Protein 4YO0 (pdb70)

Structure (mmCIF, N/CA/C/O backbone):
data_4YO0
#
_entry.id   4YO0
#
_cell.length_a   42.180
_cell.length_b   80.010
_cell.length_c   132.520
_cell.angle_alpha   90.00
_cell.angle_beta   96.61
_cell.angle_gamma   90.00
#
_symmetry.space_group_name_H-M   'P 1 21 1'
#
loop_
_entity.id
_entity.type
_entity.pdbx_description
1 polymer 'Heavy chain of antigen binding fragment, Fab'
2 polymer 'Light chain of antigen binding fragment, Fab'
3 polymer 'PA14 peptide'
4 non-polymer 1,2-ETHANEDIOL
5 water water
#
loop_
_atom_site.group_PDB
_atom_site.id
_atom_site.type_symbol
_atom_site.label_atom_id
_atom_site.label_alt_id
_atom_site.label_comp_id
_atom_site.label_asym_id
_atom_site.label_entity_id
_atom_site.label_seq_id
_atom_site.pdbx_PDB_ins_code
_atom_site.Cartn_x
_atom_site.Cartn_y
_atom_site.Cartn_z
_atom_site.occupancy
_atom_site.B_iso_or_equiv
_atom_site.auth_seq_id
_atom_site.auth_comp_id
_atom_site.auth_asym_id
_atom_site.auth_atom_id
_atom_site.pdbx_PDB_model_num
ATOM 1 N N . GLU A 1 20 ? -70.909 16.399 -45.027 1.00 62.34 20 GLU A N 1
ATOM 2 C CA . GLU A 1 20 ? -69.894 17.434 -45.274 1.00 65.85 20 GLU A CA 1
ATOM 3 C C . GLU A 1 20 ? -68.554 16.890 -45.813 1.00 66.50 20 GLU A C 1
ATOM 4 O O . GLU A 1 20 ? -67.729 16.354 -45.029 1.00 60.07 20 GLU A O 1
ATOM 10 N N . VAL A 1 21 ? -68.341 17.088 -47.127 1.00 66.92 21 VAL A N 1
ATOM 11 C CA . VAL A 1 21 ? -67.197 16.498 -47.819 1.00 57.24 21 VAL A CA 1
ATOM 12 C C . VAL A 1 21 ? -65.914 16.958 -47.157 1.00 54.96 21 VAL A C 1
ATOM 13 O O . VAL A 1 21 ? -65.701 18.155 -46.914 1.00 53.08 21 VAL A O 1
ATOM 17 N N . GLN A 1 22 ? -65.044 15.997 -46.839 1.00 44.07 22 GLN A N 1
ATOM 18 C CA . GLN A 1 22 ? -63.781 16.338 -46.224 1.00 43.48 22 GLN A CA 1
ATOM 19 C C . GLN A 1 22 ? -62.773 15.507 -46.953 1.00 33.83 22 GLN A C 1
ATOM 20 O O . GLN A 1 22 ? -63.027 14.318 -47.172 1.00 39.53 22 GLN A O 1
ATOM 26 N N . LEU A 1 23 ? -61.682 16.149 -47.346 1.00 33.86 23 LEU A N 1
ATOM 27 C CA . LEU A 1 23 ? -60.550 15.539 -48.010 1.00 29.51 23 LEU A CA 1
ATOM 28 C C . LEU A 1 23 ? -59.319 15.998 -47.247 1.00 36.72 23 LEU A C 1
ATOM 29 O O . LEU A 1 23 ? -58.956 17.173 -47.292 1.00 36.35 23 LEU A O 1
ATOM 34 N N . VAL A 1 24 ? -58.697 15.103 -46.470 1.00 32.00 24 VAL A N 1
ATOM 35 C CA . VAL A 1 24 ? -57.630 15.539 -45.584 1.00 37.23 24 VAL A CA 1
ATOM 36 C C . VAL A 1 24 ? -56.335 14.885 -46.023 1.00 34.11 24 VAL A C 1
ATOM 37 O O . VAL A 1 24 ? -56.181 13.665 -45.898 1.00 34.16 24 VAL A O 1
ATOM 41 N N . GLU A 1 25 ? -55.387 15.686 -46.503 1.00 31.85 25 GLU A N 1
ATOM 42 C CA . GLU A 1 25 ? -54.135 15.198 -47.021 1.00 31.09 25 GLU A CA 1
ATOM 43 C C . GLU A 1 25 ? -53.083 15.159 -45.925 1.00 33.28 25 GLU A C 1
ATOM 44 O O . GLU A 1 25 ? -53.133 15.945 -44.963 1.00 33.76 25 GLU A O 1
ATOM 50 N N . SER A 1 26 ? -52.162 14.197 -46.052 1.00 30.00 26 SER A N 1
ATOM 51 C CA . SER A 1 26 ? -51.015 14.048 -45.155 1.00 30.01 26 SER A CA 1
ATOM 52 C C . SER A 1 26 ? -49.861 13.411 -45.913 1.00 32.25 26 SER A C 1
ATOM 53 O O . SER A 1 26 ? -50.011 12.891 -47.037 1.00 31.59 26 SER A O 1
ATOM 56 N N . GLY A 1 27 ? -48.680 13.494 -45.315 1.00 30.18 27 GLY A N 1
ATOM 57 C CA . GLY A 1 27 ? -47.523 12.848 -45.868 1.00 30.81 27 GLY A CA 1
ATOM 58 C C . GLY A 1 27 ? -46.519 13.738 -46.590 1.00 34.00 27 GLY A C 1
ATOM 59 O O . GLY A 1 27 ? -45.507 13.219 -47.084 1.00 40.96 27 GLY A O 1
ATOM 60 N N . GLY A 1 28 ? -46.726 15.034 -46.632 1.00 36.40 28 GLY A N 1
ATOM 61 C CA . GLY A 1 28 ? -45.773 15.897 -47.291 1.00 41.46 28 GLY A CA 1
ATOM 62 C C . GLY A 1 28 ? -44.585 16.225 -46.401 1.00 42.73 28 GLY A C 1
ATOM 63 O O . GLY A 1 28 ? -44.356 15.625 -45.348 1.00 44.42 28 GLY A O 1
ATOM 64 N N . GLY A 1 29 ? -43.833 17.218 -46.837 1.00 30.47 29 GLY A N 1
ATOM 65 C CA . GLY A 1 29 ? -42.629 17.581 -46.110 1.00 29.00 29 GLY A CA 1
ATOM 66 C C . GLY A 1 29 ? -41.468 17.649 -47.083 1.00 30.73 29 GLY A C 1
ATOM 67 O O . GLY A 1 29 ? -41.650 17.854 -48.287 1.00 32.83 29 GLY A O 1
ATOM 68 N N . LEU A 1 30 ? -40.265 17.521 -46.547 1.00 27.72 30 LEU A N 1
ATOM 69 C CA . LEU A 1 30 ? -39.016 17.652 -47.284 1.00 26.53 30 LEU A CA 1
ATOM 70 C C . LEU A 1 30 ? -38.492 16.260 -47.604 1.00 29.30 30 LEU A C 1
ATOM 71 O O . LEU A 1 30 ? -38.447 15.399 -46.720 1.00 33.37 30 LEU A O 1
ATOM 76 N N . VAL A 1 31 ? -38.056 16.051 -48.849 1.00 25.51 31 VAL A N 1
ATOM 77 C CA . VAL A 1 31 ? -37.505 14.750 -49.254 1.00 25.09 31 VAL A CA 1
ATOM 78 C C . VAL A 1 31 ? -36.282 14.976 -50.143 1.00 28.47 31 VAL A C 1
ATOM 79 O O . VAL A 1 31 ? -36.188 15.996 -50.855 1.00 28.67 31 VAL A O 1
ATOM 83 N N . GLN A 1 32 ? -35.295 14.018 -50.086 1.00 30.24 32 GLN A N 1
ATOM 84 C CA . GLN A 1 32 ? -34.099 14.175 -50.909 1.00 26.84 32 GLN A CA 1
ATOM 85 C C . GLN A 1 32 ? -34.390 13.757 -52.341 1.00 29.72 32 GLN A C 1
ATOM 86 O O . GLN A 1 32 ? -35.191 12.851 -52.576 1.00 31.36 32 GLN A O 1
ATOM 92 N N . PRO A 1 33 ? -33.730 14.372 -53.327 1.00 31.38 33 PRO A N 1
ATOM 93 C CA . PRO A 1 33 ? -33.835 13.869 -54.704 1.00 27.70 33 PRO A CA 1
ATOM 94 C C . PRO A 1 33 ? -33.496 12.400 -54.823 1.00 28.47 33 PRO A C 1
ATOM 95 O O . PRO A 1 33 ? -32.527 11.899 -54.217 1.00 30.65 33 PRO A O 1
ATOM 99 N N . GLY A 1 34 ? -34.261 11.750 -55.700 1.00 27.34 34 GLY A N 1
ATOM 100 C CA . GLY A 1 34 ? -34.103 10.340 -55.976 1.00 29.20 34 GLY A CA 1
ATOM 101 C C . GLY A 1 34 ? -34.840 9.456 -55.007 1.00 30.24 34 GLY A C 1
ATOM 102 O O . GLY A 1 34 ? -34.947 8.254 -55.265 1.00 34.58 34 GLY A O 1
ATOM 103 N N A ARG A 1 35 ? -35.346 10.005 -53.907 0.54 28.72 35 ARG A N 1
ATOM 104 N N B ARG A 1 35 ? -35.322 9.978 -53.891 0.46 28.35 35 ARG A N 1
ATOM 105 C CA A ARG A 1 35 ? -36.145 9.285 -52.926 0.54 26.97 35 ARG A CA 1
ATOM 106 C CA B ARG A 1 35 ? -36.099 9.157 -52.977 0.46 27.32 35 ARG A CA 1
ATOM 107 C C A ARG A 1 35 ? -37.640 9.337 -53.232 0.54 28.39 35 ARG A C 1
ATOM 108 C C B ARG A 1 35 ? -37.581 9.130 -53.373 0.46 28.61 35 ARG A C 1
ATOM 109 O O A ARG A 1 35 ? -38.104 10.102 -54.078 0.54 27.27 35 ARG A O 1
ATOM 110 O O B ARG A 1 35 ? -37.989 9.633 -54.440 0.46 23.57 35 ARG A O 1
ATOM 125 N N . SER A 1 36 ? -38.399 8.523 -52.498 1.00 28.45 36 SER A N 1
ATOM 126 C CA . SER A 1 36 ? -39.831 8.296 -52.722 1.00 29.38 36 SER A CA 1
ATOM 127 C C . SER A 1 36 ? -40.633 8.928 -51.597 1.00 27.50 36 SER A C 1
ATOM 128 O O . SER A 1 36 ? -40.141 9.117 -50.468 1.00 32.69 36 SER A O 1
ATOM 131 N N . LEU A 1 37 ? -41.898 9.233 -51.883 1.00 25.69 37 LEU A N 1
ATOM 132 C CA . LEU A 1 37 ? -42.781 9.757 -50.852 1.00 25.43 37 LEU A CA 1
ATOM 133 C C . LEU A 1 37 ? -44.194 9.266 -51.200 1.00 26.85 37 LEU A C 1
ATOM 134 O O . LEU A 1 37 ? -44.535 9.230 -52.384 1.00 31.52 37 LEU A O 1
ATOM 139 N N A LYS A 1 38 ? -45.029 8.932 -50.220 0.50 22.98 38 LYS A N 1
ATOM 140 N N B LYS A 1 38 ? -44.981 8.915 -50.169 0.50 22.16 38 LYS A N 1
ATOM 141 C CA A LYS A 1 38 ? -46.413 8.588 -50.565 0.50 22.76 38 LYS A CA 1
ATOM 142 C CA B LYS A 1 38 ? -46.400 8.567 -50.310 0.50 24.00 38 LYS A CA 1
ATOM 143 C C A LYS A 1 38 ? -47.402 9.455 -49.802 0.50 26.50 38 LYS A C 1
ATOM 144 C C B LYS A 1 38 ? -47.291 9.671 -49.725 0.50 26.74 38 LYS A C 1
ATOM 145 O O A LYS A 1 38 ? -47.470 9.378 -48.570 0.50 28.69 38 LYS A O 1
ATOM 146 O O B LYS A 1 38 ? -47.183 9.989 -48.533 0.50 25.11 38 LYS A O 1
ATOM 157 N N . LEU A 1 39 ? -48.178 10.251 -50.547 1.00 21.80 39 LEU A N 1
ATOM 158 C CA . LEU A 1 39 ? -49.180 11.177 -50.002 1.00 23.10 39 LEU A CA 1
ATOM 159 C C . LEU A 1 39 ? -50.481 10.412 -49.808 1.00 25.84 39 LEU A C 1
ATOM 160 O O . LEU A 1 39 ? -50.780 9.483 -50.574 1.00 25.47 39 LEU A O 1
ATOM 165 N N . SER A 1 40 ? -51.230 10.790 -48.775 1.00 25.76 40 SER A N 1
ATOM 166 C CA . SER A 1 40 ? -52.520 10.192 -48.455 1.00 27.56 40 SER A CA 1
ATOM 167 C C . SER A 1 40 ? -53.579 11.256 -48.470 1.00 30.60 40 SER A C 1
ATOM 168 O O . SER A 1 40 ? -53.323 12.399 -48.107 1.00 30.93 40 SER A O 1
ATOM 171 N N . CYS A 1 41 ? -54.782 10.850 -48.856 1.00 26.32 41 CYS A N 1
ATOM 172 C CA . CYS A 1 41 ? -55.941 11.725 -48.863 1.00 31.35 41 CYS A CA 1
ATOM 173 C C . CYS A 1 41 ? -57.089 10.934 -48.250 1.00 31.81 41 CYS A C 1
ATOM 174 O O . CYS A 1 41 ? -57.701 10.100 -48.934 1.00 30.64 41 CYS A O 1
ATOM 177 N N . ALA A 1 42 ? -57.424 11.248 -46.997 1.00 27.45 42 ALA A N 1
ATOM 178 C CA . ALA A 1 42 ? -58.441 10.551 -46.237 1.00 31.62 42 ALA A CA 1
ATOM 179 C C . ALA A 1 42 ? -59.762 11.244 -46.512 1.00 38.21 42 ALA A C 1
ATOM 180 O O . ALA A 1 42 ? -59.909 12.445 -46.240 1.00 38.51 42 ALA A O 1
ATOM 182 N N . ALA A 1 43 ? -60.696 10.506 -47.082 1.00 32.95 43 ALA A N 1
ATOM 183 C CA . ALA A 1 43 ? -61.959 11.083 -47.492 1.00 38.64 43 ALA A CA 1
ATOM 184 C C . ALA A 1 43 ? -63.076 10.683 -46.548 1.00 45.35 43 ALA A C 1
ATOM 185 O O . ALA A 1 43 ? -63.037 9.641 -45.879 1.00 45.24 43 ALA A O 1
ATOM 187 N N . SER A 1 44 ? -64.066 11.546 -46.477 1.00 45.52 44 SER A N 1
ATOM 188 C CA . SER A 1 44 ? -65.227 11.254 -45.640 1.00 45.28 44 SER A CA 1
ATOM 189 C C . SER A 1 44 ? -66.295 12.279 -45.972 1.00 50.88 44 SER A C 1
ATOM 190 O O . SER A 1 44 ? -66.038 13.271 -46.655 1.00 51.98 44 SER A O 1
ATOM 193 N N . GLY A 1 45 ? -67.484 12.062 -45.421 1.00 52.13 45 GLY A N 1
ATOM 194 C CA . GLY A 1 45 ? -68.535 13.050 -45.557 1.00 60.01 45 GLY A CA 1
ATOM 195 C C . GLY A 1 45 ? -69.254 12.985 -46.878 1.00 57.45 45 GLY A C 1
ATOM 196 O O . GLY A 1 45 ? -69.922 13.961 -47.260 1.00 55.75 45 GLY A O 1
ATOM 197 N N . PHE A 1 46 ? -69.106 11.861 -47.582 1.00 51.12 46 PHE A N 1
ATOM 198 C CA . PHE A 1 46 ? -69.730 11.497 -48.853 1.00 48.24 46 PHE A CA 1
ATOM 199 C C . PHE A 1 46 ? -69.389 10.030 -49.099 1.00 43.53 46 PHE A C 1
ATOM 200 O O . PHE A 1 46 ? -68.456 9.493 -48.491 1.00 46.40 46 PHE A O 1
ATOM 208 N N . THR A 1 47 ? -70.133 9.392 -50.005 1.00 48.97 47 THR A N 1
ATOM 209 C CA . THR A 1 47 ? -69.931 7.972 -50.313 1.00 43.41 47 THR A CA 1
ATOM 210 C C . THR A 1 47 ? -68.672 7.800 -51.121 1.00 46.37 47 THR A C 1
ATOM 211 O O . THR A 1 47 ? -68.651 7.979 -52.344 1.00 43.17 47 THR A O 1
ATOM 215 N N . PHE A 1 48 ? -67.629 7.362 -50.447 1.00 47.97 48 PHE A N 1
ATOM 216 C CA . PHE A 1 48 ? -66.313 7.367 -51.060 1.00 44.06 48 PHE A CA 1
ATOM 217 C C . PHE A 1 48 ? -66.262 6.612 -52.393 1.00 45.26 48 PHE A C 1
ATOM 218 O O . PHE A 1 48 ? -65.725 7.136 -53.372 1.00 43.09 48 PHE A O 1
ATOM 226 N N . SER A 1 49 ? -66.739 5.349 -52.430 1.00 40.74 49 SER A N 1
ATOM 227 C CA . SER A 1 49 ? -66.787 4.473 -53.625 1.00 42.24 49 SER A CA 1
ATOM 228 C C . SER A 1 49 ? -67.739 4.920 -54.775 1.00 44.63 49 SER A C 1
ATOM 229 O O . SER A 1 49 ? -67.776 4.251 -55.828 1.00 41.19 49 SER A O 1
ATOM 232 N N . ASN A 1 50 ? -68.485 6.032 -54.660 1.00 37.42 50 ASN A N 1
ATOM 233 C CA . ASN A 1 50 ? -69.309 6.481 -55.789 1.00 36.25 50 ASN A CA 1
ATOM 234 C C . ASN A 1 50 ? -68.625 7.505 -56.716 1.00 32.40 50 ASN A C 1
ATOM 235 O O . ASN A 1 50 ? -69.228 7.898 -57.733 1.00 33.74 50 ASN A O 1
ATOM 240 N N . TYR A 1 51 ? -67.376 7.887 -56.448 1.00 28.70 51 TYR A N 1
ATOM 241 C CA . TYR A 1 51 ? -66.703 8.975 -57.153 1.00 27.72 51 TYR A CA 1
ATOM 242 C C . TYR A 1 51 ? -65.231 8.694 -57.375 1.00 28.43 51 TYR A C 1
ATOM 243 O O . TYR A 1 51 ? -64.531 8.191 -56.477 1.00 29.29 51 TYR A O 1
ATOM 252 N N . GLY A 1 52 ? -64.746 9.075 -58.559 1.00 22.80 52 GLY A N 1
ATOM 253 C CA . GLY A 1 52 ? -63.304 9.118 -58.820 1.00 22.77 52 GLY A CA 1
ATOM 254 C C . GLY A 1 52 ? -62.603 10.168 -57.990 1.00 25.74 52 GLY A C 1
ATOM 255 O O . GLY A 1 52 ? -63.204 11.005 -57.328 1.00 25.30 52 GLY A O 1
ATOM 256 N N A MET A 1 53 ? -61.277 10.092 -58.016 0.52 24.75 53 MET A N 1
ATOM 257 N N B MET A 1 53 ? -61.303 10.142 -58.128 0.48 24.52 53 MET A N 1
ATOM 258 C CA A MET A 1 53 ? -60.398 11.032 -57.313 0.52 25.88 53 MET A CA 1
ATOM 259 C CA B MET A 1 53 ? -60.421 11.029 -57.417 0.48 26.02 53 MET A CA 1
ATOM 260 C C A MET A 1 53 ? -59.163 11.338 -58.138 0.52 22.48 53 MET A C 1
ATOM 261 C C B MET A 1 53 ? -59.307 11.441 -58.345 0.48 22.86 53 MET A C 1
ATOM 262 O O A MET A 1 53 ? -58.614 10.498 -58.840 0.52 21.42 53 MET A O 1
ATOM 263 O O B MET A 1 53 ? -59.007 10.780 -59.337 0.48 22.41 53 MET A O 1
ATOM 272 N N . ALA A 1 54 ? -58.681 12.576 -58.020 1.00 25.44 54 ALA A N 1
ATOM 273 C CA . ALA A 1 54 ? -57.527 13.013 -58.793 1.00 26.17 54 ALA A CA 1
ATOM 274 C C . ALA A 1 54 ? -56.499 13.661 -57.877 1.00 23.63 54 ALA A C 1
ATOM 275 O O . ALA A 1 54 ? -56.802 14.045 -56.721 1.00 25.65 54 ALA A O 1
ATOM 277 N N . TRP A 1 55 ? -55.268 13.687 -58.384 1.00 21.52 55 TRP A N 1
ATOM 278 C CA . TRP A 1 55 ? -54.216 14.498 -57.783 1.00 24.58 55 TRP A CA 1
ATOM 279 C C . TRP A 1 55 ? -53.798 15.582 -58.755 1.00 19.85 55 TRP A C 1
ATOM 280 O O . TRP A 1 55 ? -53.580 15.363 -59.957 1.00 21.93 55 TRP A O 1
ATOM 291 N N . VAL A 1 56 ? -53.624 16.799 -58.227 1.00 19.36 56 VAL A N 1
ATOM 292 C CA . VAL A 1 56 ? -53.275 17.982 -59.014 1.00 20.54 56 VAL A CA 1
ATOM 293 C C . VAL A 1 56 ? -52.216 18.709 -58.222 1.00 21.68 56 VAL A C 1
ATOM 294 O O . VAL A 1 56 ? -52.417 18.909 -57.017 1.00 26.68 56 VAL A O 1
ATOM 298 N N . ARG A 1 57 ? -51.145 19.165 -58.874 1.00 21.11 57 ARG A N 1
ATOM 299 C CA . ARG A 1 57 ? -50.138 19.953 -58.135 1.00 19.92 57 ARG A CA 1
ATOM 300 C C . ARG A 1 57 ? -50.110 21.402 -58.615 1.00 21.27 57 ARG A C 1
ATOM 301 O O . ARG A 1 57 ? -50.580 21.733 -59.705 1.00 22.49 57 ARG A O 1
ATOM 309 N N . GLN A 1 58 ? -49.530 22.257 -57.765 1.00 21.34 58 GLN A N 1
ATOM 310 C CA . GLN A 1 58 ? -49.513 23.708 -58.052 1.00 20.91 58 GLN A CA 1
ATOM 311 C C . GLN A 1 58 ? -48.152 24.304 -57.745 1.00 25.34 58 GLN A C 1
ATOM 312 O O . GLN A 1 58 ? -47.591 24.109 -56.658 1.00 25.93 58 GLN A O 1
ATOM 318 N N . THR A 1 59 ? -47.690 25.188 -58.640 1.00 28.31 59 THR A N 1
ATOM 319 C CA . THR A 1 59 ? -46.530 26.046 -58.397 1.00 33.13 59 THR A CA 1
ATOM 320 C C . THR A 1 59 ? -46.864 27.431 -58.927 1.00 31.19 59 THR A C 1
ATOM 321 O O . THR A 1 59 ? -47.763 27.578 -59.757 1.00 33.51 59 THR A O 1
ATOM 325 N N . PRO A 1 60 ? -46.144 28.448 -58.491 1.00 38.13 60 PRO A N 1
ATOM 326 C CA . PRO A 1 60 ? -46.386 29.774 -59.102 1.00 42.76 60 PRO A CA 1
ATOM 327 C C . PRO A 1 60 ? -46.037 29.840 -60.581 1.00 45.75 60 PRO A C 1
ATOM 328 O O . PRO A 1 60 ? -46.745 30.510 -61.359 1.00 44.77 60 PRO A O 1
ATOM 332 N N . THR A 1 61 ? -45.015 29.109 -61.018 1.00 41.66 61 THR A N 1
ATOM 333 C CA . THR A 1 61 ? -44.581 29.202 -62.411 1.00 49.48 61 THR A CA 1
ATOM 334 C C . THR A 1 61 ? -45.324 28.264 -63.343 1.00 47.20 61 THR A C 1
ATOM 335 O O . THR A 1 61 ? -45.508 28.581 -64.523 1.00 47.51 61 THR A O 1
ATOM 339 N N . LYS A 1 62 ? -45.724 27.083 -62.883 1.00 40.34 62 LYS A N 1
ATOM 340 C CA . LYS A 1 62 ? -46.420 26.190 -63.790 1.00 44.86 62 LYS A CA 1
ATOM 341 C C . LYS A 1 62 ? -47.915 26.081 -63.524 1.00 39.02 62 LYS A C 1
ATOM 342 O O . LYS A 1 62 ? -48.579 25.304 -64.212 1.00 39.23 62 LYS A O 1
ATOM 348 N N . GLY A 1 63 ? -48.461 26.813 -62.549 1.00 32.85 63 GLY A N 1
ATOM 349 C CA . GLY A 1 63 ? -49.913 26.809 -62.303 1.00 29.54 63 GLY A CA 1
ATOM 350 C C . GLY A 1 63 ? -50.391 25.458 -61.752 1.00 27.98 63 GLY A C 1
ATOM 351 O O . GLY A 1 63 ? -49.652 24.752 -61.058 1.00 30.31 63 GLY A O 1
ATOM 352 N N . LEU A 1 64 ? -51.629 25.105 -62.090 1.00 24.61 64 LEU A N 1
ATOM 353 C CA . LEU A 1 64 ? -52.198 23.783 -61.736 1.00 22.17 64 LEU A CA 1
ATOM 354 C C . LEU A 1 64 ? -51.882 22.758 -62.820 1.00 25.99 64 LEU A C 1
ATOM 355 O O . LEU A 1 64 ? -52.138 23.008 -64.000 1.00 27.48 64 LEU A O 1
ATOM 360 N N . GLU A 1 65 ? -51.362 21.587 -62.417 1.00 23.72 65 GLU A N 1
ATOM 361 C CA . GLU A 1 65 ? -51.042 20.524 -63.367 1.00 28.62 65 GLU A CA 1
ATOM 362 C C . GLU A 1 65 ? -51.750 19.266 -62.890 1.00 22.84 65 GLU A C 1
ATOM 363 O O . GLU A 1 65 ? -51.484 18.794 -61.789 1.00 22.05 65 GLU A O 1
ATOM 369 N N . TRP A 1 66 ? -52.580 18.661 -63.762 1.00 20.94 66 TRP A N 1
ATOM 370 C CA . TRP A 1 66 ? -53.185 17.373 -63.380 1.00 22.16 66 TRP A CA 1
ATOM 371 C C . TRP A 1 66 ? -52.129 16.267 -63.422 1.00 23.40 66 TRP A C 1
ATOM 372 O O . TRP A 1 66 ? -51.412 16.139 -64.408 1.00 22.42 66 TRP A O 1
ATOM 383 N N . ILE A 1 67 ? -52.040 15.469 -62.357 1.00 20.79 67 ILE A N 1
ATOM 384 C CA A ILE A 1 67 ? -51.053 14.383 -62.286 0.39 18.73 67 ILE A CA 1
ATOM 385 C CA B ILE A 1 67 ? -51.051 14.369 -62.261 0.61 18.41 67 ILE A CA 1
ATOM 386 C C . ILE A 1 67 ? -51.685 13.055 -62.653 1.00 21.35 67 ILE A C 1
ATOM 387 O O . ILE A 1 67 ? -51.180 12.343 -63.515 1.00 23.04 67 ILE A O 1
ATOM 396 N N . ALA A 1 68 ? -52.828 12.752 -62.053 1.00 21.50 68 ALA A N 1
ATOM 397 C CA . ALA A 1 68 ? -53.437 11.432 -62.262 1.00 19.81 68 ALA A CA 1
ATOM 398 C C . ALA A 1 68 ? -54.874 11.428 -61.755 1.00 18.98 68 ALA A C 1
ATOM 399 O O . ALA A 1 68 ? -55.198 12.137 -60.782 1.00 20.85 68 ALA A O 1
ATOM 401 N N . SER A 1 69 ? -55.706 10.518 -62.324 1.00 20.87 69 SER A N 1
ATOM 402 C CA . SER A 1 69 ? -57.032 10.264 -61.786 1.00 20.01 69 SER A CA 1
ATOM 403 C C . SER A 1 69 ? -57.249 8.761 -61.640 1.00 24.37 69 SER A C 1
ATOM 404 O O . SER A 1 69 ? -56.712 7.975 -62.435 1.00 23.76 69 SER A O 1
ATOM 407 N N . ILE A 1 70 ? -58.127 8.395 -60.704 1.00 22.51 70 ILE A N 1
ATOM 408 C CA . ILE A 1 70 ? -58.524 6.975 -60.555 1.00 19.73 70 ILE A CA 1
ATOM 409 C C . ILE A 1 70 ? -60.059 6.899 -60.484 1.00 21.86 70 ILE A C 1
ATOM 410 O O . ILE A 1 70 ? -60.724 7.834 -59.983 1.00 25.53 70 ILE A O 1
ATOM 415 N N . SER A 1 71 ? -60.668 5.858 -61.111 1.00 21.55 71 SER A N 1
ATOM 416 C CA . SER A 1 71 ? -62.120 5.826 -61.220 1.00 23.63 71 SER A CA 1
ATOM 417 C C . SER A 1 71 ? -62.796 5.462 -59.913 1.00 23.87 71 SER A C 1
ATOM 418 O O . SER A 1 71 ? -62.151 5.011 -58.952 1.00 26.42 71 SER A O 1
ATOM 421 N N . ALA A 1 72 ? -64.145 5.634 -59.900 1.00 26.22 72 ALA A N 1
ATOM 422 C CA . ALA A 1 72 ? -64.918 5.296 -58.706 1.00 28.18 72 ALA A CA 1
ATOM 423 C C . ALA A 1 72 ? -64.692 3.854 -58.235 1.00 31.34 72 ALA A C 1
ATOM 424 O O . ALA A 1 72 ? -64.490 3.627 -57.048 1.00 32.64 72 ALA A O 1
ATOM 426 N N . GLY A 1 73 ? -64.671 2.916 -59.136 1.00 34.43 73 GLY A N 1
ATOM 427 C CA . GLY A 1 73 ? -64.328 1.585 -58.602 1.00 32.59 73 GLY A CA 1
ATOM 428 C C . GLY A 1 73 ? -62.878 1.187 -58.354 1.00 34.37 73 GLY A C 1
ATOM 429 O O . GLY A 1 73 ? -62.615 -0.002 -58.074 1.00 36.55 73 GLY A O 1
ATOM 430 N N . GLY A 1 74 ? -61.917 2.082 -58.391 1.00 29.68 74 GLY A N 1
ATOM 431 C CA . GLY A 1 74 ? -60.519 1.933 -58.243 1.00 31.58 74 GLY A CA 1
ATOM 432 C C . GLY A 1 74 ? -59.818 1.108 -59.310 1.00 32.28 74 GLY A C 1
ATOM 433 O O . GLY A 1 74 ? -58.604 0.925 -59.200 1.00 36.13 74 GLY A O 1
ATOM 434 N N . ASP A 1 75 ? -60.510 0.761 -60.397 1.00 31.34 75 ASP A N 1
ATOM 435 C CA . ASP A 1 75 ? -59.962 -0.214 -61.344 1.00 32.77 75 ASP A CA 1
ATOM 436 C C . ASP A 1 75 ? -59.409 0.422 -62.643 1.00 30.75 75 ASP A C 1
ATOM 437 O O . ASP A 1 75 ? -58.951 -0.321 -63.551 1.00 30.48 75 ASP A O 1
ATOM 442 N N . LYS A 1 76 ? -59.587 1.731 -62.835 1.00 26.54 76 LYS A N 1
ATOM 443 C CA . LYS A 1 76 ? -59.130 2.415 -64.044 1.00 26.87 76 LYS A CA 1
ATOM 444 C C . LYS A 1 76 ? -58.319 3.627 -63.631 1.00 26.14 76 LYS A C 1
ATOM 445 O O . LYS A 1 76 ? -58.741 4.378 -62.746 1.00 26.73 76 LYS A O 1
ATOM 451 N N . THR A 1 77 ? -57.123 3.766 -64.185 1.00 21.93 77 THR A N 1
ATOM 452 C CA . THR A 1 77 ? -56.291 4.918 -63.850 1.00 21.02 77 THR A CA 1
ATOM 453 C C . THR A 1 77 ? -55.862 5.656 -65.106 1.00 22.83 77 THR A C 1
ATOM 454 O O . THR A 1 77 ? -55.782 5.087 -66.193 1.00 23.28 77 THR A O 1
ATOM 458 N N . TYR A 1 78 ? -55.652 6.963 -64.942 1.00 23.63 78 TYR A N 1
ATOM 459 C CA . TYR A 1 78 ? -55.309 7.862 -66.040 1.00 23.97 78 TYR A CA 1
ATOM 460 C C . TYR A 1 78 ? -54.191 8.785 -65.590 1.00 20.57 78 TYR A C 1
ATOM 461 O O . TYR A 1 78 ? -54.280 9.375 -64.501 1.00 22.35 78 TYR A O 1
ATOM 470 N N . TYR A 1 79 ? -53.122 8.880 -66.379 1.00 19.86 79 TYR A N 1
ATOM 471 C CA . TYR A 1 79 ? -51.978 9.694 -65.984 1.00 24.09 79 TYR A CA 1
ATOM 472 C C . TYR A 1 79 ? -51.815 10.886 -66.940 1.00 23.02 79 TYR A C 1
ATOM 473 O O . TYR A 1 79 ? -51.862 10.675 -68.155 1.00 24.46 79 TYR A O 1
ATOM 482 N N . GLY A 1 80 ? -51.477 12.004 -66.375 1.00 25.10 80 GLY A N 1
ATOM 483 C CA . GLY A 1 80 ? -51.141 13.203 -67.143 1.00 27.23 80 GLY A CA 1
ATOM 484 C C . GLY A 1 80 ? -49.683 13.217 -67.567 1.00 31.28 80 GLY A C 1
ATOM 485 O O . GLY A 1 80 ? -48.831 12.587 -66.939 1.00 28.28 80 GLY A O 1
ATOM 486 N N . ASP A 1 81 ? -49.390 13.964 -68.631 1.00 26.07 81 ASP A N 1
ATOM 487 C CA . ASP A 1 81 ? -48.065 13.991 -69.201 1.00 23.79 81 ASP A CA 1
ATOM 488 C C . ASP A 1 81 ? -47.076 14.893 -68.432 1.00 24.45 81 ASP A C 1
ATOM 489 O O . ASP A 1 81 ? -45.928 15.012 -68.855 1.00 29.23 81 ASP A O 1
ATOM 494 N N . SER A 1 82 ? -47.496 15.530 -67.365 1.00 27.86 82 SER A N 1
ATOM 495 C CA A SER A 1 82 ? -46.564 16.424 -66.681 0.52 30.93 82 SER A CA 1
ATOM 496 C CA B SER A 1 82 ? -46.613 16.428 -66.623 0.48 30.89 82 SER A CA 1
ATOM 497 C C . SER A 1 82 ? -45.498 15.657 -65.917 1.00 28.00 82 SER A C 1
ATOM 498 O O . SER A 1 82 ? -44.398 16.206 -65.687 1.00 28.98 82 SER A O 1
ATOM 503 N N . VAL A 1 83 ? -45.771 14.374 -65.573 1.00 27.29 83 VAL A N 1
ATOM 504 C CA . VAL A 1 83 ? -44.841 13.523 -64.881 1.00 24.63 83 VAL A CA 1
ATOM 505 C C . VAL A 1 83 ? -44.883 12.209 -65.672 1.00 24.44 83 VAL A C 1
ATOM 506 O O . VAL A 1 83 ? -45.983 11.700 -65.979 1.00 28.35 83 VAL A O 1
ATOM 510 N N . LYS A 1 84 ? -43.709 11.770 -66.109 1.00 25.90 84 LYS A N 1
ATOM 511 C CA . LYS A 1 84 ? -43.636 10.703 -67.109 1.00 23.78 84 LYS A CA 1
ATOM 512 C C . LYS A 1 84 ? -43.708 9.289 -66.467 1.00 22.14 84 LYS A C 1
ATOM 513 O O . LYS A 1 84 ? -42.852 8.418 -66.724 1.00 26.05 84 LYS A O 1
ATOM 519 N N . GLY A 1 85 ? -44.764 9.132 -65.665 1.00 27.19 85 GLY A N 1
ATOM 520 C CA . GLY A 1 85 ? -45.093 7.838 -65.038 1.00 28.12 85 GLY A CA 1
ATOM 521 C C . GLY A 1 85 ? -44.428 7.598 -63.702 1.00 32.59 85 GLY A C 1
ATOM 522 O O . GLY A 1 85 ? -44.627 6.546 -63.080 1.00 32.32 85 GLY A O 1
ATOM 523 N N . ARG A 1 86 ? -43.646 8.562 -63.199 1.00 25.85 86 ARG A N 1
ATOM 524 C CA . ARG A 1 86 ? -42.949 8.325 -61.959 1.00 22.95 86 ARG A CA 1
ATOM 525 C C . ARG A 1 86 ? -43.897 8.315 -60.780 1.00 24.12 86 ARG A C 1
ATOM 526 O O . ARG A 1 86 ? -43.481 7.883 -59.680 1.00 26.99 86 ARG A O 1
ATOM 534 N N . PHE A 1 87 ? -45.088 8.892 -60.923 1.00 23.50 87 PHE A N 1
ATOM 535 C CA . PHE A 1 87 ? -46.051 8.917 -59.829 1.00 22.55 87 PHE A CA 1
ATOM 536 C C . PHE A 1 87 ? -47.158 7.926 -60.170 1.00 27.39 87 PHE A C 1
ATOM 537 O O . PHE A 1 87 ? -47.605 7.879 -61.324 1.00 27.52 87 PHE A O 1
ATOM 545 N N . SER A 1 88 ? -47.646 7.182 -59.182 1.00 24.93 88 SER A N 1
ATOM 546 C CA . SER A 1 88 ? -48.727 6.212 -59.450 1.00 22.40 88 SER A CA 1
ATOM 547 C C . SER A 1 88 ? -49.802 6.429 -58.400 1.00 24.89 88 SER A C 1
ATOM 548 O O . SER A 1 88 ? -49.521 6.738 -57.234 1.00 26.26 88 SER A O 1
ATOM 551 N N . ILE A 1 89 ? -51.043 6.233 -58.799 1.00 23.15 89 ILE A N 1
ATOM 552 C CA . ILE A 1 89 ? -52.212 6.535 -57.966 1.00 22.56 89 ILE A CA 1
ATOM 553 C C . ILE A 1 89 ? -52.902 5.217 -57.575 1.00 25.02 89 ILE A C 1
ATOM 554 O O . ILE A 1 89 ? -52.971 4.242 -58.367 1.00 26.09 89 ILE A O 1
ATOM 559 N N . SER A 1 90 ? -53.382 5.147 -56.317 1.00 23.96 90 SER A N 1
ATOM 560 C CA . SER A 1 90 ? -54.083 3.969 -55.805 1.00 26.05 90 SER A CA 1
ATOM 561 C C . SER A 1 90 ? -55.118 4.406 -54.762 1.00 25.95 90 SER A C 1
ATOM 562 O O . SER A 1 90 ? -55.189 5.596 -54.397 1.00 24.45 90 SER A O 1
ATOM 565 N N . ARG A 1 91 ? -55.954 3.470 -54.321 1.00 29.76 91 ARG A N 1
ATOM 566 C CA A ARG A 1 91 ? -56.943 3.762 -53.285 0.57 28.23 91 ARG A CA 1
ATOM 567 C CA B ARG A 1 91 ? -56.921 3.753 -53.273 0.43 28.70 91 ARG A CA 1
ATOM 568 C C . ARG A 1 91 ? -57.191 2.500 -52.465 1.00 34.30 91 ARG A C 1
ATOM 569 O O . ARG A 1 91 ? -56.904 1.361 -52.897 1.00 38.45 91 ARG A O 1
ATOM 584 N N . ASP A 1 92 ? -57.681 2.716 -51.240 1.00 31.51 92 ASP A N 1
ATOM 585 C CA . ASP A 1 92 ? -58.036 1.639 -50.298 1.00 32.46 92 ASP A CA 1
ATOM 586 C C . ASP A 1 92 ? -59.454 1.976 -49.876 1.00 39.00 92 ASP A C 1
ATOM 587 O O . ASP A 1 92 ? -59.673 2.893 -49.083 1.00 38.13 92 ASP A O 1
ATOM 592 N N . ASN A 1 93 ? -60.456 1.318 -50.461 1.00 53.68 93 ASN A N 1
ATOM 593 C CA . ASN A 1 93 ? -61.797 1.847 -50.257 1.00 55.64 93 ASN A CA 1
ATOM 594 C C . ASN A 1 93 ? -62.299 1.532 -48.861 1.00 46.26 93 ASN A C 1
ATOM 595 O O . ASN A 1 93 ? -63.144 2.258 -48.342 1.00 48.09 93 ASN A O 1
ATOM 600 N N . ALA A 1 94 ? -61.717 0.551 -48.221 1.00 44.12 94 ALA A N 1
ATOM 601 C CA . ALA A 1 94 ? -62.130 0.201 -46.864 1.00 54.22 94 ALA A CA 1
ATOM 602 C C . ALA A 1 94 ? -61.651 1.225 -45.845 1.00 52.74 94 ALA A C 1
ATOM 603 O O . ALA A 1 94 ? -62.345 1.492 -44.857 1.00 52.90 94 ALA A O 1
ATOM 605 N N . LYS A 1 95 ? -60.480 1.815 -46.070 1.00 42.85 95 LYS A N 1
ATOM 606 C CA . LYS A 1 95 ? -60.031 2.952 -45.287 1.00 38.98 95 LYS A CA 1
ATOM 607 C C . LYS A 1 95 ? -60.502 4.281 -45.853 1.00 34.68 95 LYS A C 1
ATOM 608 O O . LYS A 1 95 ? -60.066 5.324 -45.343 1.00 35.76 95 LYS A O 1
ATOM 614 N N . THR A 1 96 ? -61.307 4.253 -46.918 1.00 34.67 96 THR A N 1
ATOM 615 C CA . THR A 1 96 ? -61.730 5.408 -47.701 1.00 34.16 96 THR A CA 1
ATOM 616 C C . THR A 1 96 ? -60.612 6.428 -47.866 1.00 36.45 96 THR A C 1
ATOM 617 O O . THR A 1 96 ? -60.750 7.600 -47.535 1.00 33.83 96 THR A O 1
ATOM 621 N N . THR A 1 97 ? -59.485 5.960 -48.409 1.00 31.56 97 THR A N 1
ATOM 622 C CA . THR A 1 97 ? -58.296 6.786 -48.516 1.00 29.34 97 THR A CA 1
ATOM 623 C C . THR A 1 97 ? -57.708 6.592 -49.898 1.00 32.23 97 THR A C 1
ATOM 624 O O . THR A 1 97 ? -57.720 5.472 -50.421 1.00 32.08 97 THR A O 1
ATOM 628 N N . HIS A 1 98 ? -57.250 7.671 -50.509 1.00 24.39 98 HIS A N 1
ATOM 629 C CA A HIS A 1 98 ? -56.529 7.679 -51.780 0.53 22.07 98 HIS A CA 1
ATOM 630 C CA B HIS A 1 98 ? -56.465 7.415 -51.698 0.47 24.05 98 HIS A CA 1
ATOM 631 C C . HIS A 1 98 ? -55.059 7.961 -51.534 1.00 24.78 98 HIS A C 1
ATOM 632 O O . HIS A 1 98 ? -54.731 8.704 -50.604 1.00 26.41 98 HIS A O 1
ATOM 645 N N . TYR A 1 99 ? -54.200 7.496 -52.461 1.00 24.69 99 TYR A N 1
ATOM 646 C CA . TYR A 1 99 ? -52.758 7.669 -52.297 1.00 24.23 99 TYR A CA 1
ATOM 647 C C . TYR A 1 99 ? -52.088 8.068 -53.588 1.00 26.41 99 TYR A C 1
ATOM 648 O O . TYR A 1 99 ? -52.456 7.571 -54.664 1.00 23.56 99 TYR A O 1
ATOM 657 N N . LEU A 1 100 ? -51.003 8.890 -53.476 1.00 22.44 100 LEU A N 1
ATOM 658 C CA . LEU A 1 100 ? -50.133 9.182 -54.601 1.00 19.99 100 LEU A CA 1
ATOM 659 C C . LEU A 1 100 ? -48.727 8.734 -54.213 1.00 22.41 100 LEU A C 1
ATOM 660 O O . LEU A 1 100 ? -48.172 9.231 -53.228 1.00 23.96 100 LEU A O 1
ATOM 665 N N . GLN A 1 101 ? -48.220 7.719 -54.883 1.00 22.11 101 GLN A N 1
ATOM 666 C CA . GLN A 1 101 ? -46.870 7.213 -54.626 1.00 20.83 101 GLN A CA 1
ATOM 667 C C . GLN A 1 101 ? -45.932 7.957 -55.571 1.00 22.99 101 GLN A C 1
ATOM 668 O O . GLN A 1 101 ? -46.050 7.860 -56.807 1.00 24.84 101 GLN A O 1
ATOM 674 N N . MET A 1 102 ? -44.979 8.742 -55.000 1.00 23.31 102 MET A N 1
ATOM 675 C CA . MET A 1 102 ? -44.157 9.609 -55.822 1.00 22.61 102 MET A CA 1
ATOM 676 C C . MET A 1 102 ? -42.750 9.004 -55.778 1.00 26.67 102 MET A C 1
ATOM 677 O O . MET A 1 102 ? -42.082 9.062 -54.739 1.00 29.29 102 MET A O 1
ATOM 682 N N . ASP A 1 103 ? -42.303 8.410 -56.879 1.00 23.47 103 ASP A N 1
ATOM 683 C CA . ASP A 1 103 ? -40.975 7.808 -56.930 1.00 25.03 103 ASP A CA 1
ATOM 684 C C . ASP A 1 103 ? -39.982 8.701 -57.685 1.00 28.39 103 ASP A C 1
ATOM 685 O O . ASP A 1 103 ? -40.359 9.564 -58.508 1.00 26.57 103 ASP A O 1
ATOM 690 N N . SER A 1 104 ? -38.693 8.417 -57.461 1.00 26.62 104 SER A N 1
ATOM 691 C CA . SER A 1 104 ? -37.598 9.072 -58.173 1.00 28.43 104 SER A CA 1
ATOM 692 C C . SER A 1 104 ? -37.792 10.594 -58.192 1.00 24.82 104 SER A C 1
ATOM 693 O O . SER A 1 104 ? -37.824 11.229 -59.259 1.00 27.81 104 SER A O 1
ATOM 696 N N . LEU A 1 105 ? -37.922 11.150 -57.009 1.00 24.27 105 LEU A N 1
ATOM 697 C CA . LEU A 1 105 ? -38.299 12.570 -56.956 1.00 24.46 105 LEU A CA 1
ATOM 698 C C . LEU A 1 105 ? -37.171 13.476 -57.426 1.00 27.56 105 LEU A C 1
ATOM 699 O O . LEU A 1 105 ? -35.991 13.182 -57.254 1.00 28.72 105 LEU A O 1
ATOM 704 N N . ARG A 1 106 ? -37.568 14.612 -58.036 1.00 25.70 106 ARG A N 1
ATOM 705 C CA . ARG A 1 106 ? -36.672 15.556 -58.664 1.00 29.55 106 ARG A CA 1
ATOM 706 C C . ARG A 1 106 ? -36.958 16.937 -58.059 1.00 27.67 106 ARG A C 1
ATOM 707 O O . ARG A 1 106 ? -38.087 17.179 -57.608 1.00 26.97 106 ARG A O 1
ATOM 715 N N . SER A 1 107 ? -35.953 17.799 -58.077 1.00 32.48 107 SER A N 1
ATOM 716 C CA . SER A 1 107 ? -36.098 19.186 -57.597 1.00 29.24 107 SER A CA 1
ATOM 717 C C . SER A 1 107 ? -37.362 19.836 -58.158 1.00 31.47 107 SER A C 1
ATOM 718 O O . SER A 1 107 ? -38.107 20.503 -57.432 1.00 35.49 107 SER A O 1
ATOM 721 N N . GLU A 1 108 ? -37.621 19.647 -59.465 1.00 32.59 108 GLU A N 1
ATOM 722 C CA . GLU A 1 108 ? -38.759 20.271 -60.148 1.00 36.44 108 GLU A CA 1
ATOM 723 C C . GLU A 1 108 ? -40.105 19.758 -59.679 1.00 29.96 108 GLU A C 1
ATOM 724 O O . GLU A 1 108 ? -41.127 20.304 -60.134 1.00 31.31 108 GLU A O 1
ATOM 730 N N . ASP A 1 109 ? -40.158 18.642 -58.853 1.00 23.21 109 ASP A N 1
ATOM 731 C CA . ASP A 1 109 ? -41.408 18.188 -58.311 1.00 21.46 109 ASP A CA 1
ATOM 732 C C . ASP A 1 109 ? -41.841 18.963 -57.072 1.00 21.98 109 ASP A C 1
ATOM 733 O O . ASP A 1 109 ? -42.943 18.721 -56.549 1.00 25.32 109 ASP A O 1
ATOM 738 N N . THR A 1 110 ? -41.036 19.911 -56.593 1.00 24.22 110 THR A N 1
ATOM 739 C CA . THR A 1 110 ? -41.469 20.734 -55.470 1.00 25.18 110 THR A CA 1
ATOM 740 C C . THR A 1 110 ? -42.758 21.467 -55.813 1.00 24.70 110 THR A C 1
ATOM 741 O O . THR A 1 110 ? -42.818 22.146 -56.841 1.00 28.00 110 THR A O 1
ATOM 745 N N . ALA A 1 111 ? -43.766 21.375 -54.940 1.00 23.30 111 ALA A N 1
ATOM 746 C CA . ALA A 1 111 ? -45.102 21.887 -55.284 1.00 22.87 111 ALA A CA 1
ATOM 747 C C . ALA A 1 111 ? -46.033 21.691 -54.092 1.00 23.96 111 ALA A C 1
ATOM 748 O O . ALA A 1 111 ? -45.736 20.932 -53.156 1.00 25.64 111 ALA A O 1
ATOM 750 N N . THR A 1 112 ? -47.206 22.326 -54.168 1.00 25.28 112 THR A N 1
ATOM 751 C CA . THR A 1 112 ? -48.314 21.973 -53.280 1.00 26.31 112 THR A CA 1
ATOM 752 C C . THR A 1 112 ? -49.137 20.929 -54.022 1.00 24.91 112 THR A C 1
ATOM 753 O O . THR A 1 112 ? -49.402 21.074 -55.212 1.00 24.01 112 THR A O 1
ATOM 757 N N . TYR A 1 113 ? -49.380 19.780 -53.373 1.00 22.61 113 TYR A N 1
ATOM 758 C CA . TYR A 1 113 ? -50.146 18.677 -53.959 1.00 22.00 113 TYR A CA 1
ATOM 759 C C . TYR A 1 113 ? -51.545 18.642 -53.342 1.00 23.96 113 TYR A C 1
ATOM 760 O O . TYR A 1 113 ? -51.690 18.601 -52.109 1.00 24.91 113 TYR A O 1
ATOM 769 N N . TYR A 1 114 ? -52.557 18.638 -54.198 1.00 19.95 114 TYR A N 1
ATOM 770 C CA . TYR A 1 114 ? -53.975 18.547 -53.814 1.00 23.95 114 TYR A CA 1
ATOM 771 C C . TYR A 1 114 ? -54.541 17.200 -54.259 1.00 23.35 114 TYR A C 1
ATOM 772 O O . TYR A 1 114 ? -54.244 16.737 -55.358 1.00 23.78 114 TYR A O 1
ATOM 781 N N . CYS A 1 115 ? -55.373 16.591 -53.435 1.00 24.89 115 CYS A N 1
ATOM 782 C CA . CYS A 1 115 ? -56.335 15.649 -54.006 1.00 25.25 115 CYS A CA 1
ATOM 783 C C . CYS A 1 115 ? -57.641 16.400 -54.275 1.00 26.73 115 CYS A C 1
ATOM 784 O O . CYS A 1 115 ? -57.899 17.471 -53.674 1.00 26.56 115 CYS A O 1
ATOM 787 N N . ALA A 1 116 ? -58.413 15.907 -55.266 1.00 23.40 116 ALA A N 1
ATOM 788 C CA . ALA A 1 116 ? -59.695 16.510 -55.625 1.00 23.65 116 ALA A CA 1
ATOM 789 C C . ALA A 1 116 ? -60.735 15.489 -56.073 1.00 30.19 116 ALA A C 1
ATOM 790 O O . ALA A 1 116 ? -60.497 14.699 -56.996 1.00 36.57 116 ALA A O 1
ATOM 792 N N . LYS A 1 117 ? -61.896 15.555 -55.456 1.00 22.54 117 LYS A N 1
ATOM 793 C CA . LYS A 1 117 ? -62.979 14.653 -55.792 1.00 25.44 117 LYS A CA 1
ATOM 794 C C . LYS A 1 117 ? -63.572 15.068 -57.140 1.00 27.22 117 LYS A C 1
ATOM 795 O O . LYS A 1 117 ? -63.625 16.277 -57.472 1.00 25.37 117 LYS A O 1
ATOM 801 N N . THR A 1 118 ? -64.036 14.090 -57.928 1.00 22.16 118 THR A N 1
ATOM 802 C CA . THR A 1 118 ? -64.699 14.386 -59.175 1.00 22.91 118 THR A CA 1
ATOM 803 C C . THR A 1 118 ? -66.196 14.135 -59.104 1.00 26.56 118 THR A C 1
ATOM 804 O O . THR A 1 118 ? -66.692 13.422 -58.224 1.00 28.10 118 THR A O 1
ATOM 808 N N . SER A 1 119 ? -66.932 14.876 -59.980 1.00 24.53 119 SER A N 1
ATOM 809 C CA . SER A 1 119 ? -68.346 14.597 -60.208 1.00 27.89 119 SER A CA 1
ATOM 810 C C . SER A 1 119 ? -68.617 14.707 -61.731 1.00 27.51 119 SER A C 1
ATOM 811 O O . SER A 1 119 ? -69.126 15.711 -62.284 1.00 28.66 119 SER A O 1
ATOM 814 N N . ARG A 1 120 ? -68.192 13.646 -62.436 1.00 27.82 120 ARG A N 1
ATOM 815 C CA . ARG A 1 120 ? -68.294 13.425 -63.882 1.00 28.31 120 ARG A CA 1
ATOM 816 C C . ARG A 1 120 ? -67.515 14.411 -64.738 1.00 28.27 120 ARG A C 1
ATOM 817 O O . ARG A 1 120 ? -66.746 13.984 -65.593 1.00 28.41 120 ARG A O 1
ATOM 825 N N . VAL A 1 121 ? -67.694 15.725 -64.524 1.00 26.76 121 VAL A N 1
ATOM 826 C CA . VAL A 1 121 ? -67.220 16.744 -65.483 1.00 25.63 121 VAL A CA 1
ATOM 827 C C . VAL A 1 121 ? -66.423 17.854 -64.835 1.00 25.56 121 VAL A C 1
ATOM 828 O O . VAL A 1 121 ? -65.995 18.778 -65.551 1.00 25.27 121 VAL A O 1
ATOM 832 N N . TYR A 1 122 ? -66.198 17.812 -63.527 1.00 26.02 122 TYR A N 1
ATOM 833 C CA . TYR A 1 122 ? -65.508 18.881 -62.811 1.00 25.76 122 TYR A CA 1
ATOM 834 C C . TYR A 1 122 ? -65.055 18.360 -61.462 1.00 29.61 122 TYR A C 1
ATOM 835 O O . TYR A 1 122 ? -65.378 17.225 -61.071 1.00 25.98 122 TYR A O 1
ATOM 844 N N . PHE A 1 123 ? -64.219 19.151 -60.789 1.00 23.53 123 PHE A N 1
ATOM 845 C CA . PHE A 1 123 ? -63.666 18.811 -59.468 1.00 23.71 123 PHE A CA 1
ATOM 846 C C . PHE A 1 123 ? -64.553 19.509 -58.448 1.00 29.79 123 PHE A C 1
ATOM 847 O O . PHE A 1 123 ? -64.613 20.751 -58.427 1.00 27.99 123 PHE A O 1
ATOM 855 N N . ASP A 1 124 ? -65.377 18.751 -57.711 1.00 24.67 124 ASP A N 1
ATOM 856 C CA . ASP A 1 124 ? -66.384 19.379 -56.856 1.00 25.25 124 ASP A CA 1
ATOM 857 C C . ASP A 1 124 ? -65.839 19.799 -55.484 1.00 31.13 124 ASP A C 1
ATOM 858 O O . ASP A 1 124 ? -66.282 20.838 -54.942 1.00 33.44 124 ASP A O 1
ATOM 863 N N . TYR A 1 125 ? -64.815 19.136 -54.987 1.00 26.42 125 TYR A N 1
ATOM 864 C CA . TYR A 1 125 ? -64.133 19.478 -53.749 1.00 28.23 125 TYR A CA 1
ATOM 865 C C . TYR A 1 125 ? -62.645 19.203 -53.836 1.00 29.47 125 TYR A C 1
ATOM 866 O O . TYR A 1 125 ? -62.180 18.227 -54.452 1.00 27.68 125 TYR A O 1
ATOM 875 N N . TRP A 1 126 ? -61.885 20.040 -53.135 1.00 29.18 126 TRP A N 1
ATOM 876 C CA . TRP A 1 126 ? -60.437 19.937 -53.104 1.00 26.14 126 TRP A CA 1
ATOM 877 C C . TRP A 1 126 ? -59.962 19.742 -51.666 1.00 25.71 126 TRP A C 1
ATOM 878 O O . TRP A 1 126 ? -60.507 20.349 -50.738 1.00 28.49 126 TRP A O 1
ATOM 889 N N . GLY A 1 127 ? -58.905 18.944 -51.498 1.00 27.78 127 GLY A N 1
ATOM 890 C CA . GLY A 1 127 ? -58.236 18.848 -50.209 1.00 28.15 127 GLY A CA 1
ATOM 891 C C . GLY A 1 127 ? -57.528 20.123 -49.840 1.00 30.47 127 GLY A C 1
ATOM 892 O O . GLY A 1 127 ? -57.535 21.117 -50.585 1.00 31.02 127 GLY A O 1
ATOM 893 N N . GLN A 1 128 ? -56.951 20.134 -48.635 1.00 34.56 128 GLN A N 1
ATOM 894 C CA . GLN A 1 128 ? -56.360 21.377 -48.132 1.00 32.45 128 GLN A CA 1
ATOM 895 C C . GLN A 1 128 ? -54.978 21.654 -48.729 1.00 30.38 128 GLN A C 1
ATOM 896 O O . GLN A 1 128 ? -54.497 22.797 -48.617 1.00 34.69 128 GLN A O 1
ATOM 902 N N . GLY A 1 129 ? -54.394 20.693 -49.437 1.00 28.46 129 GLY A N 1
ATOM 903 C CA . GLY A 1 129 ? -53.084 20.818 -50.036 1.00 28.02 129 GLY A CA 1
ATOM 904 C C . GLY A 1 129 ? -51.976 20.417 -49.068 1.00 28.50 129 GLY A C 1
ATOM 905 O O . GLY A 1 129 ? -52.039 20.829 -47.902 1.00 33.35 129 GLY A O 1
ATOM 906 N N . VAL A 1 130 ? -50.921 19.760 -49.529 1.00 27.20 130 VAL A N 1
ATOM 907 C CA . VAL A 1 130 ? -49.720 19.608 -48.715 1.00 28.84 130 VAL A CA 1
ATOM 908 C C . VAL A 1 130 ? -48.503 19.956 -49.536 1.00 26.94 130 VAL A C 1
ATOM 909 O O . VAL A 1 130 ? -48.455 19.702 -50.732 1.00 30.02 130 VAL A O 1
ATOM 913 N N . MET A 1 131 ? -47.521 20.590 -48.875 1.00 28.79 131 MET A N 1
ATOM 914 C CA A MET A 1 131 ? -46.302 21.019 -49.539 0.44 29.16 131 MET A CA 1
ATOM 915 C CA B MET A 1 131 ? -46.303 21.032 -49.538 0.56 29.03 131 MET A CA 1
ATOM 916 C C . MET A 1 131 ? -45.311 19.877 -49.591 1.00 29.70 131 MET A C 1
ATOM 917 O O . MET A 1 131 ? -45.090 19.204 -48.580 1.00 30.42 131 MET A O 1
ATOM 926 N N . VAL A 1 132 ? -44.721 19.655 -50.767 1.00 25.98 132 VAL A N 1
ATOM 927 C CA . VAL A 1 132 ? -43.636 18.687 -50.943 1.00 26.14 132 VAL A CA 1
ATOM 928 C C . VAL A 1 132 ? -42.448 19.500 -51.437 1.00 32.70 132 VAL A C 1
ATOM 929 O O . VAL A 1 132 ? -42.589 20.268 -52.399 1.00 28.68 132 VAL A O 1
ATOM 933 N N . THR A 1 133 ? -41.316 19.413 -50.727 1.00 26.76 133 THR A N 1
ATOM 934 C CA . THR A 1 133 ? -40.082 20.107 -51.106 1.00 26.26 133 THR A CA 1
ATOM 935 C C . THR A 1 133 ? -39.013 19.055 -51.341 1.00 26.56 133 THR A C 1
ATOM 936 O O . THR A 1 133 ? -38.728 18.228 -50.450 1.00 27.88 133 THR A O 1
ATOM 940 N N . VAL A 1 134 ? -38.465 19.027 -52.556 1.00 25.05 134 VAL A N 1
ATOM 941 C CA . VAL A 1 134 ? -37.471 18.027 -52.968 1.00 27.07 134 VAL A CA 1
ATOM 942 C C . VAL A 1 134 ? -36.141 18.732 -53.016 1.00 27.85 134 VAL A C 1
ATOM 943 O O . VAL A 1 134 ? -35.905 19.588 -53.881 1.00 32.73 134 VAL A O 1
ATOM 947 N N . SER A 1 135 ? -35.270 18.421 -52.053 1.00 27.39 135 SER A N 1
ATOM 948 C CA . SER A 1 135 ? -34.066 19.226 -51.894 1.00 32.58 135 SER A CA 1
ATOM 949 C C . SER A 1 135 ? -33.023 18.432 -51.145 1.00 34.32 135 SER A C 1
ATOM 950 O O . SER A 1 135 ? -33.340 17.685 -50.203 1.00 31.18 135 SER A O 1
ATOM 953 N N . SER A 1 136 ? -31.776 18.542 -51.587 1.00 31.45 136 SER A N 1
ATOM 954 C CA . SER A 1 136 ? -30.700 18.007 -50.790 1.00 34.37 136 SER A CA 1
ATOM 955 C C . SER A 1 136 ? -30.177 18.999 -49.740 1.00 34.01 136 SER A C 1
ATOM 956 O O . SER A 1 136 ? -29.271 18.661 -48.979 1.00 39.76 136 SER A O 1
ATOM 959 N N . ALA A 1 137 ? -30.719 20.215 -49.672 1.00 33.68 137 ALA A N 1
ATOM 960 C CA . ALA A 1 137 ? -30.402 21.050 -48.515 1.00 43.50 137 ALA A CA 1
ATOM 961 C C . ALA A 1 137 ? -31.044 20.440 -47.267 1.00 49.07 137 ALA A C 1
ATOM 962 O O . ALA A 1 137 ? -32.157 19.888 -47.331 1.00 51.79 137 ALA A O 1
ATOM 964 N N . GLU A 1 138 ? -30.366 20.552 -46.136 1.00 79.46 138 GLU A N 1
ATOM 965 C CA . GLU A 1 138 ? -30.937 20.151 -44.844 1.00 82.82 138 GLU A CA 1
ATOM 966 C C . GLU A 1 138 ? -32.232 20.897 -44.487 1.00 73.57 138 GLU A C 1
ATOM 967 O O . GLU A 1 138 ? -32.448 22.051 -44.869 1.00 72.95 138 GLU A O 1
ATOM 973 N N . THR A 1 139 ? -33.096 20.210 -43.731 1.00 61.11 139 THR A N 1
ATOM 974 C CA . THR A 1 139 ? -34.109 20.888 -42.944 1.00 57.50 139 THR A CA 1
ATOM 975 C C . THR A 1 139 ? -33.391 21.814 -41.966 1.00 51.33 139 THR A C 1
ATOM 976 O O . THR A 1 139 ? -32.377 21.442 -41.377 1.00 57.84 139 THR A O 1
ATOM 980 N N . THR A 1 140 ? -33.867 23.043 -41.837 1.00 48.05 140 THR A N 1
ATOM 981 C CA . THR A 1 140 ? -33.329 23.960 -40.827 1.00 45.84 140 THR A CA 1
ATOM 982 C C . THR A 1 140 ? -34.465 24.443 -39.935 1.00 46.07 140 THR A C 1
ATOM 983 O O . THR A 1 140 ? -35.440 25.044 -40.422 1.00 43.50 140 THR A O 1
ATOM 987 N N . ALA A 1 141 ? -34.306 24.233 -38.623 1.00 49.57 141 ALA A N 1
ATOM 988 C CA . ALA A 1 141 ? -35.278 24.718 -37.639 1.00 41.16 141 ALA A CA 1
ATOM 989 C C . ALA A 1 141 ? -35.070 26.191 -37.338 1.00 42.44 141 ALA A C 1
ATOM 990 O O . ALA A 1 141 ? -33.930 26.664 -37.317 1.00 46.90 141 ALA A O 1
ATOM 992 N N . PRO A 1 142 ? -36.159 26.919 -37.102 1.00 42.05 142 PRO A N 1
ATOM 993 C CA . PRO A 1 142 ? -36.049 28.346 -36.815 1.00 37.95 142 PRO A CA 1
ATOM 994 C C . PRO A 1 142 ? -35.437 28.603 -35.456 1.00 42.09 142 PRO A C 1
ATOM 995 O O . PRO A 1 142 ? -35.568 27.818 -34.520 1.00 44.43 142 PRO A O 1
ATOM 999 N N . SER A 1 143 ? -34.786 29.748 -35.354 1.00 42.20 143 SER A N 1
ATOM 1000 C CA . SER A 1 143 ? -34.516 30.360 -34.064 1.00 44.38 143 SER A CA 1
ATOM 1001 C C . SER A 1 143 ? -35.684 31.283 -33.741 1.00 38.55 143 SER A C 1
ATOM 1002 O O . SER A 1 143 ? -36.084 32.091 -34.575 1.00 40.06 143 SER A O 1
ATOM 1005 N N . VAL A 1 144 ? -36.260 31.140 -32.556 1.00 38.93 144 VAL A N 1
ATOM 1006 C CA . VAL A 1 144 ? -37.410 31.936 -32.173 1.00 35.19 144 VAL A CA 1
ATOM 1007 C C . VAL A 1 144 ? -36.984 32.939 -31.101 1.00 30.27 144 VAL A C 1
ATOM 1008 O O . VAL A 1 144 ? -36.404 32.550 -30.077 1.00 35.28 144 VAL A O 1
ATOM 1012 N N . TYR A 1 145 ? -37.315 34.229 -31.326 1.00 32.31 145 TYR A N 1
ATOM 1013 C CA . TYR A 1 145 ? -36.981 35.305 -30.405 1.00 33.52 145 TYR A CA 1
ATOM 1014 C C . TYR A 1 145 ? -38.214 36.101 -30.005 1.00 32.24 145 TYR A C 1
ATOM 1015 O O . TYR A 1 145 ? -39.078 36.403 -30.847 1.00 33.64 145 TYR A O 1
ATOM 1024 N N . PRO A 1 146 ? -38.290 36.495 -28.730 1.00 37.74 146 PRO A N 1
ATOM 1025 C CA . PRO A 1 146 ? -39.445 37.248 -28.235 1.00 38.37 146 PRO A CA 1
ATOM 1026 C C . PRO A 1 146 ? -39.293 38.717 -28.564 1.00 41.45 146 PRO A C 1
ATOM 1027 O O . PRO A 1 146 ? -38.207 39.287 -28.420 1.00 45.88 146 PRO A O 1
ATOM 1031 N N . LEU A 1 147 ? -40.395 39.328 -28.998 1.00 34.71 147 LEU A N 1
ATOM 1032 C CA . LEU A 1 147 ? -40.420 40.770 -29.287 1.00 32.24 147 LEU A CA 1
ATOM 1033 C C . LEU A 1 147 ? -41.352 41.475 -28.303 1.00 38.52 147 LEU A C 1
ATOM 1034 O O . LEU A 1 147 ? -42.577 41.310 -28.351 1.00 33.41 147 LEU A O 1
ATOM 1039 N N . ALA A 1 148 ? -40.762 42.246 -27.390 1.00 43.22 148 ALA A N 1
ATOM 1040 C CA . ALA A 1 148 ? -41.562 43.035 -26.482 1.00 42.30 148 ALA A CA 1
ATOM 1041 C C . ALA A 1 148 ? -41.494 44.494 -26.910 1.00 49.12 148 ALA A C 1
ATOM 1042 O O . ALA A 1 148 ? -40.505 44.907 -27.526 1.00 49.56 148 ALA A O 1
ATOM 1044 N N . PRO A 1 149 ? -42.527 45.307 -26.618 1.00 53.41 149 PRO A N 1
ATOM 1045 C CA . PRO A 1 149 ? -42.503 46.755 -26.872 1.00 58.86 149 PRO A CA 1
ATOM 1046 C C . PRO A 1 149 ? -41.322 47.425 -26.185 1.00 63.22 149 PRO A C 1
ATOM 1047 O O . PRO A 1 149 ? -41.170 47.113 -25.002 1.00 64.78 149 PRO A O 1
ATOM 1051 N N . SER A 1 157 ? -55.701 50.895 -23.162 1.00 86.71 157 SER A N 1
ATOM 1052 C CA . SER A 1 157 ? -54.482 50.929 -23.965 1.00 80.49 157 SER A CA 1
ATOM 1053 C C . SER A 1 157 ? -54.134 49.507 -24.423 1.00 73.10 157 SER A C 1
ATOM 1054 O O . SER A 1 157 ? -54.122 48.590 -23.612 1.00 72.48 157 SER A O 1
ATOM 1057 N N . MET A 1 158 ? -53.890 49.310 -25.713 1.00 66.55 158 MET A N 1
ATOM 1058 C CA . MET A 1 158 ? -53.541 47.989 -26.219 1.00 64.07 158 MET A CA 1
ATOM 1059 C C . MET A 1 158 ? -52.051 47.932 -26.546 1.00 58.42 158 MET A C 1
ATOM 1060 O O . MET A 1 158 ? -51.386 48.954 -26.723 1.00 59.63 158 MET A O 1
ATOM 1065 N N . VAL A 1 159 ? -51.503 46.718 -26.546 1.00 46.16 159 VAL A N 1
ATOM 1066 C CA . VAL A 1 159 ? -50.067 46.521 -26.674 1.00 46.02 159 VAL A CA 1
ATOM 1067 C C . VAL A 1 159 ? -49.846 45.437 -27.714 1.00 40.78 159 VAL A C 1
ATOM 1068 O O . VAL A 1 159 ? -50.574 44.441 -27.740 1.00 44.32 159 VAL A O 1
ATOM 1072 N N . THR A 1 160 ? -48.845 45.606 -28.578 1.00 37.35 160 THR A N 1
ATOM 1073 C CA . THR A 1 160 ? -48.561 44.575 -29.576 1.00 35.90 160 THR A CA 1
ATOM 1074 C C . THR A 1 160 ? -47.263 43.851 -29.244 1.00 36.34 160 THR A C 1
ATOM 1075 O O . THR A 1 160 ? -46.203 44.485 -29.076 1.00 36.17 160 THR A O 1
ATOM 1079 N N . LEU A 1 161 ? -47.352 42.525 -29.197 1.00 33.05 161 LEU A N 1
ATOM 1080 C CA . LEU A 1 161 ? -46.270 41.643 -28.840 1.00 31.04 161 LEU A CA 1
ATOM 1081 C C . LEU A 1 161 ? -45.951 40.812 -30.071 1.00 30.82 161 LEU A C 1
ATOM 1082 O O . LEU A 1 161 ? -46.802 40.649 -30.952 1.00 34.13 161 LEU A O 1
ATOM 1087 N N . GLY A 1 162 ? -44.718 40.269 -30.147 1.00 28.66 162 GLY A N 1
ATOM 1088 C CA . GLY A 1 162 ? -44.393 39.513 -31.341 1.00 29.24 162 GLY A CA 1
ATOM 1089 C C . GLY A 1 162 ? -43.428 38.384 -31.074 1.00 31.03 162 GLY A C 1
ATOM 1090 O O . GLY A 1 162 ? -42.827 38.295 -30.017 1.00 29.05 162 GLY A O 1
ATOM 1091 N N . CYS A 1 163 ? -43.257 37.566 -32.122 1.00 31.02 163 CYS A N 1
ATOM 1092 C CA A CYS A 1 163 ? -42.314 36.465 -32.102 0.45 32.93 163 CYS A CA 1
ATOM 1093 C CA B CYS A 1 163 ? -42.418 36.394 -32.132 0.55 33.03 163 CYS A CA 1
ATOM 1094 C C . CYS A 1 163 ? -41.629 36.426 -33.451 1.00 32.70 163 CYS A C 1
ATOM 1095 O O . CYS A 1 163 ? -42.253 36.421 -34.514 1.00 32.81 163 CYS A O 1
ATOM 1100 N N . LEU A 1 164 ? -40.319 36.538 -33.406 1.00 25.00 164 LEU A N 1
ATOM 1101 C CA . LEU A 1 164 ? -39.504 36.524 -34.619 1.00 27.15 164 LEU A CA 1
ATOM 1102 C C . LEU A 1 164 ? -39.082 35.093 -34.877 1.00 28.52 164 LEU A C 1
ATOM 1103 O O . LEU A 1 164 ? -38.544 34.465 -33.973 1.00 32.81 164 LEU A O 1
ATOM 1108 N N . VAL A 1 165 ? -39.376 34.578 -36.079 1.00 27.46 165 VAL A N 1
ATOM 1109 C CA . VAL A 1 165 ? -39.143 33.154 -36.413 1.00 28.16 165 VAL A CA 1
ATOM 1110 C C . VAL A 1 165 ? -38.091 33.192 -37.500 1.00 32.15 165 VAL A C 1
ATOM 1111 O O . VAL A 1 165 ? -38.409 33.366 -38.685 1.00 33.47 165 VAL A O 1
ATOM 1115 N N . LYS A 1 166 ? -36.830 32.999 -37.108 1.00 35.42 166 LYS A N 1
ATOM 1116 C CA . LYS A 1 166 ? -35.696 33.363 -37.938 1.00 37.82 166 LYS A CA 1
ATOM 1117 C C . LYS A 1 166 ? -34.970 32.148 -38.517 1.00 38.91 166 LYS A C 1
ATOM 1118 O O . LYS A 1 166 ? -34.470 31.277 -37.774 1.00 39.69 166 LYS A O 1
ATOM 1124 N N . GLY A 1 167 ? -34.890 32.104 -39.851 1.00 37.28 167 GLY A N 1
ATOM 1125 C CA . GLY A 1 167 ? -33.941 31.241 -40.563 1.00 38.04 167 GLY A CA 1
ATOM 1126 C C . GLY A 1 167 ? -34.333 29.794 -40.691 1.00 42.62 167 GLY A C 1
ATOM 1127 O O . GLY A 1 167 ? -33.566 28.918 -40.309 1.00 44.50 167 GLY A O 1
ATOM 1128 N N . TYR A 1 168 ? -35.517 29.505 -41.205 1.00 40.26 168 TYR A N 1
ATOM 1129 C CA . TYR A 1 168 ? -35.933 28.110 -41.280 1.00 38.50 168 TYR A CA 1
ATOM 1130 C C . TYR A 1 168 ? -36.058 27.701 -42.736 1.00 39.44 168 TYR A C 1
ATOM 1131 O O . TYR A 1 168 ? -36.074 28.546 -43.635 1.00 40.85 168 TYR A O 1
ATOM 1140 N N . PHE A 1 169 ? -36.122 26.379 -42.968 1.00 40.42 169 PHE A N 1
ATOM 1141 C CA . PHE A 1 169 ? -36.309 25.806 -44.292 1.00 40.79 169 PHE A CA 1
ATOM 1142 C C . PHE A 1 169 ? -36.777 24.370 -44.180 1.00 44.07 169 PHE A C 1
ATOM 1143 O O . PHE A 1 169 ? -36.214 23.626 -43.378 1.00 48.17 169 PHE A O 1
ATOM 1151 N N . PRO A 1 170 ? -37.770 23.962 -45.000 1.00 44.03 170 PRO A N 1
ATOM 1152 C CA . PRO A 1 170 ? -38.611 24.781 -45.907 1.00 42.71 170 PRO A CA 1
ATOM 1153 C C . PRO A 1 170 ? -39.828 25.361 -45.201 1.00 40.34 170 PRO A C 1
ATOM 1154 O O . PRO A 1 170 ? -40.022 25.253 -43.986 1.00 40.96 170 PRO A O 1
ATOM 1158 N N . GLU A 1 171 ? -40.662 26.043 -45.966 1.00 39.60 171 GLU A N 1
ATOM 1159 C CA . GLU A 1 171 ? -41.976 26.400 -45.451 1.00 38.30 171 GLU A CA 1
ATOM 1160 C C . GLU A 1 171 ? -42.758 25.082 -45.300 1.00 40.82 171 GLU A C 1
ATOM 1161 O O . GLU A 1 171 ? -42.450 24.148 -45.962 1.00 44.14 171 GLU A O 1
ATOM 1167 N N . PRO A 1 172 ? -43.806 25.099 -44.467 1.00 40.26 172 PRO A N 1
ATOM 1168 C CA . PRO A 1 172 ? -44.304 26.259 -43.733 1.00 39.32 172 PRO A CA 1
ATOM 1169 C C . PRO A 1 172 ? -43.907 26.263 -42.228 1.00 39.85 172 PRO A C 1
ATOM 1170 O O . PRO A 1 172 ? -43.318 25.234 -41.754 1.00 41.17 172 PRO A O 1
ATOM 1174 N N . VAL A 1 173 ? -44.239 27.318 -41.481 1.00 34.27 173 VAL A N 1
ATOM 1175 C CA . VAL A 1 173 ? -44.277 27.232 -40.028 1.00 35.55 173 VAL A CA 1
ATOM 1176 C C . VAL A 1 173 ? -45.690 27.607 -39.605 1.00 40.20 173 VAL A C 1
ATOM 1177 O O . VAL A 1 173 ? -46.427 28.276 -40.340 1.00 44.90 173 VAL A O 1
ATOM 1181 N N . THR A 1 174 ? -46.081 27.187 -38.412 1.00 37.27 174 THR A N 1
ATOM 1182 C CA . THR A 1 174 ? -47.347 27.660 -37.861 1.00 41.18 174 THR A CA 1
ATOM 1183 C C . THR A 1 174 ? -47.018 28.420 -36.597 1.00 36.48 174 THR A C 1
ATOM 1184 O O . THR A 1 174 ? -46.108 28.028 -35.868 1.00 42.00 174 THR A O 1
ATOM 1188 N N . VAL A 1 175 ? -47.759 29.481 -36.319 1.00 33.58 175 VAL A N 1
ATOM 1189 C CA . VAL A 1 175 ? -47.558 30.202 -35.068 1.00 31.63 175 VAL A CA 1
ATOM 1190 C C . VAL A 1 175 ? -48.921 30.426 -34.415 1.00 36.35 175 VAL A C 1
ATOM 1191 O O . VAL A 1 175 ? -49.842 30.946 -35.052 1.00 41.66 175 VAL A O 1
ATOM 1195 N N . THR A 1 176 ? -49.045 30.063 -33.148 1.00 39.01 176 THR A N 1
ATOM 1196 C CA . THR A 1 176 ? -50.231 30.410 -32.371 1.00 39.89 176 THR A CA 1
ATOM 1197 C C . THR A 1 176 ? -49.812 31.163 -31.123 1.00 39.23 176 THR A C 1
ATOM 1198 O O . THR A 1 176 ? -48.638 31.186 -30.747 1.00 38.26 176 THR A O 1
ATOM 1202 N N . TRP A 1 177 ? -50.821 31.747 -30.476 1.00 40.01 177 TRP A N 1
ATOM 1203 C CA . TRP A 1 177 ? -50.639 32.561 -29.278 1.00 36.18 177 TRP A CA 1
ATOM 1204 C C . TRP A 1 177 ? -51.535 31.994 -28.189 1.00 39.27 177 TRP A C 1
ATOM 1205 O O . TRP A 1 177 ? -52.768 31.964 -28.329 1.00 40.17 177 TRP A O 1
ATOM 1216 N N . ASN A 1 178 ? -50.903 31.591 -27.082 1.00 37.72 178 ASN A N 1
ATOM 1217 C CA . ASN A 1 178 ? -51.563 30.988 -25.933 1.00 41.93 178 ASN A CA 1
ATOM 1218 C C . ASN A 1 178 ? -52.383 29.781 -26.389 1.00 43.20 178 ASN A C 1
ATOM 1219 O O . ASN A 1 178 ? -53.526 29.582 -25.981 1.00 44.86 178 ASN A O 1
ATOM 1224 N N . SER A 1 179 ? -51.743 28.963 -27.237 1.00 45.75 179 SER A N 1
ATOM 1225 C CA . SER A 1 179 ? -52.335 27.743 -27.787 1.00 45.80 179 SER A CA 1
ATOM 1226 C C . SER A 1 179 ? -53.614 28.041 -28.571 1.00 49.46 179 SER A C 1
ATOM 1227 O O . SER A 1 179 ? -54.562 27.252 -28.577 1.00 51.54 179 SER A O 1
ATOM 1230 N N . GLY A 1 180 ? -53.660 29.184 -29.243 1.00 50.69 180 GLY A N 1
ATOM 1231 C CA . GLY A 1 180 ? -54.873 29.551 -29.919 1.00 51.78 180 GLY A CA 1
ATOM 1232 C C . GLY A 1 180 ? -55.915 30.207 -29.049 1.00 52.60 180 GLY A C 1
ATOM 1233 O O . GLY A 1 180 ? -56.964 30.588 -29.567 1.00 55.27 180 GLY A O 1
ATOM 1234 N N . ALA A 1 181 ? -55.679 30.355 -27.742 1.00 51.05 181 ALA A N 1
ATOM 1235 C CA . ALA A 1 181 ? -56.655 31.062 -26.929 1.00 50.12 181 ALA A CA 1
ATOM 1236 C C . ALA A 1 181 ? -56.662 32.552 -27.248 1.00 52.78 181 ALA A C 1
ATOM 1237 O O . ALA A 1 181 ? -57.684 33.223 -27.024 1.00 56.24 181 ALA A O 1
ATOM 1239 N N . LEU A 1 182 ? -55.549 33.077 -27.774 1.00 45.16 182 LEU A N 1
ATOM 1240 C CA . LEU A 1 182 ? -55.514 34.434 -28.329 1.00 48.20 182 LEU A CA 1
ATOM 1241 C C . LEU A 1 182 ? -55.648 34.274 -29.834 1.00 49.33 182 LEU A C 1
ATOM 1242 O O . LEU A 1 182 ? -54.694 33.910 -30.520 1.00 52.18 182 LEU A O 1
ATOM 1247 N N . SER A 1 183 ? -56.836 34.531 -30.343 1.00 50.53 183 SER A N 1
ATOM 1248 C CA . SER A 1 183 ? -57.075 34.407 -31.768 1.00 50.88 183 SER A CA 1
ATOM 1249 C C . SER A 1 183 ? -57.379 35.733 -32.446 1.00 54.74 183 SER A C 1
ATOM 1250 O O . SER A 1 183 ? -56.843 36.010 -33.531 1.00 56.57 183 SER A O 1
ATOM 1253 N N . SER A 1 184 ? -58.212 36.580 -31.856 1.00 58.34 184 SER A N 1
ATOM 1254 C CA . SER A 1 184 ? -58.358 37.900 -32.449 1.00 64.94 184 SER A CA 1
ATOM 1255 C C . SER A 1 184 ? -57.140 38.752 -32.093 1.00 60.40 184 SER A C 1
ATOM 1256 O O . SER A 1 184 ? -56.487 38.555 -31.067 1.00 62.59 184 SER A O 1
ATOM 1259 N N . GLY A 1 185 ? -56.806 39.678 -32.969 1.00 55.43 185 GLY A N 1
ATOM 1260 C CA . GLY A 1 185 ? -55.626 40.484 -32.750 1.00 53.73 185 GLY A CA 1
ATOM 1261 C C . GLY A 1 185 ? -54.338 39.883 -33.271 1.00 50.67 185 GLY A C 1
ATOM 1262 O O . GLY A 1 185 ? -53.271 40.482 -33.084 1.00 50.20 185 GLY A O 1
ATOM 1263 N N . VAL A 1 186 ? -54.405 38.748 -33.949 1.00 45.47 186 VAL A N 1
ATOM 1264 C CA . VAL A 1 186 ? -53.223 38.030 -34.392 1.00 40.70 186 VAL A CA 1
ATOM 1265 C C . VAL A 1 186 ? -52.959 38.330 -35.854 1.00 38.11 186 VAL A C 1
ATOM 1266 O O . VAL A 1 186 ? -53.887 38.310 -36.674 1.00 40.00 186 VAL A O 1
ATOM 1270 N N . HIS A 1 187 ? -51.688 38.547 -36.190 1.00 41.75 187 HIS A N 1
ATOM 1271 C CA . HIS A 1 187 ? -51.228 38.656 -37.571 1.00 43.48 187 HIS A CA 1
ATOM 1272 C C . HIS A 1 187 ? -49.969 37.818 -37.717 1.00 39.15 187 HIS A C 1
ATOM 1273 O O . HIS A 1 187 ? -48.960 38.102 -37.053 1.00 38.37 187 HIS A O 1
ATOM 1280 N N . THR A 1 188 ? -50.016 36.786 -38.559 1.00 38.80 188 THR A N 1
ATOM 1281 C CA . THR A 1 188 ? -48.806 36.086 -38.948 1.00 37.46 188 THR A CA 1
ATOM 1282 C C . THR A 1 188 ? -48.419 36.532 -40.363 1.00 40.42 188 THR A C 1
ATOM 1283 O O . THR A 1 188 ? -49.207 36.411 -41.314 1.00 42.37 188 THR A O 1
ATOM 1287 N N . PHE A 1 189 ? -47.222 37.146 -40.474 1.00 33.56 189 PHE A N 1
ATOM 1288 C CA . PHE A 1 189 ? -46.876 37.894 -41.684 1.00 32.12 189 PHE A CA 1
ATOM 1289 C C . PHE A 1 189 ? -46.160 36.956 -42.638 1.00 38.69 189 PHE A C 1
ATOM 1290 O O . PHE A 1 189 ? -45.370 36.127 -42.194 1.00 38.19 189 PHE A O 1
ATOM 1298 N N . PRO A 1 190 ? -46.434 37.034 -43.927 1.00 42.71 190 PRO A N 1
ATOM 1299 C CA . PRO A 1 190 ? -45.645 36.270 -44.904 1.00 39.38 190 PRO A CA 1
ATOM 1300 C C . PRO A 1 190 ? -44.143 36.423 -44.708 1.00 37.13 190 PRO A C 1
ATOM 1301 O O . PRO A 1 190 ? -43.624 37.485 -44.335 1.00 34.08 190 PRO A O 1
ATOM 1305 N N . ALA A 1 191 ? -43.448 35.333 -44.947 1.00 38.40 191 ALA A N 1
ATOM 1306 C CA . ALA A 1 191 ? -42.012 35.253 -44.772 1.00 28.68 191 ALA A CA 1
ATOM 1307 C C . ALA A 1 191 ? -41.238 35.950 -45.888 1.00 32.52 191 ALA A C 1
ATOM 1308 O O . ALA A 1 191 ? -41.702 36.105 -47.039 1.00 38.02 191 ALA A O 1
ATOM 1310 N N . VAL A 1 192 ? -40.027 36.377 -45.546 1.00 32.69 192 VAL A N 1
ATOM 1311 C CA . VAL A 1 192 ? -39.035 36.703 -46.543 1.00 34.01 192 VAL A CA 1
ATOM 1312 C C . VAL A 1 192 ? -38.127 35.501 -46.694 1.00 34.86 192 VAL A C 1
ATOM 1313 O O . VAL A 1 192 ? -37.887 34.726 -45.741 1.00 34.78 192 VAL A O 1
ATOM 1317 N N . LEU A 1 193 ? -37.531 35.404 -47.869 1.00 37.16 193 LEU A N 1
ATOM 1318 C CA . LEU A 1 193 ? -36.553 34.364 -48.179 1.00 39.19 193 LEU A CA 1
ATOM 1319 C C . LEU A 1 193 ? -35.216 35.037 -48.501 1.00 38.78 193 LEU A C 1
ATOM 1320 O O . LEU A 1 193 ? -35.165 35.906 -49.367 1.00 45.31 193 LEU A O 1
ATOM 1325 N N . GLN A 1 194 ? -34.158 34.663 -47.779 1.00 44.23 194 GLN A N 1
ATOM 1326 C CA . GLN A 1 194 ? -32.813 35.213 -47.941 1.00 48.77 194 GLN A CA 1
ATOM 1327 C C . GLN A 1 194 ? -31.768 34.121 -47.708 1.00 52.05 194 GLN A C 1
ATOM 1328 O O . GLN A 1 194 ? -31.863 33.367 -46.733 1.00 48.05 194 GLN A O 1
ATOM 1334 N N . SER A 1 195 ? -30.740 34.077 -48.565 1.00 55.94 195 SER A N 1
ATOM 1335 C CA . SER A 1 195 ? -29.689 33.058 -48.486 1.00 58.44 195 SER A CA 1
ATOM 1336 C C . SER A 1 195 ? -30.253 31.670 -48.177 1.00 52.30 195 SER A C 1
ATOM 1337 O O . SER A 1 195 ? -29.678 30.933 -47.369 1.00 57.88 195 SER A O 1
ATOM 1340 N N . GLY A 1 196 ? -31.389 31.324 -48.800 1.00 51.03 196 GLY A N 1
ATOM 1341 C CA . GLY A 1 196 ? -32.028 30.010 -48.712 1.00 48.89 196 GLY A CA 1
ATOM 1342 C C . GLY A 1 196 ? -32.869 29.748 -47.477 1.00 48.86 196 GLY A C 1
ATOM 1343 O O . GLY A 1 196 ? -33.462 28.665 -47.369 1.00 46.51 196 GLY A O 1
ATOM 1344 N N . LEU A 1 197 ? -32.904 30.669 -46.525 1.00 44.27 197 LEU A N 1
ATOM 1345 C CA . LEU A 1 197 ? -33.683 30.515 -45.309 1.00 44.19 197 LEU A CA 1
ATOM 1346 C C . LEU A 1 197 ? -34.795 31.558 -45.232 1.00 42.93 197 LEU A C 1
ATOM 1347 O O . LEU A 1 197 ? -34.601 32.720 -45.612 1.00 40.16 197 LEU A O 1
ATOM 1352 N N . TYR A 1 198 ? -35.953 31.128 -44.707 1.00 35.96 198 TYR A N 1
ATOM 1353 C CA . TYR A 1 198 ? -37.122 31.968 -44.453 1.00 34.14 198 TYR A CA 1
ATOM 1354 C C . TYR A 1 198 ? -37.088 32.594 -43.068 1.00 34.87 198 TYR A C 1
ATOM 1355 O O . TYR A 1 198 ? -36.618 31.976 -42.105 1.00 36.27 198 TYR A O 1
ATOM 1364 N N . THR A 1 199 ? -37.565 33.843 -42.990 1.00 33.26 199 THR A N 1
ATOM 1365 C CA . THR A 1 199 ? -37.805 34.504 -41.713 1.00 33.28 199 THR A CA 1
ATOM 1366 C C . THR A 1 199 ? -39.186 35.133 -41.738 1.00 30.22 199 THR A C 1
ATOM 1367 O O . THR A 1 199 ? -39.533 35.829 -42.708 1.00 33.00 199 THR A O 1
ATOM 1371 N N . LEU A 1 200 ? -39.946 34.962 -40.654 1.00 29.07 200 LEU A N 1
ATOM 1372 C CA . LEU A 1 200 ? -41.169 35.715 -40.535 1.00 31.19 200 LEU A CA 1
ATOM 1373 C C . LEU A 1 200 ? -41.301 36.213 -39.118 1.00 27.01 200 LEU A C 1
ATOM 1374 O O . LEU A 1 200 ? -40.534 35.830 -38.219 1.00 28.93 200 LEU A O 1
ATOM 1379 N N . THR A 1 201 ? -42.303 37.066 -38.931 1.00 28.59 201 THR A N 1
ATOM 1380 C CA . THR A 1 201 ? -42.723 37.468 -37.596 1.00 27.10 201 THR A CA 1
ATOM 1381 C C . THR A 1 201 ? -44.222 37.269 -37.462 1.00 25.50 201 THR A C 1
ATOM 1382 O O . THR A 1 201 ? -44.964 37.376 -38.446 1.00 29.81 201 THR A O 1
ATOM 1386 N N . SER A 1 202 ? -44.667 36.899 -36.261 1.00 26.40 202 SER A N 1
ATOM 1387 C CA . SER A 1 202 ? -46.091 36.916 -35.914 1.00 28.10 202 SER A CA 1
ATOM 1388 C C . SER A 1 202 ? -46.331 37.869 -34.763 1.00 32.30 202 SER A C 1
ATOM 1389 O O . SER A 1 202 ? -45.511 37.954 -33.850 1.00 32.07 202 SER A O 1
ATOM 1392 N N . SER A 1 203 ? -47.477 38.559 -34.762 1.00 32.53 203 SER A N 1
ATOM 1393 C CA . SER A 1 203 ? -47.764 39.508 -33.697 1.00 32.33 203 SER A CA 1
ATOM 1394 C C . SER A 1 203 ? -49.138 39.204 -33.120 1.00 31.51 203 SER A C 1
ATOM 1395 O O . SER A 1 203 ? -49.983 38.578 -33.780 1.00 33.64 203 SER A O 1
ATOM 1398 N N . VAL A 1 204 ? -49.363 39.656 -31.883 1.00 31.53 204 VAL A N 1
ATOM 1399 C CA . VAL A 1 204 ? -50.699 39.690 -31.286 1.00 35.88 204 VAL A CA 1
ATOM 1400 C C . VAL A 1 204 ? -50.843 40.999 -30.516 1.00 36.97 204 VAL A C 1
ATOM 1401 O O . VAL A 1 204 ? -49.877 41.488 -29.910 1.00 35.54 204 VAL A O 1
ATOM 1405 N N . THR A 1 205 ? -52.057 41.581 -30.552 1.00 35.26 205 THR A N 1
ATOM 1406 C CA . THR A 1 205 ? -52.391 42.790 -29.808 1.00 36.90 205 THR A CA 1
ATOM 1407 C C . THR A 1 205 ? -53.391 42.425 -28.707 1.00 39.05 205 THR A C 1
ATOM 1408 O O . THR A 1 205 ? -54.375 41.717 -28.960 1.00 47.98 205 THR A O 1
ATOM 1412 N N . VAL A 1 206 ? -53.066 42.792 -27.470 1.00 42.04 206 VAL A N 1
ATOM 1413 C CA . VAL A 1 206 ? -53.904 42.480 -26.313 1.00 41.64 206 VAL A CA 1
ATOM 1414 C C . VAL A 1 206 ? -54.073 43.758 -25.505 1.00 47.99 206 VAL A C 1
ATOM 1415 O O . VAL A 1 206 ? -53.251 44.683 -25.614 1.00 45.58 206 VAL A O 1
ATOM 1419 N N . PRO A 1 207 ? -55.117 43.838 -24.674 1.00 49.23 207 PRO A N 1
ATOM 1420 C CA . PRO A 1 207 ? -55.190 44.954 -23.723 1.00 54.67 207 PRO A CA 1
ATOM 1421 C C . PRO A 1 207 ? -53.955 44.932 -22.831 1.00 56.98 207 PRO A C 1
ATOM 1422 O O . PRO A 1 207 ? -53.468 43.865 -22.448 1.00 51.93 207 PRO A O 1
ATOM 1426 N N . SER A 1 208 ? -53.420 46.120 -22.536 1.00 60.11 208 SER A N 1
ATOM 1427 C CA . SER A 1 208 ? -52.217 46.181 -21.710 1.00 61.88 208 SER A CA 1
ATOM 1428 C C . SER A 1 208 ? -52.449 45.539 -20.344 1.00 63.83 208 SER A C 1
ATOM 1429 O O . SER A 1 208 ? -51.505 45.012 -19.733 1.00 59.65 208 SER A O 1
ATOM 1432 N N . SER A 1 209 ? -53.701 45.558 -19.866 1.00 63.55 209 SER A N 1
ATOM 1433 C CA . SER A 1 209 ? -54.067 44.872 -18.626 1.00 67.26 209 SER A CA 1
ATOM 1434 C C . SER A 1 209 ? -53.864 43.368 -18.732 1.00 64.03 209 SER A C 1
ATOM 1435 O O . SER A 1 209 ? -53.578 42.711 -17.718 1.00 65.86 209 SER A O 1
ATOM 1438 N N . THR A 1 210 ? -54.054 42.802 -19.930 1.00 59.23 210 THR A N 1
ATOM 1439 C CA . THR A 1 210 ? -53.762 41.384 -20.132 1.00 56.57 210 THR A CA 1
ATOM 1440 C C . THR A 1 210 ? -52.271 41.118 -19.991 1.00 56.20 210 THR A C 1
ATOM 1441 O O . THR A 1 210 ? -51.856 40.176 -19.305 1.00 56.97 210 THR A O 1
ATOM 1445 N N . TRP A 1 211 ? -51.446 41.950 -20.628 1.00 48.40 211 TRP A N 1
ATOM 1446 C CA . TRP A 1 211 ? -50.018 41.702 -20.598 1.00 43.82 211 TRP A CA 1
ATOM 1447 C C . TRP A 1 211 ? -49.467 41.822 -19.189 1.00 46.36 211 TRP A C 1
ATOM 1448 O O . TRP A 1 211 ? -48.601 41.037 -18.780 1.00 50.78 211 TRP A O 1
ATOM 1459 N N . SER A 1 212 ? -49.993 42.755 -18.397 1.00 47.28 212 SER A N 1
ATOM 1460 C CA . SER A 1 212 ? -49.441 42.935 -17.068 1.00 49.89 212 SER A CA 1
ATOM 1461 C C . SER A 1 212 ? -49.924 41.894 -16.069 1.00 52.02 212 SER A C 1
ATOM 1462 O O . SER A 1 212 ? -49.434 41.880 -14.934 1.00 55.09 212 SER A O 1
ATOM 1465 N N . SER A 1 213 ? -50.914 41.068 -16.411 1.00 51.78 213 SER A N 1
ATOM 1466 C CA . SER A 1 213 ? -51.441 40.137 -15.417 1.00 54.50 213 SER A CA 1
ATOM 1467 C C . SER A 1 213 ? -51.519 38.693 -15.888 1.00 53.30 213 SER A C 1
ATOM 1468 O O . SER A 1 213 ? -51.797 37.821 -15.057 1.00 55.77 213 SER A O 1
ATOM 1471 N N . GLN A 1 214 ? -51.295 38.425 -17.166 1.00 55.43 214 GLN A N 1
ATOM 1472 C CA . GLN A 1 214 ? -51.402 37.107 -17.774 1.00 54.26 214 GLN A CA 1
ATOM 1473 C C . GLN A 1 214 ? -50.182 36.809 -18.628 1.00 47.56 214 GLN A C 1
ATOM 1474 O O . GLN A 1 214 ? -49.795 37.623 -19.475 1.00 44.55 214 GLN A O 1
ATOM 1480 N N . ALA A 1 215 ? -49.674 35.583 -18.544 1.00 47.76 215 ALA A N 1
ATOM 1481 C CA . ALA A 1 215 ? -48.608 35.198 -19.474 1.00 45.18 215 ALA A CA 1
ATOM 1482 C C . ALA A 1 215 ? -49.089 35.162 -20.922 1.00 43.10 215 ALA A C 1
ATOM 1483 O O . ALA A 1 215 ? -50.188 34.693 -21.216 1.00 47.07 215 ALA A O 1
ATOM 1485 N N . VAL A 1 216 ? -48.260 35.666 -21.839 1.00 38.54 216 VAL A N 1
ATOM 1486 C CA . VAL A 1 216 ? -48.483 35.591 -23.278 1.00 36.68 216 VAL A CA 1
ATOM 1487 C C . VAL A 1 216 ? -47.298 34.851 -23.890 1.00 42.22 216 VAL A C 1
ATOM 1488 O O . VAL A 1 216 ? -46.147 35.281 -23.740 1.00 40.21 216 VAL A O 1
ATOM 1492 N N . THR A 1 217 ? -47.582 33.761 -24.615 1.00 36.75 217 THR A N 1
ATOM 1493 C CA . THR A 1 217 ? -46.555 32.891 -25.169 1.00 38.13 217 THR A CA 1
ATOM 1494 C C . THR A 1 217 ? -46.880 32.622 -26.623 1.00 37.96 217 THR A C 1
ATOM 1495 O O . THR A 1 217 ? -48.041 32.385 -26.965 1.00 41.43 217 THR A O 1
ATOM 1499 N N . CYS A 1 218 ? -45.877 32.700 -27.496 1.00 34.01 218 CYS A N 1
ATOM 1500 C CA . CYS A 1 218 ? -46.088 32.236 -28.850 1.00 33.39 218 CYS A CA 1
ATOM 1501 C C . CYS A 1 218 ? -45.614 30.806 -28.965 1.00 36.20 218 CYS A C 1
ATOM 1502 O O . CYS A 1 218 ? -44.670 30.375 -28.291 1.00 41.96 218 CYS A O 1
ATOM 1505 N N . ASN A 1 219 ? -46.290 30.070 -29.837 1.00 35.28 219 ASN A N 1
ATOM 1506 C CA . ASN A 1 219 ? -46.064 28.635 -29.999 1.00 35.23 219 ASN A CA 1
ATOM 1507 C C . ASN A 1 219 ? -45.721 28.427 -31.458 1.00 37.40 219 ASN A C 1
ATOM 1508 O O . ASN A 1 219 ? -46.598 28.600 -32.319 1.00 38.86 219 ASN A O 1
ATOM 1513 N N . VAL A 1 220 ? -44.461 28.069 -31.740 1.00 33.92 220 VAL A N 1
ATOM 1514 C CA . VAL A 1 220 ? -43.942 28.003 -33.099 1.00 33.72 220 VAL A CA 1
ATOM 1515 C C . VAL A 1 220 ? -43.773 26.531 -33.449 1.00 39.97 220 VAL A C 1
ATOM 1516 O O . VAL A 1 220 ? -43.170 25.775 -32.688 1.00 46.58 220 VAL A O 1
ATOM 1520 N N . ALA A 1 221 ? -44.338 26.111 -34.565 1.00 39.29 221 ALA A N 1
ATOM 1521 C CA . ALA A 1 221 ? -44.150 24.740 -35.033 1.00 38.28 221 ALA A CA 1
ATOM 1522 C C . ALA A 1 221 ? -43.578 24.766 -36.438 1.00 39.76 221 ALA A C 1
ATOM 1523 O O . ALA A 1 221 ? -44.055 25.514 -37.290 1.00 38.58 221 ALA A O 1
ATOM 1525 N N . HIS A 1 222 ? -42.540 23.970 -36.671 1.00 42.21 222 HIS A N 1
ATOM 1526 C CA . HIS A 1 222 ? -41.916 23.844 -37.989 1.00 42.37 222 HIS A CA 1
ATOM 1527 C C . HIS A 1 222 ? -42.077 22.388 -38.384 1.00 45.47 222 HIS A C 1
ATOM 1528 O O . HIS A 1 222 ? -41.218 21.560 -38.048 1.00 49.05 222 HIS A O 1
ATOM 1535 N N . PRO A 1 223 ? -43.158 22.023 -39.088 1.00 47.19 223 PRO A N 1
ATOM 1536 C CA . PRO A 1 223 ? -43.450 20.581 -39.238 1.00 51.11 223 PRO A CA 1
ATOM 1537 C C . PRO A 1 223 ? -42.339 19.805 -39.907 1.00 50.24 223 PRO A C 1
ATOM 1538 O O . PRO A 1 223 ? -42.187 18.602 -39.644 1.00 53.76 223 PRO A O 1
ATOM 1542 N N . ALA A 1 224 ? -41.518 20.451 -40.737 1.00 48.68 224 ALA A N 1
ATOM 1543 C CA . ALA A 1 224 ? -40.625 19.625 -41.554 1.00 51.51 224 ALA A CA 1
ATOM 1544 C C . ALA A 1 224 ? -39.397 19.188 -40.758 1.00 52.71 224 ALA A C 1
ATOM 1545 O O . ALA A 1 224 ? -38.791 18.166 -41.076 1.00 56.20 224 ALA A O 1
ATOM 1547 N N . SER A 1 225 ? -39.030 19.950 -39.728 1.00 54.30 225 SER A N 1
ATOM 1548 C CA . SER A 1 225 ? -38.002 19.571 -38.766 1.00 57.79 225 SER A CA 1
ATOM 1549 C C . SER A 1 225 ? -38.580 18.945 -37.498 1.00 58.17 225 SER A C 1
ATOM 1550 O O . SER A 1 225 ? -37.818 18.630 -36.576 1.00 55.24 225 SER A O 1
ATOM 1553 N N . SER A 1 226 ? -39.905 18.745 -37.449 1.00 57.47 226 SER A N 1
ATOM 1554 C CA . SER A 1 226 ? -40.626 18.204 -36.290 1.00 56.07 226 SER A CA 1
ATOM 1555 C C . SER A 1 226 ? -40.345 18.990 -35.008 1.00 60.61 226 SER A C 1
ATOM 1556 O O . SER A 1 226 ? -40.406 18.434 -33.910 1.00 60.44 226 SER A O 1
ATOM 1559 N N . THR A 1 227 ? -40.043 20.280 -35.123 1.00 56.82 227 THR A N 1
ATOM 1560 C CA . THR A 1 227 ? -39.699 21.061 -33.938 1.00 58.33 227 THR A CA 1
ATOM 1561 C C . THR A 1 227 ? -40.857 21.940 -33.488 1.00 47.53 227 THR A C 1
ATOM 1562 O O . THR A 1 227 ? -41.687 22.397 -34.283 1.00 47.68 227 THR A O 1
ATOM 1566 N N . LYS A 1 228 ? -40.927 22.147 -32.173 1.00 44.95 228 LYS A N 1
ATOM 1567 C CA . LYS A 1 228 ? -41.939 22.987 -31.567 1.00 47.25 228 LYS A CA 1
ATOM 1568 C C . LYS A 1 228 ? -41.230 23.782 -30.488 1.00 46.07 228 LYS A C 1
ATOM 1569 O O . LYS A 1 228 ? -40.520 23.212 -29.660 1.00 52.04 228 LYS A O 1
ATOM 1575 N N . VAL A 1 229 ? -41.430 25.098 -30.496 1.00 42.42 229 VAL A N 1
ATOM 1576 C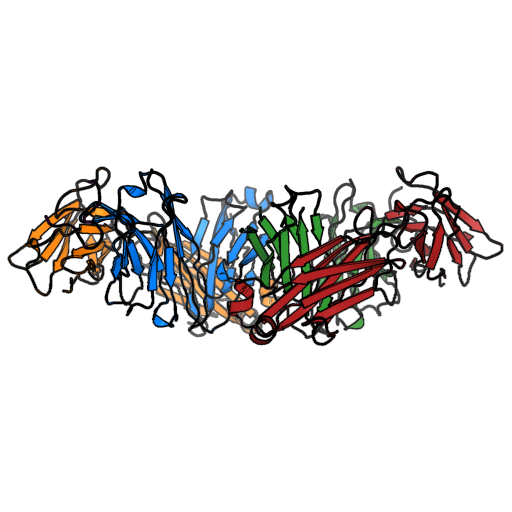 CA . VAL A 1 229 ? -40.771 25.991 -29.548 1.00 44.61 229 VAL A CA 1
ATOM 1577 C C . VAL A 1 229 ? -41.841 26.870 -28.926 1.00 41.83 229 VAL A C 1
ATOM 1578 O O . VAL A 1 229 ? -42.670 27.439 -29.650 1.00 41.40 229 VAL A O 1
ATOM 1582 N N . ASP A 1 230 ? -41.820 27.012 -27.608 1.00 44.30 230 ASP A N 1
ATOM 1583 C CA . ASP A 1 230 ? -42.603 28.070 -26.958 1.00 44.77 230 ASP A CA 1
ATOM 1584 C C . ASP A 1 230 ? -41.688 29.185 -26.450 1.00 44.96 230 ASP A C 1
ATOM 1585 O O . ASP A 1 230 ? -40.663 28.916 -25.815 1.00 47.67 230 ASP A O 1
ATOM 1590 N N . LYS A 1 231 ? -42.081 30.438 -26.695 1.00 42.38 231 LYS A N 1
ATOM 1591 C CA . LYS A 1 231 ? -41.405 31.611 -26.140 1.00 45.04 231 LYS A CA 1
ATOM 1592 C C . LYS A 1 231 ? -42.425 32.482 -25.420 1.00 40.13 231 LYS A C 1
ATOM 1593 O O . LYS A 1 231 ? -43.330 33.028 -26.075 1.00 37.76 231 LYS A O 1
ATOM 1599 N N . LYS A 1 232 ? -42.240 32.640 -24.097 1.00 40.16 232 LYS A N 1
ATOM 1600 C CA . LYS A 1 232 ? -42.987 33.587 -23.278 1.00 40.71 232 LYS A CA 1
ATOM 1601 C C . LYS A 1 232 ? -42.470 34.998 -23.560 1.00 44.86 232 LYS A C 1
ATOM 1602 O O . LYS A 1 232 ? -41.255 35.215 -23.614 1.00 42.85 232 LYS A O 1
ATOM 1608 N N . ILE A 1 233 ? -43.378 35.956 -23.759 1.00 37.97 233 ILE A N 1
ATOM 1609 C CA . ILE A 1 233 ? -42.967 37.330 -24.013 1.00 37.11 233 ILE A CA 1
ATOM 1610 C C . ILE A 1 233 ? -42.936 38.045 -22.672 1.00 42.70 233 ILE A C 1
ATOM 1611 O O . ILE A 1 233 ? -43.988 38.291 -22.075 1.00 44.64 233 ILE A O 1
ATOM 1616 N N . VAL A 1 234 ? -41.739 38.372 -22.184 1.00 46.78 234 VAL A N 1
ATOM 1617 C CA . VAL A 1 234 ? -41.616 39.018 -20.884 1.00 53.66 234 VAL A CA 1
ATOM 1618 C C . VAL A 1 234 ? -41.339 40.519 -21.017 1.00 56.07 234 VAL A C 1
ATOM 1619 O O . VAL A 1 234 ? -40.599 40.957 -21.917 1.00 53.24 234 VAL A O 1
ATOM 1623 N N . PRO A 1 235 ? -41.946 41.351 -20.158 1.00 64.11 235 PRO A N 1
ATOM 1624 C CA . PRO A 1 235 ? -41.724 42.802 -20.099 1.00 66.36 235 PRO A CA 1
ATOM 1625 C C . PRO A 1 235 ? -40.307 43.148 -19.667 1.00 71.80 235 PRO A C 1
ATOM 1626 O O . PRO A 1 235 ? -39.749 44.102 -20.202 1.00 76.62 235 PRO A O 1
ATOM 1638 N N . PHE B 2 21 ? -54.276 20.259 -75.346 1.00 37.54 21 PHE B N 1
ATOM 1639 C CA . PHE B 2 21 ? -54.555 21.642 -75.720 1.00 37.70 21 PHE B CA 1
ATOM 1640 C C . PHE B 2 21 ? -54.114 22.496 -74.539 1.00 36.37 21 PHE B C 1
ATOM 1641 O O . PHE B 2 21 ? -53.793 21.984 -73.459 1.00 31.06 21 PHE B O 1
ATOM 1649 N N . VAL B 2 22 ? -54.015 23.783 -74.758 1.00 30.80 22 VAL B N 1
ATOM 1650 C CA . VAL B 2 22 ? -53.719 24.676 -73.651 1.00 33.05 22 VAL B CA 1
ATOM 1651 C C . VAL B 2 22 ? -54.871 25.650 -73.504 1.00 27.28 22 VAL B C 1
ATOM 1652 O O . VAL B 2 22 ? -55.598 25.945 -74.462 1.00 28.94 22 VAL B O 1
ATOM 1656 N N . LEU B 2 23 ? -55.041 26.141 -72.278 1.00 24.93 23 LEU B N 1
ATOM 1657 C CA . LEU B 2 23 ? -56.046 27.173 -71.995 1.00 23.29 23 LEU B CA 1
ATOM 1658 C C . LEU B 2 23 ? -55.275 28.385 -71.560 1.00 24.67 23 LEU B C 1
ATOM 1659 O O . LEU B 2 23 ? -54.571 28.318 -70.554 1.00 26.92 23 LEU B O 1
ATOM 1664 N N . THR B 2 24 ? -55.453 29.495 -72.265 1.00 22.57 24 THR B N 1
ATOM 1665 C CA . THR B 2 24 ? -54.685 30.677 -71.936 1.00 23.37 24 THR B CA 1
ATOM 1666 C C . THR B 2 24 ? -55.564 31.682 -71.207 1.00 26.81 24 THR B C 1
ATOM 1667 O O . THR B 2 24 ? -56.627 32.063 -71.695 1.00 27.74 24 THR B O 1
ATOM 1671 N N . GLN B 2 25 ? -55.108 32.123 -70.044 1.00 23.83 25 GLN B N 1
ATOM 1672 C CA . GLN B 2 25 ? -55.750 33.176 -69.247 1.00 22.37 25 GLN B CA 1
ATOM 1673 C C . GLN B 2 25 ? -54.817 34.359 -69.088 1.00 23.41 25 GLN B C 1
ATOM 1674 O O . GLN B 2 25 ? -53.599 34.167 -69.055 1.00 26.58 25 GLN B O 1
ATOM 1680 N N . PRO B 2 26 ? -55.329 35.584 -69.096 1.00 22.18 26 PRO B N 1
ATOM 1681 C CA . PRO B 2 26 ? -54.481 36.708 -68.699 1.00 26.34 26 PRO B CA 1
ATOM 1682 C C . PRO B 2 26 ? -53.852 36.450 -67.342 1.00 26.06 26 PRO B C 1
ATOM 1683 O O . PRO B 2 26 ? -54.458 35.835 -66.462 1.00 24.92 26 PRO B O 1
ATOM 1687 N N . ASN B 2 27 ? -52.695 37.088 -67.130 1.00 24.85 27 ASN B N 1
ATOM 1688 C CA . ASN B 2 27 ? -52.033 36.998 -65.837 1.00 26.90 27 ASN B CA 1
ATOM 1689 C C . ASN B 2 27 ? -52.810 37.752 -64.766 1.00 24.55 27 ASN B C 1
ATOM 1690 O O . ASN B 2 27 ? -52.954 37.262 -63.638 1.00 24.66 27 ASN B O 1
ATOM 1695 N N . SER B 2 28 ? -53.292 38.981 -65.090 1.00 21.71 28 SER B N 1
ATOM 1696 C CA . SER B 2 28 ? -53.949 39.755 -64.040 1.00 24.45 28 SER B CA 1
ATOM 1697 C C . SER B 2 28 ? -54.928 40.771 -64.647 1.00 22.32 28 SER B C 1
ATOM 1698 O O . SER B 2 28 ? -54.746 41.216 -65.776 1.00 24.26 28 SER B O 1
ATOM 1701 N N . VAL B 2 29 ? -55.966 41.090 -63.879 1.00 20.85 29 VAL B N 1
ATOM 1702 C CA . VAL B 2 29 ? -56.884 42.202 -64.181 1.00 22.05 29 VAL B CA 1
ATOM 1703 C C . VAL B 2 29 ? -57.077 43.017 -62.912 1.00 22.76 29 VAL B C 1
ATOM 1704 O O . VAL B 2 29 ? -57.280 42.471 -61.831 1.00 23.37 29 VAL B O 1
ATOM 1708 N N . SER B 2 30 ? -56.999 44.334 -63.042 1.00 23.78 30 SER B N 1
ATOM 1709 C CA . SER B 2 30 ? -57.287 45.272 -61.950 1.00 24.33 30 SER B CA 1
ATOM 1710 C C . SER B 2 30 ? -58.553 46.066 -62.294 1.00 22.63 30 SER B C 1
ATOM 1711 O O . SER B 2 30 ? -58.667 46.640 -63.380 1.00 24.67 30 SER B O 1
ATOM 1714 N N . THR B 2 31 ? -59.532 46.066 -61.393 1.00 23.47 31 THR B N 1
ATOM 1715 C CA . THR B 2 31 ? -60.800 46.668 -61.678 1.00 26.77 31 THR B CA 1
ATOM 1716 C C . THR B 2 31 ? -61.194 47.503 -60.458 1.00 26.95 31 THR B C 1
ATOM 1717 O O . THR B 2 31 ? -60.397 47.660 -59.532 1.00 30.70 31 THR B O 1
ATOM 1721 N N . ASN B 2 32 ? -62.455 47.946 -60.422 1.00 26.39 32 ASN B N 1
ATOM 1722 C CA . ASN B 2 32 ? -62.864 48.896 -59.400 1.00 26.75 32 ASN B CA 1
ATOM 1723 C C . ASN B 2 32 ? -64.135 48.364 -58.786 1.00 28.18 32 ASN B C 1
ATOM 1724 O O . ASN B 2 32 ? -64.978 47.809 -59.492 1.00 29.04 32 ASN B O 1
ATOM 1729 N N . LEU B 2 33 ? -64.258 48.530 -57.469 1.00 26.90 33 LEU B N 1
ATOM 1730 C CA . LEU B 2 33 ? -65.450 48.171 -56.717 1.00 29.90 33 LEU B CA 1
ATOM 1731 C C . LEU B 2 33 ? -66.723 48.583 -57.444 1.00 25.78 33 LEU B C 1
ATOM 1732 O O . LEU B 2 33 ? -66.915 49.778 -57.797 1.00 29.51 33 LEU B O 1
ATOM 1737 N N . GLY B 2 34 ? -67.585 47.589 -57.701 1.00 29.13 34 GLY B N 1
ATOM 1738 C CA . GLY B 2 34 ? -68.865 47.836 -58.329 1.00 31.10 34 GLY B CA 1
ATOM 1739 C C . GLY B 2 34 ? -68.889 47.657 -59.839 1.00 27.76 34 GLY B C 1
ATOM 1740 O O . GLY B 2 34 ? -69.979 47.692 -60.443 1.00 31.81 34 GLY B O 1
ATOM 1741 N N . SER B 2 35 ? -67.735 47.483 -60.450 1.00 28.42 35 SER B N 1
ATOM 1742 C CA . SER B 2 35 ? -67.660 47.331 -61.878 1.00 25.73 35 SER B CA 1
ATOM 1743 C C . SER B 2 35 ? -68.095 45.930 -62.278 1.00 26.30 35 SER B C 1
ATOM 1744 O O . SER B 2 35 ? -68.135 45.016 -61.452 1.00 28.24 35 SER B O 1
ATOM 1747 N N . THR B 2 36 ? -68.369 45.757 -63.567 1.00 27.25 36 THR B N 1
ATOM 1748 C CA . THR B 2 36 ? -68.396 44.411 -64.152 1.00 26.03 36 THR B CA 1
ATOM 1749 C C . THR B 2 36 ? -66.990 44.078 -64.657 1.00 28.33 36 THR B C 1
ATOM 1750 O O . THR B 2 36 ? -66.291 44.971 -65.128 1.00 27.67 36 THR B O 1
ATOM 1754 N N . VAL B 2 37 ? -66.572 42.817 -64.518 1.00 24.76 37 VAL B N 1
ATOM 1755 C CA . VAL B 2 37 ? -65.252 42.415 -65.012 1.00 24.39 37 VAL B CA 1
ATOM 1756 C C . VAL B 2 37 ? -65.399 41.028 -65.643 1.00 25.38 37 VAL B C 1
ATOM 1757 O O . VAL B 2 37 ? -66.252 40.246 -65.218 1.00 27.98 37 VAL B O 1
ATOM 1761 N N . LYS B 2 38 ? -64.750 40.839 -66.780 1.00 24.48 38 LYS B N 1
ATOM 1762 C CA . LYS B 2 38 ? -64.800 39.568 -67.515 1.00 23.85 38 LYS B CA 1
ATOM 1763 C C . LYS B 2 38 ? -63.416 38.967 -67.563 1.00 23.63 38 LYS B C 1
ATOM 1764 O O . LYS B 2 38 ? -62.464 39.637 -67.985 1.00 27.22 38 LYS B O 1
ATOM 1770 N N . LEU B 2 39 ? -63.309 37.673 -67.133 1.00 21.65 39 LEU B N 1
ATOM 1771 C CA . LEU B 2 39 ? -62.043 36.951 -67.112 1.00 26.58 39 LEU B CA 1
ATOM 1772 C C . LEU B 2 39 ? -62.137 35.889 -68.209 1.00 27.31 39 LEU B C 1
ATOM 1773 O O . LEU B 2 39 ? -63.122 35.145 -68.256 1.00 26.43 39 LEU B O 1
ATOM 1778 N N . SER B 2 40 ? -61.166 35.882 -69.127 1.00 22.49 40 SER B N 1
ATOM 1779 C CA . SER B 2 40 ? -61.254 34.978 -70.282 1.00 22.91 40 SER B CA 1
ATOM 1780 C C . SER B 2 40 ? -60.341 33.775 -70.158 1.00 25.56 40 SER B C 1
ATOM 1781 O O . SER B 2 40 ? -59.310 33.796 -69.459 1.00 23.88 40 SER B O 1
ATOM 1784 N N . CYS B 2 41 ? -60.670 32.746 -70.978 1.00 25.51 41 CYS B N 1
ATOM 1785 C CA . CYS B 2 41 ? -59.987 31.441 -70.927 1.00 24.53 41 CYS B CA 1
ATOM 1786 C C . CYS B 2 41 ? -60.080 30.876 -72.342 1.00 23.52 41 CYS B C 1
ATOM 1787 O O . CYS B 2 41 ? -61.162 30.457 -72.738 1.00 26.98 41 CYS B O 1
ATOM 1790 N N . LYS B 2 42 ? -59.019 31.001 -73.140 1.00 24.36 42 LYS B N 1
ATOM 1791 C CA . LYS B 2 42 ? -59.055 30.713 -74.579 1.00 25.48 42 LYS B CA 1
ATOM 1792 C C . LYS B 2 42 ? -58.391 29.360 -74.863 1.00 28.10 42 LYS B C 1
ATOM 1793 O O . LYS B 2 42 ? -57.252 29.120 -74.452 1.00 26.89 42 LYS B O 1
ATOM 1799 N N . ARG B 2 43 ? -59.092 28.492 -75.587 1.00 26.95 43 ARG B N 1
ATOM 1800 C CA . ARG B 2 43 ? -58.596 27.142 -75.928 1.00 27.92 43 ARG B CA 1
ATOM 1801 C C . ARG B 2 43 ? -57.777 27.203 -77.219 1.00 31.21 43 ARG B C 1
ATOM 1802 O O . ARG B 2 43 ? -58.214 27.796 -78.231 1.00 34.03 43 ARG B O 1
ATOM 1810 N N . SER B 2 44 ? -56.565 26.628 -77.168 1.00 31.61 44 SER B N 1
ATOM 1811 C CA . SER B 2 44 ? -55.603 26.754 -78.253 1.00 31.44 44 SER B CA 1
ATOM 1812 C C . SER B 2 44 ? -56.025 25.969 -79.484 1.00 35.91 44 SER B C 1
ATOM 1813 O O . SER B 2 44 ? -55.851 26.431 -80.615 1.00 38.60 44 SER B O 1
ATOM 1816 N N . THR B 2 45 ? -56.503 24.736 -79.293 1.00 38.01 45 THR B N 1
ATOM 1817 C CA . THR B 2 45 ? -56.889 23.935 -80.433 1.00 39.64 45 THR B CA 1
ATOM 1818 C C . THR B 2 45 ? -58.089 23.107 -80.012 1.00 34.07 45 THR B C 1
ATOM 1819 O O . THR B 2 45 ? -58.216 22.722 -78.832 1.00 33.73 45 THR B O 1
ATOM 1823 N N . GLY B 2 46 ? -58.983 22.891 -80.976 1.00 41.64 46 GLY B N 1
ATOM 1824 C CA . GLY B 2 46 ? -60.277 22.306 -80.677 1.00 47.00 46 GLY B CA 1
ATOM 1825 C C . GLY B 2 46 ? -61.268 23.310 -80.135 1.00 41.81 46 GLY B C 1
ATOM 1826 O O . GLY B 2 46 ? -60.860 24.294 -79.492 1.00 35.66 46 GLY B O 1
ATOM 1827 N N . ASN B 2 47 ? -62.558 23.054 -80.354 1.00 38.25 47 ASN B N 1
ATOM 1828 C CA A ASN B 2 47 ? -63.588 24.003 -79.948 0.55 38.40 47 ASN B CA 1
ATOM 1829 C CA B ASN B 2 47 ? -63.615 23.986 -79.954 0.45 38.50 47 ASN B CA 1
ATOM 1830 C C . ASN B 2 47 ? -63.771 24.048 -78.439 1.00 35.71 47 ASN B C 1
ATOM 1831 O O . ASN B 2 47 ? -63.906 23.015 -77.771 1.00 34.46 47 ASN B O 1
ATOM 1840 N N . ILE B 2 48 ? -63.828 25.280 -77.899 1.00 33.12 48 ILE B N 1
ATOM 1841 C CA . ILE B 2 48 ? -64.053 25.491 -76.467 1.00 25.62 48 ILE B CA 1
ATOM 1842 C C . ILE B 2 48 ? -65.381 24.817 -76.051 1.00 34.23 48 ILE B C 1
ATOM 1843 O O . ILE B 2 48 ? -65.553 24.369 -74.897 1.00 32.40 48 ILE B O 1
ATOM 1848 N N . GLY B 2 49 ? -66.352 24.829 -76.946 1.00 35.05 49 GLY B N 1
ATOM 1849 C CA . GLY B 2 49 ? -67.666 24.296 -76.672 1.00 37.58 49 GLY B CA 1
ATOM 1850 C C . GLY B 2 49 ? -67.722 22.782 -76.695 1.00 36.74 49 GLY B C 1
ATOM 1851 O O . GLY B 2 49 ? -68.810 22.231 -76.499 1.00 38.27 49 GLY B O 1
ATOM 1852 N N . SER B 2 50 ? -66.621 22.126 -77.056 1.00 32.39 50 SER B N 1
ATOM 1853 C CA . SER B 2 50 ? -66.687 20.674 -77.234 1.00 31.85 50 SER B CA 1
ATOM 1854 C C . SER B 2 50 ? -66.656 19.898 -75.927 1.00 34.13 50 SER B C 1
ATOM 1855 O O . SER B 2 50 ? -67.063 18.702 -75.979 1.00 36.63 50 SER B O 1
ATOM 1858 N N . ASN B 2 51 ? -66.278 20.519 -74.799 1.00 34.34 51 ASN B N 1
ATOM 1859 C CA . ASN B 2 51 ? -66.387 19.877 -73.490 1.00 34.40 51 ASN B CA 1
ATOM 1860 C C . ASN B 2 51 ? -66.640 20.966 -72.478 1.00 31.79 51 ASN B C 1
ATOM 1861 O O . ASN B 2 51 ? -66.343 22.140 -72.753 1.00 32.51 51 ASN B O 1
ATOM 1866 N N . TYR B 2 52 ? -67.202 20.592 -71.315 1.00 29.22 52 TYR B N 1
ATOM 1867 C CA . TYR B 2 52 ? -67.526 21.616 -70.308 1.00 29.35 52 TYR B CA 1
ATOM 1868 C C . TYR B 2 52 ? -66.285 22.369 -69.840 1.00 26.03 52 TYR B C 1
ATOM 1869 O O . TYR B 2 52 ? -65.159 21.835 -69.783 1.00 27.32 52 TYR B O 1
ATOM 1878 N N . VAL B 2 53 ? -66.490 23.657 -69.496 1.00 24.09 53 VAL B N 1
ATOM 1879 C CA . VAL B 2 53 ? -65.486 24.463 -68.828 1.00 22.84 53 VAL B CA 1
ATOM 1880 C C . VAL B 2 53 ? -65.976 24.808 -67.431 1.00 22.50 53 VAL B C 1
ATOM 1881 O O . VAL B 2 53 ? -67.161 25.115 -67.236 1.00 26.06 53 VAL B O 1
ATOM 1885 N N . ASN B 2 54 ? -65.082 24.750 -66.478 1.00 21.78 54 ASN B N 1
ATOM 1886 C CA . ASN B 2 54 ? -65.353 25.040 -65.084 1.00 22.34 54 ASN B CA 1
ATOM 1887 C C . ASN B 2 54 ? -64.400 26.125 -64.626 1.00 23.03 54 ASN B C 1
ATOM 1888 O O . ASN B 2 54 ? -63.307 26.295 -65.166 1.00 21.67 54 ASN B O 1
ATOM 1893 N N . TRP B 2 55 ? -64.804 26.803 -63.568 1.00 23.84 55 TRP B N 1
ATOM 1894 C CA . TRP B 2 55 ? -64.046 27.879 -62.959 1.00 21.27 55 TRP B CA 1
ATOM 1895 C C . TRP B 2 55 ? -63.916 27.685 -61.456 1.00 21.21 55 TRP B C 1
ATOM 1896 O O . TRP B 2 55 ? -64.918 27.451 -60.741 1.00 25.12 55 TRP B O 1
ATOM 1907 N N . TYR B 2 56 ? -62.683 27.883 -60.968 1.00 23.60 56 TYR B N 1
ATOM 1908 C CA . TYR B 2 56 ? -62.329 27.755 -59.559 1.00 23.17 56 TYR B CA 1
ATOM 1909 C C . TYR B 2 56 ? -61.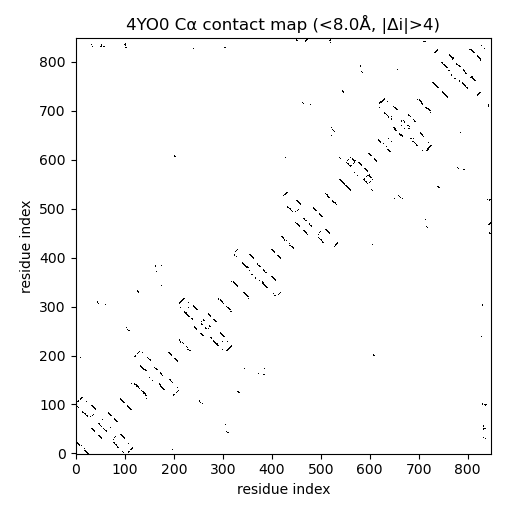751 29.068 -59.069 1.00 25.66 56 TYR B C 1
ATOM 1910 O O . TYR B 2 56 ? -60.994 29.732 -59.792 1.00 25.22 56 TYR B O 1
ATOM 1919 N N . GLN B 2 57 ? -62.157 29.438 -57.851 1.00 24.58 57 GLN B N 1
ATOM 1920 C CA . GLN B 2 57 ? -61.608 30.601 -57.154 1.00 26.14 57 GLN B CA 1
ATOM 1921 C C . GLN B 2 57 ? -60.581 30.088 -56.164 1.00 26.95 57 GLN B C 1
ATOM 1922 O O . GLN B 2 57 ? -60.858 29.135 -55.414 1.00 28.36 57 GLN B O 1
ATOM 1928 N N . GLN B 2 58 ? -59.428 30.735 -56.076 1.00 24.82 58 GLN B N 1
ATOM 1929 C CA . GLN B 2 58 ? -58.462 30.355 -55.037 1.00 25.64 58 GLN B CA 1
ATOM 1930 C C . GLN B 2 58 ? -57.987 31.619 -54.312 1.00 28.61 58 GLN B C 1
ATOM 1931 O O . GLN B 2 58 ? -57.321 32.463 -54.930 1.00 28.05 58 GLN B O 1
ATOM 1937 N N . HIS B 2 59 ? -58.381 31.771 -53.056 1.00 29.19 59 HIS B N 1
ATOM 1938 C CA . HIS B 2 59 ? -57.827 32.830 -52.229 1.00 31.65 59 HIS B CA 1
ATOM 1939 C C . HIS B 2 59 ? -56.403 32.533 -51.823 1.00 32.73 59 HIS B C 1
ATOM 1940 O O . HIS B 2 59 ? -55.962 31.387 -51.699 1.00 34.91 59 HIS B O 1
ATOM 1947 N N . GLU B 2 60 ? -55.714 33.603 -51.474 1.00 37.42 60 GLU B N 1
ATOM 1948 C CA . GLU B 2 60 ? -54.368 33.555 -50.939 1.00 43.97 60 GLU B CA 1
ATOM 1949 C C . GLU B 2 60 ? -54.153 32.445 -49.903 1.00 43.94 60 GLU B C 1
ATOM 1950 O O . GLU B 2 60 ? -54.752 32.468 -48.828 1.00 40.05 60 GLU B O 1
ATOM 1956 N N . GLY B 2 61 ? -53.300 31.485 -50.207 1.00 46.04 61 GLY B N 1
ATOM 1957 C CA . GLY B 2 61 ? -52.986 30.492 -49.197 1.00 48.66 61 GLY B CA 1
ATOM 1958 C C . GLY B 2 61 ? -54.039 29.426 -48.976 1.00 47.95 61 GLY B C 1
ATOM 1959 O O . GLY B 2 61 ? -53.910 28.660 -48.021 1.00 50.44 61 GLY B O 1
ATOM 1960 N N . ARG B 2 62 ? -55.068 29.335 -49.815 1.00 43.06 62 ARG B N 1
ATOM 1961 C CA . ARG B 2 62 ? -56.198 28.441 -49.556 1.00 38.27 62 ARG B CA 1
ATOM 1962 C C . ARG B 2 62 ? -56.384 27.514 -50.736 1.00 33.85 62 ARG B C 1
ATOM 1963 O O . ARG B 2 62 ? -55.803 27.705 -51.801 1.00 36.25 62 ARG B O 1
ATOM 1971 N N . SER B 2 63 ? -57.253 26.498 -50.561 1.00 41.27 63 SER B N 1
ATOM 1972 C CA . SER B 2 63 ? -57.619 25.557 -51.599 1.00 36.20 63 SER B CA 1
ATOM 1973 C C . SER B 2 63 ? -58.618 26.159 -52.576 1.00 36.92 63 SER B C 1
ATOM 1974 O O . SER B 2 63 ? -59.460 26.963 -52.173 1.00 37.71 63 SER B O 1
ATOM 1977 N N . PRO B 2 64 ? -58.603 25.719 -53.847 1.00 31.31 64 PRO B N 1
ATOM 1978 C CA . PRO B 2 64 ? -59.651 26.122 -54.797 1.00 30.65 64 PRO B CA 1
ATOM 1979 C C . PRO B 2 64 ? -61.061 25.718 -54.380 1.00 30.21 64 PRO B C 1
ATOM 1980 O O . PRO B 2 64 ? -61.263 24.707 -53.718 1.00 30.03 64 PRO B O 1
ATOM 1984 N N . THR B 2 65 ? -62.054 26.535 -54.796 1.00 28.57 65 THR B N 1
ATOM 1985 C CA . THR B 2 65 ? -63.467 26.173 -54.677 1.00 29.44 65 THR B CA 1
ATOM 1986 C C . THR B 2 65 ? -64.199 26.476 -55.994 1.00 29.66 65 THR B C 1
ATOM 1987 O O . THR B 2 65 ? -63.797 27.338 -56.760 1.00 27.95 65 THR B O 1
ATOM 1991 N N . THR B 2 66 ? -65.305 25.750 -56.262 1.00 29.13 66 THR B N 1
ATOM 1992 C CA . THR B 2 66 ? -66.016 25.948 -57.527 1.00 25.50 66 THR B CA 1
ATOM 1993 C C . THR B 2 66 ? -66.829 27.239 -57.548 1.00 27.92 66 THR B C 1
ATOM 1994 O O . THR B 2 66 ? -67.732 27.431 -56.699 1.00 32.15 66 THR B O 1
ATOM 1998 N N . MET B 2 67 ? -66.580 28.037 -58.575 1.00 28.86 67 MET B N 1
ATOM 1999 C CA . MET B 2 67 ? -67.446 29.177 -58.894 1.00 29.51 67 MET B CA 1
ATOM 2000 C C . MET B 2 67 ? -68.539 28.820 -59.898 1.00 27.80 67 MET B C 1
ATOM 2001 O O . MET B 2 67 ? -69.707 29.199 -59.731 1.00 30.30 67 MET B O 1
ATOM 2006 N N . ILE B 2 68 ? -68.130 28.191 -60.997 1.00 26.08 68 ILE B N 1
ATOM 2007 C CA . ILE B 2 68 ? -69.010 27.811 -62.088 1.00 24.57 68 ILE B CA 1
ATOM 2008 C C . ILE B 2 68 ? -68.640 26.395 -62.504 1.00 26.86 68 ILE B C 1
ATOM 2009 O O . ILE B 2 68 ? -67.460 26.095 -62.659 1.00 26.36 68 ILE B O 1
ATOM 2014 N N . TYR B 2 69 ? -69.619 25.557 -62.753 1.00 26.36 69 TYR B N 1
ATOM 2015 C CA . TYR B 2 69 ? -69.311 24.274 -63.399 1.00 27.04 69 TYR B CA 1
ATOM 2016 C C . TYR B 2 69 ? -70.276 24.059 -64.559 1.00 32.90 69 TYR B C 1
ATOM 2017 O O . TYR B 2 69 ? -71.271 24.784 -64.702 1.00 31.52 69 TYR B O 1
ATOM 2026 N N . ARG B 2 70 ? -69.906 23.145 -65.466 1.00 28.97 70 ARG B N 1
ATOM 2027 C CA . ARG B 2 70 ? -70.738 22.835 -66.639 1.00 28.21 70 ARG B CA 1
ATOM 2028 C C . ARG B 2 70 ? -71.074 24.133 -67.403 1.00 31.98 70 ARG B C 1
ATOM 2029 O O . ARG B 2 70 ? -72.237 24.390 -67.741 1.00 34.07 70 ARG B O 1
ATOM 2037 N N . ASP B 2 71 ? -70.037 24.916 -67.664 1.00 30.45 71 ASP B N 1
ATOM 2038 C CA . ASP B 2 71 ? -70.056 26.172 -68.456 1.00 28.84 71 ASP B CA 1
ATOM 2039 C C . ASP B 2 71 ? -70.685 27.333 -67.722 1.00 32.69 71 ASP B C 1
ATOM 2040 O O . ASP B 2 71 ? -70.186 28.455 -67.829 1.00 31.57 71 ASP B O 1
ATOM 2045 N N . ASP B 2 72 ? -71.852 27.111 -67.102 1.00 31.76 72 ASP B N 1
ATOM 2046 C CA . ASP B 2 72 ? -72.623 28.264 -66.630 1.00 33.57 72 ASP B CA 1
ATOM 2047 C C . ASP B 2 72 ? -73.464 27.937 -65.397 1.00 37.56 72 ASP B C 1
ATOM 2048 O O . ASP B 2 72 ? -74.320 28.753 -65.023 1.00 40.53 72 ASP B O 1
ATOM 2053 N N . LYS B 2 73 ? -73.216 26.802 -64.716 1.00 32.05 73 LYS B N 1
ATOM 2054 C CA . LYS B 2 73 ? -74.028 26.453 -63.563 1.00 33.05 73 LYS B CA 1
ATOM 2055 C C . LYS B 2 73 ? -73.285 26.953 -62.331 1.00 36.12 73 LYS B C 1
ATOM 2056 O O . LYS B 2 73 ? -72.055 26.842 -62.245 1.00 31.49 73 LYS B O 1
ATOM 2062 N N . ARG B 2 74 ? -74.052 27.426 -61.356 1.00 38.29 74 ARG B N 1
ATOM 2063 C CA A ARG B 2 74 ? -73.507 28.057 -60.169 0.45 37.96 74 ARG B CA 1
ATOM 2064 C CA B ARG B 2 74 ? -73.503 28.057 -60.172 0.55 37.56 74 ARG B CA 1
ATOM 2065 C C . ARG B 2 74 ? -73.834 27.202 -58.955 1.00 43.02 74 ARG B C 1
ATOM 2066 O O . ARG B 2 74 ? -75.013 26.923 -58.707 1.00 50.42 74 ARG B O 1
ATOM 2081 N N . PRO B 2 75 ? -72.852 26.726 -58.203 1.00 40.21 75 PRO B N 1
ATOM 2082 C CA . PRO B 2 75 ? -73.174 26.055 -56.943 1.00 47.38 75 PRO B CA 1
ATOM 2083 C C . PRO B 2 75 ? -74.044 26.964 -56.090 1.00 47.64 75 PRO B C 1
ATOM 2084 O O . PRO B 2 75 ? -73.953 28.194 -56.170 1.00 45.33 75 PRO B O 1
ATOM 2088 N N . ASP B 2 76 ? -74.963 26.370 -55.328 1.00 53.26 76 ASP B N 1
ATOM 2089 C CA . ASP B 2 76 ? -75.707 27.193 -54.385 1.00 56.38 76 ASP B CA 1
ATOM 2090 C C . ASP B 2 76 ? -74.717 27.701 -53.339 1.00 54.16 76 ASP B C 1
ATOM 2091 O O . ASP B 2 76 ? -73.741 27.025 -52.995 1.00 61.71 76 ASP B O 1
ATOM 2096 N N . GLY B 2 77 ? -74.889 28.938 -52.910 1.00 52.28 77 GLY B N 1
ATOM 2097 C CA . GLY B 2 77 ? -73.878 29.536 -52.080 1.00 52.78 77 GLY B CA 1
ATOM 2098 C C . GLY B 2 77 ? -72.926 30.483 -52.802 1.00 44.29 77 GLY B C 1
ATOM 2099 O O . GLY B 2 77 ? -72.396 31.402 -52.170 1.00 49.18 77 GLY B O 1
ATOM 2100 N N . VAL B 2 78 ? -72.666 30.286 -54.084 1.00 41.54 78 VAL B N 1
ATOM 2101 C CA A VAL B 2 78 ? -71.837 31.307 -54.714 0.19 40.47 78 VAL B CA 1
ATOM 2102 C CA B VAL B 2 78 ? -71.860 31.251 -54.838 0.81 40.53 78 VAL B CA 1
ATOM 2103 C C . VAL B 2 78 ? -72.753 32.430 -55.188 1.00 42.31 78 VAL B C 1
ATOM 2104 O O . VAL B 2 78 ? -73.857 32.200 -55.700 1.00 42.69 78 VAL B O 1
ATOM 2111 N N . PRO B 2 79 ? -72.343 33.684 -54.928 1.00 39.09 79 PRO B N 1
ATOM 2112 C CA . PRO B 2 79 ? -73.197 34.852 -55.204 1.00 41.04 79 PRO B CA 1
ATOM 2113 C C . PRO B 2 79 ? -73.642 34.906 -56.653 1.00 35.33 79 PRO B C 1
ATOM 2114 O O . PRO B 2 79 ? -72.882 34.572 -57.561 1.00 34.61 79 PRO B O 1
ATOM 2118 N N . ASP B 2 80 ? -74.869 35.400 -56.865 1.00 40.00 80 ASP B N 1
ATOM 2119 C CA . ASP B 2 80 ? -75.409 35.416 -58.230 1.00 42.36 80 ASP B CA 1
ATOM 2120 C C . ASP B 2 80 ? -74.754 36.481 -59.122 1.00 43.53 80 ASP B C 1
ATOM 2121 O O . ASP B 2 80 ? -74.997 36.498 -60.339 1.00 37.12 80 ASP B O 1
ATOM 2126 N N . ARG B 2 81 ? -73.860 37.297 -58.568 1.00 36.14 81 ARG B N 1
ATOM 2127 C CA . ARG B 2 81 ? -73.073 38.171 -59.440 1.00 34.61 81 ARG B CA 1
ATOM 2128 C C . ARG B 2 81 ? -72.019 37.443 -60.273 1.00 34.30 81 ARG B C 1
ATOM 2129 O O . ARG B 2 81 ? -71.497 38.058 -61.209 1.00 33.76 81 ARG B O 1
ATOM 2137 N N . PHE B 2 82 ? -71.704 36.144 -59.980 1.00 29.52 82 PHE B N 1
ATOM 2138 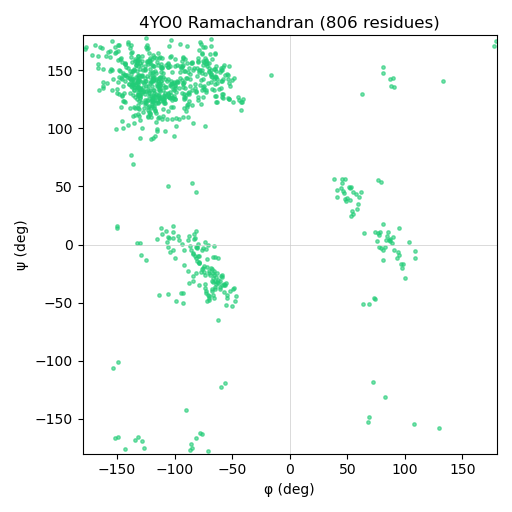C CA . PHE B 2 82 ? -70.880 35.339 -60.869 1.00 28.39 82 PHE B CA 1
ATOM 2139 C C . PHE B 2 82 ? -71.716 34.655 -61.941 1.00 34.67 82 PHE B C 1
ATOM 2140 O O . PHE B 2 82 ? -72.768 34.074 -61.656 1.00 36.20 82 PHE B O 1
ATOM 2148 N N . SER B 2 83 ? -71.223 34.690 -63.171 1.00 30.45 83 SER B N 1
ATOM 2149 C CA . SER B 2 83 ? -71.885 33.934 -64.218 1.00 32.43 83 SER B CA 1
ATOM 2150 C C . SER B 2 83 ? -70.860 33.459 -65.225 1.00 30.85 83 SER B C 1
ATOM 2151 O O . SER B 2 83 ? -69.805 34.053 -65.390 1.00 30.85 83 SER B O 1
ATOM 2154 N N . GLY B 2 84 ? -71.142 32.322 -65.852 1.00 28.02 84 GLY B N 1
ATOM 2155 C CA . GLY B 2 84 ? -70.269 31.818 -66.882 1.00 29.64 84 GLY B CA 1
ATOM 2156 C C . GLY B 2 84 ? -70.917 31.865 -68.246 1.00 29.28 84 GLY B C 1
ATOM 2157 O O . GLY B 2 84 ? -72.129 31.686 -68.383 1.00 31.68 84 GLY B O 1
ATOM 2158 N N . SER B 2 85 ? -70.076 31.964 -69.269 1.00 29.49 85 SER B N 1
ATOM 2159 C CA . SER B 2 85 ? -70.584 31.856 -70.623 1.00 31.51 85 SER B CA 1
ATOM 2160 C C . SER B 2 85 ? -69.469 31.309 -71.514 1.00 28.52 85 SER B C 1
ATOM 2161 O O . SER B 2 85 ? -68.301 31.196 -71.124 1.00 29.69 85 SER B O 1
ATOM 2164 N N . ILE B 2 86 ? -69.878 30.958 -72.738 1.00 33.12 86 ILE B N 1
ATOM 2165 C CA .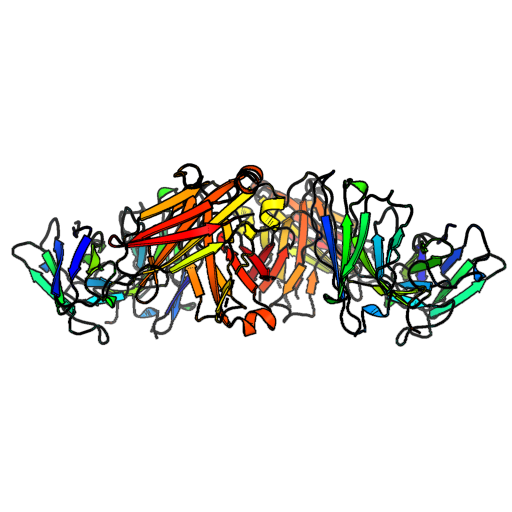 ILE B 2 86 ? -68.956 30.475 -73.749 1.00 34.22 86 ILE B CA 1
ATOM 2166 C C . ILE B 2 86 ? -69.074 31.363 -74.979 1.00 40.26 86 ILE B C 1
ATOM 2167 O O . ILE B 2 86 ? -70.164 31.487 -75.544 1.00 44.60 86 ILE B O 1
ATOM 2172 N N . ASP B 2 87 ? -67.944 31.939 -75.419 1.00 35.65 87 ASP B N 1
ATOM 2173 C CA . ASP B 2 87 ? -67.878 32.809 -76.619 1.00 38.43 87 ASP B CA 1
ATOM 2174 C C . ASP B 2 87 ? -67.159 32.056 -77.745 1.00 42.11 87 ASP B C 1
ATOM 2175 O O . ASP B 2 87 ? -65.926 32.062 -77.826 1.00 39.21 87 ASP B O 1
ATOM 2180 N N . ARG B 2 88 ? -67.936 31.447 -78.648 1.00 45.56 88 ARG B N 1
ATOM 2181 C CA . ARG B 2 88 ? -67.351 30.636 -79.702 1.00 48.45 88 ARG B CA 1
ATOM 2182 C C . ARG B 2 88 ? -66.548 31.459 -80.700 1.00 47.23 88 ARG B C 1
ATOM 2183 O O . ARG B 2 88 ? -65.578 30.931 -81.263 1.00 49.14 88 ARG B O 1
ATOM 2191 N N . SER B 2 89 ? -66.930 32.724 -80.942 1.00 50.91 89 SER B N 1
ATOM 2192 C CA . SER B 2 89 ? -66.202 33.556 -81.913 1.00 52.92 89 SER B CA 1
ATOM 2193 C C . SER B 2 89 ? -64.743 33.780 -81.504 1.00 49.48 89 SER B C 1
ATOM 2194 O O . SER B 2 89 ? -63.867 33.809 -82.373 1.00 55.18 89 SER B O 1
ATOM 2197 N N . SER B 2 90 ? -64.438 33.813 -80.205 1.00 40.96 90 SER B N 1
ATOM 2198 C CA . SER B 2 90 ? -63.055 33.917 -79.746 1.00 36.42 90 SER B CA 1
ATOM 2199 C C . SER B 2 90 ? -62.534 32.610 -79.156 1.00 36.23 90 SER B C 1
ATOM 2200 O O . SER B 2 90 ? -61.511 32.617 -78.449 1.00 35.28 90 SER B O 1
ATOM 2203 N N . ASN B 2 91 ? -63.270 31.526 -79.338 1.00 34.45 91 ASN B N 1
ATOM 2204 C CA . ASN B 2 91 ? -62.925 30.211 -78.753 1.00 35.81 91 ASN B CA 1
ATOM 2205 C C . ASN B 2 91 ? -62.557 30.303 -77.264 1.00 33.45 91 ASN B C 1
ATOM 2206 O O . ASN B 2 91 ? -61.635 29.635 -76.774 1.00 30.11 91 ASN B O 1
ATOM 2211 N N . SER B 2 92 ? -63.352 31.075 -76.500 1.00 29.29 92 SER B N 1
ATOM 2212 C CA . SER B 2 92 ? -63.044 31.363 -75.109 1.00 25.60 92 SER B CA 1
ATOM 2213 C C . SER B 2 92 ? -64.228 31.163 -74.182 1.00 27.51 92 SER B C 1
ATOM 2214 O O . SER B 2 92 ? -65.380 31.368 -74.567 1.00 34.18 92 SER B O 1
ATOM 2217 N N . ALA B 2 93 ? -63.938 30.721 -72.995 1.00 24.91 93 ALA B N 1
ATOM 2218 C CA . ALA B 2 93 ? -64.915 30.748 -71.899 1.00 24.67 93 ALA B CA 1
ATOM 2219 C C . ALA B 2 93 ? -64.683 32.045 -71.134 1.00 27.22 93 ALA B C 1
ATOM 2220 O O . ALA B 2 93 ? -63.545 32.565 -71.101 1.00 25.86 93 ALA B O 1
ATOM 2222 N N . LEU B 2 94 ? -65.752 32.517 -70.486 1.00 26.43 94 LEU B N 1
ATOM 2223 C CA . LEU B 2 94 ? -65.746 33.832 -69.817 1.00 24.85 94 LEU B CA 1
ATOM 2224 C C . LEU B 2 94 ? -66.369 33.705 -68.440 1.00 25.37 94 LEU B C 1
ATOM 2225 O O . LEU B 2 94 ? -67.492 33.193 -68.314 1.00 27.43 94 LEU B O 1
ATOM 2230 N N . LEU B 2 95 ? -65.675 34.157 -67.415 1.00 22.66 95 LEU B N 1
ATOM 2231 C CA . LEU B 2 95 ? -66.277 34.316 -66.107 1.00 24.41 95 LEU B CA 1
ATOM 2232 C C . LEU B 2 95 ? -66.589 35.803 -65.938 1.00 24.02 95 LEU B C 1
ATOM 2233 O O . LEU B 2 95 ? -65.673 36.610 -65.959 1.00 25.40 95 LEU B O 1
ATOM 2238 N N . THR B 2 96 ? -67.867 36.142 -65.782 1.00 23.85 96 THR B N 1
ATOM 2239 C CA . THR B 2 96 ? -68.251 37.557 -65.647 1.00 26.93 96 THR B CA 1
ATOM 2240 C C . THR B 2 96 ? -68.597 37.747 -64.194 1.00 26.27 96 THR B C 1
ATOM 2241 O O . THR B 2 96 ? -69.412 36.966 -63.661 1.00 29.60 96 THR B O 1
ATOM 2245 N N . ILE B 2 97 ? -68.038 38.794 -63.548 1.00 24.96 97 ILE B N 1
ATOM 2246 C CA . ILE B 2 97 ? -68.443 39.112 -62.192 1.00 25.26 97 ILE B CA 1
ATOM 2247 C C . ILE B 2 97 ? -69.075 40.511 -62.270 1.00 29.11 97 ILE B C 1
ATOM 2248 O O . ILE B 2 97 ? -68.383 41.481 -62.612 1.00 28.86 97 ILE B O 1
ATOM 2253 N N . ASN B 2 98 ? -70.375 40.614 -61.988 1.00 26.32 98 ASN B N 1
ATOM 2254 C CA . ASN B 2 98 ? -71.044 41.926 -61.930 1.00 27.77 98 ASN B CA 1
ATOM 2255 C C . ASN B 2 98 ? -70.890 42.492 -60.506 1.00 30.14 98 ASN B C 1
ATOM 2256 O O . ASN B 2 98 ? -70.653 41.737 -59.545 1.00 30.23 98 ASN B O 1
ATOM 2261 N N . ASN B 2 99 ? -70.892 43.827 -60.389 1.00 29.12 99 ASN B N 1
ATOM 2262 C CA . ASN B 2 99 ? -70.863 44.488 -59.078 1.00 30.98 99 ASN B CA 1
ATOM 2263 C C . ASN B 2 99 ? -69.719 43.925 -58.230 1.00 29.62 99 ASN B C 1
ATOM 2264 O O . ASN B 2 99 ? -69.892 43.558 -57.078 1.00 33.58 99 ASN B O 1
ATOM 2269 N N . VAL B 2 100 ? -68.533 43.870 -58.820 1.00 27.55 100 VAL B N 1
ATOM 2270 C CA . VAL B 2 100 ? -67.399 43.213 -58.176 1.00 26.21 100 VAL B CA 1
ATOM 2271 C C . VAL B 2 100 ? -67.099 43.836 -56.803 1.00 29.48 100 VAL B C 1
ATOM 2272 O O . VAL B 2 100 ? -67.193 45.048 -56.577 1.00 28.58 100 VAL B O 1
ATOM 2276 N N . GLN B 2 101 ? -66.713 42.958 -55.866 1.00 28.78 101 GLN B N 1
ATOM 2277 C CA . GLN B 2 101 ? -66.516 43.309 -54.477 1.00 32.70 101 GLN B CA 1
ATOM 2278 C C . GLN B 2 101 ? -65.068 42.987 -54.095 1.00 31.69 101 GLN B C 1
ATOM 2279 O O . GLN B 2 101 ? -64.394 42.151 -54.747 1.00 27.33 101 GLN B O 1
ATOM 2285 N N . THR B 2 102 ? -64.585 43.662 -53.020 1.00 31.16 102 THR B N 1
ATOM 2286 C CA . THR B 2 102 ? -63.194 43.414 -52.674 1.00 33.42 102 THR B CA 1
ATOM 2287 C C . THR B 2 102 ? -62.980 41.975 -52.190 1.00 35.30 102 THR B C 1
ATOM 2288 O O . THR B 2 102 ? -61.900 41.431 -52.422 1.00 32.65 102 THR B O 1
ATOM 2292 N N . GLU B 2 103 ? -63.998 41.325 -51.581 1.00 33.83 103 GLU B N 1
ATOM 2293 C CA . GLU B 2 103 ? -63.886 39.886 -51.246 1.00 36.67 103 GLU B CA 1
ATOM 2294 C C . GLU B 2 103 ? -63.706 38.971 -52.455 1.00 35.66 103 GLU B C 1
ATOM 2295 O O . GLU B 2 103 ? -63.390 37.802 -52.256 1.00 33.07 103 GLU B O 1
ATOM 2301 N N . ASP B 2 104 ? -63.897 39.455 -53.691 1.00 31.85 104 ASP B N 1
ATOM 2302 C CA . ASP B 2 104 ? -63.684 38.674 -54.903 1.00 26.46 104 ASP B CA 1
ATOM 2303 C C . ASP B 2 104 ? -62.216 38.671 -55.338 1.00 25.37 104 ASP B C 1
ATOM 2304 O O . ASP B 2 104 ? -61.859 37.960 -56.310 1.00 25.42 104 ASP B O 1
ATOM 2309 N N . GLU B 2 105 ? -61.359 39.497 -54.694 1.00 28.09 105 GLU B N 1
ATOM 2310 C CA . GLU B 2 105 ? -59.923 39.392 -54.983 1.00 24.13 105 GLU B CA 1
ATOM 2311 C C . GLU B 2 105 ? -59.455 37.965 -54.670 1.00 23.69 105 GLU B C 1
ATOM 2312 O O . GLU B 2 105 ? -59.657 37.442 -53.557 1.00 31.10 105 GLU B O 1
ATOM 2318 N N . ALA B 2 106 ? -58.821 37.382 -55.676 1.00 24.50 106 ALA B N 1
ATOM 2319 C CA . ALA B 2 106 ? -58.510 35.936 -55.689 1.00 26.66 106 ALA B CA 1
ATOM 2320 C C . ALA B 2 106 ? -57.840 35.655 -57.018 1.00 24.93 106 ALA B C 1
ATOM 2321 O O . ALA B 2 106 ? -57.849 36.483 -57.936 1.00 24.89 106 ALA B O 1
ATOM 2323 N N . ASP B 2 107 ? -57.302 34.406 -57.137 1.00 24.44 107 ASP B N 1
ATOM 2324 C CA A ASP B 2 107 ? -56.859 33.872 -58.409 0.39 25.85 107 ASP B CA 1
ATOM 2325 C CA B ASP B 2 107 ? -56.873 33.885 -58.422 0.61 25.94 107 ASP B CA 1
ATOM 2326 C C . ASP B 2 107 ? -57.996 32.997 -58.936 1.00 25.37 107 ASP B C 1
ATOM 2327 O O . ASP B 2 107 ? -58.593 32.238 -58.164 1.00 28.46 107 ASP B O 1
ATOM 2336 N N . TYR B 2 108 ? -58.280 33.104 -60.218 1.00 21.97 108 TYR B N 1
ATOM 2337 C CA . TYR B 2 108 ? -59.368 32.342 -60.847 1.00 22.17 108 TYR B CA 1
ATOM 2338 C C . TYR B 2 108 ? -58.768 31.470 -61.927 1.00 26.03 108 TYR B C 1
ATOM 2339 O O . TYR B 2 108 ? -58.116 31.975 -62.812 1.00 21.77 108 TYR B O 1
ATOM 2348 N N . PHE B 2 109 ? -59.017 30.154 -61.863 1.00 21.28 109 PHE B N 1
ATOM 2349 C CA . PHE B 2 109 ? -58.545 29.160 -62.825 1.00 23.61 109 PHE B CA 1
ATOM 2350 C C . PHE B 2 109 ? -59.704 28.569 -63.617 1.00 19.69 109 PHE B C 1
ATOM 2351 O O . PHE B 2 109 ? -60.713 28.161 -63.039 1.00 24.96 109 PHE B O 1
ATOM 2359 N N . CYS B 2 110 ? -59.563 28.507 -64.939 1.00 19.56 110 CYS B N 1
ATOM 2360 C CA . CYS B 2 110 ? -60.486 27.753 -65.775 1.00 20.79 110 CYS B CA 1
ATOM 2361 C C . CYS B 2 110 ? -59.929 26.334 -65.975 1.00 23.53 110 CYS B C 1
ATOM 2362 O O . CYS B 2 110 ? -58.736 26.058 -65.768 1.00 20.78 110 CYS B O 1
ATOM 2365 N N . HIS B 2 111 ? -60.842 25.441 -66.370 1.00 21.40 111 HIS B N 1
ATOM 2366 C CA . HIS B 2 111 ? -60.552 23.989 -66.399 1.00 18.90 111 HIS B CA 1
ATOM 2367 C C . HIS B 2 111 ? -61.395 23.402 -67.517 1.00 23.34 111 HIS B C 1
ATOM 2368 O O . HIS B 2 111 ? -62.609 23.616 -67.518 1.00 23.89 111 HIS B O 1
ATOM 2375 N N . SER B 2 112 ? -60.794 22.552 -68.370 1.00 21.87 112 SER B N 1
ATOM 2376 C CA . SER B 2 112 ? -61.580 21.739 -69.313 1.00 21.29 112 SER B CA 1
ATOM 2377 C C . SER B 2 112 ? -60.821 20.434 -69.548 1.00 22.76 112 SER B C 1
ATOM 2378 O O . SER B 2 112 ? -59.838 20.140 -68.844 1.00 22.24 112 SER B O 1
ATOM 2381 N N . TYR B 2 113 ? -61.218 19.706 -70.589 1.00 24.49 113 TYR B N 1
ATOM 2382 C CA . TYR B 2 113 ? -60.646 18.363 -70.732 1.00 24.57 113 TYR B CA 1
ATOM 2383 C C . TYR B 2 113 ? -60.974 17.873 -72.124 1.00 24.29 113 TYR B C 1
ATOM 2384 O O . TYR B 2 113 ? -61.914 18.356 -72.764 1.00 26.51 113 TYR B O 1
ATOM 2393 N N . SER B 2 114 ? -60.241 16.841 -72.565 1.00 25.03 114 SER B N 1
ATOM 2394 C CA . SER B 2 114 ? -60.710 16.041 -73.668 1.00 25.12 114 SER B CA 1
ATOM 2395 C C . SER B 2 114 ? -60.138 14.642 -73.391 1.00 26.49 114 SER B C 1
ATOM 2396 O O . SER B 2 114 ? -60.639 13.968 -72.486 1.00 32.16 114 SER B O 1
ATOM 2399 N N . SER B 2 115 ? -59.056 14.264 -74.064 1.00 29.73 115 SER B N 1
ATOM 2400 C CA . SER B 2 115 ? -58.374 13.036 -73.706 1.00 29.92 115 SER B CA 1
ATOM 2401 C C . SER B 2 115 ? -57.504 13.182 -72.430 1.00 27.64 115 SER B C 1
ATOM 2402 O O . SER B 2 115 ? -57.165 12.135 -71.797 1.00 29.40 115 SER B O 1
ATOM 2405 N N . GLY B 2 116 ? -57.092 14.421 -72.126 1.00 27.07 116 GLY B N 1
ATOM 2406 C CA . GLY B 2 116 ? -56.458 14.764 -70.870 1.00 26.63 116 GLY B CA 1
ATOM 2407 C C . GLY B 2 116 ? -57.193 15.897 -70.154 1.00 27.72 116 GLY B C 1
ATOM 2408 O O . GLY B 2 116 ? -58.174 16.480 -70.653 1.00 26.49 116 GLY B O 1
ATOM 2409 N N . ILE B 2 117 ? -56.692 16.224 -68.973 1.00 22.99 117 ILE B N 1
ATOM 2410 C CA . ILE B 2 117 ? -57.285 17.313 -68.156 1.00 22.50 117 ILE B CA 1
ATOM 2411 C C . ILE B 2 117 ? -56.370 18.542 -68.121 1.00 22.11 117 ILE B C 1
ATOM 2412 O O . ILE B 2 117 ? -55.155 18.402 -67.944 1.00 22.97 117 ILE B O 1
ATOM 2417 N N . VAL B 2 118 ? -56.935 19.718 -68.398 1.00 20.87 118 VAL B N 1
ATOM 2418 C CA . VAL B 2 118 ? -56.171 20.963 -68.653 1.00 22.63 118 VAL B CA 1
ATOM 2419 C C . VAL B 2 118 ? -56.677 22.089 -67.754 1.00 21.61 118 VAL B C 1
ATOM 2420 O O . VAL B 2 118 ? -57.886 22.271 -67.628 1.00 21.76 118 VAL B O 1
ATOM 2424 N N . PHE B 2 119 ? -55.750 22.848 -67.148 1.00 21.46 119 PHE B N 1
ATOM 2425 C CA . PHE B 2 119 ? -56.071 24.084 -66.413 1.00 20.17 119 PHE B CA 1
ATOM 2426 C C . PHE B 2 119 ? -55.508 25.267 -67.160 1.00 23.47 119 PHE B C 1
ATOM 2427 O O . PHE B 2 119 ? -54.381 25.192 -67.652 1.00 22.97 119 PHE B O 1
ATOM 2435 N N . GLY B 2 120 ? -56.228 26.369 -67.125 1.00 23.17 120 GLY B N 1
ATOM 2436 C CA . GLY B 2 120 ? -55.592 27.633 -67.499 1.00 23.31 120 GLY B CA 1
ATOM 2437 C C . GLY B 2 120 ? -54.540 28.037 -66.460 1.00 22.96 120 GLY B C 1
ATOM 2438 O O . GLY B 2 120 ? -54.434 27.488 -65.334 1.00 22.81 120 GLY B O 1
ATOM 2439 N N . GLY B 2 121 ? -53.745 29.087 -66.804 1.00 24.36 121 GLY B N 1
ATOM 2440 C CA . GLY B 2 121 ? -52.689 29.480 -65.873 1.00 22.82 121 GLY B CA 1
ATOM 2441 C C . GLY B 2 121 ? -53.108 30.339 -64.692 1.00 22.93 121 GLY B C 1
ATOM 2442 O O . GLY B 2 121 ? -52.252 30.701 -63.860 1.00 26.49 121 GLY B O 1
ATOM 2443 N N . GLY B 2 122 ? -54.392 30.720 -64.630 1.00 23.34 122 GLY B N 1
ATOM 2444 C CA . GLY B 2 122 ? -54.874 31.533 -63.522 1.00 25.12 122 GLY B CA 1
ATOM 2445 C C . GLY B 2 122 ? -54.766 33.040 -63.788 1.00 24.92 122 GLY B C 1
ATOM 2446 O O . GLY B 2 122 ? -53.748 33.512 -64.300 1.00 24.28 122 GLY B O 1
ATOM 2447 N N . THR B 2 123 ? -55.838 33.720 -63.447 1.00 18.14 123 THR B N 1
ATOM 2448 C CA . THR B 2 123 ? -55.875 35.220 -63.477 1.00 18.94 123 THR B CA 1
ATOM 2449 C C . THR B 2 123 ? -56.022 35.690 -62.053 1.00 20.87 123 THR B C 1
ATOM 2450 O O . THR B 2 123 ? -57.047 35.430 -61.403 1.00 24.68 123 THR B O 1
ATOM 2454 N N . LYS B 2 124 ? -55.115 36.628 -61.654 1.00 23.89 124 LYS B N 1
ATOM 2455 C CA . LYS B 2 124 ? -55.199 37.313 -60.369 1.00 23.74 124 LYS B CA 1
ATOM 2456 C C . LYS B 2 124 ? -56.071 38.561 -60.509 1.00 24.84 124 LYS B C 1
ATOM 2457 O O . LYS B 2 124 ? -55.774 39.401 -61.349 1.00 25.20 124 LYS B O 1
ATOM 2463 N N . LEU B 2 125 ? -57.156 38.656 -59.739 1.00 24.20 125 LEU B N 1
ATOM 2464 C CA . LEU B 2 125 ? -58.081 39.787 -59.798 1.00 23.72 125 LEU B CA 1
ATOM 2465 C C . LEU B 2 125 ? -57.799 40.719 -58.646 1.00 23.34 125 LEU B C 1
ATOM 2466 O O . LEU B 2 125 ? -57.811 40.295 -57.494 1.00 26.24 125 LEU B O 1
ATOM 2471 N N . THR B 2 126 ? -57.563 42.020 -58.938 1.00 21.40 126 THR B N 1
ATOM 2472 C CA . THR B 2 126 ? -57.382 43.066 -57.953 1.00 28.86 126 THR B CA 1
ATOM 2473 C C . THR B 2 126 ? -58.586 44.014 -58.079 1.00 24.71 126 THR B C 1
ATOM 2474 O O . THR B 2 126 ? -59.050 44.293 -59.179 1.00 24.17 126 THR B O 1
ATOM 2478 N N . VAL B 2 127 ? -59.150 44.440 -56.941 1.00 26.67 127 VAL B N 1
ATOM 2479 C CA . VAL B 2 127 ? -60.323 45.289 -56.853 1.00 28.85 127 VAL B CA 1
ATOM 2480 C C . VAL B 2 127 ? -59.951 46.537 -56.046 1.00 30.32 127 VAL B C 1
ATOM 2481 O O . VAL B 2 127 ? -59.723 46.463 -54.827 1.00 34.99 127 VAL B O 1
ATOM 2485 N N . LEU B 2 128 ? -59.879 47.675 -56.719 1.00 24.68 128 LEU B N 1
ATOM 2486 C CA . LEU B 2 128 ? -59.666 48.949 -56.057 1.00 30.28 128 LEU B CA 1
ATOM 2487 C C . LEU B 2 128 ? -60.982 49.610 -55.655 1.00 32.75 128 LEU B C 1
ATOM 2488 O O . LEU B 2 128 ? -62.051 49.178 -56.043 1.00 33.71 128 LEU B O 1
ATOM 2493 N N . GLY B 2 129 ? -60.903 50.699 -54.875 1.00 34.20 129 GLY B N 1
ATOM 2494 C CA . GLY B 2 129 ? -62.054 51.575 -54.691 1.00 38.70 129 GLY B CA 1
ATOM 2495 C C . GLY B 2 129 ? -62.724 51.536 -53.335 1.00 42.64 129 GLY B C 1
ATOM 2496 O O . GLY B 2 129 ? -63.578 52.412 -53.046 1.00 43.13 129 GLY B O 1
ATOM 2497 N N . GLN B 2 130 ? -62.377 50.565 -52.496 1.00 44.02 130 GLN B N 1
ATOM 2498 C CA . GLN B 2 130 ? -62.703 50.677 -51.083 1.00 51.45 130 GLN B CA 1
ATOM 2499 C C . GLN B 2 130 ? -62.028 51.937 -50.517 1.00 52.65 130 GLN B C 1
ATOM 2500 O O . GLN B 2 130 ? -61.038 52.439 -51.073 1.00 48.67 130 GLN B O 1
ATOM 2506 N N . PRO B 2 131 ? -62.614 52.542 -49.474 1.00 65.81 131 PRO B N 1
ATOM 2507 C CA . PRO B 2 131 ? -61.935 53.625 -48.753 1.00 62.04 131 PRO B CA 1
ATOM 2508 C C . PRO B 2 131 ? -60.472 53.385 -48.446 1.00 55.30 131 PRO B C 1
ATOM 2509 O O . PRO B 2 131 ? -60.128 52.399 -47.794 1.00 55.69 131 PRO B O 1
ATOM 2513 N N . LYS B 2 132 ? -59.604 54.298 -48.876 1.00 52.93 132 LYS B N 1
ATOM 2514 C CA . LYS B 2 132 ? -58.173 54.203 -48.583 1.00 51.83 132 LYS B CA 1
ATOM 2515 C C . LYS B 2 132 ? -57.913 54.013 -47.093 1.00 56.21 132 LYS B C 1
ATOM 2516 O O . LYS B 2 132 ? -58.542 54.659 -46.249 1.00 57.82 132 LYS B O 1
ATOM 2522 N N . SER B 2 133 ? -56.984 53.106 -46.763 1.00 53.12 133 SER B N 1
ATOM 2523 C CA . SER B 2 133 ? -56.618 52.848 -45.376 1.00 54.09 133 SER B CA 1
ATOM 2524 C C . SER B 2 133 ? -55.101 52.968 -45.276 1.00 53.15 133 SER B C 1
ATOM 2525 O O . SER B 2 133 ? -54.375 52.176 -45.879 1.00 44.24 133 SER B O 1
ATOM 2528 N N . THR B 2 134 ? -54.619 53.965 -44.544 1.00 51.37 134 THR B N 1
ATOM 2529 C CA . THR B 2 134 ? -53.188 54.206 -44.381 1.00 49.79 134 THR B CA 1
ATOM 2530 C C . THR B 2 134 ? -52.593 53.179 -43.413 1.00 43.11 134 THR B C 1
ATOM 2531 O O . THR B 2 134 ? -53.249 52.803 -42.436 1.00 42.81 134 THR B O 1
ATOM 2535 N N . PRO B 2 135 ? -51.370 52.701 -43.654 1.00 41.79 135 PRO B N 1
ATOM 2536 C CA . PRO B 2 135 ? -50.842 51.629 -42.787 1.00 40.94 135 PRO B CA 1
ATOM 2537 C C . PRO B 2 135 ? -50.525 52.091 -41.373 1.00 42.90 135 PRO B C 1
ATOM 2538 O O . PRO B 2 135 ? -50.193 53.255 -41.126 1.00 47.21 135 PRO B O 1
ATOM 2542 N N . THR B 2 136 ? -50.676 51.131 -40.454 1.00 48.28 136 THR B N 1
ATOM 2543 C CA . THR B 2 136 ? -50.167 51.145 -39.080 1.00 48.81 136 THR B CA 1
ATOM 2544 C C . THR B 2 136 ? -48.801 50.459 -39.036 1.00 39.09 136 THR B C 1
ATOM 2545 O O . THR B 2 136 ? -48.581 49.441 -39.700 1.00 40.79 136 THR B O 1
ATOM 2549 N N . LEU B 2 137 ? -47.879 51.050 -38.285 1.00 43.17 137 LEU B N 1
ATOM 2550 C CA . LEU B 2 137 ? -46.513 50.551 -38.121 1.00 41.14 137 LEU B CA 1
ATOM 2551 C C . LEU B 2 137 ? -46.260 50.067 -36.708 1.00 40.56 137 LEU B C 1
ATOM 2552 O O . LEU B 2 137 ? -46.588 50.749 -35.736 1.00 42.80 137 LEU B O 1
ATOM 2557 N N . THR B 2 138 ? -45.625 48.899 -36.586 1.00 35.86 138 THR B N 1
ATOM 2558 C CA . THR B 2 138 ? -45.121 48.451 -35.306 1.00 38.43 138 THR B CA 1
ATOM 2559 C C . THR B 2 138 ? -43.655 48.098 -35.499 1.00 34.41 138 THR B C 1
ATOM 2560 O O . THR B 2 138 ? -43.323 47.369 -36.437 1.00 38.18 138 THR B O 1
ATOM 2564 N N . VAL B 2 139 ? -42.791 48.579 -34.612 1.00 34.81 139 VAL B N 1
ATOM 2565 C CA . VAL B 2 139 ? -41.374 48.281 -34.743 1.00 38.43 139 VAL B CA 1
ATOM 2566 C C . VAL B 2 139 ? -40.860 47.639 -33.461 1.00 40.86 139 VAL B C 1
ATOM 2567 O O . VAL B 2 139 ? -41.298 47.947 -32.342 1.00 41.69 139 VAL B O 1
ATOM 2571 N N . PHE B 2 140 ? -39.921 46.711 -33.633 1.00 37.58 140 PHE B N 1
ATOM 2572 C CA . PHE B 2 140 ? -39.358 45.994 -32.519 1.00 34.85 140 PHE B CA 1
ATOM 2573 C C . PHE B 2 140 ? -37.846 46.013 -32.653 1.00 42.21 140 PHE B C 1
ATOM 2574 O O . PHE B 2 140 ? -37.320 45.712 -33.742 1.00 36.65 140 PHE B O 1
ATOM 2582 N N . PRO B 2 141 ? -37.128 46.269 -31.565 1.00 38.34 141 PRO B N 1
ATOM 2583 C CA . PRO B 2 141 ? -35.681 46.150 -31.585 1.00 39.86 141 PRO B CA 1
ATOM 2584 C C . PRO B 2 141 ? -35.248 44.695 -31.494 1.00 41.65 141 PRO B C 1
ATOM 2585 O O . PRO B 2 141 ? -36.076 43.790 -31.268 1.00 44.03 141 PRO B O 1
ATOM 2589 N N . PRO B 2 142 ? -33.948 44.425 -31.615 1.00 44.25 142 PRO B N 1
ATOM 2590 C CA . PRO B 2 142 ? -33.475 43.065 -31.402 1.00 42.03 142 PRO B CA 1
ATOM 2591 C C . PRO B 2 142 ? -33.679 42.633 -29.967 1.00 43.92 142 PRO B C 1
ATOM 2592 O O . PRO B 2 142 ? -33.655 43.433 -29.029 1.00 45.90 142 PRO B O 1
ATOM 2596 N N . SER B 2 143 ? -33.863 41.330 -29.800 1.00 45.51 143 SER B N 1
ATOM 2597 C CA . SER B 2 143 ? -34.073 40.770 -28.494 1.00 45.83 143 SER B CA 1
ATOM 2598 C C . SER B 2 143 ? -32.727 40.552 -27.800 1.00 47.37 143 SER B C 1
ATOM 2599 O O . SER B 2 143 ? -31.684 40.356 -28.430 1.00 48.02 143 SER B O 1
ATOM 2602 N N . THR B 2 144 ? -32.734 40.597 -26.484 1.00 52.31 144 THR B N 1
ATOM 2603 C CA . THR B 2 144 ? -31.468 40.308 -25.817 1.00 57.62 144 THR B CA 1
ATOM 2604 C C . THR B 2 144 ? -30.933 38.926 -26.206 1.00 57.40 144 THR B C 1
ATOM 2605 O O . THR B 2 144 ? -29.715 38.745 -26.344 1.00 57.55 144 THR B O 1
ATOM 2609 N N . GLU B 2 145 ? -31.823 37.952 -26.437 1.00 55.32 145 GLU B N 1
ATOM 2610 C CA . GLU B 2 145 ? -31.351 36.604 -26.757 1.00 58.73 145 GLU B CA 1
ATOM 2611 C C . GLU B 2 145 ? -30.607 36.600 -28.084 1.00 54.03 145 GLU B C 1
ATOM 2612 O O . GLU B 2 145 ? -29.572 35.932 -28.213 1.00 57.08 145 GLU B O 1
ATOM 2618 N N . GLU B 2 146 ? -31.087 37.386 -29.058 1.00 49.51 146 GLU B N 1
ATOM 2619 C CA . GLU B 2 146 ? -30.449 37.436 -30.371 1.00 51.03 146 GLU B CA 1
ATOM 2620 C C . GLU B 2 146 ? -29.096 38.144 -30.298 1.00 50.72 146 GLU B C 1
ATOM 2621 O O . GLU B 2 146 ? -28.105 37.686 -30.883 1.00 52.52 146 GLU B O 1
ATOM 2627 N N . LEU B 2 147 ? -29.054 39.286 -29.611 1.00 53.14 147 LEU B N 1
ATOM 2628 C CA . LEU B 2 147 ? -27.797 39.996 -29.381 1.00 59.93 147 LEU B CA 1
ATOM 2629 C C . LEU B 2 147 ? -26.747 39.129 -28.696 1.00 64.15 147 LEU B C 1
ATOM 2630 O O . LEU B 2 147 ? -25.543 39.298 -28.947 1.00 61.53 147 LEU B O 1
ATOM 2635 N N . GLN B 2 148 ? -27.161 38.235 -27.794 1.00 65.05 148 GLN B N 1
ATOM 2636 C CA . GLN B 2 148 ? -26.189 37.345 -27.166 1.00 67.74 148 GLN B CA 1
ATOM 2637 C C . GLN B 2 148 ? -25.380 36.566 -28.203 1.00 68.26 148 GLN B C 1
ATOM 2638 O O . GLN B 2 148 ? -24.197 36.294 -27.984 1.00 76.08 148 GLN B O 1
ATOM 2644 N N . GLY B 2 149 ? -25.988 36.216 -29.343 1.00 65.39 149 GLY B N 1
ATOM 2645 C CA . GLY B 2 149 ? -25.324 35.628 -30.488 1.00 66.93 149 GLY B CA 1
ATOM 2646 C C . GLY B 2 149 ? -24.654 36.589 -31.447 1.00 71.75 149 GLY B C 1
ATOM 2647 O O . GLY B 2 149 ? -24.243 36.156 -32.528 1.00 70.83 149 GLY B O 1
ATOM 2648 N N . ASN B 2 150 ? -24.553 37.880 -31.092 1.00 73.84 150 ASN B N 1
ATOM 2649 C CA . ASN B 2 150 ? -23.888 38.951 -31.837 1.00 77.60 150 ASN B CA 1
ATOM 2650 C C . ASN B 2 150 ? -24.663 39.423 -33.066 1.00 74.05 150 ASN B C 1
ATOM 2651 O O . ASN B 2 150 ? -24.117 40.179 -33.873 1.00 80.04 150 ASN B O 1
ATOM 2656 N N . LYS B 2 151 ? -25.915 39.015 -33.235 1.00 67.66 151 LYS B N 1
ATOM 2657 C CA . LYS B 2 151 ? -26.716 39.410 -34.386 1.00 63.07 151 LYS B CA 1
ATOM 2658 C C . LYS B 2 151 ? -27.872 40.287 -33.938 1.00 51.70 151 LYS B C 1
ATOM 2659 O O . LYS B 2 151 ? -28.260 40.284 -32.775 1.00 54.19 151 LYS B O 1
ATOM 2665 N N . ALA B 2 152 ? -28.439 41.036 -34.877 1.00 47.93 152 ALA B N 1
ATOM 2666 C CA . ALA B 2 152 ? -29.547 41.920 -34.551 1.00 49.84 152 ALA B CA 1
ATOM 2667 C C . ALA B 2 152 ? -30.467 42.023 -35.749 1.00 50.34 152 ALA B C 1
ATOM 2668 O O . ALA B 2 152 ? -30.009 42.287 -36.867 1.00 56.02 152 ALA B O 1
ATOM 2670 N N . THR B 2 153 ? -31.759 41.809 -35.521 1.00 43.64 153 THR B N 1
ATOM 2671 C CA . THR B 2 153 ? -32.757 41.935 -36.570 1.00 43.22 153 THR B CA 1
ATOM 2672 C C . THR B 2 153 ? -33.752 42.967 -36.104 1.00 41.35 153 THR B C 1
ATOM 2673 O O . THR B 2 153 ? -34.387 42.778 -35.061 1.00 43.52 153 THR B O 1
ATOM 2677 N N . LEU B 2 154 ? -33.871 44.055 -36.859 1.00 36.08 154 LEU B N 1
ATOM 2678 C CA . LEU B 2 154 ? -34.896 45.057 -36.607 1.00 38.29 154 LEU B CA 1
ATOM 2679 C C . LEU B 2 154 ? -36.124 44.691 -37.416 1.00 35.76 154 LEU B C 1
ATOM 2680 O O . LEU B 2 154 ? -36.021 44.296 -38.579 1.00 36.97 154 LEU B O 1
ATOM 2685 N N . VAL B 2 155 ? -37.278 44.762 -36.776 1.00 34.35 155 VAL B N 1
ATOM 2686 C CA . VAL B 2 155 ? -38.526 44.264 -37.353 1.00 30.51 155 VAL B CA 1
ATOM 2687 C C . VAL B 2 155 ? -39.442 45.458 -37.528 1.00 35.81 155 VAL B C 1
ATOM 2688 O O . VAL B 2 155 ? -39.706 46.182 -36.562 1.00 36.24 155 VAL B O 1
ATOM 2692 N N . CYS B 2 156 ? -39.997 45.602 -38.733 1.00 30.55 156 CYS B N 1
ATOM 2693 C CA . CYS B 2 156 ? -41.038 46.582 -38.976 1.00 34.05 156 CYS B CA 1
ATOM 2694 C C . CYS B 2 156 ? -42.266 45.859 -39.525 1.00 33.55 156 CYS B C 1
ATOM 2695 O O . CYS B 2 156 ? -42.202 45.304 -40.614 1.00 31.61 156 CYS B O 1
ATOM 2698 N N . LEU B 2 157 ? -43.388 45.929 -38.806 1.00 31.31 157 LEU B N 1
ATOM 2699 C CA . LEU B 2 157 ? -44.637 45.282 -39.208 1.00 29.38 157 LEU B CA 1
ATOM 2700 C C . LEU B 2 157 ? -45.601 46.354 -39.719 1.00 29.96 157 LEU B C 1
ATOM 2701 O O . LEU B 2 157 ? -45.816 47.361 -39.026 1.00 34.82 157 LEU B O 1
ATOM 2706 N N . ILE B 2 158 ? -46.171 46.130 -40.902 1.00 31.37 158 ILE B N 1
ATOM 2707 C CA . ILE B 2 158 ? -47.021 47.115 -41.621 1.00 29.96 158 ILE B CA 1
ATOM 2708 C C . ILE B 2 158 ? -48.399 46.481 -41.793 1.00 35.37 158 ILE B C 1
ATOM 2709 O O . ILE B 2 158 ? -48.513 45.398 -42.389 1.00 37.09 158 ILE B O 1
ATOM 2714 N N . SER B 2 159 ? -49.442 47.099 -41.237 1.00 36.87 159 SER B N 1
ATOM 2715 C CA . SER B 2 159 ? -50.729 46.410 -41.278 1.00 38.34 159 SER B CA 1
ATOM 2716 C C . SER B 2 159 ? -51.893 47.357 -41.546 1.00 40.96 159 SER B C 1
ATOM 2717 O O . SER B 2 159 ? -51.750 48.584 -41.592 1.00 36.58 159 SER B O 1
ATOM 2720 N N . ASP B 2 160 ? -53.064 46.751 -41.738 1.00 41.37 160 ASP B N 1
ATOM 2721 C CA . ASP B 2 160 ? -54.313 47.496 -41.808 1.00 49.20 160 ASP B CA 1
ATOM 2722 C C . ASP B 2 160 ? -54.282 48.501 -42.953 1.00 47.84 160 ASP B C 1
ATOM 2723 O O . ASP B 2 160 ? -54.698 49.641 -42.784 1.00 49.45 160 ASP B O 1
ATOM 2728 N N . PHE B 2 161 ? -53.729 48.128 -44.117 1.00 42.43 161 PHE B N 1
ATOM 2729 C CA . PHE B 2 161 ? -53.715 49.104 -45.214 1.00 44.43 161 PHE B CA 1
ATOM 2730 C C . PHE B 2 161 ? -54.409 48.564 -46.458 1.00 39.82 161 PHE B C 1
ATOM 2731 O O . PHE B 2 161 ? -54.548 47.349 -46.663 1.00 43.88 161 PHE B O 1
ATOM 2739 N N . TYR B 2 162 ? -54.883 49.514 -47.279 1.00 45.54 162 TYR B N 1
ATOM 2740 C CA . TYR B 2 162 ? -55.607 49.235 -48.490 1.00 44.09 162 TYR B CA 1
ATOM 2741 C C . TYR B 2 162 ? -55.545 50.519 -49.311 1.00 41.46 162 TYR B C 1
ATOM 2742 O O . TYR B 2 162 ? -55.752 51.582 -48.742 1.00 48.47 162 TYR B O 1
ATOM 2751 N N . PRO B 2 163 ? -55.244 50.420 -50.624 1.00 36.97 163 PRO B N 1
ATOM 2752 C CA . PRO B 2 163 ? -54.923 49.199 -51.362 1.00 38.69 163 PRO B CA 1
ATOM 2753 C C . PRO B 2 163 ? -53.484 48.718 -51.075 1.00 39.73 163 PRO B C 1
ATOM 2754 O O . PRO B 2 163 ? -52.910 49.169 -50.078 1.00 37.24 163 PRO B O 1
ATOM 2758 N N . SER B 2 164 ? -52.900 47.834 -51.906 1.00 37.37 164 SER B N 1
ATOM 2759 C CA . SER B 2 164 ? -51.837 46.995 -51.353 1.00 37.76 164 SER B CA 1
ATOM 2760 C C . SER B 2 164 ? -50.408 47.446 -51.654 1.00 36.57 164 SER B C 1
ATOM 2761 O O . SER B 2 164 ? -49.503 46.930 -51.003 1.00 39.53 164 SER B O 1
ATOM 2764 N N . ASP B 2 165 ? -50.150 48.404 -52.576 1.00 39.06 165 ASP B N 1
ATOM 2765 C CA . ASP B 2 165 ? -48.744 48.743 -52.816 1.00 39.36 165 ASP B CA 1
ATOM 2766 C C . ASP B 2 165 ? -48.180 49.589 -51.676 1.00 39.78 165 ASP B C 1
ATOM 2767 O O . ASP B 2 165 ? -48.779 50.593 -51.251 1.00 38.50 165 ASP B O 1
ATOM 2772 N N . VAL B 2 166 ? -46.986 49.248 -51.245 1.00 41.09 166 VAL B N 1
ATOM 2773 C CA . VAL B 2 166 ? -46.255 50.084 -50.304 1.00 36.67 166 VAL B CA 1
ATOM 2774 C C . VAL B 2 166 ? -44.804 50.179 -50.744 1.00 46.22 166 VAL B C 1
ATOM 2775 O O . VAL B 2 166 ? -44.251 49.261 -51.347 1.00 45.04 166 VAL B O 1
ATOM 2779 N N . GLU B 2 167 ? -44.176 51.308 -50.442 1.00 40.92 167 GLU B N 1
ATOM 2780 C CA . GLU B 2 167 ? -42.740 51.465 -50.601 1.00 38.37 167 GLU B CA 1
ATOM 2781 C C . GLU B 2 167 ? -42.162 51.505 -49.193 1.00 42.68 167 GLU B C 1
ATOM 2782 O O . GLU B 2 167 ? -42.568 52.349 -48.385 1.00 42.43 167 GLU B O 1
ATOM 2788 N N . VAL B 2 168 ? -41.243 50.592 -48.874 1.00 39.64 168 VAL B N 1
ATOM 2789 C CA . VAL B 2 168 ? -40.644 50.531 -47.545 1.00 36.62 168 VAL B CA 1
ATOM 2790 C C . VAL B 2 168 ? -39.198 50.958 -47.650 1.00 43.72 168 VAL B C 1
ATOM 2791 O O . VAL B 2 168 ? -38.479 50.506 -48.547 1.00 47.81 168 VAL B O 1
ATOM 2795 N N . ALA B 2 169 ? -38.771 51.833 -46.747 1.00 49.04 169 ALA B N 1
ATOM 2796 C CA . ALA B 2 169 ? -37.405 52.328 -46.753 1.00 51.89 169 ALA B CA 1
ATOM 2797 C C . ALA B 2 169 ? -36.900 52.357 -45.321 1.00 51.51 169 ALA B C 1
ATOM 2798 O O . ALA B 2 169 ? -37.664 52.664 -44.397 1.00 53.03 169 ALA B O 1
ATOM 2800 N N . TRP B 2 170 ? -35.620 52.036 -45.134 1.00 47.19 170 TRP B N 1
ATOM 2801 C CA . TRP B 2 170 ? -35.026 52.126 -43.811 1.00 46.98 170 TRP B CA 1
ATOM 2802 C C . TRP B 2 170 ? -34.006 53.249 -43.780 1.00 50.84 170 TRP B C 1
ATOM 2803 O O . TRP B 2 170 ? -33.361 53.572 -44.789 1.00 53.90 170 TRP B O 1
ATOM 2814 N N . LYS B 2 171 ? -33.890 53.860 -42.606 1.00 53.26 171 LYS B N 1
ATOM 2815 C CA . LYS B 2 171 ? -32.899 54.895 -42.358 1.00 58.29 171 LYS B CA 1
ATOM 2816 C C . LYS B 2 171 ? -31.982 54.416 -41.252 1.00 59.47 171 LYS B C 1
ATOM 2817 O O . LYS B 2 171 ? -32.395 53.681 -40.349 1.00 57.73 171 LYS B O 1
ATOM 2823 N N . ALA B 2 172 ? -30.738 54.845 -41.325 1.00 65.69 172 ALA B N 1
ATOM 2824 C CA . ALA B 2 172 ? -29.864 54.831 -40.166 1.00 65.74 172 ALA B CA 1
ATOM 2825 C C . ALA B 2 172 ? -29.368 56.254 -40.013 1.00 72.39 172 ALA B C 1
ATOM 2826 O O . ALA B 2 172 ? -28.830 56.827 -40.965 1.00 74.81 172 ALA B O 1
ATOM 2828 N N . ASN B 2 173 ? -29.629 56.853 -38.853 1.00 78.12 173 ASN B N 1
ATOM 2829 C CA . ASN B 2 173 ? -29.333 58.273 -38.596 1.00 78.73 173 ASN B CA 1
ATOM 2830 C C . ASN B 2 173 ? -29.974 59.216 -39.626 1.00 76.36 173 ASN B C 1
ATOM 2831 O O . ASN B 2 173 ? -29.487 60.327 -39.854 1.00 82.36 173 ASN B O 1
ATOM 2836 N N . GLY B 2 174 ? -31.074 58.810 -40.257 1.00 67.76 174 GLY B N 1
ATOM 2837 C CA . GLY B 2 174 ? -31.732 59.684 -41.207 1.00 70.55 174 GLY B CA 1
ATOM 2838 C C . GLY B 2 174 ? -31.252 59.544 -42.631 1.00 72.75 174 GLY B C 1
ATOM 2839 O O . GLY B 2 174 ? -31.825 60.179 -43.528 1.00 78.56 174 GLY B O 1
ATOM 2840 N N . ALA B 2 175 ? -30.273 58.768 -42.860 1.00 69.76 175 ALA B N 1
ATOM 2841 C CA . ALA B 2 175 ? -29.715 58.427 -44.154 1.00 70.43 175 ALA B CA 1
ATOM 2842 C C . ALA B 2 175 ? -30.263 57.088 -44.633 1.00 64.54 175 ALA B C 1
ATOM 2843 O O . ALA B 2 175 ? -30.447 56.154 -43.822 1.00 61.25 175 ALA B O 1
ATOM 2845 N N . PRO B 2 176 ? -30.577 56.973 -45.922 1.00 63.98 176 PRO B N 1
ATOM 2846 C CA . PRO B 2 176 ? -31.147 55.718 -46.433 1.00 66.82 176 PRO B CA 1
ATOM 2847 C C . PRO B 2 176 ? -30.134 54.591 -46.340 1.00 59.91 176 PRO B C 1
ATOM 2848 O O . PRO B 2 176 ? -28.985 54.748 -46.773 1.00 67.15 176 PRO B O 1
ATOM 2852 N N . ILE B 2 177 ? -30.584 53.446 -45.821 1.00 63.84 177 ILE B N 1
ATOM 2853 C CA . ILE B 2 177 ? -29.755 52.257 -45.705 1.00 66.52 177 ILE B CA 1
ATOM 2854 C C . ILE B 2 177 ? -30.425 51.142 -46.502 1.00 68.80 177 ILE B C 1
ATOM 2855 O O . ILE B 2 177 ? -31.618 50.870 -46.323 1.00 62.66 177 ILE B O 1
ATOM 2860 N N . SER B 2 178 ? -29.662 50.523 -47.399 1.00 74.07 178 SER B N 1
ATOM 2861 C CA . SER B 2 178 ? -30.143 49.467 -48.281 1.00 74.47 178 SER B CA 1
ATOM 2862 C C . SER B 2 178 ? -29.664 48.078 -47.888 1.00 69.98 178 SER B C 1
ATOM 2863 O O . SER B 2 178 ? -30.442 47.116 -47.926 1.00 67.11 178 SER B O 1
ATOM 2866 N N . GLN B 2 179 ? -28.394 47.946 -47.514 1.00 69.17 179 GLN B N 1
ATOM 2867 C CA . GLN B 2 179 ? -27.816 46.633 -47.266 1.00 67.36 179 GLN B CA 1
ATOM 2868 C C . GLN B 2 179 ? -28.436 45.986 -46.032 1.00 62.24 179 GLN B C 1
ATOM 2869 O O . GLN B 2 179 ? -28.577 46.617 -44.982 1.00 63.51 179 GLN B O 1
ATOM 2875 N N . GLY B 2 180 ? -28.794 44.719 -46.150 1.00 58.13 180 GLY B N 1
ATOM 2876 C CA . GLY B 2 180 ? -29.382 44.018 -45.031 1.00 56.21 180 GLY B CA 1
ATOM 2877 C C . GLY B 2 180 ? -30.883 44.106 -44.940 1.00 50.66 180 GLY B C 1
ATOM 2878 O O . GLY B 2 180 ? -31.461 43.628 -43.959 1.00 51.47 180 GLY B O 1
ATOM 2879 N N . VAL B 2 181 ? -31.543 44.682 -45.931 1.00 48.51 181 VAL B N 1
ATOM 2880 C CA . VAL B 2 181 ? -32.987 44.864 -45.876 1.00 42.11 181 VAL B CA 1
ATOM 2881 C C . VAL B 2 181 ? -33.693 43.766 -46.666 1.00 44.49 181 VAL B C 1
ATOM 2882 O O . VAL B 2 181 ? -33.377 43.540 -47.838 1.00 47.28 181 VAL B O 1
ATOM 2886 N N . ASP B 2 182 ? -34.700 43.136 -46.055 1.00 40.88 182 ASP B N 1
ATOM 2887 C CA . ASP B 2 182 ? -35.596 42.238 -46.774 1.00 41.56 182 ASP B CA 1
ATOM 2888 C C . ASP B 2 182 ? -37.042 42.614 -46.464 1.00 39.83 182 ASP B C 1
ATOM 2889 O O . ASP B 2 182 ? -37.417 42.706 -45.290 1.00 39.29 182 ASP B O 1
ATOM 2894 N N . THR B 2 183 ? -37.842 42.857 -47.511 1.00 35.22 183 THR B N 1
ATOM 2895 C CA . THR B 2 183 ? -39.240 43.244 -47.366 1.00 33.64 183 THR B CA 1
ATOM 2896 C C . THR B 2 183 ? -40.126 42.232 -48.077 1.00 36.34 183 THR B C 1
ATOM 2897 O O . THR B 2 183 ? -39.855 41.868 -49.216 1.00 40.61 183 THR B O 1
ATOM 2901 N N . ALA B 2 184 ? -41.175 41.791 -47.400 1.00 35.02 184 ALA B N 1
ATOM 2902 C CA . ALA B 2 184 ? -42.110 40.828 -47.969 1.00 38.17 184 ALA B CA 1
ATOM 2903 C C . ALA B 2 184 ? -43.154 41.543 -48.813 1.00 37.98 184 ALA B C 1
ATOM 2904 O O . ALA B 2 184 ? -43.470 42.711 -48.569 1.00 38.02 184 ALA B O 1
ATOM 2906 N N . ASN B 2 185 ? -43.649 40.846 -49.837 1.00 41.83 185 ASN B N 1
ATOM 2907 C CA . ASN B 2 185 ? -44.757 41.353 -50.655 1.00 42.11 185 ASN B CA 1
ATOM 2908 C C . ASN B 2 185 ? -46.021 41.400 -49.802 1.00 37.64 185 ASN B C 1
ATOM 2909 O O . ASN B 2 185 ? -46.205 40.550 -48.944 1.00 38.09 185 ASN B O 1
ATOM 2914 N N . PRO B 2 186 ? -46.896 42.386 -49.979 1.00 37.81 186 PRO B N 1
ATOM 2915 C CA . PRO B 2 186 ? -48.081 42.450 -49.102 1.00 38.88 186 PRO B CA 1
ATOM 2916 C C . PRO B 2 186 ? -48.994 41.266 -49.348 1.00 40.93 186 PRO B C 1
ATOM 2917 O O . PRO B 2 186 ? -49.105 40.786 -50.465 1.00 50.07 186 PRO B O 1
ATOM 2921 N N . THR B 2 187 ? -49.714 40.861 -48.316 1.00 38.67 187 THR B N 1
ATOM 2922 C CA . THR B 2 187 ? -50.707 39.825 -48.499 1.00 44.96 187 THR B CA 1
ATOM 2923 C C . THR B 2 187 ? -51.988 40.260 -47.828 1.00 38.80 187 THR B C 1
ATOM 2924 O O . THR B 2 187 ? -51.974 41.011 -46.844 1.00 43.00 187 THR B O 1
ATOM 2928 N N . LYS B 2 188 ? -53.092 39.814 -48.398 1.00 41.77 188 LYS B N 1
ATOM 2929 C CA . LYS B 2 188 ? -54.378 40.114 -47.822 1.00 47.01 188 LYS B CA 1
ATOM 2930 C C . LYS B 2 188 ? -54.661 39.147 -46.690 1.00 55.07 188 LYS B C 1
ATOM 2931 O O . LYS B 2 188 ? -54.470 37.929 -46.825 1.00 65.91 188 LYS B O 1
ATOM 2937 N N . GLN B 2 189 ? -55.088 39.695 -45.570 1.00 51.59 189 GLN B N 1
ATOM 2938 C CA . GLN B 2 189 ? -55.605 38.925 -44.455 1.00 57.11 189 GLN B CA 1
ATOM 2939 C C . GLN B 2 189 ? -56.853 39.656 -44.015 1.00 61.56 189 GLN B C 1
ATOM 2940 O O . GLN B 2 189 ? -56.789 40.841 -43.659 1.00 62.15 189 GLN B O 1
ATOM 2946 N N . GLY B 2 190 ? -57.984 38.970 -44.103 1.00 67.52 190 GLY B N 1
ATOM 2947 C CA . GLY B 2 190 ? -59.270 39.569 -43.828 1.00 71.37 190 GLY B CA 1
ATOM 2948 C C . GLY B 2 190 ? -59.697 40.527 -44.914 1.00 68.90 190 GLY B C 1
ATOM 2949 O O . GLY B 2 190 ? -59.890 40.136 -46.069 1.00 71.11 190 GLY B O 1
ATOM 2950 N N . ASN B 2 191 ? -59.856 41.789 -44.534 1.00 64.21 191 ASN B N 1
ATOM 2951 C CA . ASN B 2 191 ? -60.320 42.835 -45.419 1.00 62.39 191 ASN B CA 1
ATOM 2952 C C . ASN B 2 191 ? -59.223 43.778 -45.858 1.00 58.92 191 ASN B C 1
ATOM 2953 O O . ASN B 2 191 ? -59.504 44.694 -46.617 1.00 60.14 191 ASN B O 1
ATOM 2958 N N . LYS B 2 192 ? -57.995 43.608 -45.376 1.00 60.92 192 LYS B N 1
ATOM 2959 C CA . LYS B 2 192 ? -56.930 44.553 -45.685 1.00 59.94 192 LYS B CA 1
ATOM 2960 C C . LYS B 2 192 ? -55.624 43.796 -45.862 1.00 50.90 192 LYS B C 1
ATOM 2961 O O . LYS B 2 192 ? -55.575 42.554 -45.788 1.00 50.51 192 LYS B O 1
ATOM 2967 N N . TYR B 2 193 ? -54.552 44.557 -46.073 1.00 41.43 193 TYR B N 1
ATOM 2968 C CA . TYR B 2 193 ? -53.259 43.998 -46.424 1.00 40.07 193 TYR B CA 1
ATOM 2969 C C . TYR B 2 193 ? -52.278 44.191 -45.264 1.00 35.78 193 TYR B C 1
ATOM 2970 O O . TYR B 2 193 ? -52.412 45.123 -44.469 1.00 38.99 193 TYR B O 1
ATOM 2979 N N . ILE B 2 194 ? -51.293 43.283 -45.177 1.00 36.39 194 ILE B N 1
ATOM 2980 C CA . ILE B 2 194 ? -50.210 43.365 -44.197 1.00 35.80 194 ILE B CA 1
ATOM 2981 C C . ILE B 2 194 ? -48.907 43.132 -44.940 1.00 31.32 194 ILE B C 1
ATOM 2982 O O . ILE B 2 194 ? -48.889 42.542 -46.029 1.00 35.33 194 ILE B O 1
ATOM 2987 N N . ALA B 2 195 ? -47.808 43.646 -44.360 1.00 34.24 195 ALA B N 1
ATOM 2988 C CA . ALA B 2 195 ? -46.475 43.476 -44.947 1.00 31.16 195 ALA B CA 1
ATOM 2989 C C . ALA B 2 195 ? -45.467 43.609 -43.817 1.00 30.56 195 ALA B C 1
ATOM 2990 O O . ALA B 2 195 ? -45.817 44.069 -42.736 1.00 32.15 195 ALA B O 1
ATOM 2992 N N . SER B 2 196 ? -44.241 43.127 -44.040 1.00 31.58 196 SER B N 1
ATOM 2993 C CA . SER B 2 196 ? -43.200 43.260 -43.017 1.00 31.96 196 SER B CA 1
ATOM 2994 C C . SER B 2 196 ? -41.871 43.514 -43.697 1.00 33.80 196 SER B C 1
ATOM 2995 O O . SER B 2 196 ? -41.671 43.150 -44.853 1.00 32.94 196 SER B O 1
ATOM 2998 N N . SER B 2 197 ? -40.952 44.153 -42.961 1.00 30.24 197 SER B N 1
ATOM 2999 C CA . SER B 2 197 ? -39.623 44.462 -43.474 1.00 32.20 197 SER B CA 1
ATOM 3000 C C . SER B 2 197 ? -38.627 44.243 -42.337 1.00 35.09 197 SER B C 1
ATOM 3001 O O . SER B 2 197 ? -38.959 44.435 -41.161 1.00 34.85 197 SER B O 1
ATOM 3004 N N . PHE B 2 198 ? -37.445 43.760 -42.686 1.00 36.78 198 PHE B N 1
ATOM 3005 C CA . PHE B 2 198 ? -36.431 43.412 -41.714 1.00 38.40 198 PHE B CA 1
ATOM 3006 C C . PHE B 2 198 ? -35.134 44.109 -42.092 1.00 39.49 198 PHE B C 1
ATOM 3007 O O . PHE B 2 198 ? -34.781 44.180 -43.274 1.00 41.05 198 PHE B O 1
ATOM 3015 N N . LEU B 2 199 ? -34.422 44.603 -41.083 1.00 39.82 199 LEU B N 1
ATOM 3016 C CA . LEU B 2 199 ? -33.070 45.133 -41.237 1.00 39.96 199 LEU B CA 1
ATOM 3017 C C . LEU B 2 199 ? -32.113 44.220 -40.475 1.00 41.99 199 LEU B C 1
ATOM 3018 O O . LEU B 2 199 ? -32.110 44.222 -39.230 1.00 45.48 199 LEU B O 1
ATOM 3023 N N . ARG B 2 200 ? -31.291 43.461 -41.228 1.00 41.66 200 ARG B N 1
ATOM 3024 C CA . ARG B 2 200 ? -30.230 42.598 -40.692 1.00 46.09 200 ARG B CA 1
ATOM 3025 C C . ARG B 2 200 ? -29.019 43.438 -40.290 1.00 53.17 200 ARG B C 1
ATOM 3026 O O . ARG B 2 200 ? -28.427 44.124 -41.139 1.00 55.64 200 ARG B O 1
ATOM 3034 N N . LEU B 2 201 ? -28.638 43.369 -39.012 1.00 56.26 201 LEU B N 1
ATOM 3035 C CA . LEU B 2 201 ? -27.442 44.037 -38.506 1.00 60.77 201 LEU B CA 1
ATOM 3036 C C . LEU B 2 201 ? -26.603 43.075 -37.685 1.00 65.41 201 LEU B C 1
ATOM 3037 O O . LEU B 2 201 ? -27.087 42.045 -37.202 1.00 62.75 201 LEU B O 1
ATOM 3042 N N . THR B 2 202 ? -25.331 43.432 -37.538 1.00 71.94 202 THR B N 1
ATOM 3043 C CA . THR B 2 202 ? -24.521 42.871 -36.472 1.00 75.80 202 THR B CA 1
ATOM 3044 C C . THR B 2 202 ? -24.845 43.594 -35.168 1.00 72.94 202 THR B C 1
ATOM 3045 O O . THR B 2 202 ? -25.360 44.720 -35.162 1.00 71.34 202 THR B O 1
ATOM 3049 N N . ALA B 2 203 ? -24.557 42.915 -34.054 1.00 71.73 203 ALA B N 1
ATOM 3050 C CA . ALA B 2 203 ? -24.726 43.531 -32.744 1.00 72.27 203 ALA B CA 1
ATOM 3051 C C . ALA B 2 203 ? -24.071 44.909 -32.698 1.00 77.26 203 ALA B C 1
ATOM 3052 O O . ALA B 2 203 ? -24.631 45.847 -32.121 1.00 76.37 203 ALA B O 1
ATOM 3054 N N . GLU B 2 204 ? -22.905 45.061 -33.345 1.00 83.04 204 GLU B N 1
ATOM 3055 C CA . GLU B 2 204 ? -22.168 46.326 -33.280 1.00 91.58 204 GLU B CA 1
ATOM 3056 C C . GLU B 2 204 ? -22.841 47.414 -34.103 1.00 86.79 204 GLU B C 1
ATOM 3057 O O . GLU B 2 204 ? -22.861 48.582 -33.697 1.00 86.13 204 GLU B O 1
ATOM 3063 N N . GLN B 2 205 ? -23.348 47.064 -35.282 1.00 83.47 205 GLN B N 1
ATOM 3064 C CA . GLN B 2 205 ? -24.035 48.060 -36.096 1.00 84.60 205 GLN B CA 1
ATOM 3065 C C . GLN B 2 205 ? -25.242 48.626 -35.359 1.00 84.11 205 GLN B C 1
ATOM 3066 O O . GLN B 2 205 ? -25.538 49.822 -35.464 1.00 87.31 205 GLN B O 1
ATOM 3072 N N . TRP B 2 206 ? -25.942 47.786 -34.589 1.00 79.19 206 TRP B N 1
ATOM 3073 C CA . TRP B 2 206 ? -27.104 48.265 -33.840 1.00 71.54 206 TRP B CA 1
ATOM 3074 C C . TRP B 2 206 ? -26.678 49.181 -32.693 1.00 73.69 206 TRP B C 1
ATOM 3075 O O . TRP B 2 206 ? -27.218 50.288 -32.533 1.00 69.07 206 TRP B O 1
ATOM 3086 N N . ARG B 2 207 ? -25.680 48.746 -31.911 1.00 77.12 207 ARG B N 1
ATOM 3087 C CA . ARG B 2 207 ? -25.144 49.554 -30.814 1.00 89.04 207 ARG B CA 1
ATOM 3088 C C . ARG B 2 207 ? -24.481 50.835 -31.310 1.00 93.73 207 ARG B C 1
ATOM 3089 O O . ARG B 2 207 ? -24.431 51.828 -30.575 1.00 94.20 207 ARG B O 1
ATOM 3097 N N . SER B 2 208 ? -23.956 50.829 -32.538 1.00 97.96 208 SER B N 1
ATOM 3098 C CA . SER B 2 208 ? -23.205 51.959 -33.077 1.00 105.83 208 SER B CA 1
ATOM 3099 C C . SER B 2 208 ? -24.050 53.225 -33.192 1.00 105.53 208 SER B C 1
ATOM 3100 O O . SER B 2 208 ? -23.769 54.227 -32.525 1.00 110.01 208 SER B O 1
ATOM 3103 N N . ARG B 2 209 ? -25.072 53.198 -34.041 1.00 98.33 209 ARG B N 1
ATOM 3104 C CA . ARG B 2 209 ? -25.866 54.395 -34.266 1.00 100.48 209 ARG B CA 1
ATOM 3105 C C . ARG B 2 209 ? -26.862 54.598 -33.135 1.00 95.68 209 ARG B C 1
ATOM 3106 O O . ARG B 2 209 ? -27.079 53.719 -32.297 1.00 92.08 209 ARG B O 1
ATOM 3114 N N . ASN B 2 210 ? -27.461 55.786 -33.098 1.00 95.96 210 ASN B N 1
ATOM 3115 C CA . ASN B 2 210 ? -28.460 56.075 -32.080 1.00 95.07 210 ASN B CA 1
ATOM 3116 C C . ASN B 2 210 ? -29.859 56.222 -32.664 1.00 91.50 210 ASN B C 1
ATOM 3117 O O . ASN B 2 210 ? -30.761 56.702 -31.969 1.00 95.45 210 ASN B O 1
ATOM 3122 N N . SER B 2 211 ? -30.070 55.804 -33.913 1.00 81.65 211 SER B N 1
ATOM 3123 C CA . SER B 2 211 ? -31.425 55.772 -34.448 1.00 73.14 211 SER B CA 1
ATOM 3124 C C . SER B 2 211 ? -31.521 54.959 -35.732 1.00 61.55 211 SER B C 1
ATOM 3125 O O . SER B 2 211 ? -30.706 55.151 -36.639 1.00 65.56 211 SER B O 1
ATOM 3128 N N . PHE B 2 212 ? -32.517 54.070 -35.833 1.00 53.59 212 PHE B N 1
ATOM 3129 C CA . PHE B 2 212 ? -32.968 53.546 -37.120 1.00 50.22 212 PHE B CA 1
ATOM 3130 C C . PHE B 2 212 ? -34.446 53.857 -37.297 1.00 50.15 212 PHE B C 1
ATOM 3131 O O . PHE B 2 212 ? -35.185 53.924 -36.313 1.00 54.16 212 PHE B O 1
ATOM 3139 N N . THR B 2 213 ? -34.886 54.003 -38.554 1.00 47.20 213 THR B N 1
ATOM 3140 C CA . THR B 2 213 ? -36.272 54.343 -38.880 1.00 45.47 213 THR B CA 1
ATOM 3141 C C . THR B 2 213 ? -36.792 53.413 -39.965 1.00 48.02 213 THR B C 1
ATOM 3142 O O . THR B 2 213 ? -36.119 53.196 -40.977 1.00 48.22 213 THR B O 1
ATOM 3146 N N . CYS B 2 214 ? -37.954 52.815 -39.715 1.00 41.23 214 CYS B N 1
ATOM 3147 C CA . CYS B 2 214 ? -38.759 52.198 -40.757 1.00 37.04 214 CYS B CA 1
ATOM 3148 C C . CYS B 2 214 ? -39.707 53.262 -41.315 1.00 42.64 214 CYS B C 1
ATOM 3149 O O . CYS B 2 214 ? -40.524 53.825 -40.579 1.00 42.56 214 CYS B O 1
ATOM 3152 N N . GLN B 2 215 ? -39.594 53.542 -42.606 1.00 39.74 215 GLN B N 1
ATOM 3153 C CA . GLN B 2 215 ? -40.452 54.517 -43.265 1.00 40.55 215 GLN B CA 1
ATOM 3154 C C . GLN B 2 215 ? -41.282 53.813 -44.338 1.00 42.70 215 GLN B C 1
ATOM 3155 O O . GLN B 2 215 ? -40.723 53.129 -45.211 1.00 44.55 215 GLN B O 1
ATOM 3161 N N . VAL B 2 216 ? -42.604 53.998 -44.299 1.00 37.05 216 VAL B N 1
ATOM 3162 C CA . VAL B 2 216 ? -43.492 53.396 -45.287 1.00 37.18 216 VAL B CA 1
ATOM 3163 C C . VAL B 2 216 ? -44.299 54.475 -45.993 1.00 39.57 216 VAL B C 1
ATOM 3164 O O . VAL B 2 216 ? -44.876 55.357 -45.340 1.00 41.30 216 VAL B O 1
ATOM 3168 N N . THR B 2 217 ? -44.319 54.414 -47.326 1.00 36.77 217 THR B N 1
ATOM 3169 C CA . THR B 2 217 ? -45.124 55.294 -48.163 1.00 37.03 217 THR B CA 1
ATOM 3170 C C . THR B 2 217 ? -46.201 54.496 -48.869 1.00 41.46 217 THR B C 1
ATOM 3171 O O . THR B 2 217 ? -45.908 53.453 -49.483 1.00 41.30 217 THR B O 1
ATOM 3175 N N . HIS B 2 218 ? -47.426 55.019 -48.814 1.00 36.91 218 HIS B N 1
ATOM 3176 C CA . HIS B 2 218 ? -48.632 54.330 -49.261 1.00 39.92 218 HIS B CA 1
ATOM 3177 C C . HIS B 2 218 ? -49.558 55.391 -49.821 1.00 41.69 218 HIS B C 1
ATOM 3178 O O . HIS B 2 218 ? -49.978 56.304 -49.092 1.00 40.96 218 HIS B O 1
ATOM 3185 N N . GLU B 2 219 ? -49.875 55.268 -51.101 1.00 40.51 219 GLU B N 1
ATOM 3186 C CA . GLU B 2 219 ? -50.733 56.257 -51.771 1.00 44.54 219 GLU B CA 1
ATOM 3187 C C . GLU B 2 219 ? -50.223 57.687 -51.565 1.00 47.53 219 GLU B C 1
ATOM 3188 O O . GLU B 2 219 ? -51.000 58.627 -51.391 1.00 45.78 219 GLU B O 1
ATOM 3194 N N . GLY B 2 220 ? -48.906 57.870 -51.576 1.00 47.67 220 GLY B N 1
ATOM 3195 C CA . GLY B 2 220 ? -48.371 59.211 -51.383 1.00 46.47 220 GLY B CA 1
ATOM 3196 C C . GLY B 2 220 ? -48.318 59.696 -49.947 1.00 46.81 220 GLY B C 1
ATOM 3197 O O . GLY B 2 220 ? -47.931 60.856 -49.705 1.00 49.80 220 GLY B O 1
ATOM 3198 N N . ASN B 2 221 ? -48.796 58.916 -48.997 1.00 44.51 221 ASN B N 1
ATOM 3199 C CA . ASN B 2 221 ? -48.744 59.296 -47.589 1.00 46.48 221 ASN B CA 1
ATOM 3200 C C . ASN B 2 221 ? -47.614 58.546 -46.932 1.00 46.40 221 ASN B C 1
ATOM 3201 O O . ASN B 2 221 ? -47.435 57.364 -47.202 1.00 43.40 221 ASN B O 1
ATOM 3206 N N . THR B 2 222 ? -46.853 59.198 -46.070 1.00 48.48 222 THR B N 1
ATOM 3207 C CA . THR B 2 222 ? -45.722 58.502 -45.452 1.00 49.42 222 THR B CA 1
ATOM 3208 C C . THR B 2 222 ? -45.892 58.412 -43.938 1.00 47.11 222 THR B C 1
ATOM 3209 O O . THR B 2 222 ? -46.179 59.419 -43.286 1.00 51.11 222 THR B O 1
ATOM 3213 N N . VAL B 2 223 ? -45.665 57.218 -43.382 1.00 46.78 223 VAL B N 1
ATOM 3214 C CA . VAL B 2 223 ? -45.669 56.967 -41.944 1.00 47.13 223 VAL B CA 1
ATOM 3215 C C . VAL B 2 223 ? -44.293 56.428 -41.575 1.00 48.49 223 VAL B C 1
ATOM 3216 O O . VAL B 2 223 ? -43.724 55.613 -42.317 1.00 47.33 223 VAL B O 1
ATOM 3220 N N . GLU B 2 224 ? -43.755 56.843 -40.421 1.00 48.09 224 GLU B N 1
ATOM 3221 C CA . GLU B 2 224 ? -42.493 56.248 -39.990 1.00 49.61 224 GLU B CA 1
ATOM 3222 C C . GLU B 2 224 ? -42.428 56.056 -38.480 1.00 47.27 224 GLU B C 1
ATOM 3223 O O . GLU B 2 224 ? -43.069 56.774 -37.698 1.00 51.47 224 GLU B O 1
ATOM 3229 N N . LYS B 2 225 ? -41.585 55.104 -38.077 1.00 45.38 225 LYS B N 1
ATOM 3230 C CA . LYS B 2 225 ? -41.265 54.896 -36.678 1.00 45.27 225 LYS B CA 1
ATOM 3231 C C . LYS B 2 225 ? -39.789 54.574 -36.547 1.00 52.00 225 LYS B C 1
ATOM 3232 O O . LYS B 2 225 ? -39.191 53.953 -37.439 1.00 46.95 225 LYS B O 1
ATOM 3238 N N . SER B 2 226 ? -39.230 54.926 -35.390 1.00 50.54 226 SER B N 1
ATOM 3239 C CA . SER B 2 226 ? -37.806 54.741 -35.125 1.00 46.17 226 SER B CA 1
ATOM 3240 C C . SER B 2 226 ? -37.500 53.830 -33.933 1.00 50.85 226 SER B C 1
ATOM 3241 O O . SER B 2 226 ? -38.328 53.601 -33.045 1.00 51.49 226 SER B O 1
ATOM 3244 N N . LEU B 2 227 ? -36.268 53.322 -33.935 1.00 53.23 227 LEU B N 1
ATOM 3245 C CA . LEU B 2 227 ? -35.743 52.376 -32.948 1.00 52.78 227 LEU B CA 1
ATOM 3246 C C . LEU B 2 227 ? -34.396 52.914 -32.514 1.00 61.88 227 LEU B C 1
ATOM 3247 O O . LEU B 2 227 ? -33.647 53.446 -33.339 1.00 60.90 227 LEU B O 1
ATOM 3252 N N . SER B 2 228 ? -34.106 52.801 -31.214 1.00 65.92 228 SER B N 1
ATOM 3253 C CA . SER B 2 228 ? -32.907 53.402 -30.624 1.00 68.27 228 SER B CA 1
ATOM 3254 C C . SER B 2 228 ? -32.486 52.530 -29.450 1.00 68.47 228 SER B C 1
ATOM 3255 O O . SER B 2 228 ? -33.348 52.174 -28.627 1.00 65.88 228 SER B O 1
ATOM 3258 N N . PRO B 2 229 ? -31.204 52.131 -29.367 1.00 71.17 229 PRO B N 1
ATOM 3259 C CA . PRO B 2 229 ? -30.645 51.438 -28.186 1.00 78.32 229 PRO B CA 1
ATOM 3260 C C . PRO B 2 229 ? -30.778 52.220 -26.869 1.00 79.06 229 PRO B C 1
ATOM 3261 O O . PRO B 2 229 ? -31.482 51.751 -25.973 1.00 77.63 229 PRO B O 1
ATOM 3265 N N . GLU C 1 20 ? -47.425 21.622 -2.051 1.00 56.88 20 GLU C N 1
ATOM 3266 C CA . GLU C 1 20 ? -46.104 21.004 -2.082 1.00 51.47 20 GLU C CA 1
ATOM 3267 C C . GLU C 1 20 ? -45.009 21.989 -2.499 1.00 47.01 20 GLU C C 1
ATOM 3268 O O . GLU C 1 20 ? -45.159 22.708 -3.475 1.00 50.32 20 GLU C O 1
ATOM 3274 N N . VAL C 1 21 ? -43.916 21.981 -1.750 1.00 48.79 21 VAL C N 1
ATOM 3275 C CA . VAL C 1 21 ? -42.683 22.606 -2.207 1.00 39.20 21 VAL C CA 1
ATOM 3276 C C . VAL C 1 21 ? -42.331 22.061 -3.595 1.00 43.57 21 VAL C C 1
ATOM 3277 O O . VAL C 1 21 ? -42.324 20.840 -3.806 1.00 42.46 21 VAL C O 1
ATOM 3281 N N . GLN C 1 22 ? -42.143 22.961 -4.587 1.00 43.09 22 GLN C N 1
ATOM 3282 C CA . GLN C 1 22 ? -41.591 22.580 -5.887 1.00 38.73 22 GLN C CA 1
ATOM 3283 C C . GLN C 1 22 ? -40.446 23.482 -6.294 1.00 40.17 22 GLN C C 1
ATOM 3284 O O . GLN C 1 22 ? -40.499 24.714 -6.113 1.00 37.12 22 GLN C O 1
ATOM 3290 N N . LEU C 1 23 ? -39.424 22.884 -6.885 1.00 35.07 23 LEU C N 1
ATOM 3291 C CA . LEU C 1 23 ? -38.244 23.618 -7.368 1.00 31.15 23 LEU C CA 1
ATOM 3292 C C . LEU C 1 23 ? -38.023 23.100 -8.787 1.00 36.34 23 LEU C C 1
ATOM 3293 O O . LEU C 1 23 ? -37.903 21.875 -8.983 1.00 35.61 23 LEU C O 1
ATOM 3298 N N . VAL C 1 24 ? -38.082 23.998 -9.778 1.00 35.05 24 VAL C N 1
ATOM 3299 C CA . VAL C 1 24 ? -38.021 23.614 -11.184 1.00 36.07 24 VAL C CA 1
ATOM 3300 C C . VAL C 1 24 ? -36.877 24.338 -11.870 1.00 39.21 24 VAL C C 1
ATOM 3301 O O . VAL C 1 24 ? -36.936 25.573 -12.057 1.00 34.84 24 VAL C O 1
ATOM 3305 N N A GLU C 1 25 ? -35.913 23.575 -12.347 0.46 36.85 25 GLU C N 1
ATOM 3306 N N B GLU C 1 25 ? -35.822 23.596 -12.228 0.54 36.41 25 GLU C N 1
ATOM 3307 C CA A GLU C 1 25 ? -34.748 24.105 -13.019 0.46 34.75 25 GLU C CA 1
ATOM 3308 C CA B GLU C 1 25 ? -34.685 24.134 -12.972 0.54 34.60 25 GLU C CA 1
ATOM 3309 C C A GLU C 1 25 ? -34.949 24.193 -14.524 0.46 37.95 25 GLU C C 1
ATOM 3310 C C B GLU C 1 25 ? -34.983 24.242 -14.469 0.54 38.13 25 GLU C C 1
ATOM 3311 O O A GLU C 1 25 ? -35.679 23.400 -15.137 0.46 37.53 25 GLU C O 1
ATOM 3312 O O B GLU C 1 25 ? -35.808 23.500 -15.028 0.54 38.51 25 GLU C O 1
ATOM 3323 N N . SER C 1 26 ? -34.282 25.181 -15.120 1.00 37.81 26 SER C N 1
ATOM 3324 C CA . SER C 1 26 ? -34.259 25.308 -16.571 1.00 36.68 26 SER C CA 1
ATOM 3325 C C . SER C 1 26 ? -32.943 25.958 -16.987 1.00 43.43 26 SER C C 1
ATOM 3326 O O . SER C 1 26 ? -32.172 26.447 -16.153 1.00 42.75 26 SER C O 1
ATOM 3329 N N . GLY C 1 27 ? -32.690 25.957 -18.291 1.00 43.39 27 GLY C N 1
ATOM 3330 C CA . GLY C 1 27 ? -31.603 26.700 -18.875 1.00 48.87 27 GLY C CA 1
ATOM 3331 C C . GLY C 1 27 ? -30.309 25.957 -19.090 1.00 51.92 27 GLY C C 1
ATOM 3332 O O . GLY C 1 27 ? -29.275 26.609 -19.308 1.00 58.00 27 GLY C O 1
ATOM 3333 N N . GLY C 1 28 ? -30.313 24.640 -19.004 1.00 51.08 28 GLY C N 1
ATOM 3334 C CA . GLY C 1 28 ? -29.118 23.863 -19.235 1.00 53.26 28 GLY C CA 1
ATOM 3335 C C . GLY C 1 28 ? -29.018 23.499 -20.700 1.00 57.32 28 GLY C C 1
ATOM 3336 O O . GLY C 1 28 ? -29.381 24.309 -21.558 1.00 64.43 28 GLY C O 1
ATOM 3337 N N . GLY C 1 29 ? -28.544 22.305 -21.015 1.00 50.58 29 GLY C N 1
ATOM 3338 C CA . GLY C 1 29 ? -28.320 21.979 -22.405 1.00 45.76 29 GLY C CA 1
ATOM 3339 C C . GLY C 1 29 ? -26.843 21.939 -22.706 1.00 45.97 29 GLY C C 1
ATOM 3340 O O . GLY C 1 29 ? -26.007 21.802 -21.807 1.00 48.53 29 GLY C O 1
ATOM 3341 N N . LEU C 1 30 ? -26.513 22.177 -23.955 1.00 41.86 30 LEU C N 1
ATOM 3342 C CA . LEU C 1 30 ? -25.165 22.055 -24.479 1.00 43.49 30 LEU C CA 1
ATOM 3343 C C . LEU C 1 30 ? -24.527 23.434 -24.586 1.00 46.69 30 LEU C C 1
ATOM 3344 O O . LEU C 1 30 ? -25.166 24.364 -25.078 1.00 51.82 30 LEU C O 1
ATOM 3349 N N . VAL C 1 31 ? -23.245 23.542 -24.227 1.00 44.53 31 VAL C N 1
ATOM 3350 C CA . VAL C 1 31 ? -22.501 24.797 -24.361 1.00 48.01 31 VAL C CA 1
ATOM 3351 C C . VAL C 1 31 ? -21.055 24.496 -24.784 1.00 49.51 31 VAL C C 1
ATOM 3352 O O . VAL C 1 31 ? -20.492 23.456 -24.427 1.00 55.44 31 VAL C O 1
ATOM 3356 N N . GLN C 1 32 ? -20.450 25.392 -25.607 1.00 52.06 32 GLN C N 1
ATOM 3357 C CA . GLN C 1 32 ? -19.058 25.172 -26.011 1.00 52.25 32 GLN C CA 1
ATOM 3358 C C . GLN C 1 32 ? -18.044 25.567 -24.925 1.00 53.47 32 GLN C C 1
ATOM 3359 O O . GLN C 1 32 ? -18.264 26.523 -24.167 1.00 49.96 32 GLN C O 1
ATOM 3365 N N . PRO C 1 33 ? -16.881 24.903 -24.886 1.00 57.02 33 PRO C N 1
ATOM 3366 C CA . PRO C 1 33 ? -15.844 25.268 -23.900 1.00 59.10 33 PRO C CA 1
ATOM 3367 C C . PRO C 1 33 ? -15.481 26.743 -23.906 1.00 57.75 33 PRO C C 1
ATOM 3368 O O . PRO C 1 33 ? -15.317 27.355 -24.962 1.00 52.69 33 PRO C O 1
ATOM 3372 N N . GLY C 1 34 ? -15.308 27.293 -22.700 1.00 51.21 34 GLY C N 1
ATOM 3373 C CA . GLY C 1 34 ? -14.981 28.703 -22.525 1.00 53.40 34 GLY C CA 1
ATOM 3374 C C . GLY C 1 34 ? -16.163 29.643 -22.606 1.00 54.14 34 GLY C C 1
ATOM 3375 O O . GLY C 1 34 ? -16.019 30.824 -22.223 1.00 51.16 34 GLY C O 1
ATOM 3376 N N . ARG C 1 35 ? -17.328 29.172 -23.081 1.00 50.80 35 ARG C N 1
ATOM 3377 C CA . ARG C 1 35 ? -18.505 30.022 -23.108 1.00 52.03 35 ARG C CA 1
ATOM 3378 C C . ARG C 1 35 ? -19.236 29.963 -21.766 1.00 53.69 35 ARG C C 1
ATOM 3379 O O . ARG C 1 35 ? -18.768 29.344 -20.800 1.00 51.94 35 ARG C O 1
ATOM 3387 N N . SER C 1 36 ? -20.427 30.567 -21.718 1.00 53.22 36 SER C N 1
ATOM 3388 C CA . SER C 1 36 ? -21.155 30.776 -20.478 1.00 51.25 36 SER C CA 1
ATOM 3389 C C . SER C 1 36 ? -22.581 30.263 -20.593 1.00 47.94 36 SER C C 1
ATOM 3390 O O . SER C 1 36 ? -23.103 30.043 -21.692 1.00 49.90 36 SER C O 1
ATOM 3393 N N . LEU C 1 37 ? -23.208 30.073 -19.425 1.00 44.43 37 LEU C N 1
ATOM 3394 C CA . LEU C 1 37 ? -24.561 29.542 -19.309 1.00 42.77 37 LEU C CA 1
ATOM 3395 C C . LEU C 1 37 ? -25.179 30.051 -18.007 1.00 44.99 37 LEU C C 1
ATOM 3396 O O . LEU C 1 37 ? -24.493 30.112 -16.990 1.00 51.09 37 LEU C O 1
ATOM 3401 N N . LYS C 1 38 ? -26.474 30.374 -18.020 1.00 39.70 38 LYS C N 1
ATOM 3402 C CA . LYS C 1 38 ? -27.190 30.779 -16.810 1.00 40.94 38 LYS C CA 1
ATOM 3403 C C . LYS C 1 38 ? -28.295 29.784 -16.519 1.00 40.04 38 LYS C C 1
ATOM 3404 O O . LYS C 1 38 ? -29.148 29.535 -17.385 1.00 43.64 38 LYS C O 1
ATOM 3410 N N . LEU C 1 39 ? -28.238 29.124 -15.342 1.00 32.35 39 LEU C N 1
ATOM 3411 C CA . LEU C 1 39 ? -29.329 28.242 -14.942 1.00 33.09 39 LEU C CA 1
ATOM 3412 C C . LEU C 1 39 ? -30.323 28.983 -14.055 1.00 34.18 39 LEU C C 1
ATOM 3413 O O . LEU C 1 39 ? -29.951 29.923 -13.338 1.00 37.12 39 LEU C O 1
ATOM 3418 N N . SER C 1 40 ? -31.595 28.541 -14.095 1.00 36.81 40 SER C N 1
ATOM 3419 C CA . SER C 1 40 ? -32.691 29.149 -13.336 1.00 36.34 40 SER C CA 1
ATOM 3420 C C . SER C 1 40 ? -33.371 28.087 -12.501 1.00 39.44 40 SER C C 1
ATOM 3421 O O . SER C 1 40 ? -33.493 26.938 -12.935 1.00 37.76 40 SER C O 1
ATOM 3424 N N . CYS C 1 41 ? -33.795 28.437 -11.295 1.00 33.81 41 CYS C N 1
ATOM 3425 C CA . CYS C 1 41 ? -34.555 27.525 -10.451 1.00 34.01 41 CYS C CA 1
ATOM 3426 C C . CYS C 1 41 ? -35.768 28.270 -9.928 1.00 36.34 41 CYS C C 1
ATOM 3427 O O . CYS C 1 41 ? -35.628 29.235 -9.161 1.00 38.47 41 CYS C O 1
ATOM 3430 N N . ALA C 1 42 ? -36.941 27.871 -10.366 1.00 37.14 42 ALA C N 1
ATOM 3431 C CA . ALA C 1 42 ? -38.197 28.554 -10.066 1.00 37.64 42 ALA C CA 1
ATOM 3432 C C . ALA C 1 42 ? -38.919 27.826 -8.946 1.00 41.48 42 ALA C C 1
ATOM 3433 O O . ALA C 1 42 ? -39.195 26.627 -9.062 1.00 40.59 42 ALA C O 1
ATOM 3435 N N . ALA C 1 43 ? -39.260 28.543 -7.890 1.00 35.81 43 ALA C N 1
ATOM 3436 C CA . ALA C 1 43 ? -39.780 27.937 -6.680 1.00 36.46 43 ALA C CA 1
ATOM 3437 C C . ALA C 1 43 ? -41.255 28.251 -6.495 1.00 39.40 43 ALA C C 1
ATOM 3438 O O . ALA C 1 43 ? -41.724 29.357 -6.826 1.00 43.90 43 ALA C O 1
ATOM 3440 N N . SER C 1 44 ? -41.967 27.300 -5.893 1.00 40.72 44 SER C N 1
ATOM 3441 C CA A SER C 1 44 ? -43.382 27.439 -5.583 0.59 42.89 44 SER C CA 1
ATOM 3442 C CA B SER C 1 44 ? -43.383 27.446 -5.579 0.41 42.72 44 SER C CA 1
ATOM 3443 C C . SER C 1 44 ? -43.711 26.631 -4.333 1.00 37.56 44 SER C C 1
ATOM 3444 O O . SER C 1 44 ? -42.952 25.757 -3.930 1.00 41.88 44 SER C O 1
ATOM 3449 N N . GLY C 1 45 ? -44.851 26.948 -3.700 1.00 41.29 45 GLY C N 1
ATOM 3450 C CA . GLY C 1 45 ? -45.403 26.181 -2.575 1.00 40.92 45 GLY C CA 1
ATOM 3451 C C . GLY C 1 45 ? -44.866 26.500 -1.189 1.00 45.28 45 GLY C C 1
ATOM 3452 O O . GLY C 1 45 ? -45.172 25.777 -0.231 1.00 46.77 45 GLY C O 1
ATOM 3453 N N . PHE C 1 46 ? -44.061 27.535 -1.047 1.00 41.78 46 PHE C N 1
ATOM 3454 C CA . PHE C 1 46 ? -43.575 27.985 0.251 1.00 42.44 46 PHE C CA 1
ATOM 3455 C C . PHE C 1 46 ? -43.254 29.458 0.085 1.00 39.42 46 PHE C C 1
ATOM 3456 O O . PHE C 1 46 ? -43.267 29.977 -1.028 1.00 41.08 46 PHE C O 1
ATOM 3464 N N . THR C 1 47 ? -42.881 30.128 1.169 1.00 39.93 47 THR C N 1
ATOM 3465 C CA .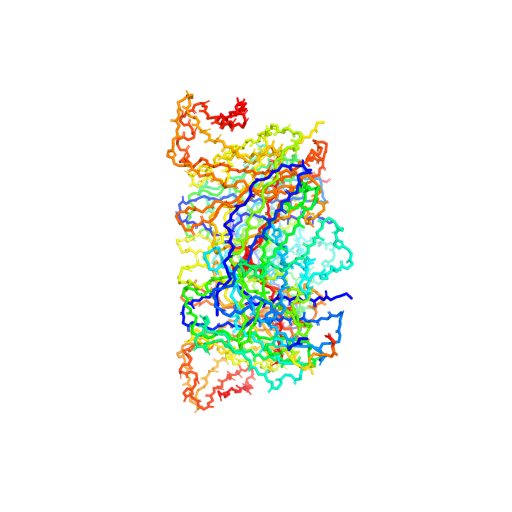 THR C 1 47 ? -42.478 31.528 1.034 1.00 39.14 47 THR C CA 1
ATOM 3466 C C . THR C 1 47 ? -41.005 31.572 0.629 1.00 35.89 47 THR C C 1
ATOM 3467 O O . THR C 1 47 ? -40.117 31.369 1.458 1.00 36.54 47 THR C O 1
ATOM 3471 N N . PHE C 1 48 ? -40.749 31.879 -0.648 1.00 35.79 48 PHE C N 1
ATOM 3472 C CA . PHE C 1 48 ? -39.379 31.800 -1.190 1.00 32.91 48 PHE C CA 1
ATOM 3473 C C . PHE C 1 48 ? -38.376 32.627 -0.376 1.00 34.15 48 PHE C C 1
ATOM 3474 O O . PHE C 1 48 ? -37.243 32.186 -0.128 1.00 31.38 48 PHE C O 1
ATOM 3482 N N . SER C 1 49 ? -38.746 33.893 -0.031 1.00 37.25 49 SER C N 1
ATOM 3483 C CA . SER C 1 49 ? -37.821 34.814 0.637 1.00 38.05 49 SER C CA 1
ATOM 3484 C C . SER C 1 49 ? -37.552 34.484 2.113 1.00 36.95 49 SER C C 1
ATOM 3485 O O . SER C 1 49 ? -36.789 35.233 2.775 1.00 34.34 49 SER C O 1
ATOM 3488 N N . ASN C 1 50 ? -38.132 33.389 2.633 1.00 33.44 50 ASN C N 1
ATOM 3489 C CA . ASN C 1 50 ? -37.860 32.913 3.990 1.00 34.40 50 ASN C CA 1
ATOM 3490 C C . ASN C 1 50 ? -36.721 31.901 4.072 1.00 33.60 50 ASN C C 1
ATOM 3491 O O . ASN C 1 50 ? -36.336 31.539 5.180 1.00 29.74 50 ASN C O 1
ATOM 3496 N N . TYR C 1 51 ? -36.148 31.464 2.949 1.00 29.48 51 TYR C N 1
ATOM 3497 C CA . TYR C 1 51 ? -35.150 30.401 2.940 1.00 26.26 51 TYR C CA 1
ATOM 3498 C C . TYR C 1 51 ? -34.018 30.671 1.988 1.00 25.92 51 TYR C C 1
ATOM 3499 O O . TYR C 1 51 ? -34.222 31.177 0.878 1.00 28.66 51 TYR C O 1
ATOM 3508 N N . GLY C 1 52 ? -32.828 30.264 2.416 1.00 26.58 52 GLY C N 1
ATOM 3509 C CA . GLY C 1 52 ? -31.690 30.220 1.524 1.00 22.49 52 GLY C CA 1
ATOM 3510 C C . GLY C 1 52 ? -31.886 29.192 0.409 1.00 23.42 52 GLY C C 1
ATOM 3511 O O . GLY C 1 52 ? -32.629 28.206 0.495 1.00 26.75 52 GLY C O 1
ATOM 3512 N N . MET C 1 53 ? -31.041 29.327 -0.585 1.00 25.60 53 MET C N 1
ATOM 3513 C CA . MET C 1 53 ? -31.085 28.472 -1.758 1.00 23.82 53 MET C CA 1
ATOM 3514 C C . MET C 1 53 ? -29.670 28.077 -2.120 1.00 27.03 53 MET C C 1
ATOM 3515 O O . MET C 1 53 ? -28.707 28.731 -1.748 1.00 23.03 53 MET C O 1
ATOM 3520 N N . ALA C 1 54 ? -29.531 26.963 -2.838 1.00 23.63 54 ALA C N 1
ATOM 3521 C CA . ALA C 1 54 ? -28.191 26.465 -3.141 1.00 23.39 54 ALA C CA 1
ATOM 3522 C C . ALA C 1 54 ? -28.185 25.769 -4.499 1.00 20.59 54 ALA C C 1
ATOM 3523 O O . ALA C 1 54 ? -29.234 25.368 -5.025 1.00 23.85 54 ALA C O 1
ATOM 3525 N N . TRP C 1 55 ? -26.949 25.655 -5.069 1.00 21.02 55 TRP C N 1
ATOM 3526 C CA . TRP C 1 55 ? -26.735 24.814 -6.258 1.00 25.13 55 TRP C CA 1
ATOM 3527 C C . TRP C 1 55 ? -25.721 23.745 -5.884 1.00 20.27 55 TRP C C 1
ATOM 3528 O O . TRP C 1 55 ? -24.662 24.040 -5.265 1.00 21.07 55 TRP C O 1
ATOM 3539 N N . VAL C 1 56 ? -26.015 22.491 -6.310 1.00 20.40 56 VAL C N 1
ATOM 3540 C CA . VAL C 1 56 ? -25.134 21.358 -6.059 1.00 22.61 56 VAL C CA 1
ATOM 3541 C C . VAL C 1 56 ? -25.040 20.590 -7.350 1.00 24.36 56 VAL C C 1
ATOM 3542 O O . VAL C 1 56 ? -26.072 20.418 -8.007 1.00 26.41 56 VAL C O 1
ATOM 3546 N N . ARG C 1 57 ? -23.843 20.142 -7.715 1.00 20.96 57 ARG C N 1
ATOM 3547 C CA . ARG C 1 57 ? -23.722 19.407 -8.968 1.00 23.85 57 ARG C CA 1
ATOM 3548 C C . ARG C 1 57 ? -23.280 17.974 -8.732 1.00 23.62 57 ARG C C 1
ATOM 3549 O O . ARG C 1 57 ? -22.795 17.611 -7.668 1.00 22.55 57 ARG C O 1
ATOM 3557 N N . GLN C 1 58 ? -23.530 17.114 -9.738 1.00 22.59 58 GLN C N 1
ATOM 3558 C CA . GLN C 1 58 ? -23.255 15.686 -9.580 1.00 22.13 58 GLN C CA 1
ATOM 3559 C C . GLN C 1 58 ? -22.623 15.147 -10.828 1.00 25.49 58 GLN C C 1
ATOM 3560 O O . GLN C 1 58 ? -23.137 15.380 -11.929 1.00 26.13 58 GLN C O 1
ATOM 3566 N N . THR C 1 59 ? -21.577 14.316 -10.644 1.00 30.60 59 THR C N 1
ATOM 3567 C CA . THR C 1 59 ? -21.037 13.426 -11.671 1.00 40.23 59 THR C CA 1
ATOM 3568 C C . THR C 1 59 ? -20.832 12.036 -11.090 1.00 38.93 59 THR C C 1
ATOM 3569 O O . THR C 1 59 ? -20.752 11.885 -9.871 1.00 40.68 59 THR C O 1
ATOM 3573 N N . PRO C 1 60 ? -20.760 10.985 -11.931 1.00 42.78 60 PRO C N 1
ATOM 3574 C CA . PRO C 1 60 ? -20.288 9.689 -11.397 1.00 48.67 60 PRO C CA 1
ATOM 3575 C C . PRO C 1 60 ? -18.883 9.795 -10.811 1.00 50.65 60 PRO C C 1
ATOM 3576 O O . PRO C 1 60 ? -18.585 9.201 -9.764 1.00 51.93 60 PRO C O 1
ATOM 3580 N N . THR C 1 61 ? -18.041 10.629 -11.409 1.00 53.56 61 THR C N 1
ATOM 3581 C CA . THR C 1 61 ? -16.664 10.733 -10.952 1.00 61.38 61 THR C CA 1
ATOM 3582 C C . THR C 1 61 ? -16.544 11.469 -9.615 1.00 58.50 61 THR C C 1
ATOM 3583 O O . THR C 1 61 ? -15.778 11.045 -8.744 1.00 61.32 61 THR C O 1
ATOM 3587 N N . LYS C 1 62 ? -17.280 12.551 -9.407 1.00 52.52 62 LYS C N 1
ATOM 3588 C CA . LYS C 1 62 ? -16.968 13.400 -8.263 1.00 52.83 62 LYS C CA 1
ATOM 3589 C C . LYS C 1 62 ? -18.067 13.459 -7.215 1.00 45.90 62 LYS C C 1
ATOM 3590 O O . LYS C 1 62 ? -17.952 14.258 -6.261 1.00 45.12 62 LYS C O 1
ATOM 3596 N N . GLY C 1 63 ? -19.143 12.674 -7.375 1.00 34.22 63 GLY C N 1
ATOM 3597 C CA . GLY C 1 63 ? -20.262 12.631 -6.435 1.00 29.15 63 GLY C CA 1
ATOM 3598 C C . GLY C 1 63 ? -21.027 13.951 -6.456 1.00 34.07 63 GLY C C 1
ATOM 3599 O O . GLY C 1 63 ? -21.107 14.617 -7.489 1.00 33.12 63 GLY C O 1
ATOM 3600 N N . LEU C 1 64 ? -21.663 14.269 -5.313 1.00 26.88 64 LEU C N 1
ATOM 3601 C CA . LEU C 1 64 ? -22.349 15.560 -5.110 1.00 21.15 64 LEU C CA 1
ATOM 3602 C C . LEU C 1 64 ? -21.338 16.594 -4.639 1.00 27.83 64 LEU C C 1
ATOM 3603 O O . LEU C 1 64 ? -20.592 16.336 -3.703 1.00 27.30 64 LEU C O 1
ATOM 3608 N N . GLU C 1 65 ? -21.346 17.788 -5.249 1.00 23.85 65 GLU C N 1
ATOM 3609 C CA . GLU C 1 65 ? -20.361 18.837 -4.935 1.00 25.37 65 GLU C CA 1
ATOM 3610 C C . GLU C 1 65 ? -21.172 20.101 -4.737 1.00 23.19 65 GLU C C 1
ATOM 3611 O O . GLU C 1 65 ? -21.849 20.537 -5.668 1.00 24.04 65 GLU C O 1
ATOM 3617 N N . TRP C 1 66 ? -21.125 20.674 -3.530 1.00 21.81 66 TRP C N 1
ATOM 3618 C CA . TRP C 1 66 ? -21.725 22.011 -3.324 1.00 19.93 66 TRP C CA 1
ATOM 3619 C C . TRP C 1 66 ? -21.028 23.097 -4.136 1.00 20.89 66 TRP C C 1
ATOM 3620 O O . TRP C 1 66 ? -19.807 23.259 -4.058 1.00 22.98 66 TRP C O 1
ATOM 3631 N N . ILE C 1 67 ? -21.811 23.870 -4.897 1.00 19.03 67 ILE C N 1
ATOM 3632 C CA . ILE C 1 67 ? -21.260 24.971 -5.708 1.00 21.12 67 ILE C CA 1
ATOM 3633 C C . ILE C 1 67 ? -21.417 26.327 -5.005 1.00 21.79 67 ILE C C 1
ATOM 3634 O O . ILE C 1 67 ? -20.449 27.097 -4.894 1.00 23.25 67 ILE C O 1
ATOM 3639 N N . ALA C 1 68 ? -22.634 26.586 -4.514 1.00 22.13 68 ALA C N 1
ATOM 3640 C CA . ALA C 1 68 ? -22.854 27.954 -3.966 1.00 24.21 68 ALA C CA 1
ATOM 3641 C C . ALA C 1 68 ? -24.144 27.948 -3.161 1.00 20.96 68 ALA C C 1
ATOM 3642 O O . ALA C 1 68 ? -25.086 27.223 -3.525 1.00 21.11 68 ALA C O 1
ATOM 3644 N N . SER C 1 69 ? -24.249 28.839 -2.138 1.00 21.68 69 SER C N 1
ATOM 3645 C CA . SER C 1 69 ? -25.502 29.100 -1.431 1.00 18.52 69 SER C CA 1
ATOM 3646 C C . SER C 1 69 ? -25.727 30.626 -1.383 1.00 19.56 69 SER C C 1
ATOM 3647 O O . SER C 1 69 ? -24.765 31.395 -1.408 1.00 22.84 69 SER C O 1
ATOM 3650 N N . ILE C 1 70 ? -27.003 30.992 -1.234 1.00 20.23 70 ILE C N 1
ATOM 3651 C CA . ILE C 1 70 ? -27.383 32.408 -1.048 1.00 20.32 70 ILE C CA 1
ATOM 3652 C C . ILE C 1 70 ? -28.406 32.509 0.066 1.00 26.16 70 ILE C C 1
ATOM 3653 O O . ILE C 1 70 ? -29.309 31.674 0.181 1.00 25.93 70 ILE C O 1
ATOM 3658 N N . SER C 1 71 ? -28.223 33.485 0.950 1.00 23.35 71 SER C N 1
ATOM 3659 C CA . SER C 1 71 ? -29.105 33.645 2.078 1.00 23.71 71 SER C CA 1
ATOM 3660 C C . SER C 1 71 ? -30.515 34.003 1.630 1.00 24.10 71 SER C C 1
ATOM 3661 O O . SER C 1 71 ? -30.750 34.492 0.506 1.00 26.34 71 SER C O 1
ATOM 3664 N N . ALA C 1 72 ? -31.457 33.844 2.557 1.00 26.39 72 ALA C N 1
ATOM 3665 C CA . ALA C 1 72 ? -32.883 34.135 2.276 1.00 28.03 72 ALA C CA 1
ATOM 3666 C C . ALA C 1 72 ? -33.103 35.539 1.675 1.00 29.72 72 ALA C C 1
ATOM 3667 O O . ALA C 1 72 ? -33.893 35.710 0.739 1.00 32.17 72 ALA C O 1
ATOM 3669 N N . GLY C 1 73 ? -32.387 36.510 2.183 1.00 27.14 73 GLY C N 1
ATOM 3670 C CA . GLY C 1 73 ? -32.542 37.921 1.761 1.00 29.13 73 GLY C CA 1
ATOM 3671 C C . GLY C 1 73 ? -31.813 38.302 0.483 1.00 31.62 73 GLY C C 1
ATOM 3672 O O . GLY C 1 73 ? -32.069 39.409 -0.073 1.00 33.50 73 GLY C O 1
ATOM 3673 N N . GLY C 1 74 ? -30.933 37.432 0.011 1.00 30.33 74 GLY C N 1
ATOM 3674 C CA . GLY C 1 74 ? -30.247 37.564 -1.242 1.00 32.95 74 GLY C CA 1
ATOM 3675 C C . GLY C 1 74 ? -28.982 38.373 -1.143 1.00 30.37 74 GLY C C 1
ATOM 3676 O O . GLY C 1 74 ? -28.297 38.563 -2.162 1.00 33.28 74 GLY C O 1
ATOM 3677 N N . ASP C 1 75 ? -28.628 38.807 0.053 1.00 29.48 75 ASP C N 1
ATOM 3678 C CA . ASP C 1 75 ? -27.553 39.762 0.211 1.00 29.12 75 ASP C CA 1
ATOM 3679 C C . ASP C 1 75 ? -26.229 39.097 0.657 1.00 29.67 75 ASP C C 1
ATOM 3680 O O . ASP C 1 75 ? -25.208 39.807 0.799 1.00 27.60 75 ASP C O 1
ATOM 3685 N N . LYS C 1 76 ? -26.221 37.799 0.941 1.00 25.98 76 LYS C N 1
ATOM 3686 C CA . LYS C 1 76 ? -25.000 37.102 1.355 1.00 25.49 76 LYS C CA 1
ATOM 3687 C C . LYS C 1 76 ? -24.818 35.832 0.548 1.00 24.54 76 LYS C C 1
ATOM 3688 O O . LYS C 1 76 ? -25.761 35.073 0.364 1.00 23.38 76 LYS C O 1
ATOM 3694 N N . THR C 1 77 ? -23.633 35.673 -0.036 1.00 21.78 77 THR C N 1
ATOM 3695 C CA . THR C 1 77 ? -23.400 34.503 -0.871 1.00 19.66 77 THR C CA 1
ATOM 3696 C C . THR C 1 77 ? -22.176 33.752 -0.351 1.00 21.60 77 THR C C 1
ATOM 3697 O O . THR C 1 77 ? -21.274 34.329 0.282 1.00 21.18 77 THR C O 1
ATOM 3701 N N . TYR C 1 78 ? -22.137 32.464 -0.697 1.00 21.27 78 TYR C N 1
ATOM 3702 C CA . TYR C 1 78 ? -21.105 31.572 -0.166 1.00 22.97 78 TYR C CA 1
ATOM 3703 C C . TYR C 1 78 ? -20.753 30.563 -1.261 1.00 19.60 78 TYR C C 1
ATOM 3704 O O . TYR C 1 78 ? -21.677 30.019 -1.892 1.00 21.25 78 TYR C O 1
ATOM 3713 N N . TYR C 1 79 ? -19.443 30.440 -1.548 1.00 20.57 79 TYR C N 1
ATOM 3714 C CA . TYR C 1 79 ? -19.010 29.588 -2.654 1.00 23.87 79 TYR C CA 1
ATOM 3715 C C . TYR C 1 79 ? -18.231 28.391 -2.122 1.00 21.73 79 TYR C C 1
ATOM 3716 O O . TYR C 1 79 ? -17.366 28.559 -1.278 1.00 23.99 79 TYR C O 1
ATOM 3725 N N . GLY C 1 80 ? -18.447 27.237 -2.810 1.00 22.99 80 GLY C N 1
ATOM 3726 C CA . GLY C 1 80 ? -17.648 26.034 -2.530 1.00 23.49 80 GLY C CA 1
ATOM 3727 C C . GLY C 1 80 ? -16.359 26.034 -3.323 1.00 27.84 80 GLY C C 1
ATOM 3728 O O . GLY C 1 80 ? -16.246 26.640 -4.396 1.00 29.23 80 GLY C O 1
ATOM 3729 N N . ASP C 1 81 ? -15.337 25.299 -2.815 1.00 25.25 81 ASP C N 1
ATOM 3730 C CA . ASP C 1 81 ? -14.055 25.325 -3.476 1.00 24.93 81 ASP C CA 1
ATOM 3731 C C . ASP C 1 81 ? -13.911 24.360 -4.708 1.00 25.20 81 ASP C C 1
ATOM 3732 O O . ASP C 1 81 ? -12.810 24.341 -5.297 1.00 31.96 81 ASP C O 1
ATOM 3737 N N . SER C 1 82 ? -14.935 23.690 -5.134 1.00 34.19 82 SER C N 1
ATOM 3738 C CA . SER C 1 82 ? -14.717 22.831 -6.286 1.00 34.73 82 SER C CA 1
ATOM 3739 C C . SER C 1 82 ? -14.703 23.613 -7.589 1.00 36.66 82 SER C C 1
ATOM 3740 O O . SER C 1 82 ? -14.226 23.096 -8.626 1.00 34.81 82 SER C O 1
ATOM 3743 N N . VAL C 1 83 ? -15.207 24.862 -7.557 1.00 33.76 83 VAL C N 1
ATOM 3744 C CA . VAL C 1 83 ? -15.168 25.738 -8.706 1.00 29.64 83 VAL C CA 1
ATOM 3745 C C . VAL C 1 83 ? -14.601 27.065 -8.203 1.00 29.88 83 VAL C C 1
ATOM 3746 O O . VAL C 1 83 ? -15.067 27.586 -7.159 1.00 32.38 83 VAL C O 1
ATOM 3750 N N . LYS C 1 84 ? -13.573 27.547 -8.900 1.00 31.86 84 LYS C N 1
ATOM 3751 C CA . LYS C 1 84 ? -12.704 28.634 -8.427 1.00 36.13 84 LYS C CA 1
ATOM 3752 C C . LYS C 1 84 ? -13.328 30.006 -8.664 1.00 29.46 84 LYS C C 1
ATOM 3753 O O . LYS C 1 84 ? -12.673 30.911 -9.191 1.00 32.19 84 LYS C O 1
ATOM 3759 N N . GLY C 1 85 ? -14.611 30.093 -8.332 1.00 36.26 85 GLY C N 1
ATOM 3760 C CA . GLY C 1 85 ? -15.245 31.391 -8.509 1.00 40.15 85 GLY C CA 1
ATOM 3761 C C . GLY C 1 85 ? -15.806 31.659 -9.885 1.00 42.06 85 GLY C C 1
ATOM 3762 O O . GLY C 1 85 ? -16.309 32.754 -10.130 1.00 38.39 85 GLY C O 1
ATOM 3763 N N . ARG C 1 86 ? -15.765 30.681 -10.807 1.00 38.45 86 ARG C N 1
ATOM 3764 C CA . ARG C 1 86 ? -16.233 30.902 -12.165 1.00 40.63 86 ARG C CA 1
ATOM 3765 C C . ARG C 1 86 ? -17.749 30.941 -12.222 1.00 37.76 86 ARG C C 1
ATOM 3766 O O . ARG C 1 86 ? -18.314 31.428 -13.212 1.00 37.06 86 ARG C O 1
ATOM 3774 N N . PHE C 1 87 ? -18.403 30.424 -11.198 1.00 33.58 87 PHE C N 1
ATOM 3775 C CA . PHE C 1 87 ? -19.869 30.399 -11.104 1.00 33.09 87 PHE C CA 1
ATOM 3776 C C . PHE C 1 87 ? -20.312 31.382 -10.009 1.00 37.74 87 PHE C C 1
ATOM 3777 O O . PHE C 1 87 ? -19.668 31.484 -8.948 1.00 37.22 87 PHE C O 1
ATOM 3785 N N . SER C 1 88 ? -21.366 32.153 -10.279 1.00 31.43 88 SER C N 1
ATOM 3786 C CA . SER C 1 88 ? -21.882 33.072 -9.265 1.00 31.13 88 SER C CA 1
ATOM 3787 C C . SER C 1 88 ? -23.372 32.863 -9.108 1.00 32.44 88 SER C C 1
ATOM 3788 O O . SER C 1 88 ? -24.075 32.498 -10.069 1.00 33.12 88 SER C O 1
ATOM 3791 N N . ILE C 1 89 ? -23.840 33.018 -7.876 1.00 28.52 89 ILE C N 1
ATOM 3792 C CA . ILE C 1 89 ? -25.235 32.766 -7.517 1.00 25.13 89 ILE C CA 1
ATOM 3793 C C . ILE C 1 89 ? -25.912 34.110 -7.208 1.00 25.11 89 ILE C C 1
ATOM 3794 O O . ILE C 1 89 ? -25.285 35.077 -6.721 1.00 28.59 89 ILE C O 1
ATOM 3799 N N . SER C 1 90 ? -27.199 34.209 -7.586 1.00 27.46 90 SER C N 1
ATOM 3800 C CA . SER C 1 90 ? -28.029 35.388 -7.341 1.00 31.15 90 SER C CA 1
ATOM 3801 C C . SER C 1 90 ? -29.476 34.918 -7.172 1.00 30.76 90 SER C C 1
ATOM 3802 O O . SER C 1 90 ? -29.838 33.803 -7.553 1.00 32.42 90 SER C O 1
ATOM 3805 N N . ARG C 1 91 ? -30.321 35.818 -6.671 1.00 32.19 91 ARG C N 1
ATOM 3806 C CA . ARG C 1 91 ? -31.748 35.512 -6.579 1.00 34.51 91 ARG C CA 1
ATOM 3807 C C . ARG C 1 91 ? -32.584 36.754 -6.814 1.00 39.19 91 ARG C C 1
ATOM 3808 O O . ARG C 1 91 ? -32.151 37.886 -6.555 1.00 35.90 91 ARG C O 1
ATOM 3816 N N . ASP C 1 92 ? -33.830 36.524 -7.229 1.00 36.31 92 ASP C N 1
ATOM 3817 C CA . ASP C 1 92 ? -34.775 37.623 -7.533 1.00 42.92 92 ASP C CA 1
ATOM 3818 C C . ASP C 1 92 ? -36.054 37.271 -6.780 1.00 43.77 92 ASP C C 1
ATOM 3819 O O . ASP C 1 92 ? -36.836 36.468 -7.290 1.00 42.75 92 ASP C O 1
ATOM 3824 N N . ASN C 1 93 ? -36.213 37.758 -5.538 1.00 45.44 93 ASN C N 1
ATOM 3825 C CA . ASN C 1 93 ? -37.313 37.267 -4.693 1.00 39.11 93 ASN C CA 1
ATOM 3826 C C . ASN C 1 93 ? -38.670 37.665 -5.261 1.00 48.95 93 ASN C C 1
ATOM 3827 O O . ASN C 1 93 ? -39.649 36.944 -5.034 1.00 49.81 93 ASN C O 1
ATOM 3832 N N . ALA C 1 94 ? -38.720 38.721 -6.081 1.00 50.91 94 ALA C N 1
ATOM 3833 C CA . ALA C 1 94 ? -39.968 39.139 -6.701 1.00 52.32 94 ALA C CA 1
ATOM 3834 C C . ALA C 1 94 ? -40.392 38.191 -7.813 1.00 58.69 94 ALA C C 1
ATOM 3835 O O . ALA C 1 94 ? -41.589 38.082 -8.079 1.00 60.65 94 ALA C O 1
ATOM 3837 N N . LYS C 1 95 ? -39.441 37.480 -8.447 1.00 51.60 95 LYS C N 1
ATOM 3838 C CA . LYS C 1 95 ? -39.745 36.476 -9.453 1.00 50.31 95 LYS C CA 1
ATOM 3839 C C . LYS C 1 95 ? -39.660 35.065 -8.881 1.00 42.15 95 LYS C C 1
ATOM 3840 O O . LYS C 1 95 ? -39.793 34.096 -9.649 1.00 44.58 95 LYS C O 1
ATOM 3846 N N . THR C 1 96 ? -39.443 34.947 -7.566 1.00 44.02 96 THR C N 1
ATOM 3847 C CA . THR C 1 96 ? -39.267 33.680 -6.817 1.00 44.81 96 THR C CA 1
ATOM 3848 C C . THR C 1 96 ? -38.411 32.652 -7.557 1.00 40.68 96 THR C C 1
ATOM 3849 O O . THR C 1 96 ? -38.752 31.460 -7.686 1.00 40.38 96 THR C O 1
ATOM 3853 N N . THR C 1 97 ? -37.285 33.131 -8.071 1.00 36.91 97 THR C N 1
ATOM 3854 C CA . THR C 1 97 ? -36.351 32.368 -8.875 1.00 34.40 97 THR C CA 1
ATOM 3855 C C . THR C 1 97 ? -34.950 32.684 -8.390 1.00 36.93 97 THR C C 1
ATOM 3856 O O . THR C 1 97 ? -34.684 33.852 -7.990 1.00 37.04 97 THR C O 1
ATOM 3860 N N . HIS C 1 98 ? -34.085 31.664 -8.385 1.00 32.43 98 HIS C N 1
ATOM 3861 C CA . HIS C 1 98 ? -32.666 31.972 -8.222 1.00 29.68 98 HIS C CA 1
ATOM 3862 C C . HIS C 1 98 ? -31.873 31.410 -9.396 1.00 34.19 98 HIS C C 1
ATOM 3863 O O . HIS C 1 98 ? -32.403 30.680 -10.250 1.00 33.10 98 HIS C O 1
ATOM 3870 N N . TYR C 1 99 ? -30.601 31.808 -9.483 1.00 30.77 99 TYR C N 1
ATOM 3871 C CA . TYR C 1 99 ? -29.810 31.656 -10.695 1.00 32.20 99 TYR C CA 1
ATOM 3872 C C . TYR C 1 99 ? -28.374 31.277 -10.415 1.00 33.05 99 TYR C C 1
ATOM 3873 O O . TYR C 1 99 ? -27.779 31.721 -9.421 1.00 31.58 99 TYR C O 1
ATOM 3882 N N . LEU C 1 100 ? -27.797 30.468 -11.313 1.00 31.47 100 LEU C N 1
ATOM 3883 C CA . LEU C 1 100 ? -26.378 30.108 -11.299 1.00 29.10 100 LEU C CA 1
ATOM 3884 C C . LEU C 1 100 ? -25.783 30.585 -12.632 1.00 32.26 100 LEU C C 1
ATOM 3885 O O . LEU C 1 100 ? -26.078 30.026 -13.689 1.00 32.76 100 LEU C O 1
ATOM 3890 N N . GLN C 1 101 ? -24.944 31.609 -12.599 1.00 30.69 101 GLN C N 1
ATOM 3891 C CA . GLN C 1 101 ? -24.300 32.136 -13.799 1.00 33.62 101 GLN C CA 1
ATOM 3892 C C . GLN C 1 101 ? -22.986 31.377 -13.950 1.00 35.67 101 GLN C C 1
ATOM 3893 O O . GLN C 1 101 ? -22.139 31.432 -13.076 1.00 36.66 101 GLN C O 1
ATOM 3899 N N . MET C 1 102 ? -22.830 30.585 -15.002 1.00 35.45 102 MET C N 1
ATOM 3900 C CA . MET C 1 102 ? -21.653 29.735 -15.120 1.00 36.37 102 MET C CA 1
ATOM 3901 C C . MET C 1 102 ? -20.797 30.295 -16.240 1.00 39.44 102 MET C C 1
ATOM 3902 O O . MET C 1 102 ? -21.243 30.364 -17.385 1.00 41.79 102 MET C O 1
ATOM 3907 N N . ASP C 1 103 ? -19.591 30.750 -15.913 1.00 42.59 103 ASP C N 1
ATOM 3908 C CA . ASP C 1 103 ? -18.703 31.356 -16.883 1.00 42.34 103 ASP C CA 1
ATOM 3909 C C . ASP C 1 103 ? -17.486 30.487 -17.172 1.00 43.63 103 ASP C C 1
ATOM 3910 O O . ASP C 1 103 ? -17.082 29.648 -16.357 1.00 44.03 103 ASP C O 1
ATOM 3915 N N . SER C 1 104 ? -16.856 30.763 -18.318 1.00 46.35 104 SER C N 1
ATOM 3916 C CA . SER C 1 104 ? -15.636 30.071 -18.753 1.00 53.00 104 SER C CA 1
ATOM 3917 C C . SER C 1 104 ? -15.723 28.560 -18.567 1.00 46.13 104 SER C C 1
ATOM 3918 O O . SER C 1 104 ? -14.867 27.949 -17.919 1.00 42.44 104 SER C O 1
ATOM 3921 N N . LEU C 1 105 ? -16.745 27.956 -19.155 1.00 44.95 105 LEU C N 1
ATOM 3922 C CA . LEU C 1 105 ? -17.035 26.559 -18.869 1.00 43.73 105 LEU C CA 1
ATOM 3923 C C . LEU C 1 105 ? -15.940 25.673 -19.434 1.00 45.27 105 LEU C C 1
ATOM 3924 O O . LEU C 1 105 ? -15.274 26.017 -20.411 1.00 51.31 105 LEU C O 1
ATOM 3929 N N . ARG C 1 106 ? -15.686 24.572 -18.724 1.00 48.31 106 ARG C N 1
ATOM 3930 C CA . ARG C 1 106 ? -14.690 23.573 -19.086 1.00 47.76 106 ARG C CA 1
ATOM 3931 C C . ARG C 1 106 ? -15.396 22.251 -19.322 1.00 47.49 106 ARG C C 1
ATOM 3932 O O . ARG C 1 106 ? -16.501 22.037 -18.833 1.00 48.04 106 ARG C O 1
ATOM 3940 N N . SER C 1 107 ? -14.732 21.338 -20.024 1.00 45.71 107 SER C N 1
ATOM 3941 C CA . SER C 1 107 ? -15.362 20.025 -20.199 1.00 45.59 107 SER C CA 1
ATOM 3942 C C . SER C 1 107 ? -15.614 19.326 -18.868 1.00 46.08 107 SER C C 1
ATOM 3943 O O . SER C 1 107 ? -16.590 18.576 -18.748 1.00 44.69 107 SER C O 1
ATOM 3946 N N . GLU C 1 108 ? -14.774 19.541 -17.853 1.00 46.28 108 GLU C N 1
ATOM 3947 C CA . GLU C 1 108 ? -14.998 18.833 -16.595 1.00 47.33 108 GLU C CA 1
ATOM 3948 C C . GLU C 1 108 ? -16.157 19.406 -15.785 1.00 43.85 108 GLU C C 1
ATOM 3949 O O . GLU C 1 108 ? -16.479 18.848 -14.734 1.00 40.84 108 GLU C O 1
ATOM 3955 N N . ASP C 1 109 ? -16.797 20.495 -16.244 1.00 37.75 109 ASP C N 1
ATOM 3956 C CA . ASP C 1 109 ? -18.046 20.988 -15.665 1.00 33.42 109 ASP C CA 1
ATOM 3957 C C . ASP C 1 109 ? -19.307 20.269 -16.158 1.00 35.70 109 ASP C C 1
ATOM 3958 O O . ASP C 1 109 ? -20.403 20.527 -15.624 1.00 33.10 109 ASP C O 1
ATOM 3963 N N . THR C 1 110 ? -19.210 19.420 -17.183 1.00 33.52 110 THR C N 1
ATOM 3964 C CA . THR C 1 110 ? -20.336 18.570 -17.571 1.00 35.98 110 THR C CA 1
ATOM 3965 C C . THR C 1 110 ? -20.831 17.791 -16.363 1.00 31.58 110 THR C C 1
ATOM 3966 O O . THR C 1 110 ? -20.043 17.081 -15.711 1.00 36.74 110 THR C O 1
ATOM 3970 N N . ALA C 1 111 ? -22.130 17.904 -16.063 1.00 29.42 111 ALA C N 1
ATOM 3971 C CA . ALA C 1 111 ? -22.665 17.375 -14.809 1.00 28.55 111 ALA C CA 1
ATOM 3972 C C . ALA C 1 111 ? -24.167 17.603 -14.828 1.00 29.40 111 ALA C C 1
ATOM 3973 O O . ALA C 1 111 ? -24.681 18.394 -15.636 1.00 29.64 111 ALA C O 1
ATOM 3975 N N . THR C 1 112 ? -24.852 16.992 -13.852 1.00 26.99 112 THR C N 1
ATOM 3976 C CA . THR C 1 112 ? -26.231 17.351 -13.530 1.00 24.77 112 THR C CA 1
ATOM 3977 C C . THR C 1 112 ? -26.211 18.407 -12.442 1.00 25.15 112 THR C C 1
ATOM 3978 O O . THR C 1 112 ? -25.508 18.244 -11.435 1.00 25.92 112 THR C O 1
ATOM 3982 N N . TYR C 1 113 ? -26.945 19.506 -12.658 1.00 23.86 113 TYR C N 1
ATOM 3983 C CA . TYR C 1 113 ? -26.926 20.624 -11.704 1.00 23.09 113 TYR C CA 1
ATOM 3984 C C . TYR C 1 113 ? -28.271 20.636 -11.006 1.00 24.07 113 TYR C C 1
ATOM 3985 O O . TYR C 1 113 ? -29.306 20.676 -11.685 1.00 27.11 113 TYR C O 1
ATOM 3994 N N . TYR C 1 114 ? -28.249 20.563 -9.669 1.00 22.65 114 TYR C N 1
ATOM 3995 C CA . TYR C 1 114 ? -29.451 20.611 -8.844 1.00 23.89 114 TYR C CA 1
ATOM 3996 C C . TYR C 1 114 ? -29.560 21.914 -8.092 1.00 24.06 114 TYR C C 1
ATOM 3997 O O . TYR C 1 114 ? -28.554 22.410 -7.563 1.00 23.53 114 TYR C O 1
ATOM 4006 N N . CYS C 1 115 ? -30.773 22.497 -8.098 1.00 25.36 115 CYS C N 1
ATOM 4007 C CA . CYS C 1 115 ? -31.010 23.479 -7.024 1.00 25.11 115 CYS C CA 1
ATOM 4008 C C . CYS C 1 115 ? -31.586 22.825 -5.783 1.00 26.91 115 CYS C C 1
ATOM 4009 O O . CYS C 1 115 ? -32.104 21.681 -5.817 1.00 24.74 115 CYS C O 1
ATOM 4012 N N . ALA C 1 116 ? -31.386 23.454 -4.644 1.00 25.77 116 ALA C N 1
ATOM 4013 C CA . ALA C 1 116 ? -31.920 22.932 -3.384 1.00 24.47 116 ALA C CA 1
ATOM 4014 C C . ALA C 1 116 ? -32.289 24.088 -2.460 1.00 27.78 116 ALA C C 1
ATOM 4015 O O . ALA C 1 116 ? -31.679 25.151 -2.523 1.00 29.01 116 ALA C O 1
ATOM 4017 N N . LYS C 1 117 ? -33.370 23.908 -1.722 1.00 23.08 117 LYS C N 1
ATOM 4018 C CA . LYS C 1 117 ? -33.813 24.749 -0.611 1.00 25.00 117 LYS C CA 1
ATOM 4019 C C . LYS C 1 117 ? -33.161 24.297 0.703 1.00 23.39 117 LYS C C 1
ATOM 4020 O O . LYS C 1 117 ? -32.941 23.099 0.936 1.00 26.27 117 LYS C O 1
ATOM 4026 N N . THR C 1 118 ? -32.896 25.259 1.581 1.00 23.27 118 THR C N 1
ATOM 4027 C CA . THR C 1 118 ? -32.355 24.962 2.905 1.00 27.76 118 THR C CA 1
ATOM 4028 C C . THR C 1 118 ? -33.436 25.124 3.969 1.00 27.45 118 THR C C 1
ATOM 4029 O O . THR C 1 118 ? -34.432 25.873 3.824 1.00 27.79 118 THR C O 1
ATOM 4033 N N . SER C 1 119 ? -33.221 24.412 5.073 1.00 27.20 119 SER C N 1
ATOM 4034 C CA . SER C 1 119 ? -33.967 24.607 6.314 1.00 29.82 119 SER C CA 1
ATOM 4035 C C . SER C 1 119 ? -32.970 24.591 7.489 1.00 29.51 119 SER C C 1
ATOM 4036 O O . SER C 1 119 ? -32.898 23.611 8.283 1.00 28.73 119 SER C O 1
ATOM 4039 N N . ARG C 1 120 ? -32.151 25.647 7.548 1.00 25.88 120 ARG C N 1
ATOM 4040 C CA . ARG C 1 120 ? -31.145 25.913 8.561 1.00 25.28 120 ARG C CA 1
ATOM 4041 C C . ARG C 1 120 ? -29.951 24.970 8.556 1.00 24.83 120 ARG C C 1
ATOM 4042 O O . ARG C 1 120 ? -28.808 25.444 8.566 1.00 26.48 120 ARG C O 1
ATOM 4050 N N . VAL C 1 121 ? -30.189 23.641 8.568 1.00 26.00 121 VAL C N 1
ATOM 4051 C CA . VAL C 1 121 ? -29.115 22.694 8.837 1.00 26.26 121 VAL C CA 1
ATOM 4052 C C . VAL C 1 121 ? -29.115 21.559 7.833 1.00 26.14 121 VAL C C 1
ATOM 4053 O O . VAL C 1 121 ? -28.302 20.623 7.953 1.00 25.85 121 VAL C O 1
ATOM 4057 N N . TYR C 1 122 ? -30.026 21.580 6.880 1.00 22.74 122 TYR C N 1
ATOM 4058 C CA . TYR C 1 122 ? -30.045 20.521 5.860 1.00 23.91 122 TYR C CA 1
ATOM 4059 C C . TYR C 1 122 ? -30.739 21.058 4.623 1.00 25.76 122 TYR C C 1
ATOM 4060 O O . TYR C 1 122 ? -31.257 22.184 4.632 1.00 24.17 122 TYR C O 1
ATOM 4069 N N . PHE C 1 123 ? -30.604 20.323 3.510 1.00 23.40 123 PHE C N 1
ATOM 4070 C CA . PHE C 1 123 ? -31.350 20.586 2.264 1.00 26.76 123 PHE C CA 1
ATOM 4071 C C . PHE C 1 123 ? -32.671 19.822 2.311 1.00 22.84 123 PHE C C 1
ATOM 4072 O O . PHE C 1 123 ? -32.716 18.585 2.230 1.00 26.63 123 PHE C O 1
ATOM 4080 N N . ASP C 1 124 ? -33.784 20.522 2.452 1.00 24.89 124 ASP C N 1
ATOM 4081 C CA . ASP C 1 124 ? -35.015 19.793 2.681 1.00 27.32 124 ASP C CA 1
ATOM 4082 C C . ASP C 1 124 ? -35.703 19.390 1.389 1.00 31.10 124 ASP C C 1
ATOM 4083 O O . ASP C 1 124 ? -36.432 18.391 1.397 1.00 34.09 124 ASP C O 1
ATOM 4088 N N . TYR C 1 125 ? -35.428 20.095 0.274 1.00 24.63 125 TYR C N 1
ATOM 4089 C CA . TYR C 1 125 ? -36.058 19.763 -0.997 1.00 22.83 125 TYR C CA 1
ATOM 4090 C C . TYR C 1 125 ? -35.051 20.050 -2.093 1.00 24.73 125 TYR C C 1
ATOM 4091 O O . TYR C 1 125 ? -34.305 21.045 -2.028 1.00 24.50 125 TYR C O 1
ATOM 4100 N N . TRP C 1 126 ? -35.042 19.206 -3.110 1.00 23.11 126 TRP C N 1
ATOM 4101 C CA . TRP C 1 126 ? -34.180 19.351 -4.281 1.00 22.93 126 TRP C CA 1
ATOM 4102 C C . TRP C 1 126 ? -35.065 19.546 -5.527 1.00 23.79 126 TRP C C 1
ATOM 4103 O O . TRP C 1 126 ? -36.189 18.968 -5.638 1.00 27.14 126 TRP C O 1
ATOM 4114 N N . GLY C 1 127 ? -34.501 20.297 -6.491 1.00 23.79 127 GLY C N 1
ATOM 4115 C CA . GLY C 1 127 ? -35.097 20.323 -7.817 1.00 23.96 127 GLY C CA 1
ATOM 4116 C C . GLY C 1 127 ? -34.907 19.021 -8.595 1.00 27.59 127 GLY C C 1
ATOM 4117 O O . GLY C 1 127 ? -34.339 18.027 -8.124 1.00 28.73 127 GLY C O 1
ATOM 4118 N N . GLN C 1 128 ? -35.389 19.042 -9.818 1.00 26.77 128 GLN C N 1
ATOM 4119 C CA . GLN C 1 128 ? -35.366 17.800 -10.585 1.00 29.46 128 GLN C CA 1
ATOM 4120 C C . GLN C 1 128 ? -33.993 17.525 -11.215 1.00 28.26 128 GLN C C 1
ATOM 4121 O O . GLN C 1 128 ? -33.760 16.402 -11.704 1.00 29.76 128 GLN C O 1
ATOM 4127 N N . GLY C 1 129 ? -33.115 18.516 -11.261 1.00 28.23 129 GLY C N 1
ATOM 4128 C CA . GLY C 1 129 ? -31.798 18.445 -11.901 1.00 25.16 129 GLY C CA 1
ATOM 4129 C C . GLY C 1 129 ? -31.897 18.860 -13.380 1.00 30.18 129 GLY C C 1
ATOM 4130 O O . GLY C 1 129 ? -32.821 18.417 -14.076 1.00 33.80 129 GLY C O 1
ATOM 4131 N N . VAL C 1 130 ? -30.875 19.558 -13.881 1.00 30.96 130 VAL C N 1
ATOM 4132 C CA . VAL C 1 130 ? -30.721 19.733 -15.325 1.00 34.46 130 VAL C CA 1
ATOM 4133 C C . VAL C 1 130 ? -29.316 19.350 -15.730 1.00 31.75 130 VAL C C 1
ATOM 4134 O O . VAL C 1 130 ? -28.351 19.673 -15.044 1.00 35.55 130 VAL C O 1
ATOM 4138 N N . MET C 1 131 ? -29.195 18.764 -16.917 1.00 32.37 131 MET C N 1
ATOM 4139 C CA A MET C 1 131 ? -27.903 18.369 -17.457 0.45 30.71 131 MET C CA 1
ATOM 4140 C CA B MET C 1 131 ? -27.906 18.358 -17.458 0.55 30.34 131 MET C CA 1
ATOM 4141 C C . MET C 1 131 ? -27.273 19.519 -18.228 1.00 37.18 131 MET C C 1
ATOM 4142 O O . MET C 1 131 ? -27.948 20.182 -19.024 1.00 39.22 131 MET C O 1
ATOM 4151 N N . VAL C 1 132 ? -25.987 19.765 -17.965 1.00 35.27 132 VAL C N 1
ATOM 4152 C CA . VAL C 1 132 ? -25.171 20.724 -18.681 1.00 31.71 132 VAL C CA 1
ATOM 4153 C C . VAL C 1 132 ? -24.041 19.938 -19.321 1.00 40.50 132 VAL C C 1
ATOM 4154 O O . VAL C 1 132 ? -23.316 19.198 -18.632 1.00 38.03 132 VAL C O 1
ATOM 4158 N N . THR C 1 133 ? -23.916 20.051 -20.629 1.00 37.63 133 THR C N 1
ATOM 4159 C CA . THR C 1 133 ? -22.895 19.342 -21.385 1.00 37.71 133 THR C CA 1
ATOM 4160 C C . THR C 1 133 ? -22.007 20.412 -22.007 1.00 41.56 133 THR C C 1
ATOM 4161 O O . THR C 1 133 ? -22.476 21.192 -22.846 1.00 47.25 133 THR C O 1
ATOM 4165 N N . VAL C 1 134 ? -20.738 20.457 -21.614 1.00 41.61 134 VAL C N 1
ATOM 4166 C CA . VAL C 1 134 ? -19.778 21.413 -22.190 1.00 42.28 134 VAL C CA 1
ATOM 4167 C C . VAL C 1 134 ? -18.968 20.682 -23.239 1.00 50.80 134 VAL C C 1
ATOM 4168 O O . VAL C 1 134 ? -18.107 19.866 -22.898 1.00 56.60 134 VAL C O 1
ATOM 4172 N N . SER C 1 135 ? -19.204 21.004 -24.513 1.00 53.90 135 SER C N 1
ATOM 4173 C CA . SER C 1 135 ? -18.611 20.277 -25.621 1.00 53.89 135 SER C CA 1
ATOM 4174 C C . SER C 1 135 ? -18.570 21.166 -26.850 1.00 55.99 135 SER C C 1
ATOM 4175 O O . SER C 1 135 ? -19.448 22.004 -27.063 1.00 56.02 135 SER C O 1
ATOM 4178 N N . SER C 1 136 ? -17.575 20.944 -27.690 1.00 61.86 136 SER C N 1
ATOM 4179 C CA . SER C 1 136 ? -17.596 21.602 -28.986 1.00 62.56 136 SER C CA 1
ATOM 4180 C C . SER C 1 136 ? -18.428 20.850 -30.030 1.00 62.66 136 SER C C 1
ATOM 4181 O O . SER C 1 136 ? -18.643 21.379 -31.124 1.00 65.61 136 SER C O 1
ATOM 4184 N N . ALA C 1 137 ? -18.905 19.642 -29.737 1.00 58.92 137 ALA C N 1
ATOM 4185 C CA . ALA C 1 137 ? -19.791 18.961 -30.669 1.00 62.81 137 ALA C CA 1
ATOM 4186 C C . ALA C 1 137 ? -21.132 19.675 -30.741 1.00 64.92 137 ALA C C 1
ATOM 4187 O O . ALA C 1 137 ? -21.614 20.226 -29.756 1.00 65.15 137 ALA C O 1
ATOM 4189 N N . GLU C 1 138 ? -21.777 19.598 -31.892 1.00 64.37 138 GLU C N 1
ATOM 4190 C CA . GLU C 1 138 ? -23.032 20.320 -32.064 1.00 67.29 138 GLU C CA 1
ATOM 4191 C C . GLU C 1 138 ? -24.235 19.454 -31.686 1.00 58.68 138 GLU C C 1
ATOM 4192 O O . GLU C 1 138 ? -24.169 18.232 -31.689 1.00 57.29 138 GLU C O 1
ATOM 4198 N N . THR C 1 139 ? -25.354 20.125 -31.404 1.00 54.97 139 THR C N 1
ATOM 4199 C CA . THR C 1 139 ? -26.621 19.453 -31.150 1.00 47.58 139 THR C CA 1
ATOM 4200 C C . THR C 1 139 ? -27.075 18.648 -32.373 1.00 47.51 139 THR C C 1
ATOM 4201 O O . THR C 1 139 ? -27.033 19.141 -33.512 1.00 50.58 139 THR C O 1
ATOM 4205 N N . THR C 1 140 ? -27.506 17.404 -32.131 1.00 50.00 140 THR C N 1
ATOM 4206 C CA . THR C 1 140 ? -28.033 16.523 -33.175 1.00 52.66 140 THR C CA 1
ATOM 4207 C C . THR C 1 140 ? -29.417 16.019 -32.797 1.00 43.62 140 THR C C 1
ATOM 4208 O O . THR C 1 140 ? -29.588 15.398 -31.738 1.00 43.75 140 THR C O 1
ATOM 4212 N N . ALA C 1 141 ? -30.428 16.287 -33.684 1.00 44.82 141 ALA C N 1
ATOM 4213 C CA . ALA C 1 141 ? -31.761 15.781 -33.346 1.00 43.48 141 ALA C CA 1
ATOM 4214 C C . ALA C 1 141 ? -31.854 14.306 -33.718 1.00 46.18 141 ALA C C 1
ATOM 4215 O O . ALA C 1 141 ? -31.182 13.868 -34.645 1.00 47.40 141 ALA C O 1
ATOM 4217 N N . PRO C 1 142 ? -32.693 13.547 -33.016 1.00 46.76 142 PRO C N 1
ATOM 4218 C CA . PRO C 1 142 ? -32.827 12.117 -33.289 1.00 46.11 142 PRO C CA 1
ATOM 4219 C C . PRO C 1 142 ? -33.711 11.883 -34.498 1.00 50.03 142 PRO C C 1
ATOM 4220 O O . PRO C 1 142 ? -34.537 12.721 -34.882 1.00 51.35 142 PRO C O 1
ATOM 4224 N N . SER C 1 143 ? -33.504 10.715 -35.105 1.00 46.37 143 SER C N 1
ATOM 4225 C CA . SER C 1 143 ? -34.476 10.103 -35.993 1.00 48.77 143 SER C CA 1
ATOM 4226 C C . SER C 1 143 ? -35.341 9.163 -35.171 1.00 48.17 143 SER C C 1
ATOM 4227 O O . SER C 1 143 ? -34.838 8.469 -34.288 1.00 50.09 143 SER C O 1
ATOM 4230 N N . VAL C 1 144 ? -36.644 9.161 -35.431 1.00 48.89 144 VAL C N 1
ATOM 4231 C CA . VAL C 1 144 ? -37.590 8.364 -34.652 1.00 47.00 144 VAL C CA 1
ATOM 4232 C C . VAL C 1 144 ? -38.280 7.365 -35.582 1.00 49.67 144 VAL C C 1
ATOM 4233 O O . VAL C 1 144 ? -38.933 7.752 -36.571 1.00 51.79 144 VAL C O 1
ATOM 4237 N N . TYR C 1 145 ? -38.149 6.062 -35.243 1.00 48.41 145 TYR C N 1
ATOM 4238 C CA . TYR C 1 145 ? -38.659 5.017 -36.077 1.00 52.96 145 TYR C CA 1
ATOM 4239 C C . TYR C 1 145 ? -39.628 4.165 -35.272 1.00 56.12 145 TYR C C 1
ATOM 4240 O O . TYR C 1 145 ? -39.351 3.827 -34.112 1.00 49.30 145 TYR C O 1
ATOM 4249 N N . PRO C 1 146 ? -40.758 3.801 -35.853 1.00 59.94 146 PRO C N 1
ATOM 4250 C CA . PRO C 1 146 ? -41.703 2.932 -35.154 1.00 62.30 146 PRO C CA 1
ATOM 4251 C C . PRO C 1 146 ? -41.208 1.496 -35.176 1.00 61.40 146 PRO C C 1
ATOM 4252 O O . PRO C 1 146 ? -40.642 1.031 -36.169 1.00 63.00 146 PRO C O 1
ATOM 4256 N N . LEU C 1 147 ? -41.413 0.804 -34.054 1.00 58.35 147 LEU C N 1
ATOM 4257 C CA . LEU C 1 147 ? -41.072 -0.606 -33.883 1.00 61.06 147 LEU C CA 1
ATOM 4258 C C . LEU C 1 147 ? -42.370 -1.372 -33.658 1.00 65.02 147 LEU C C 1
ATOM 4259 O O . LEU C 1 147 ? -42.973 -1.270 -32.585 1.00 61.47 147 LEU C O 1
ATOM 4264 N N . ALA C 1 148 ? -42.820 -2.115 -34.679 1.00 72.49 148 ALA C N 1
ATOM 4265 C CA . ALA C 1 148 ? -44.026 -2.927 -34.586 1.00 77.98 148 ALA C CA 1
ATOM 4266 C C . ALA C 1 148 ? -43.678 -4.418 -34.599 1.00 81.54 148 ALA C C 1
ATOM 4267 O O . ALA C 1 148 ? -42.651 -4.816 -35.159 1.00 83.97 148 ALA C O 1
ATOM 4269 N N . PRO C 1 149 ? -44.508 -5.276 -33.979 1.00 82.61 149 PRO C N 1
ATOM 4270 C CA . PRO C 1 149 ? -44.270 -6.724 -33.961 1.00 82.40 149 PRO C CA 1
ATOM 4271 C C . PRO C 1 149 ? -44.229 -7.310 -35.364 1.00 82.61 149 PRO C C 1
ATOM 4272 O O . PRO C 1 149 ? -45.131 -6.971 -36.131 1.00 81.75 149 PRO C O 1
ATOM 4276 N N . MET C 1 158 ? -51.350 -10.157 -26.103 1.00 103.91 158 MET C N 1
ATOM 4277 C CA . MET C 1 158 ? -50.658 -8.938 -25.696 1.00 97.94 158 MET C CA 1
ATOM 4278 C C . MET C 1 158 ? -49.439 -8.669 -26.577 1.00 92.12 158 MET C C 1
ATOM 4279 O O . MET C 1 158 ? -48.780 -9.601 -27.029 1.00 92.33 158 MET C O 1
ATOM 4284 N N . VAL C 1 159 ? -49.141 -7.394 -26.838 1.00 87.73 159 VAL C N 1
ATOM 4285 C CA . VAL C 1 159 ? -48.062 -7.030 -27.748 1.00 82.08 159 VAL C CA 1
ATOM 4286 C C . VAL C 1 159 ? -47.202 -5.941 -27.130 1.00 76.30 159 VAL C C 1
ATOM 4287 O O . VAL C 1 159 ? -47.653 -5.154 -26.292 1.00 76.15 159 VAL C O 1
ATOM 4291 N N . THR C 1 160 ? -45.949 -5.894 -27.578 1.00 70.03 160 THR C N 1
ATOM 4292 C CA . THR C 1 160 ? -45.039 -4.810 -27.243 1.00 65.47 160 THR C CA 1
ATOM 4293 C C . THR C 1 160 ? -44.730 -4.040 -28.514 1.00 63.98 160 THR C C 1
ATOM 4294 O O . THR C 1 160 ? -44.343 -4.638 -29.525 1.00 65.88 160 THR C O 1
ATOM 4298 N N . LEU C 1 161 ? -44.954 -2.731 -28.465 1.00 61.73 161 LEU C N 1
ATOM 4299 C CA . LEU C 1 161 ? -44.594 -1.796 -29.513 1.00 60.40 161 LEU C CA 1
ATOM 4300 C C . LEU C 1 161 ? -43.486 -0.898 -28.985 1.00 56.26 161 LEU C C 1
ATOM 4301 O O . LEU C 1 161 ? -43.339 -0.719 -27.769 1.00 57.03 161 LEU C O 1
ATOM 4306 N N . GLY C 1 162 ? -42.686 -0.350 -29.908 1.00 51.74 162 GLY C N 1
ATOM 4307 C CA . GLY C 1 162 ? -41.494 0.375 -29.528 1.00 49.38 162 GLY C CA 1
ATOM 4308 C C . GLY C 1 162 ? -41.351 1.633 -30.361 1.00 51.98 162 GLY C C 1
ATOM 4309 O O . GLY C 1 162 ? -42.015 1.811 -31.377 1.00 50.96 162 GLY C O 1
ATOM 4310 N N . CYS C 1 163 ? -40.489 2.518 -29.891 1.00 50.30 163 CYS C N 1
ATOM 4311 C CA . CYS C 1 163 ? -40.014 3.627 -30.705 1.00 50.58 163 CYS C CA 1
ATOM 4312 C C . CYS C 1 163 ? -38.495 3.628 -30.593 1.00 48.69 163 CYS C C 1
ATOM 4313 O O . CYS C 1 163 ? -37.955 3.588 -29.479 1.00 47.22 163 CYS C O 1
ATOM 4316 N N . LEU C 1 164 ? -37.815 3.616 -31.737 1.00 43.45 164 LEU C N 1
ATOM 4317 C CA . LEU C 1 164 ? -36.362 3.743 -31.769 1.00 38.58 164 LEU C CA 1
ATOM 4318 C C . LEU C 1 164 ? -36.036 5.228 -31.899 1.00 40.17 164 LEU C C 1
ATOM 4319 O O . LEU C 1 164 ? -36.547 5.905 -32.799 1.00 42.42 164 LEU C O 1
ATOM 4324 N N . VAL C 1 165 ? -35.227 5.738 -31.000 1.00 37.24 165 VAL C N 1
ATOM 4325 C CA . VAL C 1 165 ? -34.888 7.181 -30.970 1.00 38.50 165 VAL C CA 1
ATOM 4326 C C . VAL C 1 165 ? -33.386 7.214 -31.232 1.00 36.59 165 VAL C C 1
ATOM 4327 O O . VAL C 1 165 ? -32.605 6.992 -30.298 1.00 37.86 165 VAL C O 1
ATOM 4331 N N . LYS C 1 166 ? -33.002 7.378 -32.503 1.00 37.71 166 LYS C N 1
ATOM 4332 C CA . LYS C 1 166 ? -31.649 7.069 -32.983 1.00 40.91 166 LYS C CA 1
ATOM 4333 C C . LYS C 1 166 ? -30.819 8.323 -33.242 1.00 42.90 166 LYS C C 1
ATOM 4334 O O . LYS C 1 166 ? -31.246 9.215 -33.997 1.00 44.30 166 LYS C O 1
ATOM 4340 N N . GLY C 1 167 ? -29.616 8.361 -32.661 1.00 44.39 167 GLY C N 1
ATOM 4341 C CA . GLY C 1 167 ? -28.589 9.303 -33.072 1.00 44.77 167 GLY C CA 1
A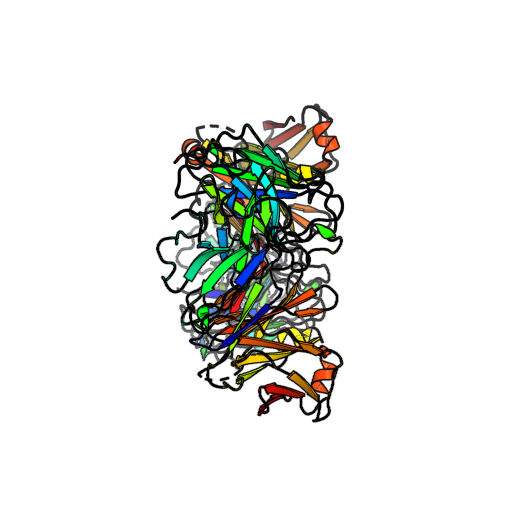TOM 4342 C C . GLY C 1 167 ? -28.778 10.741 -32.596 1.00 44.14 167 GLY C C 1
ATOM 4343 O O . GLY C 1 167 ? -28.840 11.667 -33.426 1.00 45.02 167 GLY C O 1
ATOM 4344 N N . TYR C 1 168 ? -28.906 10.960 -31.297 1.00 40.23 168 TYR C N 1
ATOM 4345 C CA . TYR C 1 168 ? -29.109 12.315 -30.807 1.00 40.65 168 TYR C CA 1
ATOM 4346 C C . TYR C 1 168 ? -27.969 12.726 -29.886 1.00 43.85 168 TYR C C 1
ATOM 4347 O O . TYR C 1 168 ? -27.234 11.889 -29.350 1.00 44.40 168 TYR C O 1
ATOM 4356 N N . PHE C 1 169 ? -27.870 14.032 -29.665 1.00 42.02 169 PHE C N 1
ATOM 4357 C CA . PHE C 1 169 ? -26.880 14.585 -28.780 1.00 42.19 169 PHE C CA 1
ATOM 4358 C C . PHE C 1 169 ? -27.306 16.008 -28.402 1.00 40.99 169 PHE C C 1
ATOM 4359 O O . PHE C 1 169 ? -27.804 16.711 -29.271 1.00 45.54 169 PHE C O 1
ATOM 4367 N N . PRO C 1 170 ? -27.137 16.428 -27.117 1.00 40.91 170 PRO C N 1
ATOM 4368 C CA . PRO C 1 170 ? -26.750 15.625 -25.941 1.00 40.22 170 PRO C CA 1
ATOM 4369 C C . PRO C 1 170 ? -27.932 14.947 -25.303 1.00 38.11 170 PRO C C 1
ATOM 4370 O O . PRO C 1 170 ? -29.037 15.002 -25.832 1.00 40.63 170 PRO C O 1
ATOM 4374 N N . GLU C 1 171 ? -27.717 14.279 -24.171 1.00 40.56 171 GLU C N 1
ATOM 4375 C CA . GLU C 1 171 ? -28.816 13.774 -23.369 1.00 40.69 171 GLU C CA 1
ATOM 4376 C C . GLU C 1 171 ? -29.531 14.970 -22.729 1.00 41.06 171 GLU C C 1
ATOM 4377 O O . GLU C 1 171 ? -28.922 16.021 -22.520 1.00 41.47 171 GLU C O 1
ATOM 4383 N N . PRO C 1 172 ? -30.806 14.813 -22.359 1.00 40.73 172 PRO C N 1
ATOM 4384 C CA . PRO C 1 172 ? -31.666 13.625 -22.418 1.00 40.61 172 PRO C CA 1
ATOM 4385 C C . PRO C 1 172 ? -32.683 13.665 -23.535 1.00 41.13 172 PRO C C 1
ATOM 4386 O O . PRO C 1 172 ? -32.865 14.741 -24.183 1.00 40.87 172 PRO C O 1
ATOM 4390 N N . VAL C 1 173 ? -33.361 12.527 -23.745 1.00 38.19 173 VAL C N 1
ATOM 4391 C CA . VAL C 1 173 ? -34.673 12.517 -24.380 1.00 37.92 173 VAL C CA 1
ATOM 4392 C C . VAL C 1 173 ? -35.698 11.930 -23.430 1.00 37.31 173 VAL C C 1
ATOM 4393 O O . VAL C 1 173 ? -35.385 11.116 -22.552 1.00 41.51 173 VAL C O 1
ATOM 4397 N N . THR C 1 174 ? -36.959 12.320 -23.628 1.00 39.59 174 THR C N 1
ATOM 4398 C CA . THR C 1 174 ? -38.087 11.716 -22.935 1.00 44.00 174 THR C CA 1
ATOM 4399 C C . THR C 1 174 ? -39.031 11.112 -23.963 1.00 46.91 174 THR C C 1
ATOM 4400 O O . THR C 1 174 ? -39.148 11.618 -25.093 1.00 45.00 174 THR C O 1
ATOM 4404 N N . VAL C 1 175 ? -39.686 10.014 -23.570 1.00 44.48 175 VAL C N 1
ATOM 4405 C CA . VAL C 1 175 ? -40.703 9.379 -24.403 1.00 43.41 175 VAL C CA 1
ATOM 4406 C C . VAL C 1 175 ? -41.936 9.122 -23.563 1.00 43.92 175 VAL C C 1
ATOM 4407 O O . VAL C 1 175 ? -41.832 8.591 -22.454 1.00 52.17 175 VAL C O 1
ATOM 4411 N N . THR C 1 176 ? -43.101 9.468 -24.091 1.00 48.05 176 THR C N 1
ATOM 4412 C CA . THR C 1 176 ? -44.362 9.082 -23.481 1.00 55.54 176 THR C CA 1
ATOM 4413 C C . THR C 1 176 ? -45.185 8.337 -24.514 1.00 57.16 176 THR C C 1
ATOM 4414 O O . THR C 1 176 ? -44.822 8.273 -25.690 1.00 55.15 176 THR C O 1
ATOM 4418 N N . TRP C 1 177 ? -46.302 7.774 -24.057 1.00 60.48 177 TRP C N 1
ATOM 4419 C CA . TRP C 1 177 ? -47.171 6.958 -24.895 1.00 59.68 177 TRP C CA 1
ATOM 4420 C C . TRP C 1 177 ? -48.603 7.448 -24.762 1.00 68.26 177 TRP C C 1
ATOM 4421 O O . TRP C 1 177 ? -49.147 7.501 -23.654 1.00 73.20 177 TRP C O 1
ATOM 4432 N N . ASN C 1 178 ? -49.201 7.810 -25.892 1.00 67.12 178 ASN C N 1
ATOM 4433 C CA . ASN C 1 178 ? -50.549 8.363 -25.927 1.00 73.65 178 ASN C CA 1
ATOM 4434 C C . ASN C 1 178 ? -50.628 9.613 -25.049 1.00 74.84 178 ASN C C 1
ATOM 4435 O O . ASN C 1 178 ? -51.565 9.800 -24.273 1.00 75.65 178 ASN C O 1
ATOM 4440 N N . SER C 1 179 ? -49.599 10.458 -25.169 1.00 72.94 179 SER C N 1
ATOM 4441 C CA . SER C 1 179 ? -49.426 11.664 -24.363 1.00 71.16 179 SER C CA 1
ATOM 4442 C C . SER C 1 179 ? -49.596 11.380 -22.875 1.00 72.06 179 SER C C 1
ATOM 4443 O O . SER C 1 179 ? -50.151 12.186 -22.131 1.00 74.78 179 SER C O 1
ATOM 4446 N N . GLY C 1 180 ? -49.108 10.221 -22.435 1.00 69.80 180 GLY C N 1
ATOM 4447 C CA . GLY C 1 180 ? -49.198 9.827 -21.048 1.00 72.51 180 GLY C CA 1
ATOM 4448 C C . GLY C 1 180 ? -50.403 8.977 -20.704 1.00 77.81 180 GLY C C 1
ATOM 4449 O O . GLY C 1 180 ? -50.477 8.485 -19.570 1.00 80.58 180 GLY C O 1
ATOM 4450 N N . ALA C 1 181 ? -51.331 8.774 -21.654 1.00 75.05 181 ALA C N 1
ATOM 4451 C CA . ALA C 1 181 ? -52.525 7.965 -21.404 1.00 78.42 181 ALA C CA 1
ATOM 4452 C C . ALA C 1 181 ? -52.206 6.488 -21.231 1.00 81.48 181 ALA C C 1
ATOM 4453 O O . ALA C 1 181 ? -52.979 5.762 -20.595 1.00 85.68 181 ALA C O 1
ATOM 4455 N N . LEU C 1 182 ? -51.111 6.010 -21.810 1.00 78.68 182 LEU C N 1
ATOM 4456 C CA . LEU C 1 182 ? -50.612 4.668 -21.519 1.00 76.09 182 LEU C CA 1
ATOM 4457 C C . LEU C 1 182 ? -49.470 4.889 -20.541 1.00 71.35 182 LEU C C 1
ATOM 4458 O O . LEU C 1 182 ? -48.345 5.167 -20.932 1.00 65.29 182 LEU C O 1
ATOM 4463 N N . SER C 1 183 ? -49.790 4.815 -19.253 1.00 75.87 183 SER C N 1
ATOM 4464 C CA . SER C 1 183 ? -48.845 5.067 -18.174 1.00 79.53 183 SER C CA 1
ATOM 4465 C C . SER C 1 183 ? -48.165 3.793 -17.695 1.00 81.24 183 SER C C 1
ATOM 4466 O O . SER C 1 183 ? -46.953 3.787 -17.434 1.00 80.31 183 SER C O 1
ATOM 4469 N N . SER C 1 184 ? -48.926 2.712 -17.568 1.00 84.51 184 SER C N 1
ATOM 4470 C CA . SER C 1 184 ? -48.383 1.449 -17.095 1.00 84.60 184 SER C CA 1
ATOM 4471 C C . SER C 1 184 ? -47.949 0.596 -18.278 1.00 80.43 184 SER C C 1
ATOM 4472 O O . SER C 1 184 ? -48.457 0.738 -19.395 1.00 81.78 184 SER C O 1
ATOM 4475 N N . GLY C 1 185 ? -46.998 -0.296 -18.022 1.00 70.28 185 GLY C N 1
ATOM 4476 C CA . GLY C 1 185 ? -46.427 -1.076 -19.093 1.00 68.90 185 GLY C CA 1
ATOM 4477 C C . GLY C 1 185 ? -45.407 -0.355 -19.946 1.00 65.04 185 GLY C C 1
ATOM 4478 O O . GLY C 1 185 ? -45.022 -0.882 -20.993 1.00 68.76 185 GLY C O 1
ATOM 4479 N N . VAL C 1 186 ? -44.944 0.820 -19.540 1.00 60.90 186 VAL C N 1
ATOM 4480 C CA . VAL C 1 186 ? -43.988 1.591 -20.330 1.00 53.10 186 VAL C CA 1
ATOM 4481 C C . VAL C 1 186 ? -42.594 1.387 -19.760 1.00 53.61 186 VAL C C 1
ATOM 4482 O O . VAL C 1 186 ? -42.413 1.314 -18.538 1.00 55.33 186 VAL C O 1
ATOM 4486 N N . HIS C 1 187 ? -41.620 1.266 -20.651 1.00 49.39 187 HIS C N 1
ATOM 4487 C CA . HIS C 1 187 ? -40.212 1.233 -20.280 1.00 54.08 187 HIS C CA 1
ATOM 4488 C C . HIS C 1 187 ? -39.433 2.055 -21.278 1.00 50.60 187 HIS C C 1
ATOM 4489 O O . HIS C 1 187 ? -39.412 1.719 -22.465 1.00 53.14 187 HIS C O 1
ATOM 4496 N N . THR C 1 188 ? -38.798 3.129 -20.817 1.00 55.27 188 THR C N 1
ATOM 4497 C CA . THR C 1 188 ? -37.883 3.892 -21.651 1.00 51.06 188 THR C CA 1
ATOM 4498 C C . THR C 1 188 ? -36.475 3.482 -21.210 1.00 52.91 188 THR C C 1
ATOM 4499 O O . THR C 1 188 ? -36.050 3.787 -20.093 1.00 57.85 188 THR C O 1
ATOM 4503 N N . PHE C 1 189 ? -35.785 2.715 -22.058 1.00 44.71 189 PHE C N 1
ATOM 4504 C CA . PHE C 1 189 ? -34.508 2.103 -21.713 1.00 42.61 189 PHE C CA 1
ATOM 4505 C C . PHE C 1 189 ? -33.367 3.119 -21.797 1.00 40.84 189 PHE C C 1
ATOM 4506 O O . PHE C 1 189 ? -33.260 3.837 -22.783 1.00 40.05 189 PHE C O 1
ATOM 4514 N N . PRO C 1 190 ? -32.450 3.116 -20.827 1.00 43.03 190 PRO C N 1
ATOM 4515 C CA . PRO C 1 190 ? -31.249 3.954 -20.930 1.00 40.37 190 PRO C CA 1
ATOM 4516 C C . PRO C 1 190 ? -30.523 3.784 -22.259 1.00 40.02 190 PRO C C 1
ATOM 4517 O O . PRO C 1 190 ? -30.367 2.662 -22.768 1.00 38.51 190 PRO C O 1
ATOM 4521 N N . ALA C 1 191 ? -30.018 4.900 -22.778 1.00 37.75 191 ALA C N 1
ATOM 4522 C CA . ALA C 1 191 ? -29.390 4.941 -24.089 1.00 35.41 191 ALA C CA 1
ATOM 4523 C C . ALA C 1 191 ? -28.024 4.277 -24.110 1.00 37.44 191 ALA C C 1
ATOM 4524 O O . ALA C 1 191 ? -27.328 4.162 -23.087 1.00 38.18 191 ALA C O 1
ATOM 4526 N N . VAL C 1 192 ? -27.620 3.886 -25.314 1.00 36.17 192 VAL C N 1
ATOM 4527 C CA . VAL C 1 192 ? -26.218 3.610 -25.579 1.00 38.50 192 VAL C CA 1
ATOM 4528 C C . VAL C 1 192 ? -25.588 4.812 -26.285 1.00 39.03 192 VAL C C 1
ATOM 4529 O O . VAL C 1 192 ? -26.262 5.629 -26.938 1.00 40.98 192 VAL C O 1
ATOM 4533 N N . LEU C 1 193 ? -24.265 4.884 -26.208 1.00 36.49 193 LEU C N 1
ATOM 4534 C CA . LEU C 1 193 ? -23.483 5.967 -26.803 1.00 41.49 193 LEU C CA 1
ATOM 4535 C C . LEU C 1 193 ? -22.516 5.390 -27.828 1.00 45.83 193 LEU C C 1
ATOM 4536 O O . LEU C 1 193 ? -21.721 4.506 -27.497 1.00 46.53 193 LEU C O 1
ATOM 4541 N N . GLN C 1 194 ? -22.567 5.907 -29.066 1.00 44.55 194 GLN C N 1
ATOM 4542 C CA . GLN C 1 194 ? -21.759 5.410 -30.176 1.00 46.03 194 GLN C CA 1
ATOM 4543 C C . GLN C 1 194 ? -21.332 6.566 -31.060 1.00 51.65 194 GLN C C 1
ATOM 4544 O O . GLN C 1 194 ? -22.192 7.266 -31.606 1.00 52.34 194 GLN C O 1
ATOM 4550 N N . SER C 1 195 ? -20.021 6.721 -31.258 1.00 54.71 195 SER C N 1
ATOM 4551 C CA . SER C 1 195 ? -19.465 7.807 -32.070 1.00 56.18 195 SER C CA 1
ATOM 4552 C C . SER C 1 195 ? -20.095 9.156 -31.720 1.00 55.97 195 SER C C 1
ATOM 4553 O O . SER C 1 195 ? -20.505 9.923 -32.593 1.00 57.33 195 SER C O 1
ATOM 4556 N N . GLY C 1 196 ? -20.194 9.432 -30.425 1.00 54.96 196 GLY C N 1
ATOM 4557 C CA . GLY C 1 196 ? -20.708 10.709 -29.936 1.00 49.90 196 GLY C CA 1
ATOM 4558 C C . GLY C 1 196 ? -22.214 10.901 -30.016 1.00 50.32 196 GLY C C 1
ATOM 4559 O O . GLY C 1 196 ? -22.695 11.998 -29.715 1.00 53.97 196 GLY C O 1
ATOM 4560 N N . LEU C 1 197 ? -22.979 9.901 -30.461 1.00 46.76 197 LEU C N 1
ATOM 4561 C CA . LEU C 1 197 ? -24.423 10.043 -30.563 1.00 42.87 197 LEU C CA 1
ATOM 4562 C C . LEU C 1 197 ? -25.097 8.991 -29.697 1.00 43.42 197 LEU C C 1
ATOM 4563 O O . LEU C 1 197 ? -24.658 7.832 -29.666 1.00 44.35 197 LEU C O 1
ATOM 4568 N N . TYR C 1 198 ? -26.176 9.388 -29.021 1.00 37.61 198 TYR C N 1
ATOM 4569 C CA . TYR C 1 198 ? -26.955 8.441 -28.225 1.00 38.17 198 TYR C CA 1
ATOM 4570 C C . TYR C 1 198 ? -28.075 7.800 -29.029 1.00 39.69 198 TYR C C 1
ATOM 4571 O O . TYR C 1 198 ? -28.628 8.392 -29.947 1.00 39.17 198 TYR C O 1
ATOM 4580 N N . THR C 1 199 ? -28.419 6.560 -28.676 1.00 36.31 199 THR C N 1
ATOM 4581 C CA . THR C 1 199 ? -29.610 5.944 -29.234 1.00 36.45 199 THR C CA 1
ATOM 4582 C C . THR C 1 199 ? -30.325 5.253 -28.104 1.00 37.37 199 THR C C 1
ATOM 4583 O O . THR C 1 199 ? -29.671 4.622 -27.281 1.00 38.43 199 THR C O 1
ATOM 4587 N N . LEU C 1 200 ? -31.648 5.359 -28.049 1.00 37.14 200 LEU C N 1
ATOM 4588 C CA . LEU C 1 200 ? -32.377 4.569 -27.065 1.00 40.20 200 LEU C CA 1
ATOM 4589 C C . LEU C 1 200 ? -33.641 4.009 -27.701 1.00 43.91 200 LEU C C 1
ATOM 4590 O O . LEU C 1 200 ? -34.018 4.363 -28.831 1.00 38.98 200 LEU C O 1
ATOM 4595 N N . THR C 1 201 ? -34.289 3.084 -26.986 1.00 39.63 201 THR C N 1
ATOM 4596 C CA . THR C 1 201 ? -35.636 2.693 -27.365 1.00 35.60 201 THR C CA 1
ATOM 4597 C C . THR C 1 201 ? -36.555 2.865 -26.162 1.00 36.43 201 THR C C 1
ATOM 4598 O O . THR C 1 201 ? -36.139 2.680 -24.998 1.00 38.18 201 THR C O 1
ATOM 4602 N N . SER C 1 202 ? -37.810 3.146 -26.449 1.00 40.23 202 SER C N 1
ATOM 4603 C CA . SER C 1 202 ? -38.900 3.118 -25.485 1.00 41.39 202 SER C CA 1
ATOM 4604 C C . SER C 1 202 ? -39.910 2.068 -25.940 1.00 43.69 202 SER C C 1
ATOM 4605 O O . SER C 1 202 ? -40.183 1.928 -27.141 1.00 43.31 202 SER C O 1
ATOM 4608 N N . SER C 1 203 ? -40.480 1.331 -24.990 1.00 45.89 203 SER C N 1
ATOM 4609 C CA . SER C 1 203 ? -41.480 0.339 -25.337 1.00 49.33 203 SER C CA 1
ATOM 4610 C C . SER C 1 203 ? -42.728 0.511 -24.485 1.00 51.98 203 SER C C 1
ATOM 4611 O O . SER C 1 203 ? -42.697 1.069 -23.392 1.00 50.12 203 SER C O 1
ATOM 4614 N N . VAL C 1 204 ? -43.854 0.065 -25.033 1.00 55.90 204 VAL C N 1
ATOM 4615 C CA . VAL C 1 204 ? -45.091 -0.052 -24.269 1.00 61.85 204 VAL C CA 1
ATOM 4616 C C . VAL C 1 204 ? -45.721 -1.408 -24.552 1.00 64.89 204 VAL C C 1
ATOM 4617 O O . VAL C 1 204 ? -45.641 -1.933 -25.668 1.00 67.24 204 VAL C O 1
ATOM 4621 N N . THR C 1 205 ? -46.340 -1.985 -23.519 1.00 68.23 205 THR C N 1
ATOM 4622 C CA . THR C 1 205 ? -46.982 -3.290 -23.619 1.00 67.77 205 THR C CA 1
ATOM 4623 C C . THR C 1 205 ? -48.506 -3.186 -23.661 1.00 77.03 205 THR C C 1
ATOM 4624 O O . THR C 1 205 ? -49.109 -2.749 -22.691 1.00 81.65 205 THR C O 1
ATOM 4628 N N . VAL C 1 216 ? -52.265 3.932 -31.132 1.00 77.80 216 VAL C N 1
ATOM 4629 C CA . VAL C 1 216 ? -51.212 4.169 -30.127 1.00 80.91 216 VAL C CA 1
ATOM 4630 C C . VAL C 1 216 ? -49.966 4.849 -30.722 1.00 76.63 216 VAL C C 1
ATOM 4631 O O . VAL C 1 216 ? -49.503 4.528 -31.821 1.00 79.00 216 VAL C O 1
ATOM 4635 N N . THR C 1 217 ? -49.407 5.768 -29.942 1.00 68.32 217 THR C N 1
ATOM 4636 C CA . THR C 1 217 ? -48.503 6.784 -30.454 1.00 65.62 217 THR C CA 1
ATOM 4637 C C . THR C 1 217 ? -47.427 7.042 -29.410 1.00 60.01 217 THR C C 1
ATOM 4638 O O . THR C 1 217 ? -47.752 7.218 -28.230 1.00 61.70 217 THR C O 1
ATOM 4642 N N . CYS C 1 218 ? -46.145 7.034 -29.803 1.00 53.51 218 CYS C N 1
ATOM 4643 C CA . CYS C 1 218 ? -45.127 7.531 -28.894 1.00 56.38 218 CYS C CA 1
ATOM 4644 C C . CYS C 1 218 ? -44.833 8.999 -29.152 1.00 54.65 218 CYS C C 1
ATOM 4645 O O . CYS C 1 218 ? -44.799 9.457 -30.296 1.00 55.81 218 CYS C O 1
ATOM 4648 N N . ASN C 1 219 ? -44.627 9.730 -28.075 1.00 54.00 219 ASN C N 1
ATOM 4649 C CA . ASN C 1 219 ? -44.298 11.147 -28.139 1.00 57.07 219 ASN C CA 1
ATOM 4650 C C . ASN C 1 219 ? -42.843 11.282 -27.703 1.00 52.64 219 ASN C C 1
ATOM 4651 O O . ASN C 1 219 ? -42.525 11.082 -26.526 1.00 48.53 219 ASN C O 1
ATOM 4656 N N . VAL C 1 220 ? -41.958 11.627 -28.639 1.00 47.34 220 VAL C N 1
ATOM 4657 C CA . VAL C 1 220 ? -40.542 11.798 -28.331 1.00 43.90 220 VAL C CA 1
ATOM 4658 C C . VAL C 1 220 ? -40.247 13.286 -28.192 1.00 44.66 220 VAL C C 1
ATOM 4659 O O . VAL C 1 220 ? -40.661 14.079 -29.041 1.00 46.38 220 VAL C O 1
ATOM 4663 N N . ALA C 1 221 ? -39.529 13.676 -27.138 1.00 44.06 221 ALA C N 1
ATOM 4664 C CA . ALA C 1 221 ? -39.036 15.056 -27.026 1.00 46.68 221 ALA C CA 1
ATOM 4665 C C . ALA C 1 221 ? -37.523 15.024 -26.818 1.00 43.91 221 ALA C C 1
ATOM 4666 O O . ALA C 1 221 ? -37.017 14.243 -25.999 1.00 38.31 221 ALA C O 1
ATOM 4668 N N . HIS C 1 222 ? -36.801 15.838 -27.589 1.00 44.73 222 HIS C N 1
ATOM 4669 C CA . HIS C 1 222 ? -35.363 16.042 -27.421 1.00 42.91 222 HIS C CA 1
ATOM 4670 C C . HIS C 1 222 ? -35.180 17.524 -27.160 1.00 44.75 222 HIS C C 1
ATOM 4671 O O . HIS C 1 222 ? -35.097 18.317 -28.109 1.00 48.08 222 HIS C O 1
ATOM 4678 N N . PRO C 1 223 ? -35.198 17.948 -25.893 1.00 43.03 223 PRO C N 1
ATOM 4679 C CA . PRO C 1 223 ? -35.283 19.389 -25.600 1.00 51.20 223 PRO C CA 1
ATOM 4680 C C . PRO C 1 223 ? -34.115 20.192 -26.114 1.00 49.64 223 PRO C C 1
ATOM 4681 O O . PRO C 1 223 ? -34.303 21.371 -26.476 1.00 53.06 223 PRO C O 1
ATOM 4685 N N . ALA C 1 224 ? -32.898 19.627 -26.155 1.00 44.53 224 ALA C N 1
ATOM 4686 C CA . ALA C 1 224 ? -31.782 20.435 -26.677 1.00 52.68 224 ALA C CA 1
ATOM 4687 C C . ALA C 1 224 ? -32.019 20.894 -28.121 1.00 54.16 224 ALA C C 1
ATOM 4688 O O . ALA C 1 224 ? -31.523 21.957 -28.530 1.00 57.28 224 ALA C O 1
ATOM 4690 N N . SER C 1 225 ? -32.799 20.150 -28.898 1.00 52.58 225 SER C N 1
ATOM 4691 C CA . SER C 1 225 ? -33.042 20.512 -30.287 1.00 52.80 225 SER C CA 1
ATOM 4692 C C . SER C 1 225 ? -34.483 20.955 -30.536 1.00 54.94 225 SER C C 1
ATOM 4693 O O . SER C 1 225 ? -34.878 21.090 -31.692 1.00 53.42 225 SER C O 1
ATOM 4696 N N . SER C 1 226 ? -35.282 21.149 -29.479 1.00 54.01 226 SER C N 1
ATOM 4697 C CA . SER C 1 226 ? -36.703 21.475 -29.588 1.00 55.95 226 SER C CA 1
ATOM 4698 C C . SER C 1 226 ? -37.499 20.489 -30.459 1.00 52.03 226 SER C C 1
ATOM 4699 O O . SER C 1 226 ? -38.543 20.848 -31.031 1.00 58.70 226 SER C O 1
ATOM 4702 N N . THR C 1 227 ? -37.014 19.264 -30.595 1.00 49.88 227 THR C N 1
ATOM 4703 C CA . THR C 1 227 ? -37.729 18.214 -31.315 1.00 49.06 227 THR C CA 1
ATOM 4704 C C . THR C 1 227 ? -38.881 17.636 -30.500 1.00 48.48 227 THR C C 1
ATOM 4705 O O . THR C 1 227 ? -38.707 17.265 -29.334 1.00 49.11 227 THR C O 1
ATOM 4709 N N . LYS C 1 228 ? -40.033 17.509 -31.147 1.00 50.63 228 LYS C N 1
ATOM 4710 C CA . LYS C 1 228 ? -41.208 16.799 -30.642 1.00 54.15 228 LYS C CA 1
ATOM 4711 C C . LYS C 1 228 ? -41.752 15.959 -31.792 1.00 53.20 228 LYS C C 1
ATOM 4712 O O . LYS C 1 228 ? -42.239 16.500 -32.786 1.00 56.85 228 LYS C O 1
ATOM 4718 N N . VAL C 1 229 ? -41.635 14.644 -31.700 1.00 55.03 229 VAL C N 1
ATOM 4719 C CA . VAL C 1 229 ? -42.166 13.760 -32.726 1.00 58.87 229 VAL C CA 1
ATOM 4720 C C . VAL C 1 229 ? -43.273 12.953 -32.086 1.00 60.45 229 VAL C C 1
ATOM 4721 O O . VAL C 1 229 ? -43.064 12.355 -31.015 1.00 54.95 229 VAL C O 1
ATOM 4725 N N . ASP C 1 230 ? -44.433 12.935 -32.730 1.00 61.52 230 ASP C N 1
ATOM 4726 C CA . ASP C 1 230 ? -45.426 11.902 -32.496 1.00 65.14 230 ASP C CA 1
ATOM 4727 C C . ASP C 1 230 ? -45.280 10.827 -33.567 1.00 65.01 230 ASP C C 1
ATOM 4728 O O . ASP C 1 230 ? -45.080 11.126 -34.750 1.00 69.73 230 ASP C O 1
ATOM 4733 N N . LYS C 1 231 ? -45.413 9.583 -33.148 1.00 62.25 231 LYS C N 1
ATOM 4734 C CA . LYS C 1 231 ? -45.192 8.438 -34.022 1.00 66.12 231 LYS C CA 1
ATOM 4735 C C . LYS C 1 231 ? -46.268 7.425 -33.672 1.00 68.29 231 LYS C C 1
ATOM 4736 O O . LYS C 1 231 ? -46.173 6.764 -32.634 1.00 62.70 231 LYS C O 1
ATOM 4742 N N . LYS C 1 232 ? -47.296 7.330 -34.508 1.00 69.96 232 LYS C N 1
ATOM 4743 C CA . LYS C 1 232 ? -48.240 6.239 -34.341 1.00 70.80 232 LYS C CA 1
ATOM 4744 C C . LYS C 1 232 ? -47.592 4.956 -34.835 1.00 72.39 232 LYS C C 1
ATOM 4745 O O . LYS C 1 232 ? -46.897 4.944 -35.852 1.00 70.88 232 LYS C O 1
ATOM 4751 N N . ILE C 1 233 ? -47.769 3.883 -34.079 1.00 72.14 233 ILE C N 1
ATOM 4752 C CA . ILE C 1 233 ? -47.209 2.594 -34.458 1.00 69.93 233 ILE C CA 1
ATOM 4753 C C . ILE C 1 233 ? -48.205 1.879 -35.347 1.00 73.39 233 ILE C C 1
ATOM 4754 O O . ILE C 1 233 ? -49.348 1.644 -34.947 1.00 75.32 233 ILE C O 1
ATOM 4759 N N . VAL C 1 234 ? -47.768 1.513 -36.545 1.00 77.90 234 VAL C N 1
ATOM 4760 C CA . VAL C 1 234 ? -48.652 0.917 -37.543 1.00 84.62 234 VAL C CA 1
ATOM 4761 C C . VAL C 1 234 ? -48.375 -0.578 -37.665 1.00 87.60 234 VAL C C 1
ATOM 4762 O O . VAL C 1 234 ? -47.212 -0.993 -37.591 1.00 88.06 234 VAL C O 1
ATOM 4766 N N . PRO C 1 235 ? -49.402 -1.424 -37.850 1.00 88.78 235 PRO C N 1
ATOM 4767 C CA . PRO C 1 235 ? -49.191 -2.846 -38.137 1.00 90.17 235 PRO C CA 1
ATOM 4768 C C . PRO C 1 235 ? -48.633 -3.092 -39.542 1.00 94.43 235 PRO C C 1
ATOM 4769 O O . PRO C 1 235 ? -47.583 -3.730 -39.675 1.00 93.39 235 PRO C O 1
ATOM 4781 N N . PHE D 2 21 ? -13.402 19.586 5.780 1.00 36.03 21 PHE D N 1
ATOM 4782 C CA . PHE D 2 21 ? -13.207 18.151 6.185 1.00 34.24 21 PHE D CA 1
ATOM 4783 C C . PHE D 2 21 ? -13.760 17.341 5.028 1.00 34.47 21 PHE D C 1
ATOM 4784 O O . PHE D 2 21 ? -14.392 17.878 4.105 1.00 35.02 21 PHE D O 1
ATOM 4792 N N . VAL D 2 22 ? -13.515 16.011 5.056 1.00 31.11 22 VAL D N 1
ATOM 4793 C CA . VAL D 2 22 ? -14.029 15.045 4.087 1.00 33.82 22 VAL D CA 1
ATOM 4794 C C . VAL D 2 22 ? -14.955 14.095 4.835 1.00 28.34 22 VAL D C 1
ATOM 4795 O O . VAL D 2 22 ? -14.748 13.853 6.032 1.00 31.73 22 VAL D O 1
ATOM 4799 N N . LEU D 2 23 ? -15.988 13.617 4.163 1.00 25.89 23 LEU D N 1
ATOM 4800 C CA . LEU D 2 23 ? -16.818 12.563 4.706 1.00 26.27 23 LEU D CA 1
ATOM 4801 C C . LEU D 2 23 ? -16.612 11.322 3.858 1.00 28.08 23 LEU D C 1
ATOM 4802 O O . LEU D 2 23 ? -16.844 11.345 2.642 1.00 27.07 23 LEU D O 1
ATOM 4807 N N . THR D 2 24 ? -16.219 10.230 4.501 1.00 24.81 24 THR D N 1
ATOM 4808 C CA . THR D 2 24 ? -15.875 9.054 3.717 1.00 29.18 24 THR D CA 1
ATOM 4809 C C . THR D 2 24 ? -16.946 7.983 3.910 1.00 26.90 24 THR D C 1
ATOM 4810 O O . THR D 2 24 ? -17.207 7.567 5.048 1.00 29.21 24 THR D O 1
ATOM 4814 N N . GLN D 2 25 ? -17.495 7.528 2.796 1.00 24.06 25 GLN D N 1
ATOM 4815 C CA . GLN D 2 25 ? -18.468 6.412 2.700 1.00 23.72 25 GLN D CA 1
ATOM 4816 C C . GLN D 2 25 ? -17.936 5.285 1.863 1.00 26.27 25 GLN D C 1
ATOM 4817 O O . GLN D 2 25 ? -17.214 5.504 0.885 1.00 25.64 25 GLN D O 1
ATOM 4823 N N . PRO D 2 26 ? -18.220 4.056 2.253 1.00 26.13 26 PRO D N 1
ATOM 4824 C CA . PRO D 2 26 ? -17.881 2.956 1.356 1.00 26.60 26 PRO D CA 1
ATOM 4825 C C . PRO D 2 26 ? -18.550 3.122 -0.009 1.00 24.84 26 PRO D C 1
ATOM 4826 O O . PRO D 2 26 ? -19.579 3.763 -0.166 1.00 25.22 26 PRO D O 1
ATOM 4830 N N . ASN D 2 27 ? -17.917 2.516 -1.029 1.00 23.95 27 ASN D N 1
ATOM 4831 C CA . ASN D 2 27 ? -18.481 2.557 -2.374 1.00 25.72 27 ASN D CA 1
ATOM 4832 C C . ASN D 2 27 ? -19.807 1.795 -2.519 1.00 22.31 27 ASN D C 1
ATOM 4833 O O . ASN D 2 27 ? -20.775 2.327 -3.110 1.00 24.17 27 ASN D O 1
ATOM 4838 N N . SER D 2 28 ? -19.925 0.583 -1.933 1.00 23.33 28 SER D N 1
ATOM 4839 C CA . SER D 2 28 ? -21.122 -0.204 -2.186 1.00 21.82 28 SER D CA 1
ATOM 4840 C C . SER D 2 28 ? -21.230 -1.287 -1.110 1.00 21.37 28 SER D C 1
ATOM 4841 O O . SER D 2 28 ? -20.218 -1.710 -0.542 1.00 22.95 28 SER D O 1
ATOM 4844 N N . VAL D 2 29 ? -22.485 -1.647 -0.849 1.00 21.64 29 VAL D N 1
ATOM 4845 C CA . VAL D 2 29 ? -22.775 -2.805 -0.002 1.00 24.13 29 VAL D CA 1
ATOM 4846 C C . VAL D 2 29 ? -23.825 -3.609 -0.736 1.00 20.86 29 VAL D C 1
ATOM 4847 O O . VAL D 2 29 ? -24.835 -3.070 -1.206 1.00 22.27 29 VAL D O 1
ATOM 4851 N N . SER D 2 30 ? -23.667 -4.945 -0.690 1.00 19.64 30 SER D N 1
ATOM 4852 C CA . SER D 2 30 ? -24.668 -5.885 -1.205 1.00 22.30 30 SER D CA 1
ATOM 4853 C C . SER D 2 30 ? -25.201 -6.694 -0.023 1.00 22.59 30 SER D C 1
ATOM 4854 O O . SER D 2 30 ? -24.455 -7.363 0.706 1.00 26.41 30 SER D O 1
ATOM 4857 N N . THR D 2 31 ? -26.533 -6.653 0.145 1.00 20.79 31 THR D N 1
ATOM 4858 C CA . THR D 2 31 ? -27.159 -7.309 1.310 1.00 26.20 31 THR D CA 1
ATOM 4859 C C . THR D 2 31 ? -28.347 -8.165 0.838 1.00 24.80 31 THR D C 1
ATOM 4860 O O . THR D 2 31 ? -28.441 -8.430 -0.341 1.00 27.81 31 THR D O 1
ATOM 4864 N N . ASN D 2 32 ? -29.225 -8.613 1.732 1.00 24.29 32 ASN D N 1
ATOM 4865 C CA . ASN D 2 32 ? -30.262 -9.596 1.376 1.00 23.04 32 ASN D CA 1
ATOM 4866 C C . ASN D 2 32 ? -31.578 -9.102 1.923 1.00 23.86 32 ASN D C 1
ATOM 4867 O O . ASN D 2 32 ? -31.626 -8.590 3.037 1.00 26.31 32 ASN D O 1
ATOM 4872 N N . LEU D 2 33 ? -32.667 -9.266 1.136 1.00 23.17 33 LEU D N 1
ATOM 4873 C CA . LEU D 2 33 ? -34.009 -8.952 1.599 1.00 26.64 33 LEU D CA 1
ATOM 4874 C C . LEU D 2 33 ? -34.215 -9.385 3.034 1.00 24.16 33 LEU D C 1
ATOM 4875 O O . LEU D 2 33 ? -34.023 -10.571 3.403 1.00 25.04 33 LEU D O 1
ATOM 4880 N N . GLY D 2 34 ? -34.641 -8.381 3.859 1.00 25.59 34 GLY D N 1
ATOM 4881 C CA . GLY D 2 34 ? -34.956 -8.666 5.259 1.00 25.76 34 GLY D CA 1
ATOM 4882 C C . GLY D 2 34 ? -33.814 -8.461 6.255 1.00 26.54 34 GLY D C 1
ATOM 4883 O O . GLY D 2 34 ? -34.051 -8.551 7.448 1.00 29.77 34 GLY D O 1
ATOM 4884 N N . SER D 2 35 ? -32.589 -8.285 5.782 1.00 25.67 35 SER D N 1
ATOM 4885 C CA . SER D 2 35 ? -31.433 -8.038 6.644 1.00 27.00 35 SER D CA 1
ATOM 4886 C C . SER D 2 35 ? -31.439 -6.637 7.212 1.00 31.39 35 SER D C 1
ATOM 4887 O O . SER D 2 35 ? -32.081 -5.750 6.689 1.00 31.05 35 SER D O 1
ATOM 4890 N N . THR D 2 36 ? -30.694 -6.456 8.291 1.00 28.39 36 THR D N 1
ATOM 4891 C CA . THR D 2 36 ? -30.277 -5.109 8.694 1.00 28.42 36 THR D CA 1
ATOM 4892 C C . THR D 2 36 ? -28.980 -4.734 7.980 1.00 32.84 36 THR D C 1
ATOM 4893 O O . THR D 2 36 ? -28.115 -5.574 7.765 1.00 31.51 36 THR D O 1
ATOM 4897 N N . VAL D 2 37 ? -28.844 -3.482 7.590 1.00 27.57 37 VAL D N 1
ATOM 4898 C CA . VAL D 2 37 ? -27.607 -3.039 6.965 1.00 27.19 37 VAL D CA 1
ATOM 4899 C C . VAL D 2 37 ? -27.263 -1.674 7.544 1.00 26.87 37 VAL D C 1
ATOM 4900 O O . VAL D 2 37 ? -28.170 -0.923 7.901 1.00 28.07 37 VAL D O 1
ATOM 4904 N N . LYS D 2 38 ? -25.982 -1.432 7.777 1.00 28.84 38 LYS D N 1
ATOM 4905 C CA A LYS D 2 38 ? -25.540 -0.152 8.333 0.44 28.35 38 LYS D CA 1
ATOM 4906 C CA B LYS D 2 38 ? -25.492 -0.176 8.369 0.56 28.50 38 LYS D CA 1
ATOM 4907 C C . LYS D 2 38 ? -24.559 0.492 7.362 1.00 28.91 38 LYS D C 1
ATOM 4908 O O . LYS D 2 38 ? -23.559 -0.129 6.954 1.00 30.81 38 LYS D O 1
ATOM 4919 N N . LEU D 2 39 ? -24.840 1.753 7.002 1.00 24.96 39 LEU D N 1
ATOM 4920 C CA . LEU D 2 39 ? -24.075 2.517 6.012 1.00 24.79 39 LEU D CA 1
ATOM 4921 C C . LEU D 2 39 ? -23.352 3.600 6.811 1.00 25.09 39 LEU D C 1
ATOM 4922 O O . LEU D 2 39 ? -24.023 4.326 7.536 1.00 28.39 39 LEU D O 1
ATOM 4927 N N . SER D 2 40 ? -22.032 3.649 6.701 1.00 26.75 40 SER D N 1
ATOM 4928 C CA . SER D 2 40 ? -21.186 4.525 7.531 1.00 26.22 40 SER D CA 1
ATOM 4929 C C . SER D 2 40 ? -20.689 5.746 6.774 1.00 28.80 40 SER D C 1
ATOM 4930 O O . SER D 2 40 ? -20.554 5.764 5.543 1.00 27.17 40 SER D O 1
ATOM 4933 N N . CYS D 2 41 ? -20.419 6.801 7.553 1.00 26.77 41 CYS D N 1
ATOM 4934 C CA . CYS D 2 41 ? -20.052 8.116 7.002 1.00 27.85 41 CYS D CA 1
ATOM 4935 C C . CYS D 2 41 ? -19.035 8.694 7.984 1.00 27.56 41 CYS D C 1
ATOM 4936 O O . CYS D 2 41 ? -19.445 9.160 9.050 1.00 34.78 41 CYS D O 1
ATOM 4939 N N . LYS D 2 42 ? -17.725 8.630 7.683 1.00 26.78 42 LYS D N 1
ATOM 4940 C CA . LYS D 2 42 ? -16.669 8.961 8.655 1.00 28.70 42 LYS D CA 1
ATOM 4941 C C . LYS D 2 42 ? -16.151 10.367 8.378 1.00 34.78 42 LYS D C 1
ATOM 4942 O O . LYS D 2 42 ? -15.719 10.630 7.265 1.00 29.20 42 LYS D O 1
ATOM 4948 N N . ARG D 2 43 ? -16.127 11.227 9.398 1.00 33.70 43 ARG D N 1
ATOM 4949 C CA . ARG D 2 43 ? -15.595 12.591 9.238 1.00 33.53 43 ARG D CA 1
ATOM 4950 C C . ARG D 2 43 ? -14.088 12.602 9.492 1.00 35.28 43 ARG D C 1
ATOM 4951 O O . ARG D 2 43 ? -13.596 12.063 10.514 1.00 35.89 43 ARG D O 1
ATOM 4959 N N . SER D 2 44 ? -13.330 13.226 8.566 1.00 35.32 44 SER D N 1
ATOM 4960 C CA . SER D 2 44 ? -11.875 13.090 8.555 1.00 36.22 44 SER D CA 1
ATOM 4961 C C . SER D 2 44 ? -11.198 13.864 9.676 1.00 39.24 44 SER D C 1
ATOM 4962 O O . SER D 2 44 ? -10.166 13.420 10.207 1.00 42.42 44 SER D O 1
ATOM 4965 N N . THR D 2 45 ? -11.725 15.055 9.992 1.00 35.37 45 THR D N 1
ATOM 4966 C CA . THR D 2 45 ? -11.127 15.895 11.024 1.00 40.77 45 THR D CA 1
ATOM 4967 C C . THR D 2 45 ? -12.245 16.675 11.675 1.00 37.43 45 THR D C 1
ATOM 4968 O O . THR D 2 45 ? -13.183 17.082 10.990 1.00 37.70 45 THR D O 1
ATOM 4972 N N . GLY D 2 46 ? -12.134 16.899 12.993 1.00 44.89 46 GLY D N 1
ATOM 4973 C CA . GLY D 2 46 ? -13.244 17.480 13.714 1.00 44.28 46 GLY D CA 1
ATOM 4974 C C . GLY D 2 46 ? -14.305 16.457 14.074 1.00 42.69 46 GLY D C 1
ATOM 4975 O O . GLY D 2 46 ? -14.515 15.470 13.351 1.00 38.75 46 GLY D O 1
ATOM 4976 N N . ASN D 2 47 ? -14.950 16.688 15.204 1.00 41.15 47 ASN D N 1
ATOM 4977 C CA . ASN D 2 47 ? -15.954 15.809 15.761 1.00 42.91 47 ASN D CA 1
ATOM 4978 C C . ASN D 2 47 ? -17.156 15.701 14.843 1.00 43.43 47 ASN D C 1
ATOM 4979 O O . ASN D 2 47 ? -17.766 16.707 14.473 1.00 39.08 47 ASN D O 1
ATOM 4984 N N . ILE D 2 48 ? -17.479 14.456 14.444 1.00 37.54 48 ILE D N 1
ATOM 4985 C CA . ILE D 2 48 ? -18.708 14.141 13.712 1.00 32.77 48 ILE D CA 1
ATOM 4986 C C . ILE D 2 48 ? -19.930 14.773 14.404 1.00 37.37 48 ILE D C 1
ATOM 4987 O O . ILE D 2 48 ? -20.850 15.299 13.748 1.00 36.86 48 ILE D O 1
ATOM 4992 N N . GLY D 2 49 ? -19.938 14.782 15.738 1.00 38.40 49 GLY D N 1
ATOM 4993 C CA . GLY D 2 49 ? -21.115 15.326 16.391 1.00 38.85 49 GLY D CA 1
ATOM 4994 C C . GLY D 2 49 ? -21.140 16.836 16.531 1.00 43.30 49 GLY D C 1
ATOM 4995 O O . GLY D 2 49 ? -22.022 17.374 17.231 1.00 43.13 49 GLY D O 1
ATOM 4996 N N . SER D 2 50 ? -20.140 17.528 15.970 1.00 35.60 50 SER D N 1
ATOM 4997 C CA . SER D 2 50 ? -20.082 18.993 16.172 1.00 38.37 50 SER D CA 1
ATOM 4998 C C . SER D 2 50 ? -21.049 19.764 15.274 1.00 36.97 50 SER D C 1
ATOM 4999 O O . SER D 2 50 ? -21.241 20.979 15.495 1.00 38.93 50 SER D O 1
ATOM 5002 N N . ASN D 2 51 ? -21.563 19.143 14.234 1.00 32.94 51 ASN D N 1
ATOM 5003 C CA . ASN D 2 51 ? -22.629 19.733 13.430 1.00 35.93 51 ASN D CA 1
ATOM 5004 C C . ASN D 2 51 ? -23.501 18.597 12.961 1.00 32.87 51 ASN D C 1
ATOM 5005 O O . ASN D 2 51 ? -23.078 17.430 12.994 1.00 33.95 51 ASN D O 1
ATOM 5010 N N . TYR D 2 52 ? -24.733 18.923 12.560 1.00 30.04 52 TYR D N 1
ATOM 5011 C CA . TYR D 2 52 ? -25.714 17.900 12.172 1.00 28.92 52 TYR D CA 1
ATOM 5012 C C . TYR D 2 52 ? -25.272 17.140 10.919 1.00 27.74 52 TYR D C 1
ATOM 5013 O O . TYR D 2 52 ? -24.538 17.663 10.072 1.00 28.14 52 TYR D O 1
ATOM 5022 N N . VAL D 2 53 ? -25.606 15.835 10.877 1.00 25.30 53 VAL D N 1
ATOM 5023 C CA . VAL D 2 53 ? -25.380 15.007 9.716 1.00 23.61 53 VAL D CA 1
ATOM 5024 C C . VAL D 2 53 ? -26.745 14.624 9.175 1.00 25.41 53 VAL D C 1
ATOM 5025 O O . VAL D 2 53 ? -27.677 14.357 9.943 1.00 28.63 53 VAL D O 1
ATOM 5029 N N . ASN D 2 54 ? -26.895 14.714 7.859 1.00 23.39 54 ASN D N 1
ATOM 5030 C CA . ASN D 2 54 ? -28.132 14.381 7.148 1.00 21.64 54 ASN D CA 1
ATOM 5031 C C . ASN D 2 54 ? -27.836 13.281 6.138 1.00 21.14 54 ASN D C 1
ATOM 5032 O O . ASN D 2 54 ? -26.703 13.134 5.678 1.00 22.16 54 ASN D O 1
ATOM 5037 N N . TRP D 2 55 ? -28.887 12.534 5.776 1.00 24.01 55 TRP D N 1
ATOM 5038 C CA . TRP D 2 55 ? -28.754 11.425 4.846 1.00 20.92 55 TRP D CA 1
ATOM 5039 C C . TRP D 2 55 ? -29.786 11.594 3.724 1.00 20.20 55 TRP D C 1
ATOM 5040 O O . TRP D 2 55 ? -30.979 11.803 3.991 1.00 21.99 55 TRP D O 1
ATOM 5051 N N . TYR D 2 56 ? -29.336 11.473 2.480 1.00 20.67 56 TYR D N 1
ATOM 5052 C CA . TYR D 2 56 ? -30.207 11.577 1.302 1.00 19.10 56 TYR D CA 1
ATOM 5053 C C . TYR D 2 56 ? -30.183 10.265 0.511 1.00 21.28 56 TYR D C 1
ATOM 5054 O O . TYR D 2 56 ? -29.148 9.615 0.394 1.00 20.64 56 TYR D O 1
ATOM 5063 N N . GLN D 2 57 ? -31.351 9.879 0.009 1.00 20.65 57 GLN D N 1
ATOM 5064 C CA . GLN D 2 57 ? -31.483 8.696 -0.835 1.00 20.52 57 GLN D CA 1
ATOM 5065 C C . GLN D 2 57 ? -31.609 9.164 -2.258 1.00 21.28 57 GLN D C 1
ATOM 5066 O O . GLN D 2 57 ? -32.377 10.099 -2.519 1.00 21.14 57 GLN D O 1
ATOM 5072 N N . GLN D 2 58 ? -30.930 8.491 -3.215 1.00 19.36 58 GLN D N 1
ATOM 5073 C CA . GLN D 2 58 ? -31.110 8.913 -4.599 1.00 18.27 58 GLN D CA 1
ATOM 5074 C C . GLN D 2 58 ? -31.320 7.657 -5.433 1.00 21.33 58 GLN D C 1
ATOM 5075 O O . GLN D 2 58 ? -30.394 6.854 -5.589 1.00 22.11 58 GLN D O 1
ATOM 5081 N N . HIS D 2 59 ? -32.540 7.500 -5.940 1.00 19.79 59 HIS D N 1
ATOM 5082 C CA . HIS D 2 59 ? -32.833 6.435 -6.895 1.00 23.13 59 HIS D CA 1
ATOM 5083 C C . HIS D 2 59 ? -32.258 6.767 -8.267 1.00 24.28 59 HIS D C 1
ATOM 5084 O O . HIS D 2 59 ? -32.061 7.901 -8.632 1.00 25.66 59 HIS D O 1
ATOM 5091 N N . GLU D 2 60 ? -32.045 5.726 -9.062 1.00 25.67 60 GLU D N 1
ATOM 5092 C CA . GLU D 2 60 ? -31.528 5.851 -10.410 1.00 26.73 60 GLU D CA 1
ATOM 5093 C C . GLU D 2 60 ? -32.279 6.884 -11.224 1.00 33.45 60 GLU D C 1
ATOM 5094 O O . GLU D 2 60 ? -33.500 6.794 -11.395 1.00 33.26 60 GLU D O 1
ATOM 5100 N N . GLY D 2 61 ? -31.541 7.859 -11.722 1.00 34.30 61 GLY D N 1
ATOM 5101 C CA . GLY D 2 61 ? -32.147 8.796 -12.620 1.00 34.47 61 GLY D CA 1
ATOM 5102 C C . GLY D 2 61 ? -33.007 9.842 -11.950 1.00 36.77 61 GLY D C 1
ATOM 5103 O O . GLY D 2 61 ? -33.717 10.566 -12.673 1.00 41.53 61 GLY D O 1
ATOM 5104 N N . ARG D 2 62 ? -33.007 9.915 -10.619 1.00 30.13 62 ARG D N 1
ATOM 5105 C CA . ARG D 2 62 ? -33.909 10.817 -9.866 1.00 29.80 62 ARG D CA 1
ATOM 5106 C C . ARG D 2 62 ? -33.129 11.786 -8.975 1.00 27.82 62 ARG D C 1
ATOM 5107 O O . ARG D 2 62 ? -31.966 11.599 -8.670 1.00 25.04 62 ARG D O 1
ATOM 5115 N N . SER D 2 63 ? -33.788 12.833 -8.493 1.00 30.29 63 SER D N 1
ATOM 5116 C CA . SER D 2 63 ? -33.194 13.723 -7.509 1.00 25.40 63 SER D CA 1
ATOM 5117 C C . SER D 2 63 ? -33.088 13.133 -6.125 1.00 24.87 63 SER D C 1
ATOM 5118 O O . SER D 2 63 ? -33.835 12.206 -5.773 1.00 29.61 63 SER D O 1
ATOM 5121 N N . PRO D 2 64 ? -32.171 13.602 -5.289 1.00 22.09 64 PRO D N 1
ATOM 5122 C CA . PRO D 2 64 ? -32.126 13.121 -3.895 1.00 20.79 64 PRO D CA 1
ATOM 5123 C C . PRO D 2 64 ? -33.385 13.489 -3.105 1.00 23.86 64 PRO D C 1
ATOM 5124 O O . PRO D 2 64 ? -34.018 14.516 -3.364 1.00 24.77 64 PRO D O 1
ATOM 5128 N N . THR D 2 65 ? -33.678 12.671 -2.073 1.00 23.26 65 THR D N 1
ATOM 5129 C CA . THR D 2 65 ? -34.700 13.035 -1.095 1.00 22.03 65 THR D CA 1
ATOM 5130 C C . THR D 2 65 ? -34.143 12.765 0.297 1.00 21.30 65 THR D C 1
ATOM 5131 O O . THR D 2 65 ? -33.252 11.938 0.467 1.00 21.08 65 THR D O 1
ATOM 5135 N N . THR D 2 66 ? -34.713 13.446 1.307 1.00 26.79 66 THR D N 1
ATOM 5136 C CA . THR D 2 66 ? -34.210 13.274 2.673 1.00 23.07 66 THR D CA 1
ATOM 5137 C C . THR D 2 66 ? -34.709 12.017 3.348 1.00 24.16 66 THR D C 1
ATOM 5138 O O . THR D 2 66 ? -35.927 11.832 3.498 1.00 29.63 66 THR D O 1
ATOM 5142 N N . MET D 2 67 ? -33.777 11.204 3.809 1.00 23.67 67 MET D N 1
ATOM 5143 C CA . MET D 2 67 ? -34.137 10.070 4.685 1.00 24.57 67 MET D CA 1
ATOM 5144 C C . MET D 2 67 ? -34.011 10.418 6.163 1.00 27.01 67 MET D C 1
ATOM 5145 O O . MET D 2 67 ? -34.913 10.131 6.957 1.00 25.74 67 MET D O 1
ATOM 5150 N N . ILE D 2 68 ? -32.954 11.129 6.530 1.00 24.24 68 ILE D N 1
ATOM 5151 C CA . ILE D 2 68 ? -32.696 11.507 7.921 1.00 24.13 68 ILE D CA 1
ATOM 5152 C C . ILE D 2 68 ? -32.167 12.948 7.924 1.00 24.39 68 ILE D C 1
ATOM 5153 O O . ILE D 2 68 ? -31.275 13.305 7.132 1.00 24.79 68 ILE D O 1
ATOM 5158 N N . TYR D 2 69 ? -32.640 13.739 8.857 1.00 27.75 69 TYR D N 1
ATOM 5159 C CA . TYR D 2 69 ? -32.023 15.056 9.065 1.00 26.26 69 TYR D CA 1
ATOM 5160 C C . TYR D 2 69 ? -31.751 15.247 10.541 1.00 29.17 69 TYR D C 1
ATOM 5161 O O . TYR D 2 69 ? -32.352 14.581 11.387 1.00 28.65 69 TYR D O 1
ATOM 5170 N N . ARG D 2 70 ? -30.879 16.216 10.868 1.00 27.01 70 ARG D N 1
ATOM 5171 C CA . ARG D 2 70 ? -30.536 16.516 12.270 1.00 26.75 70 ARG D CA 1
ATOM 5172 C C . ARG D 2 70 ? -30.108 15.236 13.018 1.00 33.81 70 ARG D C 1
ATOM 5173 O O . ARG D 2 70 ? -30.592 14.954 14.120 1.00 33.86 70 ARG D O 1
ATOM 5181 N N . ASP D 2 71 ? -29.216 14.484 12.388 1.00 31.30 71 ASP D N 1
ATOM 5182 C CA . ASP D 2 71 ? -28.639 13.230 12.904 1.00 35.68 71 ASP D CA 1
ATOM 5183 C C . ASP D 2 71 ? -29.589 12.044 12.895 1.00 32.28 71 ASP D C 1
ATOM 5184 O O . ASP D 2 71 ? -29.161 10.946 12.535 1.00 31.71 71 ASP D O 1
ATOM 5189 N N . ASP D 2 72 ? -30.838 12.211 13.350 1.00 31.61 72 ASP D N 1
ATOM 5190 C CA . ASP D 2 72 ? -31.684 11.052 13.601 1.00 32.29 72 ASP D CA 1
ATOM 5191 C C . ASP D 2 72 ? -33.175 11.318 13.414 1.00 36.48 72 ASP D C 1
ATOM 5192 O O . ASP D 2 72 ? -33.978 10.480 13.843 1.00 35.74 72 ASP D O 1
ATOM 5197 N N . LYS D 2 73 ? -33.585 12.425 12.753 1.00 31.29 73 LYS D N 1
ATOM 5198 C CA . LYS D 2 73 ? -35.002 12.706 12.585 1.00 32.29 73 LYS D CA 1
ATOM 5199 C C . LYS D 2 73 ? -35.447 12.236 11.207 1.00 31.01 73 LYS D C 1
ATOM 5200 O O . LYS D 2 73 ? -34.746 12.448 10.206 1.00 29.92 73 LYS D O 1
ATOM 5206 N N . ARG D 2 74 ? -36.650 11.655 11.143 1.00 31.99 74 ARG D N 1
ATOM 5207 C CA . ARG D 2 74 ? -37.200 11.156 9.855 1.00 31.39 74 ARG D CA 1
ATOM 5208 C C . ARG D 2 74 ? -38.273 12.120 9.347 1.00 32.50 74 ARG D C 1
ATOM 5209 O O . ARG D 2 74 ? -39.272 12.312 10.020 1.00 37.74 74 ARG D O 1
ATOM 5217 N N . PRO D 2 75 ? -38.175 12.624 8.126 1.00 31.46 75 PRO D N 1
ATOM 5218 C CA . PRO D 2 75 ? -39.324 13.276 7.494 1.00 36.25 75 PRO D CA 1
ATOM 5219 C C . PRO D 2 75 ? -40.560 12.385 7.457 1.00 38.21 75 PRO D C 1
ATOM 5220 O O . PRO D 2 75 ? -40.473 11.157 7.327 1.00 38.05 75 PRO D O 1
ATOM 5224 N N . ASP D 2 76 ? -41.721 13.035 7.567 1.00 46.81 76 ASP D N 1
ATOM 5225 C CA . ASP D 2 76 ? -43.003 12.382 7.368 1.00 47.82 76 ASP D CA 1
ATOM 5226 C C . ASP D 2 76 ? -42.947 11.510 6.135 1.00 46.19 76 ASP D C 1
ATOM 5227 O O . ASP D 2 76 ? -42.544 11.966 5.058 1.00 45.73 76 ASP D O 1
ATOM 5232 N N . GLY D 2 77 ? -43.311 10.230 6.298 1.00 39.93 77 GLY D N 1
ATOM 5233 C CA . GLY D 2 77 ? -43.381 9.364 5.172 1.00 41.81 77 GLY D CA 1
ATOM 5234 C C . GLY D 2 77 ? -42.179 8.478 4.978 1.00 36.40 77 GLY D C 1
ATOM 5235 O O . GLY D 2 77 ? -42.271 7.498 4.232 1.00 45.77 77 GLY D O 1
ATOM 5236 N N . VAL D 2 78 ? -41.061 8.773 5.610 1.00 33.24 78 VAL D N 1
ATOM 5237 C CA . VAL D 2 78 ? -39.934 7.838 5.573 1.00 28.61 78 VAL D CA 1
ATOM 5238 C C . VAL D 2 78 ? -40.208 6.731 6.582 1.00 32.11 78 VAL D C 1
ATOM 5239 O O . VAL D 2 78 ? -40.519 7.037 7.739 1.00 33.50 78 VAL D O 1
ATOM 5243 N N . PRO D 2 79 ? -40.157 5.446 6.207 1.00 35.93 79 PRO D N 1
ATOM 5244 C CA . PRO D 2 79 ? -40.525 4.416 7.182 1.00 40.19 79 PRO D CA 1
ATOM 5245 C C . PRO D 2 79 ? -39.487 4.238 8.287 1.00 32.94 79 PRO D C 1
ATOM 5246 O O . PRO D 2 79 ? -38.300 4.540 8.129 1.00 32.59 79 PRO D O 1
ATOM 5250 N N . ASP D 2 80 ? -40.002 3.763 9.427 1.00 36.56 80 ASP D N 1
ATOM 5251 C CA . ASP D 2 80 ? -39.230 3.660 10.647 1.00 39.91 80 ASP D CA 1
ATOM 5252 C C . ASP D 2 80 ? -38.192 2.570 10.580 1.00 40.00 80 ASP D C 1
ATOM 5253 O O . ASP D 2 80 ? -37.474 2.362 11.564 1.00 39.25 80 ASP D O 1
ATOM 5258 N N . ARG D 2 81 ? -38.125 1.861 9.446 1.00 34.41 81 ARG D N 1
ATOM 5259 C CA A ARG D 2 81 ? -37.022 0.949 9.162 0.50 34.56 81 ARG D CA 1
ATOM 5260 C CA B ARG D 2 81 ? -37.017 0.940 9.324 0.50 34.79 81 ARG D CA 1
ATOM 5261 C C . ARG D 2 81 ? -35.701 1.670 9.052 1.00 32.10 81 ARG D C 1
ATOM 5262 O O . ARG D 2 81 ? -34.667 1.044 9.190 1.00 33.50 81 ARG D O 1
ATOM 5277 N N . PHE D 2 82 ? -35.721 2.990 8.750 1.00 30.31 82 PHE D N 1
ATOM 5278 C CA . PHE D 2 82 ? -34.527 3.813 8.608 1.00 27.46 82 PHE D CA 1
ATOM 5279 C C . PHE D 2 82 ? -34.275 4.535 9.934 1.00 29.63 82 PHE D C 1
ATOM 5280 O O . PHE D 2 82 ? -35.196 5.109 10.537 1.00 35.18 82 PHE D O 1
ATOM 5288 N N . SER D 2 83 ? -33.037 4.533 10.380 1.00 30.14 83 SER D N 1
ATOM 5289 C CA . SER D 2 83 ? -32.713 5.319 11.582 1.00 27.89 83 SER D CA 1
ATOM 5290 C C . SER D 2 83 ? -31.301 5.825 11.451 1.00 29.90 83 SER D C 1
ATOM 5291 O O . SER D 2 83 ? -30.480 5.270 10.728 1.00 26.23 83 SER D O 1
ATOM 5294 N N . GLY D 2 84 ? -31.046 6.985 12.049 1.00 29.36 84 GLY D N 1
ATOM 5295 C CA . GLY D 2 84 ? -29.718 7.551 12.070 1.00 29.11 84 GLY D CA 1
ATOM 5296 C C . GLY D 2 84 ? -29.126 7.549 13.459 1.00 29.17 84 GLY D C 1
ATOM 5297 O O . GLY D 2 84 ? -29.839 7.676 14.461 1.00 32.24 84 GLY D O 1
ATOM 5298 N N . SER D 2 85 ? -27.809 7.476 13.510 1.00 32.46 85 SER D N 1
ATOM 5299 C CA . SER D 2 85 ? -27.077 7.529 14.769 1.00 36.82 85 SER D CA 1
ATOM 5300 C C . SER D 2 85 ? -25.707 8.126 14.476 1.00 29.90 85 SER D C 1
ATOM 5301 O O . SER D 2 85 ? -25.308 8.295 13.304 1.00 29.98 85 SER D O 1
ATOM 5304 N N . ILE D 2 86 ? -25.048 8.525 15.565 1.00 34.82 86 ILE D N 1
ATOM 5305 C CA . ILE D 2 86 ? -23.688 9.032 15.576 1.00 36.29 86 ILE D CA 1
ATOM 5306 C C . ILE D 2 86 ? -22.843 8.174 16.507 1.00 46.69 86 ILE D C 1
ATOM 5307 O O . ILE D 2 86 ? -23.202 7.979 17.675 1.00 49.70 86 ILE D O 1
ATOM 5312 N N . ASP D 2 87 ? -21.690 7.728 16.017 1.00 44.17 87 ASP D N 1
ATOM 5313 C CA . ASP D 2 87 ? -20.778 6.851 16.747 1.00 48.87 87 ASP D CA 1
ATOM 5314 C C . ASP D 2 87 ? -19.502 7.647 16.965 1.00 49.56 87 ASP D C 1
ATOM 5315 O O . ASP D 2 87 ? -18.654 7.765 16.069 1.00 48.17 87 ASP D O 1
ATOM 5320 N N . ARG D 2 88 ? -19.361 8.206 18.161 1.00 55.53 88 ARG D N 1
ATOM 5321 C CA . ARG D 2 88 ? -18.187 9.029 18.392 1.00 56.53 88 ARG D CA 1
ATOM 5322 C C . ARG D 2 88 ? -16.911 8.199 18.375 1.00 56.83 88 ARG D C 1
ATOM 5323 O O . ARG D 2 88 ? -15.888 8.681 17.887 1.00 53.48 88 ARG D O 1
ATOM 5331 N N . SER D 2 89 ? -16.969 6.935 18.818 1.00 61.38 89 SER D N 1
ATOM 5332 C CA . SER D 2 89 ? -15.794 6.061 18.786 1.00 67.03 89 SER D CA 1
ATOM 5333 C C . SER D 2 89 ? -15.082 6.105 17.443 1.00 60.57 89 SER D C 1
ATOM 5334 O O . SER D 2 89 ? -13.858 6.253 17.378 1.00 66.21 89 SER D O 1
ATOM 5337 N N . SER D 2 90 ? -15.834 5.974 16.357 1.00 47.91 90 SER D N 1
ATOM 5338 C CA . SER D 2 90 ? -15.275 5.924 15.022 1.00 44.61 90 SER D CA 1
ATOM 5339 C C . SER D 2 90 ? -15.407 7.247 14.287 1.00 42.64 90 SER D C 1
ATOM 5340 O O . SER D 2 90 ? -15.196 7.284 13.077 1.00 38.77 90 SER D O 1
ATOM 5343 N N . ASN D 2 91 ? -15.792 8.294 14.983 1.00 38.75 91 ASN D N 1
ATOM 5344 C CA . ASN D 2 91 ? -16.100 9.610 14.331 1.00 37.29 91 ASN D CA 1
ATOM 5345 C C . ASN D 2 91 ? -16.948 9.458 13.065 1.00 34.68 91 ASN D C 1
ATOM 5346 O O . ASN D 2 91 ? -16.720 10.158 12.051 1.00 33.74 91 ASN D O 1
ATOM 5351 N N . SER D 2 92 ? -18.045 8.683 13.150 1.00 35.29 92 SER D N 1
ATOM 5352 C CA . SER D 2 92 ? -18.879 8.386 12.001 1.00 30.49 92 SER D CA 1
ATOM 5353 C C . SER D 2 92 ? -20.356 8.510 12.304 1.00 29.49 92 SER D C 1
ATOM 5354 O O . SER D 2 92 ? -20.780 8.312 13.448 1.00 38.56 92 SER D O 1
ATOM 5357 N N . ALA D 2 93 ? -21.126 8.867 11.290 1.00 28.28 93 ALA D N 1
ATOM 5358 C CA . ALA D 2 93 ? -22.566 8.788 11.315 1.00 27.77 93 ALA D CA 1
ATOM 5359 C C . ALA D 2 93 ? -22.951 7.473 10.670 1.00 29.51 93 ALA D C 1
ATOM 5360 O O . ALA D 2 93 ? -22.229 6.982 9.797 1.00 30.28 93 ALA D O 1
ATOM 5362 N N . LEU D 2 94 ? -24.104 6.952 11.055 1.00 29.14 94 LEU D N 1
ATOM 5363 C CA . LEU D 2 94 ? -24.517 5.624 10.549 1.00 28.20 94 LEU D CA 1
ATOM 5364 C C . LEU D 2 94 ? -25.978 5.711 10.155 1.00 29.06 94 LEU D C 1
ATOM 5365 O O . LEU D 2 94 ? -26.810 6.152 10.955 1.00 29.64 94 LEU D O 1
ATOM 5370 N N . LEU D 2 95 ? -26.323 5.203 8.985 1.00 26.53 95 LEU D N 1
ATOM 5371 C CA . LEU D 2 95 ? -27.699 5.036 8.579 1.00 24.22 95 LEU D CA 1
ATOM 5372 C C . LEU D 2 95 ? -28.006 3.560 8.678 1.00 26.45 95 LEU D C 1
ATOM 5373 O O . LEU D 2 95 ? -27.334 2.780 8.021 1.00 25.13 95 LEU D O 1
ATOM 5378 N N . THR D 2 96 ? -28.903 3.184 9.582 1.00 24.64 96 THR D N 1
ATOM 5379 C CA . THR D 2 96 ? -29.250 1.767 9.739 1.00 27.78 96 THR D CA 1
ATOM 5380 C C . THR D 2 96 ? -30.572 1.551 9.031 1.00 26.33 96 THR D C 1
ATOM 5381 O O . THR D 2 96 ? -31.525 2.322 9.216 1.00 28.38 96 THR D O 1
ATOM 5385 N N . ILE D 2 97 ? -30.664 0.475 8.232 1.00 27.95 97 ILE D N 1
ATOM 5386 C CA . ILE D 2 97 ? -31.897 0.117 7.566 1.00 24.14 97 ILE D CA 1
ATOM 5387 C C . ILE D 2 97 ? -32.213 -1.302 8.059 1.00 29.36 97 ILE D C 1
ATOM 5388 O O . ILE D 2 97 ? -31.479 -2.258 7.743 1.00 30.30 97 ILE D O 1
ATOM 5393 N N . ASN D 2 98 ? -33.282 -1.445 8.834 1.00 27.11 98 ASN D N 1
ATOM 5394 C CA . ASN D 2 98 ? -33.777 -2.759 9.244 1.00 28.95 98 ASN D CA 1
ATOM 5395 C C . ASN D 2 98 ? -34.694 -3.340 8.182 1.00 32.52 98 ASN D C 1
ATOM 5396 O O . ASN D 2 98 ? -35.337 -2.618 7.409 1.00 29.73 98 ASN D O 1
ATOM 5401 N N . ASN D 2 99 ? -34.820 -4.658 8.195 1.00 29.92 99 ASN D N 1
ATOM 5402 C CA . ASN D 2 99 ? -35.769 -5.320 7.300 1.00 30.13 99 ASN D CA 1
ATOM 5403 C C . ASN D 2 99 ? -35.693 -4.763 5.877 1.00 26.35 99 ASN D C 1
ATOM 5404 O O . ASN D 2 99 ? -36.710 -4.397 5.261 1.00 30.97 99 ASN D O 1
ATOM 5409 N N . VAL D 2 100 ? -34.479 -4.750 5.324 1.00 26.05 100 VAL D N 1
ATOM 5410 C CA . VAL D 2 100 ? -34.228 -4.041 4.060 1.00 25.30 100 VAL D CA 1
ATOM 5411 C C . VAL D 2 100 ? -35.026 -4.648 2.901 1.00 25.85 100 VAL D C 1
ATOM 5412 O O . VAL D 2 100 ? -35.237 -5.877 2.799 1.00 25.83 100 VAL D O 1
ATOM 5416 N N . GLN D 2 101 ? -35.515 -3.763 2.016 1.00 26.20 101 GLN D N 1
ATOM 5417 C CA . GLN D 2 101 ? -36.456 -4.144 0.982 1.00 26.35 101 GLN D CA 1
ATOM 5418 C C . GLN D 2 101 ? -35.874 -3.789 -0.377 1.00 23.46 101 GLN D C 1
ATOM 5419 O O . GLN D 2 101 ? -34.943 -2.969 -0.491 1.00 24.44 101 GLN D O 1
ATOM 5425 N N . THR D 2 102 ? -36.405 -4.484 -1.412 1.00 23.97 102 THR D N 1
ATOM 5426 C CA . THR D 2 102 ? -35.748 -4.232 -2.690 1.00 23.31 102 THR D CA 1
ATOM 5427 C C . THR D 2 102 ? -35.964 -2.778 -3.134 1.00 23.71 102 THR D C 1
ATOM 5428 O O . THR D 2 102 ? -35.101 -2.240 -3.807 1.00 24.20 102 THR D O 1
ATOM 5432 N N . GLU D 2 103 ? -37.057 -2.131 -2.689 1.00 23.70 103 GLU D N 1
ATOM 5433 C CA . GLU D 2 103 ? -37.263 -0.680 -2.965 1.00 22.88 103 GLU D CA 1
ATOM 5434 C C . GLU D 2 103 ? -36.233 0.216 -2.297 1.00 25.17 103 GLU D C 1
ATOM 5435 O O . GLU D 2 103 ? -36.136 1.424 -2.631 1.00 26.17 103 GLU D O 1
ATOM 5441 N N . ASP D 2 104 ? -35.405 -0.284 -1.377 1.00 21.38 104 ASP D N 1
ATOM 5442 C CA . ASP D 2 104 ? -34.372 0.533 -0.738 1.00 23.90 104 ASP D CA 1
ATOM 5443 C C . ASP D 2 104 ? -33.101 0.565 -1.581 1.00 21.30 104 ASP D C 1
ATOM 5444 O O . ASP D 2 104 ? -32.132 1.279 -1.220 1.00 23.06 104 ASP D O 1
ATOM 5449 N N . GLU D 2 105 ? -33.048 -0.193 -2.697 1.00 19.56 105 GLU D N 1
ATOM 5450 C CA . GLU D 2 105 ? -31.837 -0.119 -3.534 1.00 18.88 105 GLU D CA 1
ATOM 5451 C C . GLU D 2 105 ? -31.746 1.303 -4.106 1.00 21.51 105 GLU D C 1
ATOM 5452 O O . GLU D 2 105 ? -32.722 1.813 -4.701 1.00 21.66 105 GLU D O 1
ATOM 5458 N N . ALA D 2 106 ? -30.575 1.917 -3.898 1.00 19.91 106 ALA D N 1
ATOM 5459 C CA . ALA D 2 106 ? -30.402 3.363 -4.189 1.00 19.42 106 ALA D CA 1
ATOM 5460 C C . ALA D 2 106 ? -28.975 3.708 -3.821 1.00 19.50 106 ALA D C 1
ATOM 5461 O O . ALA D 2 106 ? -28.250 2.923 -3.168 1.00 18.96 106 ALA D O 1
ATOM 5463 N N . ASP D 2 107 ? -28.610 4.961 -4.124 1.00 18.30 107 ASP D N 1
ATOM 5464 C CA A ASP D 2 107 ? -27.372 5.554 -3.642 0.50 20.40 107 ASP D CA 1
ATOM 5465 C CA B ASP D 2 107 ? -27.372 5.555 -3.630 0.50 20.37 107 ASP D CA 1
ATOM 5466 C C . ASP D 2 107 ? -27.725 6.388 -2.418 1.00 22.60 107 ASP D C 1
ATOM 5467 O O . ASP D 2 107 ? -28.714 7.122 -2.451 1.00 24.59 107 ASP D O 1
ATOM 5476 N N . TYR D 2 108 ? -26.976 6.256 -1.356 1.00 19.18 108 TYR D N 1
ATOM 5477 C CA . TYR D 2 108 ? -27.204 6.998 -0.092 1.00 20.40 108 TYR D CA 1
ATOM 5478 C C . TYR D 2 108 ? -26.052 7.934 0.169 1.00 21.31 108 TYR D C 1
ATOM 5479 O O . TYR D 2 108 ? -24.920 7.510 0.216 1.00 20.64 108 TYR D O 1
ATOM 5488 N N . PHE D 2 109 ? -26.343 9.235 0.308 1.00 18.45 109 PHE D N 1
ATOM 5489 C CA . PHE D 2 109 ? -25.281 10.228 0.579 1.00 19.52 109 PHE D CA 1
ATOM 5490 C C . PHE D 2 109 ? -25.430 10.835 1.965 1.00 21.50 109 PHE D C 1
ATOM 5491 O O . PHE D 2 109 ? -26.547 11.203 2.325 1.00 23.20 109 PHE D O 1
ATOM 5499 N N . CYS D 2 110 ? -24.344 10.941 2.737 1.00 20.86 110 CYS D N 1
ATOM 5500 C CA . CYS D 2 110 ? -24.362 11.711 3.975 1.00 19.98 110 CYS D CA 1
ATOM 5501 C C . CYS D 2 110 ? -23.895 13.149 3.666 1.00 23.03 110 CYS D C 1
ATOM 5502 O O . CYS D 2 110 ? -23.262 13.431 2.641 1.00 22.01 110 CYS D O 1
ATOM 5505 N N . HIS D 2 111 ? -24.236 14.042 4.572 1.00 20.33 111 HIS D N 1
ATOM 5506 C CA . HIS D 2 111 ? -23.973 15.475 4.336 1.00 20.09 111 HIS D CA 1
ATOM 5507 C C . HIS D 2 111 ? -23.726 16.077 5.704 1.00 21.83 111 HIS D C 1
ATOM 5508 O O . HIS D 2 111 ? -24.521 15.833 6.626 1.00 24.05 111 HIS D O 1
ATOM 5515 N N . SER D 2 112 ? -22.740 16.994 5.814 1.00 22.62 112 SER D N 1
ATOM 5516 C CA . SER D 2 112 ? -22.612 17.811 7.017 1.00 23.06 112 SER D CA 1
ATOM 5517 C C . SER D 2 112 ? -21.960 19.124 6.611 1.00 24.96 112 SER D C 1
ATOM 5518 O O . SER D 2 112 ? -21.872 19.429 5.412 1.00 22.43 112 SER D O 1
ATOM 5521 N N . TYR D 2 113 ? -21.495 19.913 7.596 1.00 26.46 113 TYR D N 1
ATOM 5522 C CA . TYR D 2 113 ? -20.946 21.214 7.208 1.00 24.11 113 TYR D CA 1
ATOM 5523 C C . TYR D 2 113 ? -20.159 21.776 8.380 1.00 27.93 113 TYR D C 1
ATOM 5524 O O . TYR D 2 113 ? -20.269 21.287 9.509 1.00 29.03 113 TYR D O 1
ATOM 5533 N N . SER D 2 114 ? -19.408 22.866 8.114 1.00 25.28 114 SER D N 1
ATOM 5534 C CA . SER D 2 114 ? -18.827 23.645 9.153 1.00 27.63 114 SER D CA 1
ATOM 5535 C C . SER D 2 114 ? -18.708 25.013 8.500 1.00 29.08 114 SER D C 1
ATOM 5536 O O . SER D 2 114 ? -19.757 25.636 8.290 1.00 30.48 114 SER D O 1
ATOM 5539 N N . SER D 2 115 ? -17.520 25.450 8.119 1.00 29.90 115 SER D N 1
ATOM 5540 C CA . SER D 2 115 ? -17.371 26.646 7.319 1.00 31.69 115 SER D CA 1
ATOM 5541 C C . SER D 2 115 ? -17.758 26.463 5.860 1.00 28.38 115 SER D C 1
ATOM 5542 O O . SER D 2 115 ? -18.024 27.510 5.221 1.00 30.03 115 SER D O 1
ATOM 5545 N N . GLY D 2 116 ? -17.718 25.216 5.348 1.00 29.84 116 GLY D N 1
ATOM 5546 C CA . GLY D 2 116 ? -18.247 24.865 4.038 1.00 27.19 116 GLY D CA 1
ATOM 5547 C C . GLY D 2 116 ? -19.226 23.691 4.153 1.00 26.82 116 GLY D C 1
ATOM 5548 O O . GLY D 2 116 ? -19.598 23.281 5.253 1.00 29.32 116 GLY D O 1
ATOM 5549 N N . ILE D 2 117 ? -19.696 23.222 3.003 1.00 26.23 117 ILE D N 1
ATOM 5550 C CA . ILE D 2 117 ? -20.743 22.188 2.934 1.00 21.82 117 ILE D CA 1
ATOM 5551 C C . ILE D 2 117 ? -20.162 20.987 2.224 1.00 21.38 117 ILE D C 1
ATOM 5552 O O . ILE D 2 117 ? -19.492 21.134 1.190 1.00 25.05 117 ILE D O 1
ATOM 5557 N N . VAL D 2 118 ? -20.276 19.826 2.878 1.00 22.38 118 VAL D N 1
ATOM 5558 C CA . VAL D 2 118 ? -19.537 18.601 2.516 1.00 22.89 118 VAL D CA 1
ATOM 5559 C C . VAL D 2 118 ? -20.501 17.444 2.336 1.00 22.98 118 VAL D C 1
ATOM 5560 O O . VAL D 2 118 ? -21.431 17.233 3.140 1.00 21.92 118 VAL D O 1
ATOM 5564 N N . PHE D 2 119 ? -20.327 16.727 1.239 1.00 21.23 119 PHE D N 1
ATOM 5565 C CA . PHE D 2 119 ? -21.064 15.481 0.998 1.00 20.10 119 PHE D CA 1
ATOM 5566 C C . PHE D 2 119 ? -20.102 14.296 1.027 1.00 23.42 119 PHE D C 1
ATOM 5567 O O . PHE D 2 119 ? -18.981 14.399 0.518 1.00 24.57 119 PHE D O 1
ATOM 5575 N N . GLY D 2 120 ? -20.578 13.188 1.539 1.00 22.58 120 GLY D N 1
ATOM 5576 C CA . GLY D 2 120 ? -19.821 11.956 1.344 1.00 24.78 120 GLY D CA 1
ATOM 5577 C C . GLY D 2 120 ? -19.965 11.491 -0.096 1.00 23.21 120 GLY D C 1
ATOM 5578 O O . GLY D 2 120 ? -20.772 12.019 -0.865 1.00 25.54 120 GLY D O 1
ATOM 5579 N N . GLY D 2 121 ? -19.157 10.475 -0.475 1.00 22.29 121 GLY D N 1
ATOM 5580 C CA . GLY D 2 121 ? -19.110 10.072 -1.861 1.00 24.22 121 GLY D CA 1
ATOM 5581 C C . GLY D 2 121 ? -20.244 9.170 -2.324 1.00 22.58 121 GLY D C 1
ATOM 5582 O O . GLY D 2 121 ? -20.326 8.885 -3.541 1.00 23.99 121 GLY D O 1
ATOM 5583 N N . GLY D 2 122 ? -21.170 8.773 -1.425 1.00 21.33 122 GLY D N 1
ATOM 5584 C CA . GLY D 2 122 ? -22.336 7.924 -1.742 1.00 19.25 122 GLY D CA 1
ATOM 5585 C C . GLY D 2 122 ? -21.995 6.445 -1.636 1.00 20.28 122 GLY D C 1
ATOM 5586 O O . GLY D 2 122 ? -20.932 6.049 -2.100 1.00 22.15 122 GLY D O 1
ATOM 5587 N N . THR D 2 123 ? -22.905 5.720 -1.028 1.00 19.46 123 THR D N 1
ATOM 5588 C CA . THR D 2 123 ? -22.849 4.240 -0.994 1.00 18.98 123 THR D CA 1
ATOM 5589 C C . THR D 2 123 ? -24.021 3.739 -1.802 1.00 20.07 123 THR D C 1
ATOM 5590 O O . THR D 2 123 ? -25.166 3.986 -1.426 1.00 21.00 123 THR D O 1
ATOM 5594 N N . LYS D 2 124 ? -23.711 2.855 -2.789 1.00 21.87 124 LYS D N 1
ATOM 5595 C CA . LYS D 2 124 ? -24.707 2.119 -3.554 1.00 19.25 124 LYS D CA 1
ATOM 5596 C C . LYS D 2 124 ? -25.137 0.873 -2.839 1.00 18.50 124 LYS D C 1
ATOM 5597 O O . LYS D 2 124 ? -24.277 0.051 -2.476 1.00 22.22 124 LYS D O 1
ATOM 5603 N N . LEU D 2 125 ? -26.418 0.787 -2.540 1.00 18.92 125 LEU D N 1
ATOM 5604 C CA . LEU D 2 125 ? -26.953 -0.384 -1.823 1.00 21.31 125 LEU D CA 1
ATOM 5605 C C . LEU D 2 125 ? -27.626 -1.275 -2.837 1.00 20.61 125 LEU D C 1
ATOM 5606 O O . LEU D 2 125 ? -28.581 -0.856 -3.520 1.00 21.20 125 LEU D O 1
ATOM 5611 N N . THR D 2 126 ? -27.212 -2.571 -2.868 1.00 20.47 126 THR D N 1
ATOM 5612 C CA . THR D 2 126 ? -27.834 -3.596 -3.698 1.00 21.81 126 THR D CA 1
ATOM 5613 C C . THR D 2 126 ? -28.496 -4.601 -2.736 1.00 24.18 126 THR D C 1
ATOM 5614 O O . THR D 2 126 ? -27.935 -4.875 -1.660 1.00 23.16 126 THR D O 1
ATOM 5618 N N . VAL D 2 127 ? -29.718 -5.070 -3.059 1.00 21.60 127 VAL D N 1
ATOM 5619 C CA . VAL D 2 127 ? -30.502 -5.959 -2.209 1.00 22.79 127 VAL D CA 1
ATOM 5620 C C . VAL D 2 127 ? -30.781 -7.219 -3.026 1.00 25.77 127 VAL D C 1
ATOM 5621 O O . VAL D 2 127 ? -31.553 -7.205 -3.995 1.00 28.83 127 VAL D O 1
ATOM 5625 N N . LEU D 2 128 ? -30.218 -8.343 -2.602 1.00 21.46 128 LEU D N 1
ATOM 5626 C CA . LEU D 2 128 ? -30.493 -9.630 -3.218 1.00 24.30 128 LEU D CA 1
ATOM 5627 C C . LEU D 2 128 ? -31.586 -10.340 -2.458 1.00 32.33 128 LEU D C 1
ATOM 5628 O O . LEU D 2 128 ? -32.103 -9.871 -1.455 1.00 30.73 128 LEU D O 1
ATOM 5633 N N . GLY D 2 129 ? -32.029 -11.454 -3.032 1.00 32.69 129 GLY D N 1
ATOM 5634 C CA . GLY D 2 129 ? -33.034 -12.291 -2.367 1.00 34.81 129 GLY D CA 1
ATOM 5635 C C . GLY D 2 129 ? -34.412 -12.322 -2.935 1.00 39.13 129 GLY D C 1
ATOM 5636 O O . GLY D 2 129 ? -35.232 -13.105 -2.423 1.00 46.32 129 GLY D O 1
ATOM 5637 N N . GLN D 2 130 ? -34.741 -11.540 -3.938 1.00 39.97 130 GLN D N 1
ATOM 5638 C CA . GLN D 2 130 ? -35.927 -11.865 -4.686 1.00 46.27 130 GLN D CA 1
ATOM 5639 C C . GLN D 2 130 ? -35.650 -13.131 -5.461 1.00 45.33 130 GLN D C 1
ATOM 5640 O O . GLN D 2 130 ? -34.479 -13.450 -5.710 1.00 38.99 130 GLN D O 1
ATOM 5646 N N . PRO D 2 131 ? -36.705 -13.785 -5.949 1.00 71.42 131 PRO D N 1
ATOM 5647 C CA . PRO D 2 131 ? -36.515 -14.999 -6.728 1.00 69.87 131 PRO D CA 1
ATOM 5648 C C . PRO D 2 131 ? -35.876 -14.682 -8.057 1.00 56.23 131 PRO D C 1
ATOM 5649 O O . PRO D 2 131 ? -36.212 -13.691 -8.718 1.00 54.70 131 PRO D O 1
ATOM 5653 N N . LYS D 2 132 ? -34.960 -15.549 -8.465 1.00 58.39 132 LYS D N 1
ATOM 5654 C CA . LYS D 2 132 ? -34.458 -15.540 -9.837 1.00 58.35 132 LYS D CA 1
ATOM 5655 C C . LYS D 2 132 ? -35.605 -15.309 -10.829 1.00 59.71 132 LYS D C 1
ATOM 5656 O O . LYS D 2 132 ? -36.617 -16.038 -10.829 1.00 59.43 132 LYS D O 1
ATOM 5662 N N . SER D 2 133 ? -35.472 -14.257 -11.635 1.00 56.35 133 SER D N 1
ATOM 5663 C CA . SER D 2 133 ? -36.428 -13.946 -12.692 1.00 57.60 133 SER D CA 1
ATOM 5664 C C . SER D 2 133 ? -35.666 -13.880 -14.004 1.00 55.78 133 SER D C 1
ATOM 5665 O O . SER D 2 133 ? -34.751 -13.060 -14.160 1.00 54.71 133 SER D O 1
ATOM 5668 N N . THR D 2 134 ? -35.981 -14.780 -14.887 1.00 60.77 134 THR D N 1
ATOM 5669 C CA . THR D 2 134 ? -35.221 -14.936 -16.111 1.00 56.40 134 THR D CA 1
ATOM 5670 C C . THR D 2 134 ? -35.690 -13.902 -17.132 1.00 54.86 134 THR D C 1
ATOM 5671 O O . THR D 2 134 ? -36.892 -13.674 -17.269 1.00 57.52 134 THR D O 1
ATOM 5675 N N . PRO D 2 135 ? -34.777 -13.226 -17.812 1.00 53.72 135 PRO D N 1
ATOM 5676 C CA . PRO D 2 135 ? -35.175 -12.101 -18.677 1.00 45.36 135 PRO D CA 1
ATOM 5677 C C . PRO D 2 135 ? -36.176 -12.520 -19.738 1.00 50.17 135 PRO D C 1
ATOM 5678 O O . PRO D 2 135 ? -36.191 -13.663 -20.199 1.00 52.22 135 PRO D O 1
ATOM 5682 N N . THR D 2 136 ? -36.983 -11.542 -20.149 1.00 48.02 136 THR D N 1
ATOM 5683 C CA . THR D 2 136 ? -37.806 -11.610 -21.354 1.00 54.79 136 THR D CA 1
ATOM 5684 C C . THR D 2 136 ? -37.156 -10.783 -22.454 1.00 51.85 136 THR D C 1
ATOM 5685 O O . THR D 2 136 ? -36.679 -9.672 -22.197 1.00 56.36 136 THR D O 1
ATOM 5689 N N . LEU D 2 137 ? -37.121 -11.336 -23.669 1.00 52.43 137 LEU D N 1
ATOM 5690 C CA . LEU D 2 137 ? -36.557 -10.662 -24.838 1.00 52.66 137 LEU D CA 1
ATOM 5691 C C . LEU D 2 137 ? -37.660 -10.238 -25.792 1.00 53.46 137 LEU D C 1
ATOM 5692 O O . LEU D 2 137 ? -38.646 -10.956 -25.974 1.00 54.17 137 LEU D O 1
ATOM 5697 N N . THR D 2 138 ? -37.468 -9.059 -26.390 1.00 46.33 138 THR D N 1
ATOM 5698 C CA . THR D 2 138 ? -38.261 -8.542 -27.490 1.00 50.84 138 THR D CA 1
ATOM 5699 C C . THR D 2 138 ? -37.284 -8.065 -28.550 1.00 52.31 138 THR D C 1
ATOM 5700 O O . THR D 2 138 ? -36.455 -7.210 -28.252 1.00 52.17 138 THR D O 1
ATOM 5704 N N . VAL D 2 139 ? -37.373 -8.573 -29.778 1.00 49.04 139 VAL D N 1
ATOM 5705 C CA . VAL D 2 139 ? -36.444 -8.158 -30.824 1.00 50.19 139 VAL D CA 1
ATOM 5706 C C . VAL D 2 139 ? -37.234 -7.447 -31.910 1.00 50.95 139 VAL D C 1
ATOM 5707 O O . VAL D 2 139 ? -38.376 -7.812 -32.205 1.00 54.81 139 VAL D O 1
ATOM 5711 N N . PHE D 2 140 ? -36.649 -6.379 -32.473 1.00 46.42 140 PHE D N 1
ATOM 5712 C CA . PHE D 2 140 ? -37.278 -5.740 -33.618 1.00 48.05 140 PHE D CA 1
ATOM 5713 C C . PHE D 2 140 ? -36.299 -5.631 -34.782 1.00 53.95 140 PHE D C 1
ATOM 5714 O O . PHE D 2 140 ? -35.116 -5.331 -34.562 1.00 46.49 140 PHE D O 1
ATOM 5722 N N . PRO D 2 141 ? -36.759 -5.879 -36.019 1.00 50.37 141 PRO D N 1
ATOM 5723 C CA . PRO D 2 141 ? -35.931 -5.662 -37.226 1.00 53.13 141 PRO D CA 1
ATOM 5724 C C . PRO D 2 141 ? -35.846 -4.184 -37.584 1.00 54.40 141 PRO D C 1
ATOM 5725 O O . PRO D 2 141 ? -36.535 -3.352 -36.983 1.00 56.06 141 PRO D O 1
ATOM 5729 N N . PRO D 2 142 ? -35.021 -3.805 -38.563 1.00 56.76 142 PRO D N 1
ATOM 5730 C CA . PRO D 2 142 ? -35.037 -2.404 -39.008 1.00 51.98 142 PRO D CA 1
ATOM 5731 C C . PRO D 2 142 ? -36.374 -2.041 -39.633 1.00 60.13 142 PRO D C 1
ATOM 5732 O O . PRO D 2 142 ? -36.996 -2.845 -40.330 1.00 60.12 142 PRO D O 1
ATOM 5736 N N . SER D 2 143 ? -36.802 -0.795 -39.403 1.00 63.34 143 SER D N 1
ATOM 5737 C CA . SER D 2 143 ? -38.055 -0.294 -39.958 1.00 63.68 143 SER D CA 1
ATOM 5738 C C . SER D 2 143 ? -37.883 0.002 -41.440 1.00 63.02 143 SER D C 1
ATOM 5739 O O . SER D 2 143 ? -36.771 0.224 -41.924 1.00 64.99 143 SER D O 1
ATOM 5742 N N . THR D 2 144 ? -39.002 0.019 -42.177 1.00 64.11 144 THR D N 1
ATOM 5743 C CA . THR D 2 144 ? -38.915 0.378 -43.585 1.00 63.89 144 THR D CA 1
ATOM 5744 C C . THR D 2 144 ? -38.300 1.753 -43.747 1.00 64.01 144 THR D C 1
ATOM 5745 O O . THR D 2 144 ? -37.483 1.973 -44.650 1.00 65.11 144 THR D O 1
ATOM 5749 N N . GLU D 2 145 ? -38.696 2.681 -42.870 1.00 65.27 145 GLU D N 1
ATOM 5750 C CA . GLU D 2 145 ? -38.145 4.031 -42.841 1.00 67.60 145 GLU D CA 1
ATOM 5751 C C . GLU D 2 145 ? -36.620 4.019 -42.824 1.00 63.60 145 GLU D C 1
ATOM 5752 O O . GLU D 2 145 ? -35.973 4.648 -43.675 1.00 66.92 145 GLU D O 1
ATOM 5758 N N . GLU D 2 146 ? -36.022 3.277 -41.881 1.00 62.37 146 GLU D N 1
ATOM 5759 C CA . GLU D 2 146 ? -34.570 3.323 -41.759 1.00 60.56 146 GLU D CA 1
ATOM 5760 C C . GLU D 2 146 ? -33.900 2.695 -42.976 1.00 60.65 146 GLU D C 1
ATOM 5761 O O . GLU D 2 146 ? -32.919 3.235 -43.497 1.00 61.87 146 GLU D O 1
ATOM 5767 N N . LEU D 2 147 ? -34.449 1.592 -43.483 1.00 60.46 147 LEU D N 1
ATOM 5768 C CA . LEU D 2 147 ? -33.833 0.913 -44.617 1.00 62.37 147 LEU D CA 1
ATOM 5769 C C . LEU D 2 147 ? -33.797 1.757 -45.897 1.00 71.68 147 LEU D C 1
ATOM 5770 O O . LEU D 2 147 ? -32.925 1.537 -46.749 1.00 67.26 147 LEU D O 1
ATOM 5775 N N . GLN D 2 148 ? -34.688 2.734 -46.056 1.00 66.69 148 GLN D N 1
ATOM 5776 C CA . GLN D 2 148 ? -34.583 3.570 -47.242 1.00 72.57 148 GLN D CA 1
ATOM 5777 C C . GLN D 2 148 ? -33.330 4.440 -47.209 1.00 70.07 148 GLN D C 1
ATOM 5778 O O . GLN D 2 148 ? -32.877 4.900 -48.265 1.00 72.99 148 GLN D O 1
ATOM 5784 N N . GLY D 2 149 ? -32.763 4.660 -46.024 1.00 69.98 149 GLY D N 1
ATOM 5785 C CA . GLY D 2 149 ? -31.500 5.342 -45.869 1.00 71.48 149 GLY D CA 1
ATOM 5786 C C . GLY D 2 149 ? -30.301 4.430 -45.948 1.00 74.25 149 GLY D C 1
ATOM 5787 O O . GLY D 2 149 ? -29.181 4.870 -45.670 1.00 73.19 149 GLY D O 1
ATOM 5788 N N . ASN D 2 150 ? -30.515 3.163 -46.300 1.00 73.56 150 ASN D N 1
ATOM 5789 C CA . ASN D 2 150 ? -29.465 2.146 -46.398 1.00 73.94 150 ASN D CA 1
ATOM 5790 C C . ASN D 2 150 ? -28.724 1.969 -45.081 1.00 71.61 150 ASN D C 1
ATOM 5791 O O . ASN D 2 150 ? -27.535 1.634 -45.071 1.00 72.69 150 ASN D O 1
ATOM 5796 N N . LYS D 2 151 ? -29.439 2.197 -43.972 1.00 64.21 151 LYS D N 1
ATOM 5797 C CA . LYS D 2 151 ? -29.001 1.861 -42.628 1.00 61.78 151 LYS D CA 1
ATOM 5798 C C . LYS D 2 151 ? -29.978 0.849 -42.030 1.00 56.40 151 LYS D C 1
ATOM 5799 O O . LYS D 2 151 ? -31.143 0.763 -42.445 1.00 57.52 151 LYS D O 1
ATOM 5805 N N . ALA D 2 152 ? -29.488 0.042 -41.090 1.00 56.30 152 ALA D N 1
ATOM 5806 C CA . ALA D 2 152 ? -30.338 -0.919 -40.393 1.00 56.22 152 ALA D CA 1
ATOM 5807 C C . ALA D 2 152 ? -29.893 -1.069 -38.940 1.00 58.64 152 ALA D C 1
ATOM 5808 O O . ALA D 2 152 ? -28.735 -1.414 -38.667 1.00 55.87 152 ALA D O 1
ATOM 5810 N N . THR D 2 153 ? -30.812 -0.831 -38.003 1.00 48.11 153 THR D N 1
ATOM 5811 C CA . THR D 2 153 ? -30.549 -1.055 -36.586 1.00 45.66 153 THR D CA 1
ATOM 5812 C C . THR D 2 153 ? -31.438 -2.170 -36.057 1.00 45.33 153 THR D C 1
ATOM 5813 O O . THR D 2 153 ? -32.662 -2.096 -36.200 1.00 46.31 153 THR D O 1
ATOM 5817 N N . LEU D 2 154 ? -30.820 -3.222 -35.518 1.00 44.24 154 LEU D N 1
ATOM 5818 C CA . LEU D 2 154 ? -31.533 -4.339 -34.885 1.00 43.93 154 LEU D CA 1
ATOM 5819 C C . LEU D 2 154 ? -31.647 -4.066 -33.393 1.00 51.48 154 LEU D C 1
ATOM 5820 O O . LEU D 2 154 ? -30.670 -3.645 -32.776 1.00 43.15 154 LEU D O 1
ATOM 5825 N N . VAL D 2 155 ? -32.820 -4.299 -32.812 1.00 41.97 155 VAL D N 1
ATOM 5826 C CA . VAL D 2 155 ? -33.092 -3.855 -31.451 1.00 40.79 155 VAL D CA 1
ATOM 5827 C C . VAL D 2 155 ? -33.375 -5.086 -30.614 1.00 40.37 155 VAL D C 1
ATOM 5828 O O . VAL D 2 155 ? -34.152 -5.943 -31.037 1.00 47.11 155 VAL D O 1
ATOM 5832 N N . CYS D 2 156 ? -32.758 -5.176 -29.433 1.00 38.78 156 CYS D N 1
ATOM 5833 C CA . CYS D 2 156 ? -33.055 -6.281 -28.526 1.00 43.45 156 CYS D CA 1
ATOM 5834 C C . CYS D 2 156 ? -33.321 -5.685 -27.158 1.00 43.28 156 CYS D C 1
ATOM 5835 O O . CYS D 2 156 ? -32.431 -5.056 -26.564 1.00 42.64 156 CYS D O 1
ATOM 5838 N N . LEU D 2 157 ? -34.547 -5.863 -26.676 1.00 41.66 157 LEU D N 1
ATOM 5839 C CA . LEU D 2 157 ? -34.977 -5.312 -25.401 1.00 39.64 157 LEU D CA 1
ATOM 5840 C C . LEU D 2 157 ? -35.021 -6.422 -24.354 1.00 40.14 157 LEU D C 1
ATOM 5841 O O . LEU D 2 157 ? -35.669 -7.448 -24.585 1.00 45.37 157 LEU D O 1
ATOM 5846 N N . ILE D 2 158 ? -34.417 -6.180 -23.187 1.00 37.86 158 ILE D N 1
ATOM 5847 C CA . ILE D 2 158 ? -34.244 -7.189 -22.138 1.00 40.87 158 ILE D CA 1
ATOM 5848 C C . ILE D 2 158 ? -34.946 -6.666 -20.889 1.00 42.57 158 ILE D C 1
ATOM 5849 O O . ILE D 2 158 ? -34.571 -5.608 -20.359 1.00 43.57 158 ILE D O 1
ATOM 5854 N N . SER D 2 159 ? -35.972 -7.376 -20.416 1.00 47.00 159 SER D N 1
ATOM 5855 C CA . SER D 2 159 ? -36.713 -6.850 -19.272 1.00 46.87 159 SER D CA 1
ATOM 5856 C C . SER D 2 159 ? -37.103 -7.953 -18.293 1.00 50.49 159 SER D C 1
ATOM 5857 O O . SER D 2 159 ? -36.912 -9.154 -18.542 1.00 47.00 159 SER D O 1
ATOM 5860 N N . ASP D 2 160 ? -37.685 -7.527 -17.169 1.00 51.38 160 ASP D N 1
ATOM 5861 C CA . ASP D 2 160 ? -38.286 -8.461 -16.212 1.00 58.81 160 ASP D CA 1
ATOM 5862 C C . ASP D 2 160 ? -37.235 -9.416 -15.643 1.00 58.28 160 ASP D C 1
ATOM 5863 O O . ASP D 2 160 ? -37.449 -10.632 -15.536 1.00 62.93 160 ASP D O 1
ATOM 5868 N N . PHE D 2 161 ? -36.078 -8.865 -15.257 1.00 53.21 161 PHE D N 1
ATOM 5869 C CA . PHE D 2 161 ? -35.076 -9.724 -14.607 1.00 42.87 161 PHE D CA 1
ATOM 5870 C C . PHE D 2 161 ? -34.584 -9.164 -13.269 1.00 43.59 161 PHE D C 1
ATOM 5871 O O . PHE D 2 161 ? -34.583 -7.947 -13.032 1.00 48.89 161 PHE D O 1
ATOM 5879 N N . TYR D 2 162 ? -34.205 -10.105 -12.375 1.00 48.59 162 TYR D N 1
ATOM 5880 C CA . TYR D 2 162 ? -33.638 -9.873 -11.047 1.00 50.21 162 TYR D CA 1
ATOM 5881 C C . TYR D 2 162 ? -32.808 -11.146 -10.758 1.00 48.95 162 TYR D C 1
ATOM 5882 O O . TYR D 2 162 ? -33.265 -12.266 -10.979 1.00 51.16 162 TYR D O 1
ATOM 5891 N N . PRO D 2 163 ? -31.573 -10.990 -10.296 1.00 45.74 163 PRO D N 1
ATOM 5892 C CA . PRO D 2 163 ? -30.872 -9.738 -10.060 1.00 41.85 163 PRO D CA 1
ATOM 5893 C C . PRO D 2 163 ? -30.341 -9.144 -11.376 1.00 43.15 163 PRO D C 1
ATOM 5894 O O . PRO D 2 163 ? -30.728 -9.569 -12.465 1.00 40.12 163 PRO D O 1
ATOM 5898 N N . SER D 2 164 ? -29.396 -8.225 -11.269 1.00 39.62 164 SER D N 1
ATOM 5899 C CA . SER D 2 164 ? -29.176 -7.312 -12.385 1.00 38.67 164 SER D CA 1
ATOM 5900 C C . SER D 2 164 ? -28.117 -7.778 -13.385 1.00 34.64 164 SER D C 1
ATOM 5901 O O . SER D 2 164 ? -28.149 -7.315 -14.518 1.00 36.09 164 SER D O 1
ATOM 5904 N N . ASP D 2 165 ? -27.237 -8.721 -13.054 1.00 33.49 165 ASP D N 1
ATOM 5905 C CA . ASP D 2 165 ? -26.144 -9.053 -13.992 1.00 32.90 165 ASP D CA 1
ATOM 5906 C C . ASP D 2 165 ? -26.675 -9.844 -15.207 1.00 33.75 165 ASP D C 1
ATOM 5907 O O . ASP D 2 165 ? -27.394 -10.839 -15.044 1.00 39.66 165 ASP D O 1
ATOM 5912 N N . VAL D 2 166 ? -26.276 -9.435 -16.423 1.00 34.53 166 VAL D N 1
ATOM 5913 C CA . VAL D 2 166 ? -26.623 -10.135 -17.667 1.00 37.52 166 VAL D CA 1
ATOM 5914 C C . VAL D 2 166 ? -25.437 -10.088 -18.627 1.00 43.95 166 VAL D C 1
ATOM 5915 O O . VAL D 2 166 ? -24.605 -9.182 -18.566 1.00 42.76 166 VAL D O 1
ATOM 5919 N N . GLU D 2 167 ? -25.339 -11.090 -19.512 1.00 37.50 167 GLU D N 1
ATOM 5920 C CA . GLU D 2 167 ? -24.319 -11.118 -20.563 1.00 41.38 167 GLU D CA 1
ATOM 5921 C C . GLU D 2 167 ? -25.048 -11.201 -21.896 1.00 40.68 167 GLU D C 1
ATOM 5922 O O . GLU D 2 167 ? -25.882 -12.095 -22.078 1.00 44.89 167 GLU D O 1
ATOM 5928 N N . VAL D 2 168 ? -24.740 -10.303 -22.830 1.00 41.33 168 VAL D N 1
ATOM 5929 C CA . VAL D 2 168 ? -25.510 -10.179 -24.073 1.00 42.71 168 VAL D CA 1
ATOM 5930 C C . VAL D 2 168 ? -24.616 -10.462 -25.271 1.00 48.04 168 VAL D C 1
ATOM 5931 O O . VAL D 2 168 ? -23.538 -9.864 -25.400 1.00 50.73 168 VAL D O 1
ATOM 5935 N N . ALA D 2 169 ? -25.065 -11.359 -26.157 1.00 43.81 169 ALA D N 1
ATOM 5936 C CA . ALA D 2 169 ? -24.314 -11.610 -27.380 1.00 52.11 169 ALA D CA 1
ATOM 5937 C C . ALA D 2 169 ? -25.239 -11.610 -28.589 1.00 51.07 169 ALA D C 1
ATOM 5938 O O . ALA D 2 169 ? -26.448 -11.835 -28.466 1.00 51.39 169 ALA D O 1
ATOM 5940 N N . TRP D 2 170 ? -24.653 -11.349 -29.762 1.00 48.38 170 TRP D N 1
ATOM 5941 C CA . TRP D 2 170 ? -25.365 -11.472 -31.029 1.00 51.58 170 TRP D CA 1
ATOM 5942 C C . TRP D 2 170 ? -24.713 -12.516 -31.929 1.00 55.69 170 TRP D C 1
ATOM 5943 O O . TRP D 2 170 ? -23.483 -12.621 -31.997 1.00 51.38 170 TRP D O 1
ATOM 5954 N N . LYS D 2 171 ? -25.551 -13.272 -32.636 1.00 55.43 171 LYS D N 1
ATOM 5955 C CA . LYS D 2 171 ? -25.119 -14.168 -33.693 1.00 56.79 171 LYS D CA 1
ATOM 5956 C C . LYS D 2 171 ? -25.665 -13.677 -35.033 1.00 57.11 171 LYS D C 1
ATOM 5957 O O . LYS D 2 171 ? -26.669 -12.962 -35.090 1.00 57.02 171 LYS D O 1
ATOM 5963 N N . ALA D 2 172 ? -24.978 -14.038 -36.112 1.00 58.30 172 ALA D N 1
ATOM 5964 C CA . ALA D 2 172 ? -25.497 -13.890 -37.467 1.00 61.35 172 ALA D CA 1
ATOM 5965 C C . ALA D 2 172 ? -25.293 -15.214 -38.186 1.00 62.16 172 ALA D C 1
ATOM 5966 O O . ALA D 2 172 ? -24.183 -15.759 -38.181 1.00 65.18 172 ALA D O 1
ATOM 5968 N N . ASN D 2 173 ? -26.357 -15.738 -38.799 1.00 63.91 173 ASN D N 1
ATOM 5969 C CA . ASN D 2 173 ? -26.327 -17.112 -39.308 1.00 67.80 173 ASN D CA 1
ATOM 5970 C C . ASN D 2 173 ? -25.776 -18.070 -38.256 1.00 72.19 173 ASN D C 1
ATOM 5971 O O . ASN D 2 173 ? -25.023 -18.999 -38.565 1.00 71.86 173 ASN D O 1
ATOM 5976 N N . GLY D 2 174 ? -26.147 -17.842 -36.996 1.00 69.09 174 GLY D N 1
ATOM 5977 C CA . GLY D 2 174 ? -25.747 -18.732 -35.923 1.00 72.86 174 GLY D CA 1
ATOM 5978 C C . GLY D 2 174 ? -24.320 -18.570 -35.438 1.00 77.02 174 GLY D C 1
ATOM 5979 O O . GLY D 2 174 ? -23.918 -19.273 -34.497 1.00 78.41 174 GLY D O 1
ATOM 5980 N N . ALA D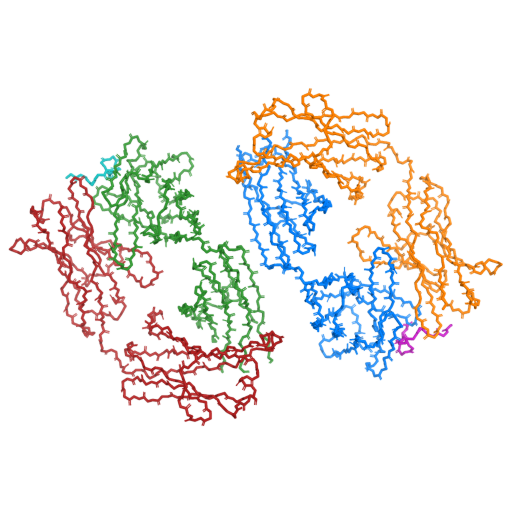 2 175 ? -23.546 -17.687 -36.044 1.00 72.14 175 ALA D N 1
ATOM 5981 C CA . ALA D 2 175 ? -22.156 -17.414 -35.713 1.00 74.43 175 ALA D CA 1
ATOM 5982 C C . ALA D 2 175 ? -22.037 -16.104 -34.937 1.00 69.22 175 ALA D C 1
ATOM 5983 O O . ALA D 2 175 ? -22.691 -15.119 -35.292 1.00 67.63 175 ALA D O 1
ATOM 5985 N N . PRO D 2 176 ? -21.210 -16.062 -33.882 1.00 69.34 176 PRO D N 1
ATOM 5986 C CA . PRO D 2 176 ? -21.105 -14.840 -33.071 1.00 61.93 176 PRO D CA 1
ATOM 5987 C C . PRO D 2 176 ? -20.634 -13.661 -33.911 1.00 60.00 176 PRO D C 1
ATOM 5988 O O . PRO D 2 176 ? -19.797 -13.813 -34.801 1.00 64.13 176 PRO D O 1
ATOM 5992 N N . ILE D 2 177 ? -21.206 -12.484 -33.657 1.00 60.62 177 ILE D N 1
ATOM 5993 C CA . ILE D 2 177 ? -20.719 -11.254 -34.272 1.00 56.56 177 ILE D CA 1
ATOM 5994 C C . ILE D 2 177 ? -20.676 -10.172 -33.211 1.00 57.01 177 ILE D C 1
ATOM 5995 O O . ILE D 2 177 ? -21.564 -10.095 -32.355 1.00 60.37 177 ILE D O 1
ATOM 6000 N N . SER D 2 178 ? -19.639 -9.333 -33.265 1.00 58.98 178 SER D N 1
ATOM 6001 C CA . SER D 2 178 ? -19.488 -8.240 -32.314 1.00 57.82 178 SER D CA 1
ATOM 6002 C C . SER D 2 178 ? -19.336 -6.895 -32.989 1.00 57.77 178 SER D C 1
ATOM 6003 O O . SER D 2 178 ? -19.452 -5.865 -32.317 1.00 53.21 178 SER D O 1
ATOM 6006 N N . GLN D 2 179 ? -19.087 -6.877 -34.286 1.00 61.97 179 GLN D N 1
ATOM 6007 C CA . GLN D 2 179 ? -19.030 -5.638 -35.041 1.00 63.46 179 GLN D CA 1
ATOM 6008 C C . GLN D 2 179 ? -20.392 -4.943 -35.053 1.00 54.45 179 GLN D C 1
ATOM 6009 O O . GLN D 2 179 ? -21.397 -5.506 -35.485 1.00 54.92 179 GLN D O 1
ATOM 6015 N N . GLY D 2 180 ? -20.433 -3.709 -34.588 1.00 52.36 180 GLY D N 1
ATOM 6016 C CA . GLY D 2 180 ? -21.666 -2.965 -34.683 1.00 49.19 180 GLY D CA 1
ATOM 6017 C C . GLY D 2 180 ? -22.618 -3.209 -33.544 1.00 45.19 180 GLY D C 1
ATOM 6018 O O . GLY D 2 180 ? -23.768 -2.752 -33.607 1.00 44.02 180 GLY D O 1
ATOM 6019 N N . VAL D 2 181 ? -22.158 -3.881 -32.495 1.00 42.08 181 VAL D N 1
ATOM 6020 C CA . VAL D 2 181 ? -22.963 -4.178 -31.315 1.00 41.02 181 VAL D CA 1
ATOM 6021 C C . VAL D 2 181 ? -22.741 -3.085 -30.275 1.00 39.68 181 VAL D C 1
ATOM 6022 O O . VAL D 2 181 ? -21.592 -2.731 -29.968 1.00 43.39 181 VAL D O 1
ATOM 6026 N N . ASP D 2 182 ? -23.838 -2.535 -29.744 1.00 38.16 182 ASP D N 1
ATOM 6027 C CA . ASP D 2 182 ? -23.797 -1.614 -28.606 1.00 37.32 182 ASP D CA 1
ATOM 6028 C C . ASP D 2 182 ? -24.841 -2.082 -27.593 1.00 37.66 182 ASP D C 1
ATOM 6029 O O . ASP D 2 182 ? -26.007 -2.267 -27.955 1.00 42.32 182 ASP D O 1
ATOM 6034 N N . THR D 2 183 ? -24.435 -2.227 -26.323 1.00 35.24 183 THR D N 1
ATOM 6035 C CA . THR D 2 183 ? -25.260 -2.810 -25.259 1.00 32.91 183 THR D CA 1
ATOM 6036 C C . THR D 2 183 ? -25.217 -1.905 -24.035 1.00 40.76 183 THR D C 1
ATOM 6037 O O . THR D 2 183 ? -24.129 -1.493 -23.635 1.00 40.69 183 THR D O 1
ATOM 6041 N N . ALA D 2 184 ? -26.383 -1.580 -23.456 1.00 36.35 184 ALA D N 1
ATOM 6042 C CA . ALA D 2 184 ? -26.439 -0.728 -22.273 1.00 35.20 184 ALA D CA 1
ATOM 6043 C C . ALA D 2 184 ? -26.335 -1.588 -21.000 1.00 38.79 184 ALA D C 1
ATOM 6044 O O . ALA D 2 184 ? -26.751 -2.740 -20.975 1.00 39.43 184 ALA D O 1
ATOM 6046 N N . ASN D 2 185 ? -25.735 -1.027 -19.955 1.00 35.61 185 ASN D N 1
ATOM 6047 C CA . ASN D 2 185 ? -25.689 -1.699 -18.650 1.00 35.71 185 ASN D CA 1
ATOM 6048 C C . ASN D 2 185 ? -27.089 -1.752 -18.061 1.00 33.55 185 ASN D C 1
ATOM 6049 O O . ASN D 2 185 ? -27.896 -0.865 -18.272 1.00 37.65 185 ASN D O 1
ATOM 6054 N N . PRO D 2 186 ? -27.406 -2.793 -17.328 1.00 31.88 186 PRO D N 1
ATOM 6055 C CA . PRO D 2 186 ? -28.734 -2.882 -16.735 1.00 31.84 186 PRO D CA 1
ATOM 6056 C C . PRO D 2 186 ? -28.926 -1.768 -15.731 1.00 38.73 186 PRO D C 1
ATOM 6057 O O . PRO D 2 186 ? -27.968 -1.327 -15.065 1.00 40.80 186 PRO D O 1
ATOM 6061 N N . THR D 2 187 ? -30.180 -1.367 -15.634 1.00 38.71 187 THR D N 1
ATOM 6062 C CA . THR D 2 187 ? -30.689 -0.263 -14.847 1.00 43.99 187 THR D CA 1
ATOM 6063 C C . THR D 2 187 ? -31.971 -0.703 -14.177 1.00 44.44 187 THR D C 1
ATOM 6064 O O . THR D 2 187 ? -32.768 -1.467 -14.735 1.00 41.87 187 THR D O 1
ATOM 6068 N N . LYS D 2 188 ? -32.141 -0.262 -12.946 1.00 46.21 188 LYS D N 1
ATOM 6069 C CA .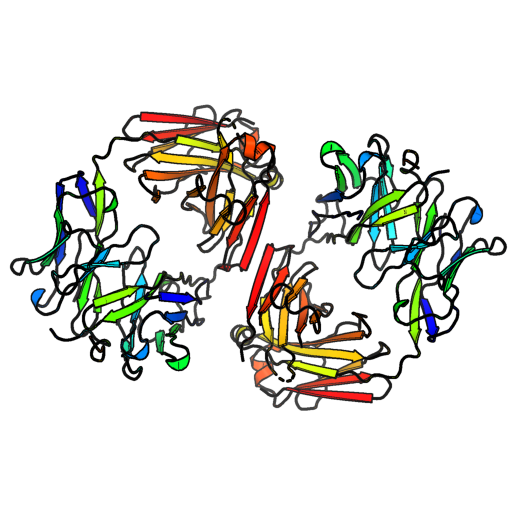 LYS D 2 188 ? -33.387 -0.509 -12.267 1.00 47.10 188 LYS D CA 1
ATOM 6070 C C . LYS D 2 188 ? -34.395 0.525 -12.720 1.00 48.61 188 LYS D C 1
ATOM 6071 O O . LYS D 2 188 ? -34.085 1.724 -12.753 1.00 51.01 188 LYS D O 1
ATOM 6077 N N . GLN D 2 189 ? -35.582 0.050 -13.095 1.00 45.72 189 GLN D N 1
ATOM 6078 C CA . GLN D 2 189 ? -36.672 0.896 -13.532 1.00 55.38 189 GLN D CA 1
ATOM 6079 C C . GLN D 2 189 ? -37.928 0.210 -13.035 1.00 62.53 189 GLN D C 1
ATOM 6080 O O . GLN D 2 189 ? -38.318 -0.841 -13.567 1.00 64.80 189 GLN D O 1
ATOM 6086 N N . GLY D 2 190 ? -38.528 0.786 -12.000 1.00 62.52 190 GLY D N 1
ATOM 6087 C CA . GLY D 2 190 ? -39.678 0.174 -11.364 1.00 67.61 190 GLY D CA 1
ATOM 6088 C C . GLY D 2 190 ? -39.246 -0.884 -10.367 1.00 67.32 190 GLY D C 1
ATOM 6089 O O . GLY D 2 190 ? -38.352 -0.641 -9.531 1.00 68.17 190 GLY D O 1
ATOM 6090 N N . ASN D 2 191 ? -39.870 -2.065 -10.469 1.00 65.43 191 ASN D N 1
ATOM 6091 C CA . ASN D 2 191 ? -39.691 -3.171 -9.525 1.00 65.33 191 ASN D CA 1
ATOM 6092 C C . ASN D 2 191 ? -38.472 -4.012 -9.870 1.00 62.73 191 ASN D C 1
ATOM 6093 O O . ASN D 2 191 ? -37.817 -4.521 -8.961 1.00 61.43 191 ASN D O 1
ATOM 6098 N N . LYS D 2 192 ? -38.123 -4.137 -11.159 1.00 65.31 192 LYS D N 1
ATOM 6099 C CA . LYS D 2 192 ? -37.013 -4.984 -11.598 1.00 60.44 192 LYS D CA 1
ATOM 6100 C C . LYS D 2 192 ? -36.030 -4.220 -12.495 1.00 49.86 192 LYS D C 1
ATOM 6101 O O . LYS D 2 192 ? -36.131 -2.988 -12.654 1.00 54.40 192 LYS D O 1
ATOM 6107 N N . TYR D 2 193 ? -35.107 -4.940 -13.128 1.00 41.51 193 TYR D N 1
ATOM 6108 C CA . TYR D 2 193 ? -34.081 -4.372 -14.000 1.00 42.31 193 TYR D CA 1
ATOM 6109 C C . TYR D 2 193 ? -34.436 -4.505 -15.503 1.00 45.20 193 TYR D C 1
ATOM 6110 O O . TYR D 2 193 ? -35.231 -5.367 -15.904 1.00 43.93 193 TYR D O 1
ATOM 6119 N N . ILE D 2 194 ? -33.890 -3.585 -16.333 1.00 42.82 194 ILE D N 1
ATOM 6120 C CA . ILE D 2 194 ? -34.016 -3.610 -17.801 1.00 40.74 194 ILE D CA 1
ATOM 6121 C C . ILE D 2 194 ? -32.638 -3.336 -18.399 1.00 36.87 194 ILE D C 1
ATOM 6122 O O . ILE D 2 194 ? -31.747 -2.788 -17.734 1.00 37.36 194 ILE D O 1
ATOM 6127 N N . ALA D 2 195 ? -32.472 -3.727 -19.675 1.00 38.33 195 ALA D N 1
ATOM 6128 C CA . ALA D 2 195 ? -31.268 -3.450 -20.469 1.00 32.38 195 ALA D CA 1
ATOM 6129 C C . ALA D 2 195 ? -31.669 -3.532 -21.943 1.00 34.50 195 ALA D C 1
ATOM 6130 O O . ALA D 2 195 ? -32.722 -4.046 -22.262 1.00 39.43 195 ALA D O 1
ATOM 6132 N N . SER D 2 196 ? -30.814 -3.024 -22.838 1.00 37.10 196 SER D N 1
ATOM 6133 C CA . SER D 2 196 ? -31.071 -3.064 -24.282 1.00 35.59 196 SER D CA 1
ATOM 6134 C C . SER D 2 196 ? -29.749 -3.314 -25.026 1.00 39.79 196 SER D C 1
ATOM 6135 O O . SER D 2 196 ? -28.659 -3.004 -24.533 1.00 38.39 196 SER D O 1
ATOM 6138 N N . SER D 2 197 ? -29.852 -3.872 -26.236 1.00 37.47 197 SER D N 1
ATOM 6139 C CA . SER D 2 197 ? -28.670 -4.082 -27.066 1.00 36.75 197 SER D CA 1
ATOM 6140 C C . SER D 2 197 ? -29.071 -3.829 -28.503 1.00 38.10 197 SER D C 1
ATOM 6141 O O . SER D 2 197 ? -30.215 -4.074 -28.875 1.00 41.14 197 SER D O 1
ATOM 6144 N N . PHE D 2 198 ? -28.137 -3.286 -29.292 1.00 35.60 198 PHE D N 1
ATOM 6145 C CA . PHE D 2 198 ? -28.371 -2.921 -30.686 1.00 37.53 198 PHE D CA 1
ATOM 6146 C C . PHE D 2 198 ? -27.254 -3.486 -31.554 1.00 43.51 198 PHE D C 1
ATOM 6147 O O . PHE D 2 198 ? -26.100 -3.573 -31.116 1.00 42.28 198 PHE D O 1
ATOM 6155 N N . LEU D 2 199 ? -27.624 -3.905 -32.780 1.00 39.82 199 LEU D N 1
ATOM 6156 C CA . LEU D 2 199 ? -26.699 -4.307 -33.836 1.00 41.80 199 LEU D CA 1
ATOM 6157 C C . LEU D 2 199 ? -26.915 -3.348 -34.993 1.00 43.08 199 LEU D C 1
ATOM 6158 O O . LEU D 2 199 ? -28.008 -3.295 -35.558 1.00 47.68 199 LEU D O 1
ATOM 6163 N N . ARG D 2 200 ? -25.878 -2.582 -35.331 1.00 46.81 200 ARG D N 1
ATOM 6164 C CA . ARG D 2 200 ? -25.923 -1.583 -36.394 1.00 50.26 200 ARG D CA 1
ATOM 6165 C C . ARG D 2 200 ? -25.285 -2.167 -37.649 1.00 51.68 200 ARG D C 1
ATOM 6166 O O . ARG D 2 200 ? -24.160 -2.680 -37.592 1.00 52.27 200 ARG D O 1
ATOM 6174 N N . LEU D 2 201 ? -26.029 -2.148 -38.765 1.00 50.02 201 LEU D N 1
ATOM 6175 C CA . LEU D 2 201 ? -25.566 -2.644 -40.060 1.00 53.02 201 LEU D CA 1
ATOM 6176 C C . LEU D 2 201 ? -25.995 -1.656 -41.137 1.00 55.02 201 LEU D C 1
ATOM 6177 O O . LEU D 2 201 ? -26.856 -0.805 -40.903 1.00 54.54 201 LEU D O 1
ATOM 6182 N N . THR D 2 202 ? -25.410 -1.793 -42.331 1.00 58.14 202 THR D N 1
ATOM 6183 C CA . THR D 2 202 ? -26.007 -1.224 -43.532 1.00 64.86 202 THR D CA 1
ATOM 6184 C C . THR D 2 202 ? -27.187 -2.089 -43.967 1.00 62.88 202 THR D C 1
ATOM 6185 O O . THR D 2 202 ? -27.355 -3.223 -43.509 1.00 63.13 202 THR D O 1
ATOM 6189 N N . ALA D 2 203 ? -28.030 -1.534 -44.839 1.00 62.75 203 ALA D N 1
ATOM 6190 C CA . ALA D 2 203 ? -29.177 -2.306 -45.336 1.00 64.21 203 ALA D CA 1
ATOM 6191 C C . ALA D 2 203 ? -28.739 -3.575 -46.072 1.00 67.07 203 ALA D C 1
ATOM 6192 O O . ALA D 2 203 ? -29.392 -4.626 -45.970 1.00 67.01 203 ALA D O 1
ATOM 6194 N N . GLU D 2 204 ? -27.646 -3.495 -46.836 1.00 68.50 204 GLU D N 1
ATOM 6195 C CA . GLU D 2 204 ? -27.168 -4.663 -47.571 1.00 71.73 204 GLU D CA 1
ATOM 6196 C C . GLU D 2 204 ? -26.645 -5.743 -46.618 1.00 71.04 204 GLU D C 1
ATOM 6197 O O . GLU D 2 204 ? -26.855 -6.939 -46.853 1.00 71.50 204 GLU D O 1
ATOM 6203 N N . GLN D 2 205 ? -25.960 -5.339 -45.545 1.00 69.99 205 GLN D N 1
ATOM 6204 C CA . GLN D 2 205 ? -25.466 -6.279 -44.529 1.00 72.03 205 GLN D CA 1
ATOM 6205 C C . GLN D 2 205 ? -26.600 -6.980 -43.791 1.00 72.33 205 GLN D C 1
ATOM 6206 O O . GLN D 2 205 ? -26.440 -8.117 -43.327 1.00 78.55 205 GLN D O 1
ATOM 6212 N N . TRP D 2 206 ? -27.731 -6.305 -43.635 1.00 66.79 206 TRP D N 1
ATOM 6213 C CA . TRP D 2 206 ? -28.910 -6.928 -43.053 1.00 60.41 206 TRP D CA 1
ATOM 6214 C C . TRP D 2 206 ? -29.525 -7.930 -44.021 1.00 64.67 206 TRP D C 1
ATOM 6215 O O . TRP D 2 206 ? -29.789 -9.075 -43.646 1.00 63.58 206 TRP D O 1
ATOM 6226 N N . ARG D 2 207 ? -29.726 -7.523 -45.284 1.00 68.48 207 ARG D N 1
ATOM 6227 C CA . ARG D 2 207 ? -30.369 -8.379 -46.283 1.00 70.74 207 ARG D CA 1
ATOM 6228 C C . ARG D 2 207 ? -29.529 -9.586 -46.677 1.00 75.93 207 ARG D C 1
ATOM 6229 O O . ARG D 2 207 ? -30.069 -10.553 -47.239 1.00 74.26 207 ARG D O 1
ATOM 6237 N N . SER D 2 208 ? -28.220 -9.536 -46.440 1.00 75.63 208 SER D N 1
ATOM 6238 C CA . SER D 2 208 ? -27.344 -10.607 -46.890 1.00 80.62 208 SER D CA 1
ATOM 6239 C C . SER D 2 208 ? -27.433 -11.856 -46.019 1.00 75.32 208 SER D C 1
ATOM 6240 O O . SER D 2 208 ? -27.075 -12.936 -46.493 1.00 78.28 208 SER D O 1
ATOM 6243 N N . ARG D 2 209 ? -27.901 -11.746 -44.770 1.00 70.75 209 ARG D N 1
ATOM 6244 C CA . ARG D 2 209 ? -27.903 -12.890 -43.856 1.00 72.13 209 ARG D CA 1
ATOM 6245 C C . ARG D 2 209 ? -29.228 -13.655 -43.886 1.00 72.44 209 ARG D C 1
ATOM 6246 O O . ARG D 2 209 ? -30.277 -13.128 -44.249 1.00 70.37 209 ARG D O 1
ATOM 6254 N N . ASN D 2 210 ? -29.159 -14.922 -43.455 1.00 74.33 210 ASN D N 1
ATOM 6255 C CA . ASN D 2 210 ? -30.356 -15.724 -43.236 1.00 73.18 210 ASN D CA 1
ATOM 6256 C C . ASN D 2 210 ? -31.049 -15.398 -41.910 1.00 69.00 210 ASN D C 1
ATOM 6257 O O . ASN D 2 210 ? -32.284 -15.398 -41.837 1.00 69.03 210 ASN D O 1
ATOM 6262 N N . SER D 2 211 ? -30.287 -15.074 -40.868 1.00 70.36 211 SER D N 1
ATOM 6263 C CA . SER D 2 211 ? -30.872 -14.751 -39.573 1.00 63.86 211 SER D CA 1
ATOM 6264 C C . SER D 2 211 ? -29.878 -13.951 -38.740 1.00 63.54 211 SER D C 1
ATOM 6265 O O . SER D 2 211 ? -28.675 -13.942 -39.008 1.00 62.29 211 SER D O 1
ATOM 6268 N N . PHE D 2 212 ? -30.408 -13.296 -37.714 1.00 56.93 212 PHE D N 1
ATOM 6269 C CA . PHE D 2 212 ? -29.620 -12.747 -36.621 1.00 54.04 212 PHE D CA 1
ATOM 6270 C C . PHE D 2 212 ? -30.236 -13.201 -35.306 1.00 57.68 212 PHE D C 1
ATOM 6271 O O . PHE D 2 212 ? -31.447 -13.421 -35.230 1.00 59.21 212 PHE D O 1
ATOM 6279 N N . THR D 2 213 ? -29.401 -13.330 -34.263 1.00 53.37 213 THR D N 1
ATOM 6280 C CA . THR D 2 213 ? -29.866 -13.747 -32.948 1.00 49.96 213 THR D CA 1
ATOM 6281 C C . THR D 2 213 ? -29.350 -12.839 -31.834 1.00 55.08 213 THR D C 1
ATOM 6282 O O . THR D 2 213 ? -28.156 -12.522 -31.796 1.00 51.23 213 THR D O 1
ATOM 6286 N N . CYS D 2 214 ? -30.245 -12.454 -30.919 1.00 45.53 214 CYS D N 1
ATOM 6287 C CA . CYS D 2 214 ? -29.878 -11.812 -29.657 1.00 43.05 214 CYS D CA 1
ATOM 6288 C C . CYS D 2 214 ? -29.967 -12.852 -28.553 1.00 48.44 214 CYS D C 1
ATOM 6289 O O . CYS D 2 214 ? -31.007 -13.506 -28.398 1.00 51.02 214 CYS D O 1
ATOM 6292 N N . GLN D 2 215 ? -28.870 -13.040 -27.822 1.00 47.78 215 GLN D N 1
ATOM 6293 C CA . GLN D 2 215 ? -28.786 -14.061 -26.782 1.00 47.94 215 GLN D CA 1
ATOM 6294 C C . GLN D 2 215 ? -28.353 -13.427 -25.468 1.00 47.32 215 GLN D C 1
ATOM 6295 O O . GLN D 2 215 ? -27.362 -12.690 -25.435 1.00 51.57 215 GLN D O 1
ATOM 6301 N N . VAL D 2 216 ? -29.093 -13.711 -24.393 1.00 44.66 216 VAL D N 1
ATOM 6302 C CA . VAL D 2 216 ? -28.822 -13.168 -23.059 1.00 41.46 216 VAL D CA 1
ATOM 6303 C C . VAL D 2 216 ? -28.674 -14.316 -22.065 1.00 43.69 216 VAL D C 1
ATOM 6304 O O . VAL D 2 216 ? -29.491 -15.241 -22.060 1.00 43.77 216 VAL D O 1
ATOM 6308 N N . THR D 2 217 ? -27.669 -14.225 -21.195 1.00 41.96 217 THR D N 1
ATOM 6309 C CA . THR D 2 217 ? -27.437 -15.175 -20.113 1.00 44.48 217 THR D CA 1
ATOM 6310 C C . THR D 2 217 ? -27.556 -14.458 -18.774 1.00 48.59 217 THR D C 1
ATOM 6311 O O . THR D 2 217 ? -27.006 -13.358 -18.593 1.00 43.39 217 THR D O 1
ATOM 6315 N N . HIS D 2 218 ? -28.346 -15.050 -17.880 1.00 42.23 218 HIS D N 1
ATOM 6316 C CA . HIS D 2 218 ? -28.676 -14.489 -16.576 1.00 41.40 218 HIS D CA 1
ATOM 6317 C C . HIS D 2 218 ? -28.750 -15.645 -15.579 1.00 42.75 218 HIS D C 1
ATOM 6318 O O . HIS D 2 218 ? -29.535 -16.574 -15.778 1.00 46.55 218 HIS D O 1
ATOM 6325 N N . GLU D 2 219 ? -27.950 -15.576 -14.522 1.00 41.32 219 GLU D N 1
ATOM 6326 C CA . GLU D 2 219 ? -28.005 -16.602 -13.464 1.00 47.52 219 GLU D CA 1
ATOM 6327 C C . GLU D 2 219 ? -27.952 -18.016 -14.035 1.00 47.83 219 GLU D C 1
ATOM 6328 O O . GLU D 2 219 ? -28.556 -18.954 -13.494 1.00 49.47 219 GLU D O 1
ATOM 6334 N N . GLY D 2 220 ? -27.125 -18.216 -15.058 1.00 47.16 220 GLY D N 1
ATOM 6335 C CA . GLY D 2 220 ? -26.938 -19.566 -15.580 1.00 52.03 220 GLY D CA 1
ATOM 6336 C C . GLY D 2 220 ? -27.983 -20.021 -16.579 1.00 52.62 220 GLY D C 1
ATOM 6337 O O . GLY D 2 220 ? -27.922 -21.172 -17.052 1.00 55.20 220 GLY D O 1
ATOM 6338 N N . ASN D 2 221 ? -28.913 -19.136 -16.951 1.00 49.03 221 ASN D N 1
ATOM 6339 C CA . ASN D 2 221 ? -30.016 -19.453 -17.837 1.00 52.55 221 ASN D CA 1
ATOM 6340 C C . ASN D 2 221 ? -29.802 -18.648 -19.104 1.00 51.35 221 ASN D C 1
ATOM 6341 O O . ASN D 2 221 ? -29.440 -17.476 -19.030 1.00 50.02 221 ASN D O 1
ATOM 6346 N N . THR D 2 222 ? -29.997 -19.267 -20.261 1.00 50.61 222 THR D N 1
ATOM 6347 C CA . THR D 2 222 ? -29.837 -18.550 -21.519 1.00 55.39 222 THR D CA 1
ATOM 6348 C C . THR D 2 222 ? -31.159 -18.466 -22.265 1.00 53.28 222 THR D C 1
ATOM 6349 O O . THR D 2 222 ? -31.944 -19.413 -22.287 1.00 57.95 222 THR D O 1
ATOM 6353 N N . VAL D 2 223 ? -31.434 -17.300 -22.827 1.00 50.60 223 VAL D N 1
ATOM 6354 C CA . VAL D 2 223 ? -32.653 -17.082 -23.591 1.00 55.11 223 VAL D CA 1
ATOM 6355 C C . VAL D 2 223 ? -32.265 -16.338 -24.866 1.00 52.85 223 VAL D C 1
ATOM 6356 O O . VAL D 2 223 ? -31.246 -15.632 -24.910 1.00 50.72 223 VAL D O 1
ATOM 6360 N N . GLU D 2 224 ? -33.045 -16.552 -25.927 1.00 53.78 224 GLU D N 1
ATOM 6361 C CA . GLU D 2 224 ? -32.663 -15.978 -27.208 1.00 53.34 224 GLU D CA 1
ATOM 6362 C C . GLU D 2 224 ? -33.879 -15.773 -28.087 1.00 54.42 224 GLU D C 1
ATOM 6363 O O . GLU D 2 224 ? -34.865 -16.528 -28.015 1.00 55.93 224 GLU D O 1
ATOM 6369 N N . LYS D 2 225 ? -33.774 -14.759 -28.942 1.00 53.06 225 LYS D N 1
ATOM 6370 C CA . LYS D 2 225 ? -34.746 -14.556 -30.009 1.00 54.86 225 LYS D CA 1
ATOM 6371 C C . LYS D 2 225 ? -34.011 -14.204 -31.296 1.00 54.21 225 LYS D C 1
ATOM 6372 O O . LYS D 2 225 ? -32.921 -13.624 -31.269 1.00 50.50 225 LYS D O 1
ATOM 6378 N N . SER D 2 226 ? -34.597 -14.587 -32.434 1.00 58.22 226 SER D N 1
ATOM 6379 C CA . SER D 2 226 ? -33.949 -14.331 -33.716 1.00 56.95 226 SER D CA 1
ATOM 6380 C C . SER D 2 226 ? -34.826 -13.488 -34.624 1.00 58.11 226 SER D C 1
ATOM 6381 O O . SER D 2 226 ? -36.045 -13.415 -34.443 1.00 57.94 226 SER D O 1
ATOM 6384 N N . LEU D 2 227 ? -34.163 -12.873 -35.619 1.00 62.51 227 LEU D N 1
ATOM 6385 C CA . LEU D 2 227 ? -34.763 -12.091 -36.698 1.00 60.61 227 LEU D CA 1
ATOM 6386 C C . LEU D 2 227 ? -34.298 -12.663 -38.028 1.00 63.77 227 LEU D C 1
ATOM 6387 O O . LEU D 2 227 ? -33.128 -13.022 -38.170 1.00 60.21 227 LEU D O 1
ATOM 6392 N N . SER D 2 228 ? -35.198 -12.727 -39.011 1.00 69.66 228 SER D N 1
ATOM 6393 C CA . SER D 2 228 ? -34.783 -13.057 -40.364 1.00 72.07 228 SER D CA 1
ATOM 6394 C C . SER D 2 228 ? -35.339 -12.026 -41.337 1.00 70.78 228 SER D C 1
ATOM 6395 O O . SER D 2 228 ? -36.514 -11.645 -41.243 1.00 71.73 228 SER D O 1
ATOM 6398 N N . PRO D 2 229 ? -34.507 -11.519 -42.258 1.00 72.70 229 PRO D N 1
ATOM 6399 C CA . PRO D 2 229 ? -34.852 -10.575 -43.341 1.00 70.86 229 PRO D CA 1
ATOM 6400 C C . PRO D 2 229 ? -35.807 -11.132 -44.416 1.00 74.04 229 PRO D C 1
ATOM 6401 O O . PRO D 2 229 ? -36.032 -12.352 -44.482 1.00 75.37 229 PRO D O 1
ATOM 6405 N N . GLY E 3 3 ? -72.829 15.975 -71.824 1.00 66.93 3 GLY E N 1
ATOM 6406 C CA . GLY E 3 3 ? -71.425 15.969 -72.193 1.00 63.93 3 GLY E CA 1
ATOM 6407 C C . GLY E 3 3 ? -70.699 14.734 -71.699 1.00 62.42 3 GLY E C 1
ATOM 6408 O O . GLY E 3 3 ? -71.079 14.157 -70.684 1.00 67.29 3 GLY E O 1
ATOM 6409 N N . VAL E 3 4 ? -69.660 14.345 -72.444 1.00 58.78 4 VAL E N 1
ATOM 6410 C CA . VAL E 3 4 ? -68.761 13.235 -72.109 1.00 56.08 4 VAL E CA 1
ATOM 6411 C C . VAL E 3 4 ? -67.981 13.499 -70.820 1.00 45.43 4 VAL E C 1
ATOM 6412 O O . VAL E 3 4 ? -67.519 14.615 -70.572 1.00 42.72 4 VAL E O 1
ATOM 6416 N N . ALA E 3 5 ? -67.737 12.437 -70.024 1.00 36.34 5 ALA E N 1
ATOM 6417 C CA . ALA E 3 5 ? -67.058 12.600 -68.744 1.00 29.94 5 ALA E CA 1
ATOM 6418 C C . ALA E 3 5 ? -65.562 12.911 -68.904 1.00 29.17 5 ALA E C 1
ATOM 6419 O O . ALA E 3 5 ? -64.920 12.461 -69.859 1.00 37.71 5 ALA E O 1
ATOM 6421 N N . MET E 3 6 ? -64.967 13.540 -67.876 1.00 24.05 6 MET E N 1
ATOM 6422 C CA A MET E 3 6 ? -63.541 13.665 -67.989 0.54 24.22 6 MET E CA 1
ATOM 6423 C CA B MET E 3 6 ? -63.509 13.693 -67.746 0.46 26.79 6 MET E CA 1
ATOM 6424 C C . MET E 3 6 ? -62.815 12.344 -67.641 1.00 28.48 6 MET E C 1
ATOM 6425 O O . MET E 3 6 ? -63.379 11.441 -67.044 1.00 27.72 6 MET E O 1
ATOM 6434 N N . PRO E 3 7 ? -61.544 12.227 -68.063 1.00 27.73 7 PRO E N 1
ATOM 6435 C CA . PRO E 3 7 ? -60.805 10.957 -67.880 1.00 29.98 7 PRO E CA 1
ATOM 6436 C C . PRO E 3 7 ? -60.763 10.614 -66.415 1.00 31.56 7 PRO E C 1
ATOM 6437 O O . PRO E 3 7 ? -60.446 11.434 -65.570 1.00 30.57 7 PRO E O 1
ATOM 6441 N N . GLY E 3 8 ? -61.199 9.431 -66.118 1.00 27.94 8 GLY E N 1
ATOM 6442 C CA . GLY E 3 8 ? -61.206 8.957 -64.751 1.00 26.95 8 GLY E CA 1
ATOM 6443 C C . GLY E 3 8 ? -62.536 9.134 -64.063 1.00 27.37 8 GLY E C 1
ATOM 6444 O O . GLY E 3 8 ? -62.742 8.528 -63.023 1.00 31.66 8 GLY E O 1
ATOM 6445 N N . ALA E 3 9 ? -63.424 9.984 -64.603 1.00 23.94 9 ALA E N 1
ATOM 6446 C CA . ALA E 3 9 ? -64.661 10.342 -63.899 1.00 22.67 9 ALA E CA 1
ATOM 6447 C C . ALA E 3 9 ? -65.894 9.672 -64.474 1.00 26.82 9 ALA E C 1
ATOM 6448 O O . ALA E 3 9 ? -67.045 9.931 -64.021 1.00 28.69 9 ALA E O 1
ATOM 6450 N N . GLU E 3 10 ? -65.688 8.775 -65.433 1.00 30.07 10 GLU E N 1
ATOM 6451 C CA . GLU E 3 10 ? -66.798 8.232 -66.212 1.00 34.23 10 GLU E CA 1
ATOM 6452 C C . GLU E 3 10 ? -67.702 7.313 -65.406 1.00 31.11 10 GLU E C 1
ATOM 6453 O O . GLU E 3 10 ? -68.884 7.122 -65.759 1.00 34.57 10 GLU E O 1
ATOM 6459 N N . ASP E 3 11 ? -67.197 6.739 -64.322 1.00 29.27 11 ASP E N 1
ATOM 6460 C CA . ASP E 3 11 ? -67.997 5.896 -63.453 1.00 32.94 11 ASP E CA 1
ATOM 6461 C C . ASP E 3 11 ? -68.565 6.616 -62.233 1.00 30.75 11 ASP E C 1
ATOM 6462 O O . ASP E 3 11 ? -69.186 5.956 -61.376 1.00 35.79 11 ASP E O 1
ATOM 6467 N N . ASP E 3 12 ? -68.411 7.958 -62.146 1.00 30.01 12 ASP E N 1
ATOM 6468 C CA . ASP E 3 12 ? -69.051 8.700 -61.063 1.00 29.14 12 ASP E CA 1
ATOM 6469 C C . ASP E 3 12 ? -70.554 8.602 -61.134 1.00 29.61 12 ASP E C 1
ATOM 6470 O O . ASP E 3 12 ? -71.150 8.667 -62.214 1.00 33.93 12 ASP E O 1
ATOM 6475 N N . VAL E 3 13 ? -71.203 8.429 -59.973 1.00 32.23 13 VAL E N 1
ATOM 6476 C CA . VAL E 3 13 ? -72.636 8.117 -60.000 1.00 35.60 13 VAL E CA 1
ATOM 6477 C C . VAL E 3 13 ? -73.475 9.297 -60.515 1.00 36.83 13 VAL E C 1
ATOM 6478 O O . VAL E 3 13 ? -74.507 9.082 -61.174 1.00 41.43 13 VAL E O 1
ATOM 6482 N N A VAL E 3 14 ? -73.001 10.528 -60.310 0.43 40.22 14 VAL E N 1
ATOM 6483 N N B VAL E 3 14 ? -73.092 10.529 -60.180 0.57 40.52 14 VAL E N 1
ATOM 6484 C CA A VAL E 3 14 ? -73.760 11.752 -60.634 0.43 44.27 14 VAL E CA 1
ATOM 6485 C CA B VAL E 3 14 ? -73.683 11.737 -60.807 0.57 44.57 14 VAL E CA 1
ATOM 6486 C C A VAL E 3 14 ? -72.789 12.862 -61.061 0.43 41.59 14 VAL E C 1
ATOM 6487 C C B VAL E 3 14 ? -72.593 12.810 -60.913 0.57 39.56 14 VAL E C 1
ATOM 6488 O O A VAL E 3 14 ? -73.154 13.821 -61.754 0.43 36.69 14 VAL E O 1
ATOM 6489 O O B VAL E 3 14 ? -71.499 12.674 -60.369 0.57 31.45 14 VAL E O 1
ATOM 6496 N N . VAL F 3 4 ? -25.210 25.691 15.087 1.00 67.12 4 VAL F N 1
ATOM 6497 C CA . VAL F 3 4 ? -25.200 26.794 14.129 1.00 61.79 4 VAL F CA 1
ATOM 6498 C C . VAL F 3 4 ? -25.648 26.334 12.751 1.00 48.35 4 VAL F C 1
ATOM 6499 O O . VAL F 3 4 ? -25.632 25.163 12.434 1.00 45.05 4 VAL F O 1
ATOM 6503 N N . ALA F 3 5 ? -26.053 27.287 11.925 1.00 39.47 5 ALA F N 1
ATOM 6504 C CA . ALA F 3 5 ? -26.630 27.003 10.623 1.00 30.46 5 ALA F CA 1
ATOM 6505 C C . ALA F 3 5 ? -25.529 26.686 9.593 1.00 28.27 5 ALA F C 1
ATOM 6506 O O . ALA F 3 5 ? -24.370 27.109 9.729 1.00 37.20 5 ALA F O 1
ATOM 6508 N N . MET F 3 6 ? -25.944 26.029 8.498 1.00 25.19 6 MET F N 1
ATOM 6509 C CA A MET F 3 6 ? -25.105 25.814 7.317 0.51 26.30 6 MET F CA 1
ATOM 6510 C CA B MET F 3 6 ? -24.958 25.861 7.471 0.49 27.02 6 MET F CA 1
ATOM 6511 C C . MET F 3 6 ? -24.791 27.136 6.669 1.00 27.96 6 MET F C 1
ATOM 6512 O O . MET F 3 6 ? -25.644 28.046 6.705 1.00 27.30 6 MET F O 1
ATOM 6521 N N . PRO F 3 7 ? -23.637 27.286 6.025 1.00 26.32 7 PRO F N 1
ATOM 6522 C CA . PRO F 3 7 ? -23.377 28.556 5.296 1.00 26.93 7 PRO F CA 1
ATOM 6523 C C . PRO F 3 7 ? -24.492 28.898 4.306 1.00 25.44 7 PRO F C 1
ATOM 6524 O O . PRO F 3 7 ? -24.857 28.071 3.462 1.00 27.72 7 PRO F O 1
ATOM 6528 N N . GLY F 3 8 ? -25.069 30.107 4.403 1.00 26.73 8 GLY F N 1
ATOM 6529 C CA . GLY F 3 8 ? -26.159 30.441 3.539 1.00 26.13 8 GLY F CA 1
ATOM 6530 C C . GLY F 3 8 ? -27.523 30.256 4.145 1.00 25.95 8 GLY F C 1
ATOM 6531 O O . GLY F 3 8 ? -28.494 30.814 3.642 1.00 27.56 8 GLY F O 1
ATOM 6532 N N . ALA F 3 9 ? -27.640 29.454 5.205 1.00 25.57 9 ALA F N 1
ATOM 6533 C CA . ALA F 3 9 ? -28.935 29.102 5.767 1.00 22.73 9 ALA F CA 1
ATOM 6534 C C . ALA F 3 9 ? -29.220 29.815 7.059 1.00 26.56 9 ALA F C 1
ATOM 6535 O O . ALA F 3 9 ? -30.232 29.499 7.708 1.00 28.98 9 ALA F O 1
ATOM 6537 N N . GLU F 3 10 ? -28.351 30.766 7.471 1.00 25.83 10 GLU F N 1
ATOM 6538 C CA . GLU F 3 10 ? -28.453 31.385 8.780 1.00 30.84 10 GLU F CA 1
ATOM 6539 C C . GLU F 3 10 ? -29.708 32.228 8.936 1.00 31.01 10 GLU F C 1
ATOM 6540 O O . GLU F 3 10 ? -30.140 32.477 10.059 1.00 34.26 10 GLU F O 1
ATOM 6546 N N . ASP F 3 11 ? -30.275 32.714 7.843 1.00 31.44 11 ASP F N 1
ATOM 6547 C CA . ASP F 3 11 ? -31.463 33.547 7.916 1.00 30.49 11 ASP F CA 1
ATOM 6548 C C . ASP F 3 11 ? -32.728 32.753 7.575 1.00 30.63 11 ASP F C 1
ATOM 6549 O O . ASP F 3 11 ? -33.793 33.350 7.344 1.00 36.84 11 ASP F O 1
ATOM 6554 N N . ASP F 3 12 ? -32.654 31.420 7.589 1.00 27.47 12 ASP F N 1
ATOM 6555 C CA . ASP F 3 12 ? -33.860 30.669 7.308 1.00 30.60 12 ASP F CA 1
ATOM 6556 C C . ASP F 3 12 ? -34.815 30.793 8.455 1.00 34.21 12 ASP F C 1
ATOM 6557 O O . ASP F 3 12 ? -34.427 30.699 9.626 1.00 37.43 12 ASP F O 1
ATOM 6562 N N . VAL F 3 13 ? -36.112 30.951 8.136 1.00 35.20 13 VAL F N 1
ATOM 6563 C CA . VAL F 3 13 ? -37.049 31.067 9.239 1.00 39.78 13 VAL F CA 1
ATOM 6564 C C . VAL F 3 13 ? -37.289 29.688 9.835 1.00 49.12 13 VAL F C 1
ATOM 6565 O O . VAL F 3 13 ? -37.224 28.664 9.143 1.00 49.60 13 VAL F O 1
ATOM 6569 N N . VAL F 3 14 ? -37.521 29.658 11.137 1.00 54.15 14 VAL F N 1
ATOM 6570 C CA . VAL F 3 14 ? -37.833 28.422 11.829 1.00 64.84 14 VAL F CA 1
ATOM 6571 C C . VAL F 3 14 ? -39.323 28.136 11.750 1.00 67.79 14 VAL F C 1
ATOM 6572 O O . VAL F 3 14 ? -40.117 28.886 12.310 1.00 72.91 14 VAL F O 1
#

Secondary structure (DSSP, 8-state):
--EEEEE--EEE-TT--EEEEEEEESS-GGGS-EEEEEEETTTEEEEEEEE-TTS--EEE-TTS-S-EEEEEETTTTEEEEEE-S--GGG-EEEEEEEE-SSSEEEE---EEEEE-SSPPBPPEEEEE---EEEEEEEEEEEBSS--EEEETTTTB-TTEEEPPPEEETTEEEEEEEEEEEHHHHTTS--EEEEEEGGGTEEEEEE---/--EE--SEEEEETT--EEEEEEESSS-GGGS--EEEEE-TTS--EEEEBTTTB--TTS-TTEEEEEEGGGTEEEEEESS--GGG-EEEEEEEESSSEEE---EEEEEE-S--BPPEEEEE---HHHHHTTEEEEEEEEEEEBSS--EEEEEETTEEE-TTEEEPPPEEETTEEEEEEEEEEEHHHHHHSS-EEEEEEETTEEEEEEE--/--EEEEE--EEE-TT--EEEEEEEESS-GGGS-EEEEEEETTTEEEEEEEE-TTSS-EEE-TTS-S-EEEEEEGGGTEEEEEE-S--GGG-EEEEEEEE-SSSEEEE---EEEEE-SSPPBPPEEEEE-----EEEEEEEEBSS--EEEEGGGT--TTEEEPPPEEETTEEEEEEEE--EEEEEEGGGTEEEEEE---/--EE--SEEEEETT--EEEEEEESSS-GGGS--EEEEE-TTS--EEEEBTTTB--TTS-TTEEEEEETTTTEEEEEESS--GGG-EEEEEEEESSSEEE---EEEEEE-S--BPPEEEEEPPPHHHHHTTEEEEEEEEEEEBSS--EEEEEETTEEE-TTEEEPPPEEETTEEEEEEEEEEEHHHHHT-S-EEEEEEETTEEEEEEE--/-PPPTT-TT---/-PPTT-TT---

Radius of gyration: 33.45 Å; Cα contacts (8 Å, |Δi|>4): 2393; chains: 6; bounding box: 65×79×101 Å

GO terms:
  GO:0005102 signaling receptor binding (F, IDA)
  GO:0032587 ruffle membrane (C, IDA)
  GO:0042995 cell projection (C, IDA)
  GO:0045121 membrane raft (C, IDA)
  GO:0061851 leading edge of lamellipodium (C, IDA)
  GO:0097197 tetraspanin-enriched microdomain (C, IDA)
  GO:0005829 cytosol (C, IDA)
  GO:0005886 plasma membrane (C, IDA)
  GO:0016020 membrane (C, IDA)
  GO:0016323 basolateral plasma membrane (C, IDA)
  GO:0016324 apical plasma membrane (C, IDA)
  GO:0031258 lamellipodium membrane (C, IDA)
  GO:0031410 cytoplasmic vesicle (C, IDA)
  GO:0031527 filopodium membrane (C, IDA)
  GO:0031528 microvillus membrane (C, IDA)
  GO:1901731 positive regulation of platelet aggregation (P, IDA)
  GO:0090091 positive regulation of extracellular matrix disassembly (P, IDA)
  GO:0016020 membrane (C, EXP)
  GO:0030168 platelet activation (P, TAS)
  GO:0044319 wound healing, spreading of cells (P, IMP)

Solvent-accessible surface area: 37579 Å² total

B-factor: mean 42.14, std 16.35, range [16.77, 119.66]

Foldseek 3Di:
DWAWAKDWAFEAEAQAKTKMKTQIDPDQLLVWKKFKWWADPVPGIGTAKIAGSNQPDIDGDPPDPPQWDKGADVVRSMIMIIHGRDDQVPFTWMKMFIDDVPDGPDIHPTDTHGHHPDDFAAWDWDWAADVKGKTKIKTDFGDDDDKDKDKPNPPQPPQKDWDDWDADPRTTITMIMGMDRVVCLVPHWIWMWMAGVNVRDIDIDTHHD/DAWAWDAEDEEAQQAKDKTKIADDDDALPPWKKWKWWAADPGDTDTQATRQFHGPPPRDPQWTWHADRVRSIIMIMGGRDDQVSQTWMKMWTADPHTYIYPTYGYHYAYPPFWAWDKDKDWADPVVCVVQKIKIKIKIDDGPDFDKDKFKDFVNHTDDPQKDKDGWGDDDRYIIIMMMRIDTSCVQVPGAKMKIWMADPNDIDMDMDGD/DWAWAKDWAAEAAAQAKTKMKIAIDDDQLLQWKKFKWWADPVPGIFTAKIAGSNFPDIDGGPVDPPQWDKGDDSVRRMIMIIHGRDDQVPFTWMKMFIDDVPDGPDIHPTDTHGHHPDDWDAWDWDWAADVGKTKIKGDWTDDDDKDKDAPNCPQPPQKDWDDWDADPRTTITMIMGVHWMWMADPNVRDTDIGDHDD/DAWAWDAEDEEAQQAKDKTKIADDDDALPPWKKWKWWAAPPGDTDTQATRQFDGPPPRDPQWGWHADRVRSIIMIMGGSDDQVSFTWMKMWTADPHTYIYPTYGYHYDYDDFWAWDKDKDWADPVVLVVQKIKIKIKIDGGPDFDKDKWKAFLNHTDDPQKDKAGWGDDPPYIIIMMMRIDGSVVQQVTQKMKMWMDDPRDIDMDMDGD/DQDDVPCRPPPD/DDDVPCPPPDD

Nearest PDB structures (foldseek):
  4yo0-assembly2_C  TM=1.005E+00  e=1.389E-38  Rattus norvegicus
  7cqd-assembly1_H  TM=9.596E-01  e=2.040E-34  Rattus norvegicus
  6txz-assembly3_J  TM=9.725E-01  e=6.736E-29  Homo sapiens
  5f6i-assembly1_B  TM=9.719E-01  e=1.515E-27  Macaca mulatta
  1uz6-assembly1_F  TM=9.323E-01  e=1.228E-26  Mus musculus

CATH classification: 2.60.40.10 (+1 more: 2.60.40.10)

Organism: Homo sapiens (NCBI:txid9606)

Sequence (848 aa):
EVQLVESGGGLVQPGRRSLKKLSCAASGFTFSNYGMMAWVRQTPTKGLEWIIASISAGGDKTYYGDSSVKGRFSISRRDNAKTTHHYLQMDSLRSEDTATYYCAKTSRVYFDYWGQGVMMVTVSSAETTAPSVYPLAPSMVTLGCCLVKGYFPEPVTVTWNSGALSSGVHTFPAVLQSGLYTLTSSVTVPSSTWSSQAVTCNVAHPASSTKVDKKIVPFVLTQPNSVSTNLGSTVKLSCKRSTGNNIGSNYVNWYQQHEGRSPTTMIYRDDKRRPDGVVPDRFSGSIDRSSNSALLTINNVQTEDEADDYFCHSYSSGIVFGGGTKLTVLGQPKSTPTLTVFPPSTEELQGNKATLVCLISDFYPSDVEVAWKANGAPISQGVDTANPTKQGNKYIASSFLRLTAEQWRSRNSFTCQVTHEGNTVEKSLSPEVQLVEESGGGLVQPGRSLKLSCAASSGFTFSNYGMAWVRQTPTKGLEWIASISAGGDKTYYGDSVKGRFSISRDNAKTTHYLQMDSLRSEDTATYYCAKTSRVYFDYWGQGVMMVTVSSAETTAPSVYPLAPMVTLGCLVKGYFPEPVTVTWNSGALSSGVHTFPAVLQSGLYTLTSSVTVTCNVAHPASSTKVDKKIVPFVLTQPNSVSTNLGSTVKKLSCKRSTGNIGSNYVNWYQQHEGRSPTTMIYRDDKRPDGVPDRRFSGSIDRSSNSALLTINNVQTEDEADDYFCHSYSSGIVFGGGTKLTVLGQPKSTPTLTVFPPSTEELQGNKATLVCLISDFYPSDVEVAWKANGAPISQGVDTANPTKQGNKYIASSFLRLTAEQWRSRNSFTCQVTHEGNTVEKSLSPGVAMMPGAEDDVVVVAMMPGAEDDVV

InterPro domains:
  IPR052684 Podoplanin domain-containing protein [PTHR47390] (1-162)